Protein 7Y8U (pdb70)

Foldseek 3Di:
DFPDWDKFFQADADQKKKKKWKFWDLDFCLPDPCNLLLQLLQLLLQVQLCVVQCDPQWPDWDWGFDAFQRTTITMTMTIGGDPVPTPDHHDDLVVSLVSSVPRDLVSSVVCRVVSLVVLLVVLCVQCPDPWCVQVLVLLCQQQVHSCRHSCVSHDNVVSVPDDSVSSVCSVVSSCSNNPGDTWMWMDHDRIIIIRDADARDHYAGHGPQFEAEADDDDDDKKKKWKKAFPPDDLLCLPAVVQLVQCQAFNVPCHVLNVLCVVVPAWHWDQDSSHRMIMIMHGVVVVVSVVSVVVCLLPDDDDFVSLQVSLVVVLVVLVVLSVDVVSLVVQLVRHHDCSNRNVVVNVSSNPDGVVVVVSRSVRMDTGYMYID/DVVVVLVVQQVQWAKDDAAQAIETGGEDPPDPKKKKKKKWFAALFNDQALLVVLLQQQLLDDPRHGLQVVQVVVVKGWDWDGAQTIIMIMIMDHPVCVLVNVLVSLVSLLDQADDQVSSVVSLVVLQCVLVVVVVRVCRNSHHNVSSVVDGSVRSSVCSQATSANQRMYMYMYYHDDDDHCVSRVSSNSHHPHHHDDDDGRDDPQKDKAKQADDWQLLQVLLLVLVQVQLVVVCVVVVQPWDWDWDQFQPDSIIIIITGNVSLVVSLVSLVVCPVPVVNSQVSLVVVLVVVVVVCVVQSVDRVSVVVCCGRVVDNVDRSVVNSVSSVPDDVVSNVVSSVSRNVVSVD

Sequence (718 aa):
QDPMDIKINGIKKYTIHVLAKVSASGMEFTQEKDFEHQLLLTDMLETVIRKSVEVNPVLHFHLRKSIIMNHSYFILGLNYIPPAFATKNVKSIHEIYQAIQDVNDLQLLDEFEKSKEKLINKIQQYKHSDSHSGSIRLKDRLFADKKYGSDRLGNFEKMNKITDNIIYAAPDMVNKICEGDGLFYHINDGAIHISNIKDFNYYIPAVINEGVEDIRTDFSSILTCAYTFEHVTDLEREILIPMFDGYIGKYGHSVLFKTLRLVDHISSHYDQESNLLFITVLNQLSTILTKIQHTIESIEFDSVSFSLSKVMFENESRFRFEDINGLLSHVIKQHGEYKNPESFLKAIQNTDIADFYRLKANMRWVGTSIVLNKSFVKKLDESLNRKQVGSTNVTRYKIEDSYLVLAAVRVGIGGLTYHNGAAHFLEHLKFWRYGEENIYNLFFQRGAILNNAYTTLEFTDYVFLSKEESINENLNLLLTFLYHHQYDEKTISLERNIIINEINGIEKERHCILGSAESISRMGRKEFELISQKYYTPENTSIYVIGGNQDIDLFHIPTAVMTTQYGKPTHKVNVNKDMILLPVEHGDYLKNRMICHLIADMIKHLAQQLEYDVSVGLFISTNQHSCYLKVKKSDQKRFSSLIQQLSMDEHFIETYIKDYQWRFMNELVINFNQLHHNIYDYMTEYRLGEYTVAELFGSLDDSVDKLDILAVRNELINQLTV

Radius of gyration: 27.78 Å; Cα contacts (8 Å, |Δi|>4): 1216; chains: 2; bounding box: 69×68×64 Å

Nearest PDB structures (foldseek):
  7y8x-assembly1_F  TM=1.002E+00  e=9.451E-66  Bacillus thermotolerans
  7y8v-assembly1_F  TM=9.733E-01  e=3.217E-59  Bacillus thermotolerans
  3ami-assembly1_B  TM=7.801E-01  e=1.624E-15  Sphingomonas sp. A1
  9etz-assembly1_L  TM=7.459E-01  e=7.340E-13  Saccharomyces cerevisiae
  7rzh-assembly1_B  TM=6.610E-01  e=1.474E-10  Homo sapiens

Structure (mmCIF, N/CA/C/O backbone):
data_7Y8U
#
_entry.id   7Y8U
#
_cell.length_a   136.927
_cell.length_b   136.927
_cell.length_c   118.353
_cell.angle_alpha   90.000
_cell.angle_beta   90.000
_cell.angle_gamma   120.000
#
_symmetry.space_group_name_H-M   'P 31 2 1'
#
loop_
_entity.id
_entity.type
_entity.pdbx_description
1 polymer 'AlbE homolog'
2 polymer 'AlbF homolog'
3 non-polymer 'PHOSPHATE ION'
4 non-polymer 1,2-ETHANEDIOL
5 water water
#
loop_
_atom_site.group_PDB
_atom_site.id
_atom_site.type_symbol
_atom_site.label_atom_id
_atom_site.label_alt_id
_atom_site.label_comp_id
_atom_site.label_asym_id
_atom_site.label_entity_id
_atom_site.label_seq_id
_atom_site.pdbx_PDB_ins_code
_atom_site.Cartn_x
_atom_site.Cartn_y
_atom_site.Cartn_z
_atom_site.occupancy
_atom_site.B_iso_or_equiv
_atom_site.auth_seq_id
_atom_site.auth_comp_id
_atom_site.auth_asym_id
_atom_site.auth_atom_id
_atom_site.pdbx_PDB_model_num
ATOM 1 N N . GLN A 1 12 ? -19.18180 61.30348 16.16446 1.000 84.59607 -2 GLN E N 1
ATOM 2 C CA . GLN A 1 12 ? -20.37898 60.60212 16.61313 1.000 86.54676 -2 GLN E CA 1
ATOM 3 C C . GLN A 1 12 ? -21.60025 61.51497 16.53989 1.000 75.96523 -2 GLN E C 1
ATOM 4 O O . GLN A 1 12 ? -21.49994 62.71835 16.77900 1.000 73.98121 -2 GLN E O 1
ATOM 10 N N . ASP A 1 13 ? -22.74878 60.93796 16.19929 1.000 65.17827 -1 ASP E N 1
ATOM 11 C CA . ASP A 1 13 ? -23.97926 61.71212 16.15080 1.000 65.66405 -1 ASP E CA 1
ATOM 12 C C . ASP A 1 13 ? -24.36185 62.17623 17.55479 1.000 70.85784 -1 ASP E C 1
ATOM 13 O O . ASP A 1 13 ? -24.14713 61.44887 18.52997 1.000 62.11031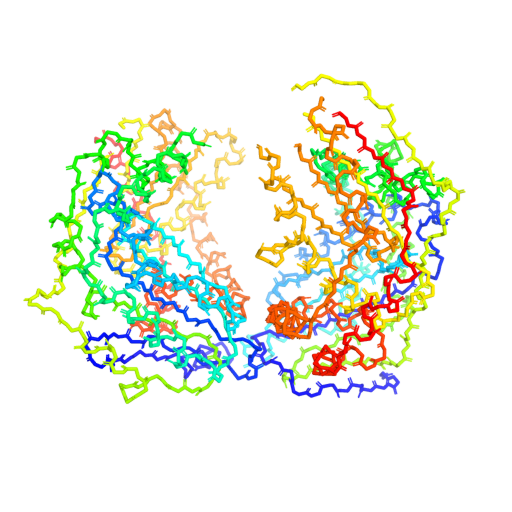 -1 ASP E O 1
ATOM 18 N N . PRO A 1 14 ? -24.92017 63.38139 17.69249 1.000 64.58703 0 PRO E N 1
ATOM 19 C CA . PRO A 1 14 ? -25.35599 63.83019 19.02439 1.000 61.66777 0 PRO E CA 1
ATOM 20 C C . PRO A 1 14 ? -26.47831 62.98511 19.59285 1.000 58.39303 0 PRO E C 1
ATOM 21 O O . PRO A 1 14 ? -26.54729 62.79511 20.81435 1.000 60.47347 0 PRO E O 1
ATOM 25 N N . MET A 1 15 ? -27.35997 62.46887 18.74037 1.000 55.22898 1 MET E N 1
ATOM 26 C CA . MET A 1 15 ? -28.46923 61.63624 19.17250 1.000 53.87216 1 MET E CA 1
ATOM 27 C C . MET A 1 15 ? -28.60144 60.44255 18.24027 1.000 53.10347 1 MET E C 1
ATOM 28 O O . MET A 1 15 ? -27.96404 60.36580 17.18676 1.000 51.65488 1 MET E O 1
ATOM 33 N N . ASP A 1 16 ? -29.44987 59.50183 18.65293 1.000 51.28729 2 ASP E N 1
ATOM 34 C CA . ASP A 1 16 ? -29.88754 58.37641 17.83013 1.000 49.42539 2 ASP E CA 1
ATOM 35 C C . ASP A 1 16 ? -31.38383 58.23622 18.11229 1.000 55.73551 2 ASP E C 1
ATOM 36 O O . ASP A 1 16 ? -31.80967 57.45738 18.96777 1.000 48.86530 2 ASP E O 1
ATOM 41 N N . ILE A 1 17 ? -32.18398 59.02386 17.39639 1.000 45.98330 3 ILE E N 1
ATOM 42 C CA . ILE A 1 17 ? -33.63652 59.00485 17.54996 1.000 45.15720 3 ILE E CA 1
ATOM 43 C C . ILE A 1 17 ? -34.15806 57.82578 16.73534 1.000 47.00587 3 ILE E C 1
ATOM 44 O O . ILE A 1 17 ? -34.31128 57.91618 15.51663 1.000 41.91109 3 ILE E O 1
ATOM 49 N N . LYS A 1 18 ? -34.42442 56.71292 17.40833 1.000 44.13273 4 LYS E N 1
ATOM 50 C CA . LYS A 1 18 ? -34.88459 55.49176 16.76372 1.000 44.08776 4 LYS E CA 1
ATOM 51 C C . LYS A 1 18 ? -36.40354 55.42547 16.85295 1.000 48.21291 4 LYS E C 1
ATOM 52 O O . LYS A 1 18 ? -36.96315 55.40812 17.95363 1.000 46.15639 4 LYS E O 1
ATOM 58 N N . ILE A 1 19 ? -37.06333 55.40053 15.70078 1.000 43.82415 5 ILE E N 1
ATOM 59 C CA . ILE A 1 19 ? -38.51138 55.25202 15.61936 1.000 49.05804 5 ILE E CA 1
ATOM 60 C C . ILE A 1 19 ? -38.79919 53.79421 15.28346 1.000 52.00507 5 ILE E C 1
ATOM 61 O O . ILE A 1 19 ? -38.43537 53.31324 14.20552 1.000 44.68973 5 ILE E O 1
ATOM 66 N N . ASN A 1 20 ? -39.44732 53.08367 16.20401 1.000 45.84176 6 ASN E N 1
ATOM 67 C CA . ASN A 1 20 ? -39.71729 51.66644 16.02503 1.000 63.46252 6 ASN E CA 1
ATOM 68 C C . ASN A 1 20 ? -41.04092 51.46142 15.28954 1.000 51.66735 6 ASN E C 1
ATOM 69 O O . ASN A 1 20 ? -41.75142 52.41082 14.95022 1.000 55.64380 6 ASN E O 1
ATOM 74 N N . GLY A 1 21 ? -41.37389 50.19677 15.03606 1.000 66.63768 7 GLY E N 1
ATOM 75 C CA . GLY A 1 21 ? -42.61749 49.86484 14.36881 1.000 59.43751 7 GLY E CA 1
ATOM 76 C C . GLY A 1 21 ? -42.65867 50.18179 12.89233 1.000 53.35471 7 GLY E C 1
ATOM 77 O O . GLY A 1 21 ? -43.74703 50.33286 12.33170 1.000 58.51316 7 GLY E O 1
ATOM 78 N N . ILE A 1 22 ? -41.50731 50.28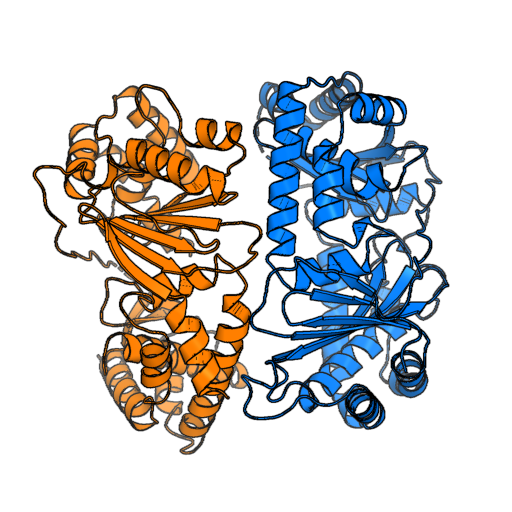204 12.24313 1.000 54.57741 8 ILE E N 1
ATOM 79 C CA . ILE A 1 22 ? -41.43055 50.64691 10.83379 1.000 46.54481 8 ILE E CA 1
ATOM 80 C C . ILE A 1 22 ? -41.47318 49.38341 9.98609 1.000 53.16500 8 ILE E C 1
ATOM 81 O O . ILE A 1 22 ? -40.95732 48.33209 10.38397 1.000 64.37275 8 ILE E O 1
ATOM 86 N N . LYS A 1 23 ? -42.11200 49.48180 8.82104 1.000 50.92769 9 LYS E N 1
ATOM 87 C CA . LYS A 1 23 ? -42.12756 48.37984 7.86759 1.000 59.13950 9 LYS E CA 1
ATOM 88 C C . LYS A 1 23 ? -40.70440 47.98570 7.49408 1.000 61.70299 9 LYS E C 1
ATOM 89 O O . LYS A 1 23 ? -39.86503 48.84381 7.20920 1.000 63.33673 9 LYS E O 1
ATOM 95 N N . LYS A 1 24 ? -40.42831 46.68365 7.51161 1.000 57.83068 10 LYS E N 1
ATOM 96 C CA . LYS A 1 24 ? -39.10260 46.17918 7.16706 1.000 72.53479 10 LYS E CA 1
ATOM 97 C C . LYS A 1 24 ? -38.97701 46.10855 5.65051 1.000 64.83641 10 LYS E C 1
ATOM 98 O O . LYS A 1 24 ? -39.66468 45.31680 4.99793 1.000 62.89337 10 LYS E O 1
ATOM 104 N N . TYR A 1 25 ? -38.10043 46.93392 5.09019 1.000 53.31718 11 TYR E N 1
ATOM 105 C CA . TYR A 1 25 ? -37.89228 46.97901 3.65235 1.000 54.14308 11 TYR E CA 1
ATOM 106 C C . TYR A 1 25 ? -36.74093 46.06484 3.24628 1.000 54.62590 11 TYR E C 1
ATOM 107 O O . TYR A 1 25 ? -35.93941 45.62517 4.07341 1.000 55.91289 11 TYR E O 1
ATOM 116 N N . THR A 1 26 ? -36.67129 45.77988 1.94572 1.000 44.63563 12 THR E N 1
ATOM 117 C CA . THR A 1 26 ? -35.59391 44.96838 1.39568 1.000 52.64186 12 THR E CA 1
ATOM 118 C C . THR A 1 26 ? -34.27751 45.72319 1.29185 1.000 48.86683 12 THR E C 1
ATOM 119 O O . THR A 1 26 ? -33.24132 45.09461 1.05358 1.000 53.02535 12 THR E O 1
ATOM 123 N N . ILE A 1 27 ? -34.29370 47.04687 1.44596 1.000 39.96978 13 ILE E N 1
ATOM 124 C CA . ILE A 1 27 ? -33.09646 47.86525 1.33536 1.000 47.72208 13 ILE E CA 1
ATOM 125 C C . ILE A 1 27 ? -32.98220 48.74452 2.57072 1.000 46.58089 13 ILE E C 1
ATOM 126 O O . ILE A 1 27 ? -33.94509 48.94989 3.31346 1.000 41.12758 13 ILE E O 1
ATOM 131 N N . HIS A 1 28 ? -31.77819 49.26290 2.78051 1.000 44.14417 14 HIS E N 1
ATOM 132 C CA . HIS A 1 28 ? -31.52023 50.29572 3.76851 1.000 41.72846 14 HIS E CA 1
ATOM 133 C C . HIS A 1 28 ? -31.29461 51.62265 3.05716 1.000 45.12055 14 HIS E C 1
ATOM 134 O O . HIS A 1 28 ? -30.92758 51.66583 1.87981 1.000 43.46580 14 HIS E O 1
ATOM 141 N N . VAL A 1 29 ? -31.52869 52.71233 3.78383 1.000 39.88767 15 VAL E N 1
ATOM 142 C CA . VAL A 1 29 ? -31.40321 54.05936 3.24104 1.000 46.01459 15 VAL E CA 1
ATOM 143 C C . VAL A 1 29 ? -30.59556 54.90747 4.21251 1.000 46.03862 15 VAL E C 1
ATOM 144 O O . VAL A 1 29 ? -30.82133 54.85575 5.42638 1.000 44.86054 15 VAL E O 1
ATOM 148 N N . LEU A 1 30 ? -29.64819 55.67468 3.67868 1.000 39.59291 16 LEU E N 1
ATOM 149 C CA . LEU A 1 30 ? -28.90507 56.67138 4.43865 1.000 41.71293 16 LEU E CA 1
ATOM 150 C C . LEU A 1 30 ? -29.04259 58.00465 3.72109 1.000 51.29340 16 LEU E C 1
ATOM 151 O O . LEU A 1 30 ? -28.63314 58.13211 2.56222 1.000 51.94400 16 LEU E O 1
ATOM 156 N N . ALA A 1 31 ? -29.62194 58.99011 4.40201 1.000 33.91184 17 ALA E N 1
ATOM 157 C CA . ALA A 1 31 ? -29.89335 60.28693 3.80234 1.000 36.89430 17 ALA E CA 1
ATOM 158 C C . ALA A 1 31 ? -29.34087 61.40163 4.67732 1.000 45.69134 17 ALA E C 1
ATOM 159 O O . ALA A 1 31 ? -29.28819 61.28384 5.90445 1.000 41.61753 17 ALA E O 1
ATOM 161 N N . LYS A 1 32 ? -28.92322 62.48731 4.02791 1.000 32.12788 18 LYS E N 1
ATOM 162 C CA . LYS A 1 32 ? -28.48362 63.69557 4.71239 1.000 31.95596 18 LYS E CA 1
ATOM 163 C C . LYS A 1 32 ? -29.25903 64.87825 4.15714 1.000 45.69753 18 LYS E C 1
ATOM 164 O O . LYS A 1 32 ? -29.39078 65.02068 2.93707 1.000 38.06374 18 LYS E O 1
ATOM 170 N N . VAL A 1 33 ? -29.76846 65.71896 5.05118 1.000 39.22497 19 VAL E N 1
ATOM 171 C CA . VAL A 1 33 ? -30.53757 66.90333 4.68915 1.000 46.23295 19 VAL E CA 1
ATOM 172 C C . VAL A 1 33 ? -29.79120 68.10958 5.23712 1.000 43.00385 19 VAL E C 1
ATOM 173 O O . VAL A 1 33 ? -29.68063 68.27599 6.45856 1.000 52.05476 19 VAL E O 1
ATOM 177 N N . SER A 1 34 ? -29.27844 68.94881 4.34156 1.000 41.94236 20 SER E N 1
ATOM 178 C CA . SER A 1 34 ? -28.49531 70.12332 4.70701 1.000 54.09766 20 SER E CA 1
ATOM 179 C C . SER A 1 34 ? -29.32404 71.36906 4.42772 1.000 69.52310 20 SER E C 1
ATOM 180 O O . SER A 1 34 ? -29.76766 71.58225 3.29401 1.000 56.45196 20 SER E O 1
ATOM 183 N N . ALA A 1 35 ? -29.51566 72.19271 5.45361 1.000 80.51109 21 ALA E N 1
ATOM 184 C CA . ALA A 1 35 ? -30.43843 73.31521 5.38132 1.000 83.03855 21 ALA E CA 1
ATOM 185 C C . ALA A 1 35 ? -29.75456 74.57242 4.86258 1.000 93.67193 21 ALA E C 1
ATOM 186 O O . ALA A 1 35 ? -28.60727 74.86448 5.21168 1.000 109.69468 21 ALA E O 1
ATOM 188 N N . SER A 1 36 ? -30.47273 75.31076 4.02142 1.000 123.68776 22 SER E N 1
ATOM 189 C CA . SER A 1 36 ? -30.10001 76.66215 3.61286 1.000 136.98084 22 SER E CA 1
ATOM 190 C C . SER A 1 36 ? -31.13506 77.59409 4.23450 1.000 142.26530 22 SER E C 1
ATOM 191 O O . SER A 1 36 ? -32.27371 77.67193 3.76366 1.000 133.85402 22 SER E O 1
ATOM 194 N N . GLY A 1 37 ? -30.73417 78.29108 5.30154 1.000 145.88051 23 GLY E N 1
ATOM 195 C CA . GLY A 1 37 ? -31.68602 79.06804 6.07942 1.000 152.15149 23 GLY E CA 1
ATOM 196 C C . GLY A 1 37 ? -32.40921 80.13282 5.27987 1.000 153.94081 23 GLY E C 1
ATOM 197 O O . GLY A 1 37 ? -33.57825 80.42555 5.54578 1.000 145.99950 23 GLY E O 1
ATOM 198 N N . MET A 1 38 ? -31.73626 80.72364 4.29717 1.000 155.27691 24 MET E N 1
ATOM 199 C CA . MET A 1 38 ? -32.36395 81.75346 3.48278 1.000 142.76375 24 MET E CA 1
ATOM 200 C C . MET A 1 38 ? -33.43944 81.14649 2.58989 1.000 140.35915 24 MET E C 1
ATOM 201 O O . MET A 1 38 ? -33.31306 80.01348 2.11634 1.000 134.03110 24 MET E O 1
ATOM 206 N N . GLU A 1 39 ? -34.50998 81.90695 2.37409 1.000 136.74010 25 GLU E N 1
ATOM 207 C CA . GLU A 1 39 ? -35.59847 81.44903 1.52319 1.000 127.09486 25 GLU E CA 1
ATOM 208 C C . GLU A 1 39 ? -35.11310 81.28344 0.08700 1.000 124.72548 25 GLU E C 1
ATOM 209 O O . GLU A 1 39 ? -34.18517 81.96278 -0.36059 1.000 132.55854 25 GLU E O 1
ATOM 215 N N . PHE A 1 40 ? -35.74901 80.35934 -0.63954 1.000 112.34732 26 PHE E N 1
ATOM 216 C CA . PHE A 1 40 ? -35.36232 80.11309 -2.02410 1.000 119.56947 26 PHE E CA 1
ATOM 217 C C . PHE A 1 40 ? -35.58429 81.33278 -2.90893 1.000 120.74339 26 PHE E C 1
ATOM 218 O O . PHE A 1 40 ? -34.95294 81.44063 -3.96559 1.000 115.65238 26 PHE E O 1
ATOM 226 N N . THR A 1 41 ? -36.46398 82.25259 -2.50565 1.000 118.97888 27 THR E N 1
ATOM 227 C CA . THR A 1 41 ? -36.62276 83.49182 -3.25777 1.000 124.92456 27 THR E CA 1
ATOM 228 C C . THR A 1 41 ? -35.45805 84.44180 -3.01359 1.000 122.64046 27 THR E C 1
ATOM 229 O O . THR A 1 41 ? -35.13806 85.26501 -3.87879 1.000 118.41968 27 THR E O 1
ATOM 233 N N . GLN A 1 42 ? -34.81456 84.34264 -1.84817 1.000 127.35668 28 GLN E N 1
ATOM 234 C CA . GLN A 1 42 ? -33.68009 85.19984 -1.53121 1.000 122.62958 28 GLN E CA 1
ATOM 235 C C . GLN A 1 42 ? -32.40338 84.76747 -2.23896 1.000 120.33287 28 GLN E C 1
ATOM 236 O O . GLN A 1 42 ? -31.49764 85.59044 -2.41119 1.000 126.81146 28 GLN E O 1
ATOM 242 N N . GLU A 1 43 ? -32.31026 83.50399 -2.64732 1.000 120.57845 29 GLU E N 1
ATOM 243 C CA . GLU A 1 43 ? -31.11409 83.00870 -3.31666 1.000 115.59695 29 GLU E CA 1
ATOM 244 C C . GLU A 1 43 ? -31.00710 83.61723 -4.70936 1.000 108.17335 29 GLU E C 1
ATOM 245 O O . GLU A 1 43 ? -31.86883 83.38826 -5.56474 1.000 110.10897 29 GLU E O 1
ATOM 251 N N . LYS A 1 44 ? -29.94595 84.39304 -4.93574 1.000 110.14746 30 LYS E N 1
ATOM 252 C CA . LYS A 1 44 ? -29.76272 85.05183 -6.22310 1.000 106.35465 30 LYS E CA 1
ATOM 253 C C . LYS A 1 44 ? -29.19401 84.10803 -7.27440 1.000 105.44053 30 LYS E C 1
ATOM 254 O O . LYS A 1 44 ? -29.48557 84.26716 -8.46496 1.000 116.22541 30 LYS E O 1
ATOM 260 N N . ASP A 1 45 ? -28.39006 83.13006 -6.86221 1.000 88.66736 31 ASP E N 1
ATOM 261 C CA . ASP A 1 45 ? -27.82562 82.12942 -7.76589 1.000 76.91186 31 ASP E CA 1
ATOM 262 C C . ASP A 1 45 ? -28.65932 80.85567 -7.78560 1.000 73.55248 31 ASP E C 1
ATOM 263 O O . ASP A 1 45 ? -28.11738 79.74838 -7.83721 1.000 71.71530 31 ASP E O 1
ATOM 268 N N . PHE A 1 46 ? -29.98734 80.99304 -7.74735 1.000 75.68293 32 PHE E N 1
ATOM 269 C CA . PHE A 1 46 ? -30.85668 79.82309 -7.66714 1.000 78.50993 32 PHE E CA 1
ATOM 270 C C . PHE A 1 46 ? -30.73604 78.95246 -8.91185 1.000 69.56902 32 PHE E C 1
ATOM 271 O O . PHE A 1 46 ? -30.65953 77.72219 -8.81185 1.000 67.28478 32 PHE E O 1
ATOM 279 N N . GLU A 1 47 ? -30.71127 79.57147 -10.09469 1.000 60.81813 33 GLU E N 1
ATOM 280 C CA . GLU A 1 47 ? -30.57511 78.79922 -11.32488 1.000 65.23334 33 GLU E CA 1
ATOM 281 C C . GLU A 1 47 ? -29.19837 78.15583 -11.43642 1.000 75.95745 33 GLU E C 1
ATOM 282 O O . GLU A 1 47 ? -29.07205 77.06195 -11.99931 1.000 65.91385 33 GLU E O 1
ATOM 288 N N . HIS A 1 48 ? -28.16075 78.81241 -10.91014 1.000 67.00623 34 HIS E N 1
ATOM 289 C CA . HIS A 1 48 ? -26.82444 78.22535 -10.93890 1.000 66.51212 34 HIS E CA 1
ATOM 290 C C . HIS A 1 48 ? -26.72953 77.01767 -10.01495 1.000 58.72992 34 HIS E C 1
ATOM 291 O O . HIS A 1 48 ? -26.14377 75.99244 -10.38302 1.000 53.92317 34 HIS E O 1
ATOM 298 N N . GLN A 1 49 ? -27.29317 77.12118 -8.80853 1.000 57.11322 35 GLN E N 1
ATOM 299 C CA . GLN A 1 49 ? -27.19004 76.02409 -7.85188 1.000 49.69815 35 GLN E CA 1
ATOM 300 C C . GLN A 1 49 ? -27.97296 74.80323 -8.31884 1.000 56.12259 35 GLN E C 1
ATOM 301 O O . GLN A 1 49 ? -27.55162 73.66439 -8.08403 1.000 50.85985 35 GLN E O 1
ATOM 307 N N . LEU A 1 50 ? -29.11362 75.01782 -8.97881 1.000 52.16103 36 LEU E N 1
ATOM 308 C CA . LEU A 1 50 ? -29.89053 73.89596 -9.49770 1.000 55.01900 36 LEU E CA 1
ATOM 309 C C . LEU A 1 50 ? -29.10682 73.13207 -10.55643 1.000 50.43765 36 LEU E C 1
ATOM 310 O O . LEU A 1 50 ? -29.05538 71.89645 -10.53871 1.000 50.64772 36 LEU E O 1
ATOM 315 N N . LEU A 1 51 ? -28.48512 73.85770 -11.48825 1.000 48.89638 37 LEU E N 1
ATOM 316 C CA . LEU A 1 51 ? -27.78230 73.21352 -12.59245 1.000 54.39672 37 LEU E CA 1
ATOM 317 C C . LEU A 1 51 ? -26.55601 72.45396 -12.10056 1.000 48.35832 37 LEU E C 1
ATOM 318 O O . LEU A 1 51 ? -26.31909 71.31067 -12.50781 1.000 53.54358 37 LEU E O 1
ATOM 323 N N . LEU A 1 52 ? -25.76192 73.07545 -11.22410 1.000 54.18489 38 LEU E N 1
ATOM 324 C CA . LEU A 1 52 ? -24.57345 72.40777 -10.70136 1.000 55.01589 38 LEU E CA 1
ATOM 325 C C . LEU A 1 52 ? -24.94112 71.16596 -9.89936 1.000 46.25153 38 LEU E C 1
ATOM 326 O O . LEU A 1 52 ? -24.23156 70.15460 -9.95053 1.000 48.52246 38 LEU E O 1
ATOM 331 N N . THR A 1 53 ? -26.04657 71.22269 -9.15159 1.000 41.50854 39 THR E N 1
ATOM 332 C CA . THR A 1 53 ? -26.46843 70.06386 -8.37057 1.000 47.87819 39 THR E CA 1
ATOM 333 C C . THR A 1 53 ? -26.82363 68.89086 -9.27526 1.000 48.11865 39 THR E C 1
ATOM 334 O O . THR A 1 53 ? -26.45470 67.74481 -8.99223 1.000 45.49319 39 THR E O 1
ATOM 338 N N . ASP A 1 54 ? -27.53747 69.15619 -10.37198 1.000 44.26230 40 ASP E N 1
ATOM 339 C CA . ASP A 1 54 ? -27.88160 68.08068 -11.29662 1.000 44.49679 40 ASP E CA 1
ATOM 340 C C . ASP A 1 54 ? -26.64126 67.54355 -11.99843 1.000 44.88828 40 ASP E C 1
ATOM 341 O O . ASP A 1 54 ? -26.51472 66.33039 -12.20305 1.000 48.21377 40 ASP E O 1
ATOM 346 N N . MET A 1 55 ? -25.71532 68.43096 -12.37274 1.000 44.09222 41 MET E N 1
ATOM 347 C CA . MET A 1 55 ? -24.44891 67.98207 -12.94140 1.000 41.57233 41 MET E CA 1
ATOM 348 C C . MET A 1 55 ? -23.68430 67.11164 -11.95237 1.000 48.96700 41 MET E C 1
ATOM 349 O O . MET A 1 55 ? -23.14945 66.05989 -12.32372 1.000 47.23734 41 MET E O 1
ATOM 354 N N . LEU A 1 56 ? -23.62803 67.53291 -10.68577 1.000 44.78959 42 LEU E N 1
ATOM 355 C CA . LEU A 1 56 ? -22.93691 66.75001 -9.66552 1.000 46.58978 42 LEU E CA 1
ATOM 356 C C . LEU A 1 56 ? -23.59411 65.38936 -9.47549 1.000 41.87796 42 LEU E C 1
ATOM 357 O O . LEU A 1 56 ? -22.91186 64.35960 -9.43243 1.000 39.22817 42 LEU E O 1
ATOM 362 N N . GLU A 1 57 ? -24.92395 65.36759 -9.35313 1.000 35.08202 43 GLU E N 1
ATOM 363 C CA . GLU A 1 57 ? -25.62388 64.10797 -9.12041 1.000 39.46380 43 GLU E CA 1
ATOM 364 C C . GLU A 1 57 ? -25.33540 63.09995 -10.22499 1.000 46.55148 43 GLU E C 1
ATOM 365 O O . GLU A 1 57 ? -25.05950 61.92799 -9.94693 1.000 43.38650 43 GLU E O 1
ATOM 371 N N . THR A 1 58 ? -25.38140 63.54122 -11.48392 1.000 41.77586 44 THR E N 1
ATOM 372 C CA . THR A 1 58 ? -25.14431 62.62913 -12.59916 1.000 46.63017 44 THR E CA 1
ATOM 373 C C . THR A 1 58 ? -23.73463 62.04981 -12.55474 1.000 48.11833 44 THR E C 1
ATOM 374 O O . THR A 1 58 ? -23.54540 60.84450 -12.75650 1.000 55.17600 44 THR E O 1
ATOM 378 N N . VAL A 1 59 ? -22.73332 62.88815 -12.27899 1.000 47.70051 45 VAL E N 1
ATOM 379 C CA . VAL A 1 59 ? -21.35301 62.41092 -12.25143 1.000 43.94690 45 VAL E CA 1
ATOM 380 C C . VAL A 1 59 ? -21.12456 61.49902 -11.05055 1.000 48.28374 45 VAL E C 1
ATOM 381 O O . VAL A 1 59 ? -20.53629 60.41861 -11.17578 1.000 53.56169 45 VAL E O 1
ATOM 385 N N . ILE A 1 60 ? -21.58414 61.91994 -9.86866 1.000 45.61604 46 ILE E N 1
ATOM 386 C CA . ILE A 1 60 ? -21.39476 61.11350 -8.66460 1.000 51.08469 46 ILE E CA 1
ATOM 387 C C . ILE A 1 60 ? -22.13079 59.78653 -8.78167 1.000 51.79604 46 ILE E C 1
ATOM 388 O O . ILE A 1 60 ? -21.65056 58.75385 -8.29667 1.000 51.34929 46 ILE E O 1
ATOM 393 N N . ARG A 1 61 ? -23.29418 59.78749 -9.43705 1.000 46.21994 47 ARG E N 1
ATOM 394 C CA . ARG A 1 61 ? -24.07335 58.56260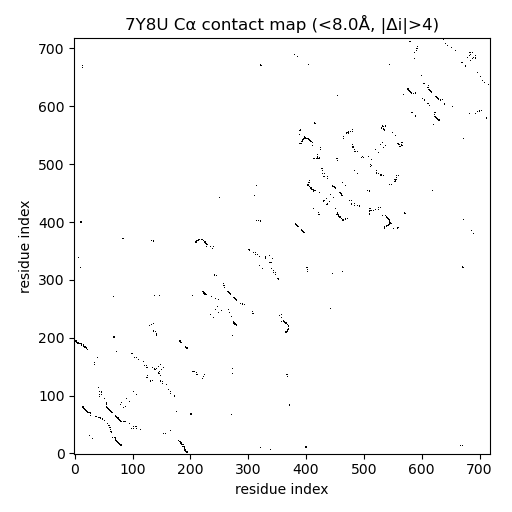 -9.59064 1.000 46.29670 47 ARG E CA 1
ATOM 395 C C . ARG A 1 61 ? -23.28663 57.48411 -10.32641 1.000 54.32903 47 ARG E C 1
ATOM 396 O O . ARG A 1 61 ? -23.37335 56.30024 -9.98153 1.000 59.35617 47 ARG E O 1
ATOM 404 N N . LYS A 1 62 ? -22.50707 57.87225 -11.33892 1.000 53.50371 48 LYS E N 1
ATOM 405 C CA . LYS A 1 62 ? -21.75960 56.88418 -12.11087 1.000 62.70798 48 LYS E CA 1
ATOM 406 C C . LYS A 1 62 ? -20.69775 56.19051 -11.26634 1.000 53.99430 48 LYS E C 1
ATOM 407 O O . LYS A 1 62 ? -20.38165 55.02046 -11.50931 1.000 68.51127 48 LYS E O 1
ATOM 413 N N . SER A 1 63 ? -20.14630 56.88438 -10.27273 1.000 58.53019 49 SER E N 1
ATOM 414 C CA . SER A 1 63 ? -19.11757 56.31075 -9.41513 1.000 69.07319 49 SER E CA 1
ATOM 415 C C . SER A 1 63 ? -19.68403 55.60335 -8.19177 1.000 64.91257 49 SER E C 1
ATOM 416 O O . SER A 1 63 ? -19.07340 54.64517 -7.70410 1.000 73.10583 49 SER E O 1
ATOM 419 N N . VAL A 1 64 ? -20.83246 56.04320 -7.68743 1.000 54.96505 50 VAL E N 1
ATOM 420 C CA . VAL A 1 64 ? -21.37184 55.53980 -6.43140 1.000 51.48880 50 VAL E CA 1
ATOM 421 C C . VAL A 1 64 ? -22.40977 54.44555 -6.65423 1.000 57.98392 50 VAL E C 1
ATOM 422 O O . VAL A 1 64 ? -22.46189 53.47810 -5.89419 1.000 62.17125 50 VAL E O 1
ATOM 426 N N . GLU A 1 65 ? -23.23568 54.56404 -7.69474 1.000 58.76202 51 GLU E N 1
ATOM 427 C CA . GLU A 1 65 ? -24.28183 53.57254 -7.92610 1.000 62.70664 51 GLU E CA 1
ATOM 428 C C . GLU A 1 65 ? -23.71529 52.25605 -8.44111 1.000 63.72648 51 GLU E C 1
ATOM 429 O O . GLU A 1 65 ? -24.04173 51.82045 -9.55020 1.000 65.33243 51 GLU E O 1
ATOM 435 N N . VAL A 1 66 ? -22.86635 51.61944 -7.63934 1.000 63.88457 52 VAL E N 1
ATOM 436 C CA . VAL A 1 66 ? -22.39551 50.26784 -7.89496 1.000 75.82866 52 VAL E CA 1
ATOM 437 C C . VAL A 1 66 ? -22.81138 49.40777 -6.71024 1.000 72.44059 52 VAL E C 1
ATOM 438 O O . VAL A 1 66 ? -23.19761 49.91405 -5.65457 1.000 70.83242 52 VAL E O 1
ATOM 442 N N . ASN A 1 67 ? -22.73889 48.09459 -6.90027 1.000 80.30199 53 ASN E N 1
ATOM 443 C CA . ASN A 1 67 ? -23.11493 47.16432 -5.84719 1.000 82.73590 53 ASN E CA 1
ATOM 444 C C . ASN A 1 67 ? -22.32807 47.47327 -4.57370 1.000 80.72442 53 ASN E C 1
ATOM 445 O O . ASN A 1 67 ? -21.11011 47.69182 -4.64276 1.000 80.46394 53 ASN E O 1
ATOM 450 N N . PRO A 1 68 ? -22.97769 47.50548 -3.40081 1.000 66.25285 54 PRO E N 1
ATOM 451 C CA . PRO A 1 68 ? -24.39069 47.20491 -3.13330 1.000 64.00147 54 PRO E CA 1
ATOM 452 C C . PRO A 1 68 ? -25.32828 48.40466 -3.25271 1.000 61.44125 54 PRO E C 1
ATOM 453 O O . PRO A 1 68 ? -26.49923 48.29826 -2.89850 1.000 51.30272 54 PRO E O 1
ATOM 457 N N . VAL A 1 69 ? -24.86150 49.55436 -3.72975 1.000 54.00748 55 VAL E N 1
ATOM 458 C CA . VAL A 1 69 ? -25.71024 50.73803 -3.83032 1.000 56.42309 55 VAL E CA 1
ATOM 459 C C . VAL A 1 69 ? -26.64508 50.57600 -5.02238 1.000 54.76988 55 VAL E C 1
ATOM 460 O O . VAL A 1 69 ? -26.19620 50.35709 -6.15211 1.000 59.33677 55 VAL E O 1
ATOM 464 N N . LEU A 1 70 ? -27.94916 50.68972 -4.77205 1.000 45.48242 56 LEU E N 1
ATOM 465 C CA . LEU A 1 70 ? -28.94647 50.54408 -5.82450 1.000 50.02425 56 LEU E CA 1
ATOM 466 C C . LEU A 1 70 ? -29.35139 51.87279 -6.44648 1.000 54.97040 56 LEU E C 1
ATOM 467 O O . LEU A 1 70 ? -29.68106 51.91432 -7.63729 1.000 48.69269 56 LEU E O 1
ATOM 472 N N . HIS A 1 71 ? -29.33768 52.95769 -5.67551 1.000 43.19911 57 HIS E N 1
ATOM 473 C CA . HIS A 1 71 ? -29.72764 54.26128 -6.19516 1.000 44.45515 57 HIS E CA 1
ATOM 474 C C . HIS A 1 71 ? -29.05213 55.35114 -5.37937 1.000 51.94989 57 HIS E C 1
ATOM 475 O O . HIS A 1 71 ? -29.05789 55.29921 -4.14565 1.000 42.46049 57 HIS E O 1
ATOM 482 N N . PHE A 1 72 ? -28.47373 56.32855 -6.07102 1.000 45.46241 58 PHE E N 1
ATOM 483 C CA . PHE A 1 72 ? -27.88481 57.50384 -5.44495 1.000 42.22307 58 PHE E CA 1
ATOM 484 C C . PHE A 1 72 ? -28.73325 58.72252 -5.77544 1.000 49.09599 58 PHE E C 1
ATOM 485 O O . PHE A 1 72 ? -29.11231 58.92625 -6.93384 1.000 45.81602 58 PHE E O 1
ATOM 493 N N . HIS A 1 73 ? -29.01171 59.53333 -4.75902 1.000 38.28999 59 HIS E N 1
ATOM 494 C CA . HIS A 1 73 ? -29.87697 60.69747 -4.87507 1.000 42.28565 59 HIS E CA 1
ATOM 495 C C . HIS A 1 73 ? -29.12378 61.92662 -4.38980 1.000 46.00274 59 HIS E C 1
ATOM 496 O O . HIS A 1 73 ? -28.47416 61.88431 -3.34036 1.000 38.22591 59 HIS E O 1
ATOM 503 N N . LEU A 1 74 ? -29.20145 63.01188 -5.15741 1.000 40.03162 60 LEU E N 1
ATOM 504 C CA . LEU A 1 74 ? -28.62145 64.29012 -4.74838 1.000 38.27439 60 LEU E CA 1
ATOM 505 C C . LEU A 1 74 ? -29.39976 65.39515 -5.44582 1.000 46.19819 60 LEU E C 1
ATOM 506 O O . LEU A 1 74 ? -29.30898 65.54036 -6.66892 1.000 43.73944 60 LEU E O 1
ATOM 511 N N . ARG A 1 75 ? -30.15934 66.17017 -4.67542 1.000 38.07767 61 ARG E N 1
ATOM 512 C CA . ARG A 1 75 ? -30.99259 67.22065 -5.23814 1.000 48.12805 61 ARG E CA 1
ATOM 513 C C . ARG A 1 75 ? -30.98898 68.43653 -4.32596 1.000 50.53215 61 ARG E C 1
ATOM 514 O O . ARG A 1 75 ? -30.77388 68.32980 -3.11583 1.000 47.01217 61 ARG E O 1
ATOM 522 N N . LYS A 1 76 ? -31.22620 69.59697 -4.92877 1.000 53.34355 62 LYS E N 1
ATOM 523 C CA . LYS A 1 76 ? -31.48465 70.83539 -4.20117 1.000 50.53650 62 LYS E CA 1
ATOM 524 C C . LYS A 1 76 ? -32.99598 71.03243 -4.20640 1.000 50.00958 62 LYS E C 1
ATOM 525 O O . LYS A 1 76 ? -33.56975 71.49212 -5.19708 1.000 54.80276 62 LYS E O 1
ATOM 531 N N . SER A 1 77 ? -33.64145 70.66905 -3.10314 1.000 49.23860 63 SER E N 1
ATOM 532 C CA . SER A 1 77 ? -35.09241 70.64219 -3.01784 1.000 51.52873 63 SER E CA 1
ATOM 533 C C . SER A 1 77 ? -35.60729 71.79474 -2.16616 1.000 54.75582 63 SER E C 1
ATOM 534 O O . SER A 1 77 ? -34.88496 72.36972 -1.34733 1.000 63.15786 63 SER E O 1
ATOM 537 N N . ILE A 1 78 ? -36.87987 72.12054 -2.37141 1.000 50.46489 64 ILE E N 1
ATOM 538 C CA . ILE A 1 78 ? -37.56494 73.17566 -1.63514 1.000 58.27979 64 ILE E CA 1
ATOM 539 C C . ILE A 1 78 ? -38.58246 72.51938 -0.71341 1.000 57.90306 64 ILE E C 1
ATOM 540 O O . ILE A 1 78 ? -39.49294 71.82185 -1.17796 1.000 57.66097 64 ILE E O 1
ATOM 545 N N . ILE A 1 79 ? -38.42520 72.73564 0.58942 1.000 48.99771 65 ILE E N 1
ATOM 546 C CA . ILE A 1 79 ? -39.35181 72.23392 1.59782 1.000 58.53162 65 ILE E CA 1
ATOM 547 C C . ILE A 1 79 ? -39.91006 73.44021 2.33743 1.000 61.39429 65 ILE E C 1
ATOM 548 O O . ILE A 1 79 ? -39.19862 74.07486 3.12777 1.000 53.55943 65 ILE E O 1
ATOM 553 N N . MET A 1 80 ? -41.17948 73.75584 2.08185 1.000 56.63980 66 MET E N 1
ATOM 554 C CA . MET A 1 80 ? -41.86007 74.89099 2.70332 1.000 62.30109 66 MET E CA 1
ATOM 555 C C . MET A 1 80 ? -41.08407 76.18740 2.47419 1.000 67.02522 66 MET E C 1
ATOM 556 O O . MET A 1 80 ? -40.74199 76.91679 3.40852 1.000 59.82140 66 MET E O 1
ATOM 561 N N . ASN A 1 81 ? -40.79599 76.45718 1.19866 1.000 65.03739 67 ASN E N 1
ATOM 562 C CA . ASN A 1 81 ? -40.15295 77.69896 0.76381 1.000 72.27226 67 ASN E CA 1
ATOM 563 C C . ASN A 1 81 ? -38.78402 77.88733 1.41490 1.000 79.01875 67 ASN E C 1
ATOM 564 O O . ASN A 1 81 ? -38.42696 78.98334 1.85078 1.000 84.84553 67 ASN E O 1
ATOM 569 N N . HIS A 1 82 ? -38.01214 76.80600 1.48208 1.000 72.08271 68 HIS E N 1
ATOM 570 C CA . HIS A 1 82 ? -36.62960 76.86290 1.93251 1.000 73.97805 68 HIS E CA 1
ATOM 571 C C . HIS A 1 82 ? -35.83780 75.81462 1.16818 1.000 69.30316 68 HIS E C 1
ATOM 572 O O . HIS A 1 82 ? -36.30681 74.68871 0.98452 1.000 57.00743 68 HIS E O 1
ATOM 579 N N . SER A 1 83 ? -34.64563 76.19345 0.71673 1.000 60.88824 69 SER E N 1
ATOM 580 C CA . SER A 1 83 ? -33.81723 75.29201 -0.06990 1.000 62.48623 69 SER E CA 1
ATOM 581 C C . SER A 1 83 ? -33.03506 74.35199 0.83660 1.000 58.18104 69 SER E C 1
ATOM 582 O O . SER A 1 83 ? -32.50990 74.75875 1.87658 1.000 57.99248 69 SER E O 1
ATOM 585 N N . TYR A 1 84 ? -32.96269 73.08633 0.43342 1.000 51.99486 70 TYR E N 1
ATOM 586 C CA . TYR A 1 84 ? -32.20402 72.07783 1.15609 1.000 50.54727 70 TYR E CA 1
ATOM 587 C C . TYR A 1 84 ? -31.42749 71.23240 0.16143 1.000 56.41558 70 TYR E C 1
ATOM 588 O O . TYR A 1 84 ? -31.92867 70.92257 -0.92240 1.000 46.12236 70 TYR E O 1
ATOM 597 N N . PHE A 1 85 ? -30.20190 70.87169 0.52816 1.000 40.11457 71 PHE E N 1
ATOM 598 C CA . PHE A 1 85 ? -29.46192 69.83925 -0.18319 1.000 43.78670 71 PHE E CA 1
ATOM 599 C C . PHE A 1 85 ? -29.80275 68.49704 0.44776 1.000 42.35427 71 PHE E C 1
ATOM 600 O O . PHE A 1 85 ? -29.64682 68.31891 1.65967 1.000 44.10594 71 PHE E O 1
ATOM 608 N N . ILE A 1 86 ? -30.28444 67.56432 -0.36495 1.000 39.54957 72 ILE E N 1
ATOM 609 C CA . ILE A 1 86 ? -30.71547 66.25639 0.10964 1.000 44.31890 72 ILE E CA 1
ATOM 610 C C . ILE A 1 86 ? -29.90899 65.20438 -0.63611 1.000 46.28683 72 ILE E C 1
ATOM 611 O O . ILE A 1 86 ? -30.02553 65.07207 -1.86109 1.000 36.43474 72 ILE E O 1
ATOM 616 N N . LEU A 1 87 ? -29.08878 64.46224 0.09779 1.000 37.57107 73 LEU E N 1
ATOM 617 C CA . LEU A 1 87 ? -28.31077 63.35895 -0.44419 1.000 37.32914 73 LEU E CA 1
ATOM 618 C C . LEU A 1 87 ? -28.92403 62.05509 0.04193 1.000 43.28780 73 LEU E C 1
ATOM 619 O O . LEU A 1 87 ? -29.21087 61.90874 1.23308 1.000 39.11140 73 LEU E O 1
ATOM 624 N N . GLY A 1 88 ? -29.12606 61.11853 -0.87362 1.000 40.84885 74 GLY E N 1
ATOM 625 C CA . GLY A 1 88 ? -29.75790 59.85835 -0.54168 1.000 39.47119 74 GLY E CA 1
ATOM 626 C C . GLY A 1 88 ? -28.99597 58.68405 -1.11644 1.000 46.49281 74 GLY E C 1
ATOM 627 O O . GLY A 1 88 ? -28.42255 58.75625 -2.20272 1.000 39.54381 74 GLY E O 1
ATOM 628 N N . LEU A 1 89 ? -29.00160 57.58793 -0.36203 1.000 39.12212 75 LEU E N 1
ATOM 629 C CA . LEU A 1 89 ? -28.30098 56.36790 -0.74274 1.000 40.99415 75 LEU E CA 1
ATOM 630 C C . LEU A 1 89 ? -29.18377 55.18033 -0.39406 1.000 51.29686 75 LEU E C 1
ATOM 631 O O . LEU A 1 89 ? -29.48949 54.95897 0.78273 1.000 40.51852 75 LEU E O 1
ATOM 636 N N . ASN A 1 90 ? -29.60004 54.43035 -1.41123 1.000 39.86050 76 ASN E N 1
ATOM 637 C CA . ASN A 1 90 ? -30.34152 53.18864 -1.23333 1.000 44.73526 76 ASN E CA 1
ATOM 638 C C . ASN A 1 90 ? -29.41732 52.02586 -1.56138 1.000 45.10948 76 ASN E C 1
ATOM 639 O O . ASN A 1 90 ? -28.77580 52.02164 -2.61663 1.000 44.75078 76 ASN E O 1
ATOM 644 N N . TYR A 1 91 ? -29.34658 51.04465 -0.66461 1.000 42.62645 77 TYR E N 1
ATOM 645 C CA . TYR A 1 91 ? -28.37384 49.97512 -0.82758 1.000 52.32084 77 TYR E CA 1
ATOM 646 C C . TYR A 1 91 ? -28.90613 48.68109 -0.23141 1.000 46.10879 77 TYR E C 1
ATOM 647 O O . TYR A 1 91 ? -29.77815 48.68136 0.64174 1.000 43.99712 77 TYR E O 1
ATOM 656 N N . ILE A 1 92 ? -28.36108 47.57578 -0.72374 1.000 44.56282 78 ILE E N 1
ATOM 657 C CA . ILE A 1 92 ? -28.68502 46.24904 -0.18768 1.000 45.72501 78 ILE E CA 1
ATOM 658 C C . ILE A 1 92 ? -28.07102 46.11200 1.19995 1.000 51.00885 78 ILE E C 1
ATOM 659 O O . ILE A 1 92 ? -26.91172 46.51848 1.40041 1.000 55.29207 78 ILE E O 1
ATOM 664 N N . PRO A 1 93 ? -28.79671 45.57784 2.18204 1.000 55.81743 79 PRO E N 1
ATOM 665 C CA . PRO A 1 93 ? -28.21397 45.41917 3.51064 1.000 56.36679 79 PRO E CA 1
ATOM 666 C C . PRO A 1 93 ? -26.99592 44.52176 3.45909 1.000 62.45958 79 PRO E C 1
ATOM 667 O O . PRO A 1 93 ? -26.92564 43.58385 2.64248 1.000 55.41057 79 PRO E O 1
ATOM 671 N N . PRO A 1 94 ? -26.00035 44.77543 4.31438 1.000 73.78569 80 PRO E N 1
ATOM 672 C CA . PRO A 1 94 ? -24.76259 43.97791 4.25740 1.000 75.73226 80 PRO E CA 1
ATOM 673 C C . PRO A 1 94 ? -24.97960 42.49359 4.48900 1.000 66.00487 80 PRO E C 1
ATOM 674 O O . PRO A 1 94 ? -24.20552 41.67778 3.97267 1.000 72.04211 80 PRO E O 1
ATOM 678 N N . ALA A 1 95 ? -26.00835 42.11449 5.25014 1.000 64.17609 81 ALA E N 1
ATOM 679 C CA . ALA A 1 95 ? -26.29246 40.70033 5.45956 1.000 64.78871 81 ALA E CA 1
ATOM 680 C C . ALA A 1 95 ? -26.79010 40.01774 4.19304 1.000 72.10519 81 ALA E C 1
ATOM 681 O O . ALA A 1 95 ? -26.66546 38.79435 4.07330 1.000 77.95240 81 ALA E O 1
ATOM 683 N N . PHE A 1 96 ? -27.34273 40.77718 3.24797 1.000 64.95997 82 PHE E N 1
ATOM 684 C CA . PHE A 1 96 ? -27.86901 40.23133 2.00433 1.000 71.92928 82 PHE E CA 1
ATOM 685 C C . PHE A 1 96 ? -27.07035 40.67427 0.78521 1.000 74.42266 82 PHE E C 1
ATOM 686 O O . PHE A 1 96 ? -27.49509 40.42050 -0.34686 1.000 86.40442 82 PHE E O 1
ATOM 694 N N . ALA A 1 97 ? -25.92744 41.32549 0.98484 1.000 69.78195 83 ALA E N 1
ATOM 695 C CA . ALA A 1 97 ? -25.12122 41.84811 -0.10669 1.000 68.22530 83 ALA E CA 1
ATOM 696 C C . ALA A 1 97 ? -23.75564 41.17599 -0.12535 1.000 80.42844 83 ALA E C 1
ATOM 697 O O . ALA A 1 97 ? -23.20717 40.81408 0.91999 1.000 84.49347 83 ALA E O 1
ATOM 699 N N . THR A 1 98 ? -23.21044 41.01452 -1.33162 1.000 84.11389 84 THR E N 1
ATOM 700 C CA . THR A 1 98 ? -21.87862 40.44900 -1.50206 1.000 91.88693 84 THR E CA 1
ATOM 701 C C . THR A 1 98 ? -20.77035 41.44667 -1.19512 1.000 82.83338 84 THR E C 1
ATOM 702 O O . THR A 1 98 ? -19.60997 41.04068 -1.07107 1.000 86.85389 84 THR E O 1
ATOM 706 N N . LYS A 1 99 ? -21.09770 42.73053 -1.07246 1.000 79.69724 85 LYS E N 1
ATOM 707 C CA . LYS A 1 99 ? -20.12672 43.77185 -0.77493 1.000 78.80142 85 LYS E CA 1
ATOM 708 C C . LYS A 1 99 ? -20.73899 44.73669 0.22795 1.000 84.56245 85 LYS E C 1
ATOM 709 O O . LYS A 1 99 ? -21.93692 45.02558 0.16662 1.000 84.94053 85 LYS E O 1
ATOM 715 N N . ASN A 1 100 ? -19.91987 45.22034 1.15677 1.000 77.98538 86 ASN E N 1
ATOM 716 C CA . ASN A 1 100 ? -20.39235 46.16799 2.15329 1.000 73.45909 86 ASN E CA 1
ATOM 717 C C . ASN A 1 100 ? -20.51451 47.56102 1.54617 1.000 67.55180 86 ASN E C 1
ATOM 718 O O . ASN A 1 100 ? -19.77908 47.92932 0.62576 1.000 69.32971 86 ASN E O 1
ATOM 723 N N . VAL A 1 101 ? -21.45863 48.33540 2.07065 1.000 69.55130 87 VAL E N 1
ATOM 724 C CA . VAL A 1 101 ? -21.71509 49.67713 1.56140 1.000 67.90984 87 VAL E CA 1
ATOM 725 C C . VAL A 1 101 ? -20.63690 50.62846 2.06509 1.000 73.71480 87 VAL E C 1
ATOM 726 O O . VAL A 1 101 ? -20.07844 50.45532 3.15485 1.000 71.43887 87 VAL E O 1
ATOM 730 N N . LYS A 1 102 ? -20.32552 51.63554 1.25324 1.000 69.05033 88 LYS E N 1
ATOM 731 C CA . LYS A 1 102 ? -19.36384 52.65096 1.65308 1.000 77.98100 88 LYS E CA 1
ATOM 732 C C . LYS A 1 102 ? -19.90876 53.47438 2.81474 1.000 62.99254 88 LYS E C 1
ATOM 733 O O . LYS A 1 102 ? -21.12087 53.63876 2.97629 1.000 71.71639 88 LYS E O 1
ATOM 739 N N . SER A 1 103 ? -18.99601 53.99327 3.63037 1.000 74.10330 89 SER E N 1
ATOM 740 C CA . SER A 1 103 ? -19.38291 54.84981 4.73794 1.000 64.58104 89 SER E CA 1
ATOM 741 C C . SER A 1 103 ? -19.69345 56.25752 4.23451 1.000 72.85340 89 SER E C 1
ATOM 742 O O . SER A 1 103 ? -19.45659 56.60023 3.07283 1.000 70.74203 89 SER E O 1
ATOM 745 N N . ILE A 1 104 ? -20.23238 57.08383 5.13436 1.000 64.04987 90 ILE E N 1
ATOM 746 C CA . ILE A 1 104 ? -20.54633 58.46184 4.77070 1.000 67.75086 90 ILE E CA 1
ATOM 747 C C . ILE A 1 104 ? -19.27332 59.23755 4.45354 1.000 68.09539 90 ILE E C 1
ATOM 748 O O . ILE A 1 104 ? -19.28698 60.15564 3.62342 1.000 64.83210 90 ILE E O 1
ATOM 753 N N . HIS A 1 105 ? -18.15494 58.88044 5.09040 1.000 61.82337 91 HIS E N 1
ATOM 754 C CA . HIS A 1 105 ? -16.88578 59.52648 4.77438 1.000 69.55375 91 HIS E CA 1
ATOM 755 C C . HIS A 1 105 ? -16.43362 59.18753 3.35931 1.000 59.85759 91 HIS E C 1
ATOM 756 O O . HIS A 1 105 ? -15.94718 60.06044 2.63107 1.000 63.18068 91 HIS E O 1
ATOM 763 N N . GLU A 1 106 ? -16.59221 57.92615 2.94993 1.000 60.60603 92 GLU E N 1
ATOM 764 C CA . GLU A 1 106 ? -16.19774 57.53258 1.60186 1.000 68.51023 92 GLU E CA 1
ATOM 765 C C . GLU A 1 106 ? -17.11991 58.13358 0.54924 1.000 61.87532 92 GLU E C 1
ATOM 766 O O . GLU A 1 106 ? -16.67730 58.41490 -0.57052 1.000 59.46553 92 GLU E O 1
ATOM 772 N N . ILE A 1 107 ? -18.39695 58.33505 0.88375 1.000 62.08086 93 ILE E N 1
ATOM 773 C CA . ILE A 1 107 ? -19.30698 59.00395 -0.04085 1.000 59.76563 93 ILE E CA 1
ATOM 774 C C . ILE A 1 107 ? -18.90270 60.46147 -0.22115 1.000 51.98563 93 ILE E C 1
ATOM 775 O O . ILE A 1 107 ? -18.88763 60.98073 -1.34408 1.000 50.96596 93 ILE E O 1
ATOM 780 N N . TYR A 1 108 ? -18.57772 61.14462 0.88032 1.000 44.72742 94 TYR E N 1
ATOM 781 C CA . TYR A 1 108 ? -18.04668 62.50175 0.79272 1.000 54.98644 94 TYR E CA 1
ATOM 782 C C . TYR A 1 108 ? -16.79921 62.54392 -0.07771 1.000 52.36697 94 TYR E C 1
ATOM 783 O O . TYR A 1 108 ? -16.64852 63.43044 -0.92632 1.000 50.99920 94 TYR E O 1
ATOM 792 N N . GLN A 1 109 ? -15.88389 61.59348 0.13207 1.000 51.38280 95 GLN E N 1
ATOM 793 C CA . GLN A 1 109 ? -14.63169 61.59356 -0.61562 1.000 55.19965 95 GLN E CA 1
ATOM 794 C C . GLN A 1 109 ? -14.88326 61.42004 -2.10773 1.000 50.06268 95 GLN E C 1
ATOM 795 O O . GLN A 1 109 ? -14.17132 61.99894 -2.93619 1.000 50.27733 95 GLN E O 1
ATOM 801 N N . ALA A 1 110 ? -15.89655 60.62871 -2.46918 1.000 48.18391 96 ALA E N 1
ATOM 802 C CA . ALA A 1 110 ? -16.25855 60.48709 -3.87531 1.000 60.49108 96 ALA E CA 1
ATOM 803 C C . ALA A 1 110 ? -16.78011 61.80096 -4.44425 1.000 49.28697 96 ALA E C 1
ATOM 804 O O . ALA A 1 110 ? -16.49143 62.14224 -5.59651 1.000 49.78429 96 ALA E O 1
ATOM 806 N N . ILE A 1 111 ? -17.54964 62.55011 -3.65113 1.000 48.54596 97 ILE E N 1
ATOM 807 C CA . ILE A 1 111 ? -18.04987 63.84502 -4.10262 1.000 46.34627 97 ILE E CA 1
ATOM 808 C C . ILE A 1 111 ? -16.89913 64.82173 -4.30397 1.000 48.78063 97 ILE E C 1
ATOM 809 O O . ILE A 1 111 ? -16.87661 65.58582 -5.27596 1.000 51.30446 97 ILE E O 1
ATOM 814 N N . GLN A 1 112 ? -15.92535 64.81305 -3.39440 1.000 47.68460 98 GLN E N 1
ATOM 815 C CA . GLN A 1 112 ? -14.78504 65.71224 -3.50826 1.000 50.38058 98 GLN E CA 1
ATOM 816 C C . GLN A 1 112 ? -13.78445 65.26296 -4.56361 1.000 48.97205 98 GLN E C 1
ATOM 817 O O . GLN A 1 112 ? -12.97405 66.07948 -5.01529 1.000 57.96646 98 GLN E O 1
ATOM 823 N N . ASP A 1 113 ? -13.82317 63.99554 -4.96917 1.000 55.62782 99 ASP E N 1
ATOM 824 C CA . ASP A 1 113 ? -12.96272 63.48848 -6.02882 1.000 55.43359 99 ASP E CA 1
ATOM 825 C C . ASP A 1 113 ? -13.58329 63.63457 -7.41217 1.000 59.49989 99 ASP E C 1
ATOM 826 O O . ASP A 1 113 ? -13.03588 63.10005 -8.38231 1.000 68.01226 99 ASP E O 1
ATOM 831 N N . VAL A 1 114 ? -14.71007 64.33779 -7.52453 1.000 52.23210 100 VAL E N 1
ATOM 832 C CA . VAL A 1 114 ? -15.34351 64.53719 -8.82181 1.000 49.25928 100 VAL E CA 1
ATOM 833 C C . VAL A 1 114 ? -14.44965 65.40869 -9.69258 1.000 49.51517 100 VAL E C 1
ATOM 834 O O . VAL A 1 114 ? -13.98005 66.47122 -9.26425 1.000 50.76002 100 VAL E O 1
ATOM 838 N N . ASN A 1 115 ? -14.20302 64.95576 -10.91845 1.000 50.51281 101 ASN E N 1
ATOM 839 C CA . ASN A 1 115 ? -13.34742 65.68250 -11.84360 1.000 61.45234 101 ASN E CA 1
ATOM 840 C C . ASN A 1 115 ? -14.15026 66.74899 -12.57777 1.000 46.58783 101 ASN E C 1
ATOM 841 O O . ASN A 1 115 ? -15.32092 66.54556 -12.91282 1.000 46.47128 101 ASN E O 1
ATOM 846 N N . ASP A 1 116 ? -13.51095 67.89598 -12.82436 1.000 50.18803 102 ASP E N 1
ATOM 847 C CA . ASP A 1 116 ? -14.21265 69.01375 -13.44904 1.000 58.39263 102 ASP E CA 1
ATOM 848 C C . ASP A 1 116 ? -14.55764 68.73024 -14.90670 1.000 49.10569 102 ASP E C 1
ATOM 849 O O . ASP A 1 116 ? -15.56743 69.23572 -15.40967 1.000 47.87451 102 ASP E O 1
ATOM 854 N N . LEU A 1 117 ? -13.74221 67.93395 -15.60178 1.000 46.47289 103 LEU E N 1
ATOM 855 C CA . LEU A 1 117 ? -14.07297 67.58320 -16.98000 1.000 50.24696 103 LEU E CA 1
ATOM 856 C C . LEU A 1 117 ? -15.31100 66.69739 -17.04598 1.000 57.98619 103 LEU E C 1
ATOM 857 O O . LEU A 1 117 ? -16.09082 66.79448 -18.00060 1.000 56.41654 103 LEU E O 1
ATOM 862 N N . GLN A 1 118 ? -15.51079 65.83715 -16.04403 1.000 48.20380 104 GLN E N 1
ATOM 863 C CA . GLN A 1 118 ? -16.73234 65.04027 -15.98432 1.000 54.69791 104 GLN E CA 1
ATOM 864 C C . GLN A 1 118 ? -17.96000 65.92945 -15.82945 1.000 48.04936 104 GLN E C 1
ATOM 865 O O . GLN A 1 118 ? -19.00715 65.66730 -16.43323 1.000 47.47323 104 GLN E O 1
ATOM 871 N N . LEU A 1 119 ? -17.84870 66.98933 -15.02422 1.000 46.43058 105 LEU E N 1
ATOM 872 C CA . LEU A 1 119 ? -18.96131 67.92007 -14.86332 1.000 49.95242 105 LEU E CA 1
ATOM 873 C C . LEU A 1 119 ? -19.22717 68.69207 -16.14947 1.000 51.73407 105 LEU E C 1
ATOM 874 O O . LEU A 1 119 ? -20.38660 68.89380 -16.52965 1.000 48.71626 105 LEU E O 1
ATOM 879 N N . LEU A 1 120 ? -18.16629 69.13602 -16.83007 1.000 52.63744 106 LEU E N 1
ATOM 880 C CA . LEU A 1 120 ? -18.34051 69.83311 -18.10006 1.000 57.31377 106 LEU E CA 1
ATOM 881 C C . LEU A 1 120 ? -18.97118 68.93099 -19.15159 1.000 53.73608 106 LEU E C 1
ATOM 882 O O . LEU A 1 120 ? -19.72521 69.40898 -20.00696 1.000 65.07187 106 LEU E O 1
ATOM 887 N N . ASP A 1 121 ? -18.67860 67.62834 -19.10516 1.000 57.01243 107 ASP E N 1
ATOM 888 C CA . ASP A 1 121 ? -19.28857 66.68955 -20.03993 1.000 60.47419 107 ASP E CA 1
ATOM 889 C C . ASP A 1 121 ? -20.78665 66.53115 -19.81055 1.000 64.61968 107 ASP E C 1
ATOM 890 O O . ASP A 1 121 ? -21.48773 66.04100 -20.70198 1.000 70.86040 107 ASP E O 1
ATOM 895 N N . GLU A 1 122 ? -21.29167 66.93137 -18.64410 1.000 55.88180 108 GLU E N 1
ATOM 896 C CA . GLU A 1 122 ? -22.71250 66.85012 -18.33695 1.000 60.86056 108 GLU E CA 1
ATOM 897 C C . GLU A 1 122 ? -23.40959 68.20175 -18.38677 1.000 54.85697 108 GLU E C 1
ATOM 898 O O . GLU A 1 122 ? -24.62797 68.26007 -18.18866 1.000 62.91643 108 GLU E O 1
ATOM 904 N N . PHE A 1 123 ? -22.67254 69.28405 -18.65012 1.000 56.51374 109 PHE E N 1
ATOM 905 C CA . PHE A 1 123 ? -23.24293 70.62577 -18.55900 1.000 61.53625 109 PHE E CA 1
ATOM 906 C C . PHE A 1 123 ? -24.43261 70.79504 -19.49614 1.000 72.59162 109 PHE E C 1
ATOM 907 O O . PHE A 1 123 ? -25.51182 71.22862 -19.07563 1.000 55.63725 109 PHE E O 1
ATOM 915 N N . GLU A 1 124 ? -24.25351 70.45933 -20.77504 1.000 67.97618 110 GLU E N 1
ATOM 916 C CA . GLU A 1 124 ? -25.30670 70.71322 -21.75248 1.000 79.77873 110 GLU E CA 1
ATOM 917 C C . GLU A 1 124 ? -26.50864 69.80400 -21.52566 1.000 72.07196 110 GLU E C 1
ATOM 918 O O . GLU A 1 124 ? -27.65735 70.24177 -21.65958 1.000 74.91053 110 GLU E O 1
ATOM 924 N N . LYS A 1 125 ? -26.26729 68.53727 -21.17959 1.000 75.61764 111 LYS E N 1
ATOM 925 C CA . LYS A 1 125 ? -27.37632 67.61672 -20.95144 1.000 82.28540 111 LYS E CA 1
ATOM 926 C C . LYS A 1 125 ? -28.17594 68.01059 -19.71570 1.000 65.50473 111 LYS E C 1
ATOM 927 O O . LYS A 1 125 ? -29.41144 67.96912 -19.73148 1.000 71.07577 111 LYS E O 1
ATOM 933 N N . SER A 1 126 ? -27.49150 68.39890 -18.63659 1.000 64.64014 112 SER E N 1
ATOM 934 C CA . SER A 1 126 ? -28.19830 68.83861 -17.43792 1.000 61.01191 112 SER E CA 1
ATOM 935 C C . SER A 1 126 ? -28.92860 70.15449 -17.67760 1.000 59.25180 112 SER E C 1
ATOM 936 O O . SER A 1 126 ? -30.03037 70.36211 -17.15601 1.000 65.43539 112 SER E O 1
ATOM 939 N N . LYS A 1 127 ? -28.33224 71.05541 -18.46186 1.000 65.30484 113 LYS E N 1
ATOM 940 C CA . LYS A 1 127 ? -28.98768 72.32506 -18.76067 1.000 64.92240 113 LYS E CA 1
ATOM 941 C C . LYS A 1 127 ? -30.27173 72.10283 -19.54994 1.000 70.63083 113 LYS E C 1
ATOM 942 O O . LYS A 1 127 ? -31.31493 72.68912 -19.23931 1.000 68.83630 113 LYS E O 1
ATOM 948 N N . GLU A 1 128 ? -30.21418 71.24938 -20.57541 1.000 71.74809 114 GLU E N 1
ATOM 949 C CA . GLU A 1 128 ? -31.41351 70.93871 -21.34695 1.000 76.97341 114 GLU E CA 1
ATOM 950 C C . GLU A 1 128 ? -32.44584 70.21437 -20.49163 1.000 75.74861 114 GLU E C 1
ATOM 951 O O . GLU A 1 128 ? -33.65304 70.43932 -20.63763 1.000 81.32210 114 GLU E O 1
ATOM 957 N N . LYS A 1 129 ? -31.98810 69.34272 -19.59069 1.000 77.27281 115 LYS E N 1
ATOM 958 C CA . LYS A 1 129 ? -32.90413 68.62938 -18.70551 1.000 73.38673 115 LYS E CA 1
ATOM 959 C C . LYS A 1 129 ? -33.69409 69.60019 -17.83444 1.000 69.05981 115 LYS E C 1
ATOM 960 O O . LYS A 1 129 ? -34.92381 69.51187 -17.74216 1.000 71.60667 115 LYS E O 1
ATOM 966 N N . LEU A 1 130 ? -33.00079 70.54791 -17.19875 1.000 65.23493 116 LEU E N 1
ATOM 967 C CA . LEU A 1 130 ? -33.67267 71.50085 -16.32085 1.000 68.73722 116 LEU E CA 1
ATOM 968 C C . LEU A 1 130 ? -34.50707 72.50341 -17.10706 1.000 73.40844 116 LEU E C 1
ATOM 969 O O . LEU A 1 130 ? -35.56770 72.92908 -16.63410 1.000 68.82771 116 LEU E O 1
ATOM 974 N N . ILE A 1 131 ? -34.04830 72.89243 -18.29964 1.000 74.73947 117 ILE E N 1
ATOM 975 C CA . ILE A 1 131 ? -34.83317 73.78976 -19.14442 1.000 75.62796 117 ILE E CA 1
ATOM 976 C C . ILE A 1 131 ? -36.16425 73.14513 -19.50786 1.000 79.91154 117 ILE E C 1
ATOM 977 O O . ILE A 1 131 ? -37.21609 73.79731 -19.48450 1.000 82.35362 117 ILE E O 1
ATOM 982 N N . ASN A 1 132 ? -36.14217 71.85036 -19.83414 1.000 81.18108 118 ASN E N 1
ATOM 983 C CA . ASN A 1 132 ? -37.37640 71.14773 -20.16608 1.000 85.68009 118 ASN E CA 1
ATOM 984 C C . ASN A 1 132 ? -38.31202 71.05104 -18.96883 1.000 83.78675 118 ASN E C 1
ATOM 985 O O . ASN A 1 132 ? -39.53555 71.10271 -19.13716 1.000 90.09746 118 ASN E O 1
ATOM 990 N N . LYS A 1 133 ? -37.76428 70.91341 -17.75936 1.000 81.40935 119 LYS E N 1
ATOM 991 C CA . LYS A 1 133 ? -38.61617 70.83902 -16.57701 1.000 76.75977 119 LYS E CA 1
ATOM 992 C C . LYS A 1 133 ? -39.30376 72.17072 -16.30762 1.000 83.10779 119 LYS E C 1
ATOM 993 O O . LYS A 1 133 ? -40.46504 72.20021 -15.88436 1.000 92.45693 119 LYS E O 1
ATOM 999 N N . ILE A 1 134 ? -38.60219 73.28200 -16.54182 1.000 81.49421 120 ILE E N 1
ATOM 1000 C CA . ILE A 1 134 ? -39.20179 74.59667 -16.33580 1.000 83.35928 120 ILE E CA 1
ATOM 1001 C C . ILE A 1 134 ? -40.35469 74.81665 -17.30716 1.000 90.83060 120 ILE E C 1
ATOM 1002 O O . ILE A 1 134 ? -41.40700 75.34967 -16.93400 1.000 91.97287 120 ILE E O 1
ATOM 1007 N N . GLN A 1 135 ? -40.18351 74.39902 -18.56266 1.000 93.63727 121 GLN E N 1
ATOM 1008 C CA . GLN A 1 135 ? -41.22294 74.61703 -19.56368 1.000 99.50751 121 GLN E CA 1
ATOM 1009 C C . GLN A 1 135 ? -42.44802 73.75278 -19.28882 1.000 104.54887 121 GLN E C 1
ATOM 1010 O O . GLN A 1 135 ? -43.57764 74.25438 -19.26163 1.000 104.35947 121 GLN E O 1
ATOM 1016 N N . GLN A 1 136 ? -42.24504 72.44848 -19.07893 1.000 101.98767 122 GLN E N 1
ATOM 1017 C CA . GLN A 1 136 ? -43.37785 71.55274 -18.86191 1.000 112.58352 122 GLN E CA 1
ATOM 1018 C C . GLN A 1 136 ? -44.12869 71.89089 -17.58081 1.000 108.37313 122 GLN E C 1
ATOM 1019 O O . GLN A 1 136 ? -45.34173 71.66728 -17.49471 1.000 120.57931 122 GLN E O 1
ATOM 1025 N N . TYR A 1 137 ? -43.43070 72.42741 -16.57908 1.000 99.06394 123 TYR E N 1
ATOM 1026 C CA . TYR A 1 137 ? -44.09951 72.84433 -15.35157 1.000 92.68201 123 TYR E CA 1
ATOM 1027 C C . TYR A 1 137 ? -44.95108 74.08699 -15.58204 1.000 104.22893 123 TYR E C 1
ATOM 1028 O O . TYR A 1 137 ? -46.02596 74.22932 -14.98704 1.000 102.10521 123 TYR E O 1
ATOM 1037 N N . LYS A 1 138 ? -44.49062 74.99577 -16.44442 1.000 111.45073 124 LYS E N 1
ATOM 1038 C CA . LYS A 1 138 ? -45.27901 76.17860 -16.76890 1.000 116.57597 124 LYS E CA 1
ATOM 1039 C C . LYS A 1 138 ? -46.29862 75.90240 -17.86579 1.000 122.79482 124 LYS E C 1
ATOM 1040 O O . LYS A 1 138 ? -47.38401 76.49392 -17.85873 1.000 131.02842 124 LYS E O 1
ATOM 1046 N N . HIS A 1 139 ? -45.97403 75.01656 -18.80955 1.000 128.31627 125 HIS E N 1
ATOM 1047 C CA . HIS A 1 139 ? -46.87091 74.70154 -19.92201 1.000 138.32838 125 HIS E CA 1
ATOM 1048 C C . HIS A 1 139 ? -47.76986 73.54005 -19.50903 1.000 138.51287 125 HIS E C 1
ATOM 1049 O O . HIS A 1 139 ? -47.56293 72.38128 -19.87582 1.000 140.93627 125 HIS E O 1
ATOM 1056 N N . SER A 1 140 ? -48.78983 73.86901 -18.72278 1.000 134.32333 126 SER E N 1
ATOM 1057 C CA . SER A 1 140 ? -49.79000 72.90892 -18.28672 1.000 139.70546 126 SER E CA 1
ATOM 1058 C C . SER A 1 140 ? -51.16746 73.36750 -18.74296 1.000 146.31519 126 SER E C 1
ATOM 1059 O O . SER A 1 140 ? -51.41983 74.56524 -18.90235 1.000 147.80997 126 SER E O 1
ATOM 1062 N N . ASP A 1 141 ? -52.05868 72.40052 -18.96197 1.000 160.38143 127 ASP E N 1
ATOM 1063 C CA . ASP A 1 141 ? -53.42139 72.73640 -19.35483 1.000 167.02459 127 ASP E CA 1
ATOM 1064 C C . ASP A 1 141 ? -54.27173 73.14299 -18.15949 1.000 159.34226 127 ASP E C 1
ATOM 1065 O O . ASP A 1 141 ? -55.14840 74.00371 -18.29253 1.000 154.36680 127 ASP E O 1
ATOM 1070 N N . SER A 1 142 ? -54.02501 72.54852 -16.99515 1.000 163.64154 128 SER E N 1
ATOM 1071 C CA . SER A 1 142 ? -54.77338 72.83675 -15.77770 1.000 164.56318 128 SER E CA 1
ATOM 1072 C C . SER A 1 142 ? -53.94028 73.50806 -14.69941 1.000 148.70467 128 SER E C 1
ATOM 1073 O O . SER A 1 142 ? -54.43114 74.41521 -14.02363 1.000 137.89940 128 SER E O 1
ATOM 1076 N N . HIS A 1 143 ? -52.68671 73.08646 -14.52136 1.000 138.83962 129 HIS E N 1
ATOM 1077 C CA . HIS A 1 143 ? -51.85994 73.63759 -13.45530 1.000 133.88152 129 HIS E CA 1
ATOM 1078 C C . HIS A 1 143 ? -51.38309 75.05148 -13.75832 1.000 121.02095 129 HIS E C 1
ATOM 1079 O O . HIS A 1 143 ? -51.00150 75.77173 -12.83018 1.000 110.83186 129 HIS E O 1
ATOM 1086 N N . SER A 1 144 ? -51.39901 75.46492 -15.02894 1.000 118.22911 130 SER E N 1
ATOM 1087 C CA . SER A 1 144 ? -50.93134 76.80290 -15.37793 1.000 114.19891 130 SER E CA 1
ATOM 1088 C C . SER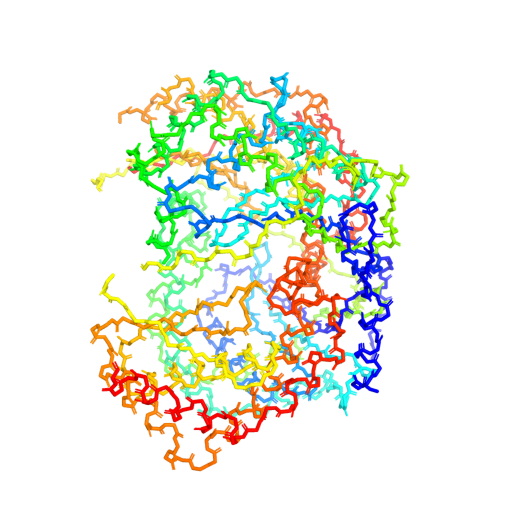 A 1 144 ? -51.80220 77.88542 -14.75546 1.000 114.94360 130 SER E C 1
ATOM 1089 O O . SER A 1 144 ? -51.30554 78.97193 -14.43600 1.000 108.84228 130 SER E O 1
ATOM 1092 N N . GLY A 1 145 ? -53.09753 77.61482 -14.58189 1.000 111.39316 131 GLY E N 1
ATOM 1093 C CA . GLY A 1 145 ? -53.95969 78.58248 -13.92403 1.000 109.90911 131 GLY E CA 1
ATOM 1094 C C . GLY A 1 145 ? -53.55300 78.83585 -12.48569 1.000 107.61115 131 GLY E C 1
ATOM 1095 O O . GLY A 1 145 ? -53.58096 79.97485 -12.01297 1.000 105.08813 131 GLY E O 1
ATOM 1096 N N . SER A 1 146 ? -53.16357 77.77722 -11.77115 1.000 101.64382 132 SER E N 1
ATOM 1097 C CA . SER A 1 146 ? -52.68310 77.94603 -10.40485 1.000 97.56519 132 SER E CA 1
ATOM 1098 C C . SER A 1 146 ? -51.32769 78.63927 -10.37036 1.000 95.39995 132 SER E C 1
ATOM 1099 O O . SER A 1 146 ? -50.99434 79.29570 -9.37727 1.000 97.14169 132 SER E O 1
ATOM 1102 N N . ILE A 1 147 ? -50.53678 78.50688 -11.43742 1.000 103.71425 133 ILE E N 1
ATOM 1103 C CA . ILE A 1 147 ? -49.24574 79.18477 -11.49168 1.000 95.17928 133 ILE E CA 1
ATOM 1104 C C . ILE A 1 147 ? -49.43935 80.68891 -11.63101 1.000 97.62664 133 ILE E C 1
ATOM 1105 O O . ILE A 1 147 ? -48.75153 81.48087 -10.97522 1.000 98.61993 133 ILE E O 1
ATOM 1110 N N . ARG A 1 148 ? -50.37800 81.10772 -12.48346 1.000 105.97310 134 ARG E N 1
ATOM 1111 C CA . ARG A 1 148 ? -50.63249 82.53374 -12.65847 1.000 104.84425 134 ARG E CA 1
ATOM 1112 C C . ARG A 1 148 ? -51.19927 83.15568 -11.38895 1.000 106.62014 134 ARG E C 1
ATOM 1113 O O . ARG A 1 148 ? -50.88602 84.30653 -11.06236 1.000 112.72182 134 ARG E O 1
ATOM 1121 N N . LEU A 1 149 ? -52.03723 82.41298 -10.66305 1.000 102.06302 135 LEU E N 1
ATOM 1122 C CA . LEU A 1 149 ? -52.60282 82.93355 -9.42292 1.000 101.31744 135 LEU E CA 1
ATOM 1123 C C . LEU A 1 149 ? -51.51765 83.15864 -8.37741 1.000 104.75938 135 LEU E C 1
ATOM 1124 O O . LEU A 1 149 ? -51.46403 84.21847 -7.74344 1.000 102.58411 135 LEU E O 1
ATOM 1129 N N . LYS A 1 150 ? -50.63351 82.17414 -8.19260 1.000 100.88350 136 LYS E N 1
ATOM 1130 C CA . LYS A 1 150 ? -49.57499 82.30913 -7.19683 1.000 100.49067 136 LYS E CA 1
ATOM 1131 C C . LYS A 1 150 ? -48.61180 83.43674 -7.54431 1.000 98.18502 136 LYS E C 1
ATOM 1132 O O . LYS A 1 150 ? -48.00313 84.02937 -6.64605 1.000 102.25248 136 LYS E O 1
ATOM 1138 N N . ASP A 1 151 ? -48.45972 83.74955 -8.83341 1.000 95.94222 137 ASP E N 1
ATOM 1139 C CA . ASP A 1 151 ? -47.60001 84.86298 -9.22224 1.000 100.10916 137 ASP E CA 1
ATOM 1140 C C . ASP A 1 151 ? -48.18728 86.19650 -8.77815 1.000 106.12225 137 ASP E C 1
ATOM 1141 O O . ASP A 1 151 ? -47.46691 87.05602 -8.25728 1.000 104.99941 137 ASP E O 1
ATOM 1146 N N . ARG A 1 152 ? -49.49387 86.38552 -8.97037 1.000 109.71037 138 ARG E N 1
ATOM 1147 C CA . ARG A 1 152 ? -50.11586 87.66227 -8.63891 1.000 117.86235 138 ARG E CA 1
ATOM 1148 C C . ARG A 1 152 ? -50.47542 87.75068 -7.16013 1.000 115.88517 138 ARG E C 1
ATOM 1149 O O . ARG A 1 152 ? -50.37784 88.82778 -6.56217 1.000 120.38880 138 ARG E O 1
ATOM 1157 N N . LEU A 1 153 ? -50.89109 86.63422 -6.55511 1.000 101.56195 139 LEU E N 1
ATOM 1158 C CA . LEU A 1 153 ? -51.26375 86.65297 -5.14308 1.000 100.83043 139 LEU E CA 1
ATOM 1159 C C . LEU A 1 153 ? -50.07563 87.01239 -4.25912 1.000 104.45726 139 LEU E C 1
ATOM 1160 O O . LEU A 1 153 ? -50.23121 87.71143 -3.25100 1.000 106.33718 139 LEU E O 1
ATOM 1165 N N . PHE A 1 154 ? -48.88145 86.55010 -4.62188 1.000 98.72527 140 PHE E N 1
ATOM 1166 C CA . PHE A 1 154 ? -47.68540 86.76000 -3.81873 1.000 101.37394 140 PHE E CA 1
ATOM 1167 C C . PHE A 1 154 ? -46.78073 87.85574 -4.36513 1.000 106.12029 140 PHE E C 1
ATOM 1168 O O . PHE A 1 154 ? -45.77794 88.18461 -3.72311 1.000 108.89674 140 PHE E O 1
ATOM 1176 N N . ALA A 1 155 ? -47.10706 88.42139 -5.52998 1.000 111.62112 141 ALA E N 1
ATOM 1177 C CA . ALA A 1 155 ? -46.32899 89.49982 -6.14443 1.000 123.56709 141 ALA E CA 1
ATOM 1178 C C . ALA A 1 155 ? -44.86456 89.11223 -6.33412 1.000 115.60632 141 ALA E C 1
ATOM 1179 O O . ALA A 1 155 ? -43.97344 89.96347 -6.28361 1.000 120.84996 141 ALA E O 1
ATOM 1181 N N . ASP A 1 156 ? -44.60635 87.82513 -6.55254 1.000 115.24515 142 ASP E N 1
ATOM 1182 C CA . ASP A 1 156 ? -43.24937 87.33114 -6.75954 1.000 110.91518 142 ASP E CA 1
ATOM 1183 C C . ASP A 1 156 ? -43.33658 86.05801 -7.58420 1.000 115.34749 142 ASP E C 1
ATOM 1184 O O . ASP A 1 156 ? -43.95486 85.08090 -7.15115 1.000 114.18126 142 ASP E O 1
ATOM 1189 N N . LYS A 1 157 ? -42.71973 86.07020 -8.76712 1.000 101.68604 143 LYS E N 1
ATOM 1190 C CA . LYS A 1 157 ? -42.82256 84.93839 -9.67935 1.000 103.58151 143 LYS E CA 1
ATOM 1191 C C . LYS A 1 157 ? -42.01406 83.73147 -9.22192 1.000 103.96560 143 LYS E C 1
ATOM 1192 O O . LYS A 1 157 ? -42.13297 82.66370 -9.83266 1.000 94.75055 143 LYS E O 1
ATOM 1198 N N . LYS A 1 158 ? -41.20311 83.86994 -8.16975 1.000 108.06568 144 LYS E N 1
ATOM 1199 C CA . LYS A 1 158 ? -40.46170 82.72447 -7.65364 1.000 112.87616 144 LYS E CA 1
ATOM 1200 C C . LYS A 1 158 ? -41.39235 81.66695 -7.07397 1.000 106.96623 144 LYS E C 1
ATOM 1201 O O . LYS A 1 158 ? -41.06064 80.47670 -7.09007 1.000 105.47248 144 LYS E O 1
ATOM 1207 N N . TYR A 1 159 ? -42.55334 82.07489 -6.56075 1.000 106.92530 145 TYR E N 1
ATOM 1208 C CA . TYR A 1 159 ? -43.51789 81.12852 -6.01640 1.000 99.99389 145 TYR E CA 1
ATOM 1209 C C . TYR A 1 159 ? -44.36295 80.45782 -7.08983 1.000 94.27588 145 TYR E C 1
ATOM 1210 O O . TYR A 1 159 ? -45.07120 79.49294 -6.78253 1.000 97.80238 145 TYR E O 1
ATOM 1219 N N . GLY A 1 160 ? -44.30921 80.93831 -8.32888 1.000 94.84203 146 GLY E N 1
ATOM 1220 C CA . GLY A 1 160 ? -45.11386 80.37011 -9.39072 1.000 91.42305 146 GLY E CA 1
ATOM 1221 C C . GLY A 1 160 ? -44.30648 79.89760 -10.58109 1.000 92.95162 146 GLY E C 1
ATOM 1222 O O . GLY A 1 160 ? -43.81305 78.76708 -10.59102 1.000 88.08924 146 GLY E O 1
ATOM 1223 N N . SER A 1 161 ? -44.15901 80.76070 -11.58981 1.000 97.24194 147 SER E N 1
ATOM 1224 C CA . SER A 1 161 ? -43.49836 80.35289 -12.82663 1.000 103.51520 147 SER E CA 1
ATOM 1225 C C . SER A 1 161 ? -42.02294 80.04475 -12.60168 1.000 90.33674 147 SER E C 1
ATOM 1226 O O . SER A 1 161 ? -41.48156 79.10879 -13.20166 1.000 106.37586 147 SER E O 1
ATOM 1229 N N . ASP A 1 162 ? -41.35517 80.81756 -11.74583 1.000 97.56069 148 ASP E N 1
ATOM 1230 C CA . ASP A 1 162 ? -39.93268 80.64594 -11.48740 1.000 91.97140 148 ASP E CA 1
ATOM 1231 C C . ASP A 1 162 ? -39.65113 79.69407 -10.32941 1.000 94.46257 148 ASP E C 1
ATOM 1232 O O . ASP A 1 162 ? -38.56412 79.75494 -9.74234 1.000 89.60986 148 ASP E O 1
ATOM 1237 N N . ARG A 1 163 ? -40.59923 78.81635 -9.98955 1.000 95.81242 149 ARG E N 1
ATOM 1238 C CA . ARG A 1 163 ? -40.38143 77.90224 -8.87242 1.000 89.57975 149 ARG E CA 1
ATOM 1239 C C . ARG A 1 163 ? -39.30854 76.87186 -9.20054 1.000 83.29050 149 ARG E C 1
ATOM 1240 O O . ARG A 1 163 ? -38.47927 76.53812 -8.34595 1.000 88.46229 149 ARG E O 1
ATOM 1248 N N . LEU A 1 164 ? -39.30812 76.35491 -10.42634 1.000 77.29485 150 LEU E N 1
ATOM 1249 C CA . LEU A 1 164 ? -38.24881 75.47233 -10.89241 1.000 80.82622 150 LEU E CA 1
ATOM 1250 C C . LEU A 1 164 ? -37.10304 76.23457 -11.54481 1.000 74.85597 150 LEU E C 1
ATOM 1251 O O . LEU A 1 164 ? -36.25945 75.61878 -12.20453 1.000 73.28987 150 LEU E O 1
ATOM 1256 N N . GLY A 1 165 ? -37.05580 77.54385 -11.37684 1.000 80.91960 151 GLY E N 1
ATOM 1257 C CA . GLY A 1 165 ? -36.02643 78.36950 -11.96882 1.000 77.21372 151 GLY E CA 1
ATOM 1258 C C . GLY A 1 165 ? -36.57599 79.22663 -13.09590 1.000 88.30815 151 GLY E C 1
ATOM 1259 O O . GLY A 1 165 ? -37.50194 78.83697 -13.82122 1.000 82.11090 151 GLY E O 1
ATOM 1260 N N . ASN A 1 166 ? -36.00704 80.42065 -13.23594 1.000 82.69820 152 ASN E N 1
ATOM 1261 C CA . ASN A 1 166 ? -36.40702 81.31411 -14.31231 1.000 85.88481 152 ASN E CA 1
ATOM 1262 C C . ASN A 1 166 ? -35.82492 80.82643 -15.63237 1.000 90.90331 152 ASN E C 1
ATOM 1263 O O . ASN A 1 166 ? -34.65174 80.45173 -15.70856 1.000 83.28500 152 ASN E O 1
ATOM 1268 N N . PHE A 1 167 ? -36.65922 80.82013 -16.67642 1.000 88.28966 153 PHE E N 1
ATOM 1269 C CA . PHE A 1 167 ? -36.21675 80.31222 -17.97243 1.000 101.54130 153 PHE E CA 1
ATOM 1270 C C . PHE A 1 167 ? -35.08827 81.15977 -18.54639 1.000 90.44423 153 PHE E C 1
ATOM 1271 O O . PHE A 1 167 ? -34.09804 80.62307 -19.05673 1.000 95.60036 153 PHE E O 1
ATOM 1279 N N . GLU A 1 168 ? -35.21886 82.48636 -18.47333 1.000 92.32363 154 GLU E N 1
ATOM 1280 C CA . GLU A 1 168 ? -34.20328 83.35928 -19.05379 1.000 95.88608 154 GLU E CA 1
ATOM 1281 C C . GLU A 1 168 ? -32.88173 83.25166 -18.30326 1.000 90.47143 154 GLU E C 1
ATOM 1282 O O . GLU A 1 168 ? -31.81030 83.25415 -18.92068 1.000 90.45197 154 GLU E O 1
ATOM 1288 N N . LYS A 1 169 ? -32.93493 83.15802 -16.97269 1.000 88.50886 155 LYS E N 1
ATOM 1289 C CA . LYS A 1 169 ? -31.70845 82.99548 -16.19925 1.000 85.82450 155 LYS E CA 1
ATOM 1290 C C . LYS A 1 169 ? -31.06663 81.63961 -16.46343 1.000 85.95441 155 LYS E C 1
ATOM 1291 O O . LYS A 1 169 ? -29.83936 81.53855 -16.57446 1.000 85.19801 155 LYS E O 1
ATOM 1297 N N . MET A 1 170 ? -31.88055 80.58694 -16.57162 1.000 80.73203 156 MET E N 1
ATOM 1298 C CA . MET A 1 170 ? -31.33580 79.24855 -16.77313 1.000 77.41012 156 MET E CA 1
ATOM 1299 C C . MET A 1 170 ? -30.78086 79.08155 -18.18359 1.000 87.79592 156 MET E C 1
ATOM 1300 O O . MET A 1 170 ? -29.77594 78.38927 -18.38496 1.000 78.96885 156 MET E O 1
ATOM 1305 N N . ASN A 1 171 ? -31.41717 79.71015 -19.17254 1.000 81.56661 157 ASN E N 1
ATOM 1306 C CA . ASN A 1 171 ? -31.00931 79.52805 -20.55887 1.000 89.62112 157 ASN E CA 1
ATOM 1307 C C . ASN A 1 171 ? -29.72884 80.27772 -20.90628 1.000 82.80352 157 ASN E C 1
ATOM 1308 O O . ASN A 1 171 ? -29.06275 79.91618 -21.88198 1.000 82.48158 157 ASN E O 1
ATOM 1313 N N . LYS A 1 172 ? -29.36720 81.30223 -20.13797 1.000 85.92559 158 LYS E N 1
ATOM 1314 C CA . LYS A 1 172 ? -28.16153 82.07749 -20.39763 1.000 86.47973 158 LYS E CA 1
ATOM 1315 C C . LYS A 1 172 ? -26.93504 81.53692 -19.67289 1.000 84.42894 158 LYS E C 1
ATOM 1316 O O . LYS A 1 172 ? -25.86619 82.15053 -19.75815 1.000 82.19945 158 LYS E O 1
ATOM 1322 N N . ILE A 1 173 ? -27.05729 80.41010 -18.97027 1.000 76.78714 159 ILE E N 1
ATOM 1323 C CA . ILE A 1 173 ? -25.93111 79.86576 -18.22058 1.000 76.90207 159 ILE E CA 1
ATOM 1324 C C . ILE A 1 173 ? -24.89622 79.30494 -19.18546 1.000 71.75391 159 ILE E C 1
ATOM 1325 O O . ILE A 1 173 ? -25.22548 78.53502 -20.09748 1.000 71.54607 159 ILE E O 1
ATOM 1330 N N . THR A 1 174 ? -23.63889 79.68668 -18.98733 1.000 70.85888 160 THR E N 1
ATOM 1331 C CA . THR A 1 174 ? -22.51684 79.13144 -19.72852 1.000 69.01939 160 THR E CA 1
ATOM 1332 C C . THR A 1 174 ? -21.73605 78.17635 -18.83432 1.000 65.01761 160 THR E C 1
ATOM 1333 O O . THR A 1 174 ? -21.99806 78.05321 -17.63405 1.000 64.24061 160 THR E O 1
ATOM 1337 N N . ASP A 1 175 ? -20.76547 77.48941 -19.43475 1.000 66.14158 161 ASP E N 1
ATOM 1338 C CA . ASP A 1 175 ? -20.01294 76.47171 -18.71215 1.000 61.17093 161 ASP E CA 1
ATOM 1339 C C . ASP A 1 175 ? -18.96387 77.05134 -17.77127 1.000 64.16743 161 ASP E C 1
ATOM 1340 O O . ASP A 1 175 ? -18.21805 76.28118 -17.15517 1.000 57.17028 161 ASP E O 1
ATOM 1345 N N . ASN A 1 176 ? -18.88418 78.37637 -17.63642 1.000 56.41697 162 ASN E N 1
ATOM 1346 C CA . ASN A 1 176 ? -18.05976 78.94914 -16.57808 1.000 60.22507 162 ASN E CA 1
ATOM 1347 C C . ASN A 1 176 ? -18.65145 78.72582 -15.19144 1.000 60.16113 162 ASN E C 1
ATOM 1348 O O . ASN A 1 176 ? -18.01627 79.09412 -14.19715 1.000 52.35077 162 ASN E O 1
ATOM 1353 N N . ILE A 1 177 ? -19.84579 78.13611 -15.10366 1.000 54.76294 163 ILE E N 1
ATOM 1354 C CA . ILE A 1 177 ? -20.42311 77.73624 -13.82898 1.000 56.52752 163 ILE E CA 1
ATOM 1355 C C . ILE A 1 177 ? -19.58303 76.67570 -13.12884 1.000 49.98141 163 ILE E C 1
ATOM 1356 O O . ILE A 1 177 ? -19.78468 76.41513 -11.93826 1.000 55.34347 163 ILE E O 1
ATOM 1361 N N . ILE A 1 178 ? -18.62281 76.07506 -13.83835 1.000 45.49059 164 ILE E N 1
ATOM 1362 C CA . ILE A 1 178 ? -17.77671 75.03837 -13.25444 1.000 47.77125 164 ILE E CA 1
ATOM 1363 C C . ILE A 1 178 ? -16.96710 75.58555 -12.08463 1.000 47.67072 164 ILE E C 1
ATOM 1364 O O . ILE A 1 178 ? -16.59107 74.83654 -11.17507 1.000 45.29724 164 ILE E O 1
ATOM 1369 N N . TYR A 1 179 ? -16.69977 76.89182 -12.07193 1.000 41.99874 165 TYR E N 1
ATOM 1370 C CA . TYR A 1 179 ? -15.88091 77.47952 -11.02009 1.000 44.80985 165 TYR E CA 1
ATOM 1371 C C . TYR A 1 179 ? -16.62708 77.64102 -9.70167 1.000 39.41601 165 TYR E C 1
ATOM 1372 O O . TYR A 1 179 ? -15.98591 77.88217 -8.67340 1.000 46.08554 165 TYR E O 1
ATOM 1381 N N . ALA A 1 180 ? -17.95036 77.50937 -9.70367 1.000 39.58399 166 ALA E N 1
ATOM 1382 C CA . ALA A 1 180 ? -18.73614 77.47474 -8.47967 1.000 47.82622 166 ALA E CA 1
ATOM 1383 C C . ALA A 1 180 ? -18.93197 76.05972 -7.95292 1.000 45.63362 166 ALA E C 1
ATOM 1384 O O . ALA A 1 180 ? -19.60931 75.88066 -6.93609 1.000 42.46815 166 ALA E O 1
ATOM 1386 N N . ALA A 1 181 ? -18.35952 75.05742 -8.62053 1.000 43.51994 167 ALA E N 1
ATOM 1387 C CA . ALA A 1 181 ? -18.46709 73.68510 -8.13248 1.000 42.82603 167 ALA E CA 1
ATOM 1388 C C . ALA A 1 181 ? -17.80330 73.46541 -6.77618 1.000 37.40563 167 ALA E C 1
ATOM 1389 O O . ALA A 1 181 ? -18.38703 72.73865 -5.95352 1.000 38.01924 167 ALA E O 1
ATOM 1391 N N . PRO A 1 182 ? -16.61649 74.01603 -6.47702 1.000 38.62575 168 PRO E N 1
ATOM 1392 C CA . PRO A 1 182 ? -16.06744 73.82610 -5.12283 1.000 34.57019 168 PRO E CA 1
ATOM 1393 C C . PRO A 1 182 ? -16.97381 74.35893 -4.02920 1.000 36.10289 168 PRO E C 1
ATOM 1394 O O . PRO A 1 182 ? -17.05612 73.75735 -2.95101 1.000 38.56536 168 PRO E O 1
ATOM 1398 N N . ASP A 1 183 ? -17.65822 75.47824 -4.27679 1.000 37.28390 169 ASP E N 1
ATOM 1399 C CA . ASP A 1 183 ? -18.58529 76.00845 -3.28248 1.000 39.46137 169 ASP E CA 1
ATOM 1400 C C . ASP A 1 183 ? -19.73653 75.04274 -3.04026 1.000 45.24590 169 ASP E C 1
ATOM 1401 O O . ASP A 1 183 ? -20.15864 74.84057 -1.89493 1.000 39.78279 169 ASP E O 1
ATOM 1406 N N . MET A 1 184 ? -20.25250 74.43099 -4.10938 1.000 38.40641 170 MET E N 1
ATOM 1407 C CA . MET A 1 184 ? -21.34632 73.47673 -3.96360 1.000 45.87451 170 MET E CA 1
ATOM 1408 C C . MET A 1 184 ? -20.88215 72.20192 -3.27130 1.000 38.47312 170 MET E C 1
ATOM 1409 O O . MET A 1 184 ? -21.58821 71.66822 -2.40810 1.000 39.65738 170 MET E O 1
ATOM 1414 N N . VAL A 1 185 ? -19.70135 71.69701 -3.64019 1.000 40.54133 171 VAL E N 1
ATOM 1415 C CA . VAL A 1 185 ? -19.16975 70.49594 -3.00027 1.000 40.53663 171 VAL E CA 1
ATOM 1416 C C . VAL A 1 185 ? -18.97806 70.72762 -1.50673 1.000 43.67552 171 VAL E C 1
ATOM 1417 O O . VAL A 1 185 ? -19.30894 69.86618 -0.68178 1.000 38.55860 171 VAL E O 1
ATOM 1421 N N . ASN A 1 186 ? -18.45158 71.89784 -1.13472 1.000 38.63178 172 ASN E N 1
ATOM 1422 C CA . ASN A 1 186 ? -18.24466 72.20091 0.27840 1.000 47.43095 172 ASN E CA 1
ATOM 1423 C C . ASN A 1 186 ? -19.56413 72.23104 1.03827 1.000 40.83273 172 ASN E C 1
ATOM 1424 O O . ASN A 1 186 ? -19.66345 71.69138 2.14667 1.000 43.68802 172 ASN E O 1
ATOM 1429 N N . LYS A 1 187 ? -20.58964 72.85918 0.45734 1.000 41.22190 173 LYS E N 1
ATOM 1430 C CA . LYS A 1 187 ? -21.87848 72.95592 1.13455 1.000 43.65015 173 LYS E CA 1
ATOM 1431 C C . LYS A 1 187 ? -22.50325 71.58026 1.33372 1.000 44.01424 173 LYS E C 1
ATOM 1432 O O . LYS A 1 187 ? -23.10220 71.30656 2.38090 1.000 47.12054 173 LYS E O 1
ATOM 1438 N N . ILE A 1 188 ? -22.36001 70.69644 0.34435 1.000 42.51624 174 ILE E N 1
ATOM 1439 C CA . ILE A 1 188 ? -22.96218 69.36933 0.42945 1.000 43.54374 174 ILE E CA 1
ATOM 1440 C C . ILE A 1 188 ? -22.23930 68.51206 1.46233 1.000 43.90203 174 ILE E C 1
ATOM 1441 O O . ILE A 1 188 ? -22.86885 67.75412 2.20964 1.000 45.90115 174 ILE E O 1
ATOM 1446 N N . CYS A 1 189 ? -20.91221 68.62179 1.52981 1.000 42.61512 175 CYS E N 1
ATOM 1447 C CA . CYS A 1 189 ? -20.11678 67.74798 2.38476 1.000 48.60269 175 CYS E CA 1
ATOM 1448 C C . CYS A 1 189 ? -19.95656 68.28230 3.80375 1.000 45.75753 175 CYS E C 1
ATOM 1449 O O . CYS A 1 189 ? -20.03462 67.50925 4.76393 1.000 48.08293 175 CYS E O 1
ATOM 1452 N N . GLU A 1 190 ? -19.72958 69.58643 3.96199 1.000 48.47166 176 GLU E N 1
ATOM 1453 C CA . GLU A 1 190 ? -19.39638 70.15359 5.26006 1.000 59.30007 176 GLU E CA 1
ATOM 1454 C C . GLU A 1 190 ? -20.52546 70.95101 5.89451 1.000 60.27448 176 GLU E C 1
ATOM 1455 O O . GLU A 1 190 ? -20.44590 71.25048 7.09038 1.000 61.30666 176 GLU E O 1
ATOM 1461 N N . GLY A 1 191 ? -21.56026 71.30839 5.13909 1.000 51.30468 177 GLY E N 1
ATOM 1462 C CA . GLY A 1 191 ? -22.67835 72.01806 5.73596 1.000 54.58772 177 GLY E CA 1
ATOM 1463 C C . GLY A 1 191 ? -23.37689 71.16256 6.77821 1.000 62.78088 177 GLY E C 1
ATOM 1464 O O . GLY A 1 191 ? -23.54520 69.95304 6.60684 1.000 60.14664 177 GLY E O 1
ATOM 1465 N N . ASP A 1 192 ? -23.77141 71.80072 7.87912 1.000 59.02532 178 ASP E N 1
ATOM 1466 C CA . ASP A 1 192 ? -24.45506 71.08731 8.94875 1.000 68.75234 178 ASP E CA 1
ATOM 1467 C C . ASP A 1 192 ? -25.78648 70.53767 8.45523 1.000 75.25954 178 ASP E C 1
ATOM 1468 O O . ASP A 1 192 ? -26.47238 71.16017 7.63995 1.000 70.11369 178 ASP E O 1
ATOM 1473 N N . GLY A 1 193 ? -26.14990 69.36206 8.95261 1.000 45.73502 179 GLY E N 1
ATOM 1474 C CA . GLY A 1 193 ? -27.39218 68.74885 8.52548 1.000 43.84015 179 GLY E CA 1
ATOM 1475 C C . GLY A 1 193 ? -27.76999 67.59561 9.42624 1.000 43.66383 179 GLY E C 1
ATOM 1476 O O . GLY A 1 193 ? -27.05326 67.24621 10.36838 1.000 47.60266 179 GLY E O 1
ATOM 1477 N N . LEU A 1 194 ? -28.92405 67.01256 9.12114 1.000 40.80802 180 LEU E N 1
ATOM 1478 C CA . LEU A 1 194 ? -29.44364 65.85824 9.83599 1.000 44.51741 180 LEU E CA 1
ATOM 1479 C C . LEU A 1 194 ? -29.27416 64.61047 8.98311 1.000 46.20166 180 LEU E C 1
ATOM 1480 O O . LEU A 1 194 ? -29.45835 64.64922 7.76265 1.000 40.10521 180 LEU E O 1
ATOM 1485 N N . PHE A 1 195 ? -28.91935 63.50697 9.63035 1.000 37.75127 181 PHE E N 1
ATOM 1486 C CA . PHE A 1 195 ? -28.78804 62.22057 8.96454 1.000 37.06465 181 PHE E CA 1
ATOM 1487 C C . PHE A 1 195 ? -29.99639 61.35300 9.28531 1.000 42.87488 181 PHE E C 1
ATOM 1488 O O . PHE A 1 195 ? -30.43597 61.28907 10.43894 1.000 41.30845 181 PHE E O 1
ATOM 1496 N N . TYR A 1 196 ? -30.53397 60.70039 8.26033 1.000 34.93653 182 TYR E N 1
ATOM 1497 C CA . TYR A 1 196 ? -31.63923 59.76590 8.40208 1.000 36.43153 182 TYR E CA 1
ATOM 1498 C C . TYR A 1 196 ? -31.17482 58.38918 7.95348 1.000 45.11352 182 TYR E C 1
ATOM 1499 O O . TYR A 1 196 ? -30.50299 58.25689 6.92586 1.000 40.45969 182 TYR E O 1
ATOM 1508 N N . HIS A 1 197 ? -31.52480 57.36689 8.73067 1.000 37.60873 183 HIS E N 1
ATOM 1509 C CA . HIS A 1 197 ? -31.09670 56.00146 8.44849 1.000 37.74871 183 HIS E CA 1
ATOM 1510 C C . HIS A 1 197 ? -32.27366 55.06490 8.66302 1.000 41.77677 183 HIS E C 1
ATOM 1511 O O . HIS A 1 197 ? -32.78424 54.95475 9.78129 1.000 46.15555 183 HIS E O 1
ATOM 1518 N N . ILE A 1 198 ? -32.70256 54.39616 7.59681 1.000 45.23466 184 ILE E N 1
ATOM 1519 C CA . ILE A 1 198 ? -33.79477 53.43141 7.64961 1.000 46.62730 184 ILE E CA 1
ATOM 1520 C C . ILE A 1 198 ? -33.19013 52.04020 7.53602 1.000 49.50377 184 ILE E C 1
ATOM 1521 O O . ILE A 1 198 ? -32.53149 51.72367 6.53791 1.000 43.53027 184 ILE E O 1
ATOM 1526 N N . ASN A 1 199 ? -33.41001 51.21073 8.55473 1.000 38.08938 185 ASN E N 1
ATOM 1527 C CA . ASN A 1 199 ? -32.84626 49.86831 8.56231 1.000 40.99939 185 ASN E CA 1
ATOM 1528 C C . ASN A 1 199 ? -33.50248 49.04827 9.66174 1.000 56.24746 185 ASN E C 1
ATOM 1529 O O . ASN A 1 199 ? -33.76813 49.56413 10.75172 1.000 58.34459 185 ASN E O 1
ATOM 1534 N N . ASP A 1 200 ? -33.76012 47.77365 9.35978 1.000 46.30112 186 ASP E N 1
ATOM 1535 C CA . ASP A 1 200 ? -34.19174 46.78816 10.35332 1.000 67.60139 186 ASP E CA 1
ATOM 1536 C C . ASP A 1 200 ? -35.49457 47.20196 11.03423 1.000 53.71886 186 ASP E C 1
ATOM 1537 O O . ASP A 1 200 ? -35.64046 47.09548 12.25349 1.000 63.43395 186 ASP E O 1
ATOM 1542 N N . GLY A 1 201 ? -36.45025 47.67399 10.24046 1.000 53.53720 187 GLY E N 1
ATOM 1543 C CA . GLY A 1 201 ? -37.73880 48.07128 10.78763 1.000 47.03054 187 GLY E CA 1
ATOM 1544 C C . GLY A 1 201 ? -37.67154 49.24738 11.73644 1.000 51.67238 187 GLY E C 1
ATOM 1545 O O . GLY A 1 201 ? -38.41275 49.28685 12.72618 1.000 51.41801 187 GLY E O 1
ATOM 1546 N N . ALA A 1 202 ? -36.79812 50.21191 11.45743 1.000 43.71824 188 ALA E N 1
ATOM 1547 C CA . ALA A 1 202 ? -36.66540 51.38533 12.30606 1.000 40.81794 188 ALA E CA 1
ATOM 1548 C C . ALA A 1 202 ? -36.16358 52.55817 11.47819 1.000 38.54454 188 ALA E C 1
ATOM 1549 O O . ALA A 1 202 ? -35.51159 52.37768 10.44654 1.000 44.10424 188 ALA E O 1
ATOM 1551 N N . ILE A 1 203 ? -36.48234 53.76245 11.94460 1.000 53.61098 189 ILE E N 1
ATOM 1552 C CA . ILE A 1 203 ? -35.99524 55.00827 11.36578 1.000 51.22939 189 ILE E CA 1
ATOM 1553 C C . ILE A 1 203 ? -35.12181 55.69479 12.40533 1.000 44.05983 189 ILE E C 1
ATOM 1554 O O . ILE A 1 203 ? -35.53597 55.85570 13.55880 1.000 48.00062 189 ILE E O 1
ATOM 1559 N N . HIS A 1 204 ? -33.91824 56.09332 12.00185 1.000 36.16997 190 HIS E N 1
ATOM 1560 C CA . HIS A 1 204 ? -32.97405 56.76143 12.88716 1.000 37.98071 190 HIS E CA 1
ATOM 1561 C C . HIS A 1 204 ? -32.73733 58.18120 12.39496 1.000 46.36286 190 HIS E C 1
ATOM 1562 O O . HIS A 1 204 ? -32.48375 58.39557 11.20491 1.000 44.74952 190 HIS E O 1
ATOM 1569 N N . ILE A 1 205 ? -32.83161 59.14486 13.30796 1.000 41.66786 191 ILE E N 1
ATOM 1570 C CA . ILE A 1 205 ? -32.55062 60.54587 13.02189 1.000 41.26665 191 ILE E CA 1
ATOM 1571 C C . ILE A 1 205 ? -31.43943 61.00456 13.95462 1.000 46.12445 191 ILE E C 1
ATOM 1572 O O . ILE A 1 205 ? -31.43990 60.67422 15.14590 1.000 46.58734 191 ILE E O 1
ATOM 1577 N N . SER A 1 206 ? -30.49650 61.77484 13.41237 1.000 43.97264 192 SER E N 1
ATOM 1578 C CA . SER A 1 206 ? -29.28860 62.12192 14.15221 1.000 49.10474 192 SER E CA 1
ATOM 1579 C C . SER A 1 206 ? -29.50867 63.18741 15.21966 1.000 55.77391 192 SER E C 1
ATOM 1580 O O . SER A 1 206 ? -28.70878 63.26745 16.15981 1.000 62.17561 192 SER E O 1
ATOM 1583 N N . ASN A 1 207 ? -30.55318 64.00651 15.10612 1.000 55.33548 193 ASN E N 1
ATOM 1584 C CA . ASN A 1 207 ? -30.73483 65.09973 16.05324 1.000 57.01797 193 ASN E CA 1
ATOM 1585 C C . ASN A 1 207 ? -32.16170 65.62284 15.96779 1.000 62.15177 193 ASN E C 1
ATOM 1586 O O . ASN A 1 207 ? -32.85663 65.42967 14.96667 1.000 57.60561 193 ASN E O 1
ATOM 1591 N N . ILE A 1 208 ? -32.58617 66.28834 17.03959 1.000 77.91157 194 ILE E N 1
ATOM 1592 C CA . ILE A 1 208 ? -33.89065 66.94052 17.09833 1.000 86.28818 194 ILE E CA 1
ATOM 1593 C C . ILE A 1 208 ? -33.71500 68.37710 16.62086 1.000 91.20552 194 ILE E C 1
ATOM 1594 O O . ILE A 1 208 ? -33.09776 69.19647 17.30649 1.000 105.70694 194 ILE E O 1
ATOM 1599 N N . LYS A 1 209 ? -34.25949 68.68532 15.44502 1.000 89.92303 195 LYS E N 1
ATOM 1600 C CA . LYS A 1 209 ? -34.22835 70.05320 14.93175 1.000 92.87823 195 LYS E CA 1
ATOM 1601 C C . LYS A 1 209 ? -35.26325 70.16751 13.82176 1.000 107.27172 195 LYS E C 1
ATOM 1602 O O . LYS A 1 209 ? -35.06954 69.61235 12.73586 1.000 114.13597 195 LYS E O 1
ATOM 1608 N N . ASP A 1 210 ? -36.35125 70.88030 14.09641 1.000 121.87328 196 ASP E N 1
ATOM 1609 C CA . ASP A 1 210 ? -37.40109 71.12685 13.11762 1.000 128.22538 196 ASP E CA 1
ATOM 1610 C C . ASP A 1 210 ? -37.15517 72.47899 12.46119 1.000 133.60792 196 ASP E C 1
ATOM 1611 O O . ASP A 1 210 ? -37.11363 73.50759 13.14523 1.000 128.97958 196 ASP E O 1
ATOM 1616 N N . PHE A 1 211 ? -36.98752 72.47354 11.14194 1.000 140.13212 197 PHE E N 1
ATOM 1617 C CA . PHE A 1 211 ? -36.77515 73.71181 10.40480 1.000 138.24091 197 PHE E CA 1
ATOM 1618 C C . PHE A 1 211 ? -38.08555 74.48393 10.31844 1.000 133.18942 197 PHE E C 1
ATOM 1619 O O . PHE A 1 211 ? -39.09225 73.95540 9.83537 1.000 130.03360 197 PHE E O 1
ATOM 1627 N N . ASN A 1 212 ? -38.07210 75.73140 10.78412 1.000 119.42686 198 ASN E N 1
ATOM 1628 C CA . ASN A 1 212 ? -39.28638 76.53725 10.82487 1.000 120.08972 198 ASN E CA 1
ATOM 1629 C C . ASN A 1 212 ? -39.84633 76.73553 9.42211 1.000 117.84925 198 ASN E C 1
ATOM 1630 O O . ASN A 1 212 ? -39.14367 77.20788 8.52281 1.000 110.28777 198 ASN E O 1
ATOM 1635 N N . TYR A 1 213 ? -41.11254 76.36879 9.24028 1.000 117.89467 199 TYR E N 1
ATOM 1636 C CA . TYR A 1 213 ? -41.76170 76.50774 7.94560 1.000 107.51112 199 TYR E CA 1
ATOM 1637 C C . TYR A 1 213 ? -41.92085 77.97747 7.57338 1.000 104.38433 199 TYR E C 1
ATOM 1638 O O . TYR A 1 213 ? -41.97514 78.86007 8.43400 1.000 114.86848 199 TYR E O 1
ATOM 1647 N N . TYR A 1 214 ? -41.99753 78.23355 6.26969 1.000 83.71471 200 TYR E N 1
ATOM 1648 C CA . TYR A 1 214 ? -42.28030 79.56195 5.74497 1.000 84.03553 200 TYR E CA 1
ATOM 1649 C C . TYR A 1 214 ? -43.41339 79.45957 4.73740 1.000 80.49417 200 TYR E C 1
ATOM 1650 O O . TYR A 1 214 ? -43.38600 78.59807 3.85252 1.000 77.83855 200 TYR E O 1
ATOM 1659 N N . ILE A 1 215 ? -44.40199 80.33693 4.87307 1.000 82.70174 201 ILE E N 1
ATOM 1660 C CA . ILE A 1 215 ? -45.51410 80.40847 3.92979 1.000 80.79560 201 ILE E CA 1
ATOM 1661 C C . ILE A 1 215 ? -45.61149 81.84096 3.41949 1.000 89.65636 201 ILE E C 1
ATOM 1662 O O . ILE A 1 215 ? -45.67456 82.78035 4.22608 1.000 91.66503 201 ILE E O 1
ATOM 1667 N N . PRO A 1 216 ? -45.61953 82.05995 2.10571 1.000 85.96858 202 PRO E N 1
ATOM 1668 C CA . PRO A 1 216 ? -45.71182 83.43147 1.59354 1.000 86.32778 202 PRO E CA 1
ATOM 1669 C C . PRO A 1 216 ? -47.07514 84.04032 1.87965 1.000 99.96872 202 PRO E C 1
ATOM 1670 O O . PRO A 1 216 ? -48.10866 83.37401 1.78429 1.000 96.30854 202 PRO E O 1
ATOM 1674 N N . ALA A 1 217 ? -47.06609 85.32032 2.23869 1.000 98.32370 203 ALA E N 1
ATOM 1675 C CA . ALA A 1 217 ? -48.29169 86.05216 2.51753 1.000 106.24874 203 ALA E CA 1
ATOM 1676 C C . ALA A 1 217 ? -48.87831 86.60195 1.22513 1.000 102.35265 203 ALA E C 1
ATOM 1677 O O . ALA A 1 217 ? -48.14617 87.02876 0.32765 1.000 105.30612 203 ALA E O 1
ATOM 1679 N N . VAL A 1 218 ? -50.20647 86.58405 1.13537 1.000 99.89004 204 VAL E N 1
ATOM 1680 C CA . VAL A 1 218 ? -50.88838 87.09937 -0.04627 1.000 104.67787 204 VAL E CA 1
ATOM 1681 C C . VAL A 1 218 ? -50.81348 88.62044 -0.03518 1.000 105.26193 204 VAL E C 1
ATOM 1682 O O . VAL A 1 218 ? -51.27301 89.27311 0.90925 1.000 111.15308 204 VAL E O 1
ATOM 1686 N N . ILE A 1 219 ? -50.23001 89.19043 -1.08477 1.000 112.50874 205 ILE E N 1
ATOM 1687 C CA . ILE A 1 219 ? -50.09419 90.63455 -1.21145 1.000 108.47089 205 ILE E CA 1
ATOM 1688 C C . ILE A 1 219 ? -51.23302 91.23536 -2.02564 1.000 115.90267 205 ILE E C 1
ATOM 1689 O O . ILE A 1 219 ? -51.75931 92.29189 -1.67480 1.000 119.20062 205 ILE E O 1
ATOM 1694 N N . ASN A 1 220 ? -51.62366 90.57587 -3.11348 1.000 119.67064 206 ASN E N 1
ATOM 1695 C CA . ASN A 1 220 ? -52.76621 90.99078 -3.92416 1.000 124.47334 206 ASN E CA 1
ATOM 1696 C C . ASN A 1 220 ? -53.93158 90.07193 -3.57724 1.000 112.77366 206 ASN E C 1
ATOM 1697 O O . ASN A 1 220 ? -53.96684 88.91233 -3.99406 1.000 117.97207 206 ASN E O 1
ATOM 1702 N N . GLU A 1 221 ? -54.88219 90.58856 -2.80671 1.000 101.13910 207 GLU E N 1
ATOM 1703 C CA . GLU A 1 221 ? -56.05477 89.82856 -2.39872 1.000 97.64537 207 GLU E CA 1
ATOM 1704 C C . GLU A 1 221 ? -57.21711 90.16650 -3.32232 1.000 87.33254 207 GLU E C 1
ATOM 1705 O O . GLU A 1 221 ? -57.47886 91.34303 -3.59368 1.000 101.04593 207 GLU E O 1
ATOM 1711 N N . GLY A 1 222 ? -57.90393 89.13543 -3.80765 1.000 81.91926 208 GLY E N 1
ATOM 1712 C CA . GLY A 1 222 ? -58.96847 89.32840 -4.77243 1.000 92.22269 208 GLY E CA 1
ATOM 1713 C C . GLY A 1 222 ? -58.43621 89.51912 -6.17754 1.000 87.69103 208 GLY E C 1
ATOM 1714 O O . GLY A 1 222 ? -58.61506 90.58177 -6.77958 1.000 90.59469 208 GLY E O 1
ATOM 1715 N N . VAL A 1 223 ? -57.77903 88.49254 -6.71031 1.000 90.33661 209 VAL E N 1
ATOM 1716 C CA . VAL A 1 223 ? -57.13029 88.55304 -8.01586 1.000 98.61127 209 VAL E CA 1
ATOM 1717 C C . VAL A 1 223 ? -58.06450 87.97332 -9.06726 1.000 106.50906 209 VAL E C 1
ATOM 1718 O O . VAL A 1 223 ? -58.72063 86.94864 -8.83867 1.000 98.36991 209 VAL E O 1
ATOM 1722 N N . GLU A 1 224 ? -58.12984 88.63212 -10.22333 1.000 102.07396 210 GLU E N 1
ATOM 1723 C CA . GLU A 1 224 ? -58.93268 88.17313 -11.35251 1.000 101.93029 210 GLU E CA 1
ATOM 1724 C C . GLU A 1 224 ? -58.02911 88.11412 -12.57668 1.000 114.50854 210 GLU E C 1
ATOM 1725 O O . GLU A 1 224 ? -57.54263 89.15031 -13.04147 1.000 117.77007 210 GLU E O 1
ATOM 1731 N N . ASP A 1 225 ? -57.80578 86.90702 -13.10038 1.000 124.70589 211 ASP E N 1
ATOM 1732 C CA . ASP A 1 225 ? -56.94887 86.71609 -14.27188 1.000 123.35104 211 ASP E CA 1
ATOM 1733 C C . ASP A 1 225 ? -57.82079 86.69802 -15.52343 1.000 127.35542 211 ASP E C 1
ATOM 1734 O O . ASP A 1 225 ? -58.13636 85.65083 -16.09243 1.000 128.50638 211 ASP E O 1
ATOM 1739 N N . ILE A 1 226 ? -58.21519 87.89323 -15.95537 1.000 115.53093 212 ILE E N 1
ATOM 1740 C CA . ILE A 1 226 ? -58.97997 88.04247 -17.18969 1.000 121.64465 212 ILE E CA 1
ATOM 1741 C C . ILE A 1 226 ? -58.03507 87.78143 -18.35911 1.000 126.44169 212 ILE E C 1
ATOM 1742 O O . ILE A 1 226 ? -57.17391 88.60869 -18.67022 1.000 127.55039 212 ILE E O 1
ATOM 1747 N N . ARG A 1 227 ? -58.19110 86.62889 -19.00634 1.000 126.51123 213 ARG E N 1
ATOM 1748 C CA . ARG A 1 227 ? -57.29173 86.19187 -20.06372 1.000 134.72403 213 ARG E CA 1
ATOM 1749 C C . ARG A 1 227 ? -58.09525 85.84016 -21.30668 1.000 142.70142 213 ARG E C 1
ATOM 1750 O O . ARG A 1 227 ? -59.14673 85.19925 -21.21632 1.000 136.61802 213 ARG E O 1
ATOM 1758 N N . THR A 1 228 ? -57.59428 86.26185 -22.46510 1.000 152.18342 214 THR E N 1
ATOM 1759 C CA . THR A 1 228 ? -58.26218 86.05455 -23.74447 1.000 139.41578 214 THR E CA 1
ATOM 1760 C C . THR A 1 228 ? -57.47274 85.04158 -24.56328 1.000 145.08614 214 THR E C 1
ATOM 1761 O O . THR A 1 228 ? -56.29530 85.26534 -24.86570 1.000 141.75442 214 THR E O 1
ATOM 1765 N N . ASP A 1 229 ? -58.12348 83.93711 -24.92288 1.000 136.29606 215 ASP E N 1
ATOM 1766 C CA . ASP A 1 229 ? -57.49274 82.89204 -25.71710 1.000 134.58131 215 ASP E CA 1
ATOM 1767 C C . ASP A 1 229 ? -58.58143 82.00171 -26.29775 1.000 137.58454 215 ASP E C 1
ATOM 1768 O O . ASP A 1 229 ? -59.68644 81.90848 -25.75700 1.000 142.60985 215 ASP E O 1
ATOM 1773 N N . PHE A 1 230 ? -58.25360 81.34951 -27.40883 1.000 138.73380 216 PHE E N 1
ATOM 1774 C CA . PHE A 1 230 ? -59.17335 80.45245 -28.09114 1.000 141.45362 216 PHE E CA 1
ATOM 1775 C C . PHE A 1 230 ? -58.80485 78.99983 -27.81380 1.000 145.98108 216 PHE E C 1
ATOM 1776 O O . PHE A 1 230 ? -57.63499 78.66203 -27.61516 1.000 147.01347 216 PHE E O 1
ATOM 1784 N N . SER A 1 231 ? -59.82134 78.14269 -27.80193 1.000 143.77860 217 SER E N 1
ATOM 1785 C CA . SER A 1 231 ? -59.62476 76.71451 -27.58231 1.000 144.78595 217 SER E CA 1
ATOM 1786 C C . SER A 1 231 ? -58.85875 76.08046 -28.73891 1.000 142.72778 217 SER E C 1
ATOM 1787 O O . SER A 1 231 ? -58.42392 74.93215 -28.65242 1.000 143.70435 217 SER E O 1
ATOM 1790 N N . SER A 1 235 ? -62.73167 75.86703 -22.61825 1.000 122.99333 221 SER E N 1
ATOM 1791 C CA . SER A 1 235 ? -62.28610 76.84986 -21.63747 1.000 120.03806 221 SER E CA 1
ATOM 1792 C C . SER A 1 235 ? -62.01842 76.18661 -20.28898 1.000 130.69882 221 SER E C 1
ATOM 1793 O O . SER A 1 235 ? -62.32530 75.00980 -20.09651 1.000 129.12171 221 SER E O 1
ATOM 1796 N N . ILE A 1 236 ? -61.44700 76.94622 -19.35456 1.000 137.61542 222 ILE E N 1
ATOM 1797 C CA . ILE A 1 236 ? -61.04949 76.40680 -18.06017 1.000 134.29222 222 ILE E CA 1
ATOM 1798 C C . ILE A 1 236 ? -61.07537 77.53075 -17.03302 1.000 132.51510 222 ILE E C 1
ATOM 1799 O O . ILE A 1 236 ? -60.84217 78.69867 -17.35646 1.000 129.62721 222 ILE E O 1
ATOM 1804 N N . LEU A 1 237 ? -61.37959 77.17084 -15.78696 1.000 126.55159 223 LEU E N 1
ATOM 1805 C CA . LEU A 1 237 ? -61.40457 78.11302 -14.67881 1.000 118.04298 223 LEU E CA 1
ATOM 1806 C C . LEU A 1 237 ? -60.63224 77.53073 -13.50316 1.000 113.10875 223 LEU E C 1
ATOM 1807 O O . LEU A 1 237 ? -60.46835 76.31419 -13.38147 1.000 111.41196 223 LEU E O 1
ATOM 1812 N N . THR A 1 238 ? -60.15909 78.41885 -12.63147 1.000 111.99415 224 THR E N 1
ATOM 1813 C CA . THR A 1 238 ? -59.41283 78.00879 -11.44586 1.000 108.01252 224 THR E CA 1
ATOM 1814 C C . THR A 1 238 ? -59.62474 79.04541 -10.35506 1.000 107.35693 224 THR E C 1
ATOM 1815 O O . THR A 1 238 ? -59.36273 80.23197 -10.57064 1.000 108.05714 224 THR E O 1
ATOM 1819 N N . CYS A 1 239 ? -60.09454 78.59954 -9.19355 1.000 99.35891 225 CYS E N 1
ATOM 1820 C CA . CYS A 1 239 ? -60.30953 79.46277 -8.04164 1.000 91.72238 225 CYS E CA 1
ATOM 1821 C C . CYS A 1 239 ? -59.35817 79.06766 -6.92105 1.000 90.17509 225 CYS E C 1
ATOM 1822 O O . CYS A 1 239 ? -59.11242 77.87922 -6.69356 1.000 80.14228 225 CYS E O 1
ATOM 1825 N N . ALA A 1 240 ? -58.82593 80.06735 -6.22333 1.000 89.63956 226 ALA E N 1
ATOM 1826 C CA . ALA A 1 240 ? -57.85878 79.85525 -5.15712 1.000 78.96103 226 ALA E CA 1
ATOM 1827 C C . ALA A 1 240 ? -58.44419 80.29727 -3.82372 1.000 81.74612 226 ALA E C 1
ATOM 1828 O O . ALA A 1 240 ? -59.14190 81.31344 -3.74553 1.000 87.65900 226 ALA E O 1
ATOM 1830 N N . TYR A 1 241 ? -58.15500 79.52580 -2.77845 1.000 78.82330 227 TYR E N 1
ATOM 1831 C CA . TYR A 1 241 ? -58.59392 79.82615 -1.42491 1.000 75.22469 227 TYR E CA 1
ATOM 1832 C C . TYR A 1 241 ? -57.41763 79.67104 -0.47161 1.000 80.54634 227 TYR E C 1
ATOM 1833 O O . TYR A 1 241 ? -56.45144 78.96177 -0.75896 1.000 78.29545 227 TYR E O 1
ATOM 1842 N N . THR A 1 242 ? -57.50782 80.34260 0.67487 1.000 78.42396 228 THR E N 1
ATOM 1843 C CA . THR A 1 242 ? -56.47584 80.25738 1.69804 1.000 74.98524 228 THR E CA 1
ATOM 1844 C C . THR A 1 242 ? -57.13382 80.09061 3.06018 1.000 78.38226 228 THR E C 1
ATOM 1845 O O . THR A 1 242 ? -58.35905 80.14430 3.19634 1.000 82.92346 228 THR E O 1
ATOM 1849 N N . PHE A 1 243 ? -56.29931 79.88617 4.07726 1.000 74.42632 229 PHE E N 1
ATOM 1850 C CA . PHE A 1 243 ? -56.76549 79.69343 5.44142 1.000 73.04834 229 PHE E CA 1
ATOM 1851 C C . PHE A 1 243 ? -55.90214 80.51251 6.38807 1.000 79.98537 229 PHE E C 1
ATOM 1852 O O . PHE A 1 243 ? -54.69084 80.63504 6.18628 1.000 87.43521 229 PHE E O 1
ATOM 1860 N N . GLU A 1 244 ? -56.53114 81.07189 7.41642 1.000 73.43484 230 GLU E N 1
ATOM 1861 C CA . GLU A 1 244 ? -55.84079 81.86291 8.42284 1.000 75.28565 230 GLU E CA 1
ATOM 1862 C C . GLU A 1 244 ? -55.61045 81.02517 9.67498 1.000 84.84714 230 GLU E C 1
ATOM 1863 O O . GLU A 1 244 ? -56.37077 80.09951 9.97084 1.000 81.60365 230 GLU E O 1
ATOM 1869 N N . HIS A 1 245 ? -54.54284 81.35860 10.40498 1.000 75.23049 231 HIS E N 1
ATOM 1870 C CA . HIS A 1 245 ? -54.17718 80.66003 11.63928 1.000 80.50824 231 HIS E CA 1
ATOM 1871 C C . HIS A 1 245 ? -53.96135 79.16970 11.38637 1.000 75.03384 231 HIS E C 1
ATOM 1872 O O . HIS A 1 245 ? -54.42282 78.31771 12.14855 1.000 81.26887 231 HIS E O 1
ATOM 1879 N N . VAL A 1 246 ? -53.25349 78.85291 10.30386 1.000 77.25762 232 VAL E N 1
ATOM 1880 C CA . VAL A 1 246 ? -53.03372 77.46180 9.92349 1.000 68.81473 232 VAL E CA 1
ATOM 1881 C C . VAL A 1 246 ? -52.06864 76.81718 10.90937 1.000 75.90431 232 VAL E C 1
ATOM 1882 O O . VAL A 1 246 ? -50.94693 77.29761 11.10955 1.000 76.83050 232 VAL E O 1
ATOM 1886 N N . THR A 1 247 ? -52.50415 75.72680 11.53050 1.000 76.03900 233 THR E N 1
ATOM 1887 C CA . THR A 1 247 ? -51.65515 74.93858 12.40714 1.000 67.74364 233 THR E CA 1
ATOM 1888 C C . THR A 1 247 ? -50.97860 73.82100 11.61631 1.000 79.13800 233 THR E C 1
ATOM 1889 O O . THR A 1 247 ? -51.29150 73.57059 10.45013 1.000 68.45443 233 THR E O 1
ATOM 1893 N N . ASP A 1 248 ? -50.02876 73.14528 12.26794 1.000 74.73946 234 ASP E N 1
ATOM 1894 C CA . ASP A 1 248 ? -49.39504 71.98963 11.64090 1.000 76.50884 234 ASP E CA 1
ATOM 1895 C C . ASP A 1 248 ? -50.40717 70.87917 11.39448 1.000 66.42397 234 ASP E C 1
ATOM 1896 O O . ASP A 1 248 ? -50.34902 70.19105 10.36859 1.000 62.08856 234 ASP E O 1
ATOM 1901 N N . LEU A 1 249 ? -51.34583 70.69360 12.32589 1.000 58.47994 235 LEU E N 1
ATOM 1902 C CA . LEU A 1 249 ? -52.38040 69.68032 12.14950 1.000 60.01893 235 LEU E CA 1
ATOM 1903 C C . LEU A 1 249 ? -53.24729 69.98164 10.93378 1.000 61.04448 235 LEU E C 1
ATOM 1904 O O . LEU A 1 249 ? -53.63441 69.06823 10.19538 1.000 56.77612 235 LEU E O 1
ATOM 1909 N N . GLU A 1 250 ? -53.55801 71.25854 10.70548 1.000 56.64508 236 GLU E N 1
ATOM 1910 C CA . GLU A 1 250 ? -54.39311 71.62232 9.56583 1.000 58.95463 236 GLU E CA 1
ATOM 1911 C C . GLU A 1 250 ? -53.63513 71.46180 8.25337 1.000 52.21308 236 GLU E C 1
ATOM 1912 O O . GLU A 1 250 ? -54.14866 70.86856 7.29822 1.000 58.74566 236 GLU E O 1
ATOM 1918 N N . ARG A 1 251 ? -52.40175 71.96968 8.19451 1.000 53.85541 237 ARG E N 1
ATOM 1919 C CA . ARG A 1 251 ? -51.64841 71.95489 6.94351 1.000 59.86014 237 ARG E CA 1
ATOM 1920 C C . ARG A 1 251 ? -51.32640 70.53425 6.49352 1.000 59.10234 237 ARG E C 1
ATOM 1921 O O . ARG A 1 251 ? -51.30075 70.25042 5.28998 1.000 50.86805 237 ARG E O 1
ATOM 1929 N N . GLU A 1 252 ? -51.08045 69.62759 7.43921 1.000 55.61609 238 GLU E N 1
ATOM 1930 C CA . GLU A 1 252 ? -50.61863 68.28796 7.10202 1.000 56.40911 238 GLU E CA 1
ATOM 1931 C C . GLU A 1 252 ? -51.72159 67.23802 7.09115 1.000 54.97541 238 GLU E C 1
ATOM 1932 O O . GLU A 1 252 ? -51.53447 66.17952 6.48106 1.000 47.32639 238 GLU E O 1
ATOM 1938 N N . ILE A 1 253 ? -52.85737 67.49218 7.73999 1.000 46.88710 239 ILE E N 1
ATOM 1939 C CA . ILE A 1 253 ? -53.89177 66.47085 7.86866 1.000 46.12629 239 ILE E CA 1
ATOM 1940 C C . ILE A 1 253 ? -55.26247 67.02794 7.50736 1.000 51.41592 239 ILE E C 1
ATOM 1941 O O . ILE A 1 253 ? -55.92778 66.52147 6.59709 1.000 51.83443 239 ILE E O 1
ATOM 1946 N N . LEU A 1 254 ? -55.69214 68.07440 8.21594 1.000 54.89139 240 LEU E N 1
ATOM 1947 C CA . LEU A 1 254 ? -57.07905 68.52259 8.11659 1.000 55.95501 240 LEU E CA 1
ATOM 1948 C C . LEU A 1 254 ? -57.39628 69.08234 6.73457 1.000 47.87057 240 LEU E C 1
ATOM 1949 O O . LEU A 1 254 ? -58.39026 68.69082 6.11202 1.000 47.14830 240 LEU E O 1
ATOM 1954 N N . ILE A 1 255 ? -56.57481 70.00347 6.24086 1.000 47.26954 241 ILE E N 1
ATOM 1955 C CA . ILE A 1 255 ? -56.83278 70.62699 4.94361 1.000 55.72054 241 ILE E CA 1
ATOM 1956 C C . ILE A 1 255 ? -56.67511 69.60540 3.81850 1.000 55.37519 241 ILE E C 1
ATOM 1957 O O . ILE A 1 255 ? -57.50002 69.60086 2.89254 1.000 54.69446 241 ILE E O 1
ATOM 1962 N N . PRO A 1 256 ? -55.65371 68.73335 3.82751 1.000 54.26829 242 PRO E N 1
ATOM 1963 C CA . PRO A 1 256 ? -55.64631 67.64844 2.82896 1.000 53.32271 242 PRO E CA 1
ATOM 1964 C C . PRO A 1 256 ? -56.88255 66.76816 2.89398 1.000 51.65278 242 PRO E C 1
ATOM 1965 O O . PRO A 1 256 ? -57.38830 66.34150 1.84805 1.000 54.47989 242 PRO E O 1
ATOM 1969 N N . MET A 1 257 ? -57.38466 66.48186 4.09859 1.000 49.87039 243 MET E N 1
ATOM 1970 C CA . MET A 1 257 ? -58.65841 65.77919 4.21925 1.000 51.35910 243 MET E CA 1
ATOM 1971 C C . MET A 1 257 ? -59.79577 66.60473 3.63491 1.000 45.80528 243 MET E C 1
ATOM 1972 O O . MET A 1 257 ? -60.68025 66.06810 2.95729 1.000 49.87185 243 MET E O 1
ATOM 1977 N N . PHE A 1 258 ? -59.79224 67.91403 3.89725 1.000 56.83022 244 PHE E N 1
ATOM 1978 C CA . PHE A 1 258 ? -60.84809 68.78207 3.38692 1.000 58.22879 244 PHE E CA 1
ATOM 1979 C C . PHE A 1 258 ? -60.83439 68.83073 1.86439 1.000 54.76967 244 PHE E C 1
ATOM 1980 O O . PHE A 1 258 ? -61.89239 68.90846 1.22874 1.000 60.51308 244 PHE E O 1
ATOM 1988 N N . ASP A 1 259 ? -59.64420 68.78121 1.26142 1.000 59.29320 245 ASP E N 1
ATOM 1989 C CA . ASP A 1 259 ? -59.55344 68.78265 -0.19495 1.000 61.06025 245 ASP E CA 1
ATOM 1990 C C . ASP A 1 259 ? -60.14180 67.50812 -0.78618 1.000 57.52862 245 ASP E C 1
ATOM 1991 O O . ASP A 1 259 ? -60.87497 67.55982 -1.78068 1.000 65.23626 245 ASP E O 1
ATOM 1996 N N . GLY A 1 260 ? -59.82957 66.35407 -0.19256 1.000 61.09068 246 GLY E N 1
ATOM 1997 C CA . GLY A 1 260 ? -60.44352 65.11700 -0.63993 1.000 71.61550 246 GLY E CA 1
ATOM 1998 C C . GLY A 1 260 ? -61.93788 65.08248 -0.39839 1.000 71.89721 246 GLY E C 1
ATOM 1999 O O . GLY A 1 260 ? -62.68487 64.50051 -1.19010 1.000 76.35789 246 GLY E O 1
ATOM 2000 N N . TYR A 1 261 ? -62.39411 65.71064 0.68737 1.000 67.98757 247 TYR E N 1
ATOM 2001 C CA . TYR A 1 261 ? -63.82125 65.74918 0.98851 1.000 70.56001 247 TYR E CA 1
ATOM 2002 C C . TYR A 1 261 ? -64.59561 66.48965 -0.09529 1.000 74.38082 247 TYR E C 1
ATOM 2003 O O . TYR A 1 261 ? -65.70254 66.08201 -0.46645 1.000 82.85203 247 TYR E O 1
ATOM 2012 N N . ILE A 1 262 ? -64.02668 67.57314 -0.62338 1.000 72.33534 248 ILE E N 1
ATOM 2013 C CA . ILE A 1 262 ? -64.77051 68.46360 -1.50650 1.000 76.95091 248 ILE E CA 1
ATOM 2014 C C . ILE A 1 262 ? -64.53302 68.20136 -2.99171 1.000 86.03065 248 ILE E C 1
ATOM 2015 O O . ILE A 1 262 ? -65.37732 68.58880 -3.81358 1.000 94.31846 248 ILE E O 1
ATOM 2020 N N . GLY A 1 263 ? -63.42649 67.56077 -3.36382 1.000 85.13830 249 GLY E N 1
ATOM 2021 C CA . GLY A 1 263 ? -63.11643 67.44054 -4.77627 1.000 99.61193 249 GLY E CA 1
ATOM 2022 C C . GLY A 1 263 ? -62.43379 66.16359 -5.22433 1.000 97.44122 249 GLY E C 1
ATOM 2023 O O . GLY A 1 263 ? -61.96076 66.08840 -6.36238 1.000 106.15104 249 GLY E O 1
ATOM 2024 N N . LYS A 1 264 ? -62.38481 65.14628 -4.36526 1.000 81.71949 250 LYS E N 1
ATOM 2025 C CA . LYS A 1 264 ? -61.63103 63.94245 -4.69880 1.000 94.22907 250 LYS E CA 1
ATOM 2026 C C . LYS A 1 264 ? -62.34977 62.66433 -4.28069 1.000 102.18397 250 LYS E C 1
ATOM 2027 O O . LYS A 1 264 ? -62.52734 61.75484 -5.09777 1.000 96.03251 250 LYS E O 1
ATOM 2033 N N . TYR A 1 265 ? -62.76596 62.58193 -3.01970 1.000 109.03408 251 TYR E N 1
ATOM 2034 C CA . TYR A 1 265 ? -63.29169 61.33597 -2.46159 1.000 112.02146 251 TYR E CA 1
ATOM 2035 C C . TYR A 1 265 ? -64.67069 61.04988 -3.04232 1.000 114.38435 251 TYR E C 1
ATOM 2036 O O . TYR A 1 265 ? -65.68431 61.54241 -2.54202 1.000 117.14659 251 TYR E O 1
ATOM 2045 N N . GLY A 1 266 ? -64.70759 60.24115 -4.10158 1.000 124.85208 252 GLY E N 1
ATOM 2046 C CA . GLY A 1 266 ? -65.94808 59.76570 -4.68639 1.000 124.22026 252 GLY E CA 1
ATOM 2047 C C . GLY A 1 266 ? -66.93564 60.85159 -5.05714 1.000 128.54061 252 GLY E C 1
ATOM 2048 O O . GLY A 1 266 ? -66.64091 61.71463 -5.88951 1.000 126.03522 252 GLY E O 1
ATOM 2049 N N . HIS A 1 267 ? -68.11874 60.81603 -4.44108 1.000 150.45421 253 HIS E N 1
ATOM 2050 C CA . HIS A 1 267 ? -69.15145 61.82464 -4.67764 1.000 156.35835 253 HIS E CA 1
ATOM 2051 C C . HIS A 1 267 ? -68.77028 63.10726 -3.93407 1.000 146.33986 253 HIS E C 1
ATOM 2052 O O . HIS A 1 267 ? -69.34891 63.48919 -2.91461 1.000 147.50061 253 HIS E O 1
ATOM 2059 N N . SER A 1 268 ? -67.75811 63.78058 -4.47288 1.000 129.81302 254 SER E N 1
ATOM 2060 C CA . SER A 1 268 ? -67.26255 64.99675 -3.85128 1.000 119.61808 254 SER E CA 1
ATOM 2061 C C . SER A 1 268 ? -68.32841 66.08827 -3.88823 1.000 115.93537 254 SER E C 1
ATOM 2062 O O . SER A 1 268 ? -69.28852 66.03450 -4.66217 1.000 120.24648 254 SER E O 1
ATOM 2065 N N . VAL A 1 269 ? -68.14998 67.08931 -3.02328 1.000 104.61904 255 VAL E N 1
ATOM 2066 C CA . VAL A 1 269 ? -69.11353 68.18374 -2.94496 1.000 106.75945 255 VAL E CA 1
ATOM 2067 C C . VAL A 1 269 ? -69.19177 68.92011 -4.27593 1.000 102.75803 255 VAL E C 1
ATOM 2068 O O . VAL A 1 269 ? -70.27385 69.32669 -4.71407 1.000 103.71634 255 VAL E O 1
ATOM 2072 N N . LEU A 1 270 ? -68.05076 69.08603 -4.94825 1.000 101.84063 256 LEU E N 1
ATOM 2073 C CA . LEU A 1 270 ? -68.02666 69.78932 -6.22629 1.000 108.11420 256 LEU E CA 1
ATOM 2074 C C . LEU A 1 270 ? -68.59584 68.93578 -7.35444 1.000 107.46001 256 LEU E C 1
ATOM 2075 O O . LEU A 1 270 ? -69.28615 69.45623 -8.23745 1.000 109.82598 256 LEU E O 1
ATOM 2080 N N . PHE A 1 271 ? -68.31454 67.62977 -7.34777 1.000 106.33534 257 PHE E N 1
ATOM 2081 C CA . PHE A 1 271 ? -68.85600 66.74940 -8.38030 1.000 109.51909 257 PHE E CA 1
ATOM 2082 C C . PHE A 1 271 ? -70.37807 66.75437 -8.36029 1.000 114.19735 257 PHE E C 1
ATOM 2083 O O . PHE A 1 271 ? -71.02267 66.99552 -9.38684 1.000 116.08572 257 PHE E O 1
ATOM 2091 N N . LYS A 1 272 ? -70.96944 66.48688 -7.19362 1.000 110.65921 258 LYS E N 1
ATOM 2092 C CA . LYS A 1 272 ? -72.42297 66.51877 -7.07102 1.000 112.22329 258 LYS E CA 1
ATOM 2093 C C . LYS A 1 272 ? -72.97510 67.89646 -7.41400 1.000 110.68574 258 LYS E C 1
ATOM 2094 O O . LYS A 1 272 ? -73.99515 68.01275 -8.10347 1.000 112.22989 258 LYS E O 1
ATOM 2100 N N . THR A 1 273 ? -72.30496 68.95287 -6.95177 1.000 107.98205 259 THR E N 1
ATOM 2101 C CA . THR A 1 273 ? -72.77767 70.30879 -7.21117 1.000 110.22831 259 THR E CA 1
ATOM 2102 C C . THR A 1 273 ? -72.73736 70.63260 -8.70030 1.000 116.06892 259 THR E C 1
ATOM 2103 O O . THR A 1 273 ? -73.70623 71.15951 -9.26060 1.000 123.23347 259 THR E O 1
ATOM 2107 N N . LEU A 1 274 ? -71.62340 70.31614 -9.36112 1.000 108.67453 260 LEU E N 1
ATOM 2108 C CA . LEU A 1 274 ? -71.47343 70.61155 -10.77992 1.000 108.56892 260 LEU E CA 1
ATOM 2109 C C . LEU A 1 274 ? -72.14951 69.58714 -11.68218 1.000 112.50196 260 LEU E C 1
ATOM 2110 O O . LEU A 1 274 ? -72.33392 69.86657 -12.87174 1.000 111.78697 260 LEU E O 1
ATOM 2115 N N . ARG A 1 275 ? -72.52081 68.41670 -11.15671 1.000 112.18220 261 ARG E N 1
ATOM 2116 C CA . ARG A 1 275 ? -73.27809 67.45818 -11.95370 1.000 115.61705 261 ARG E CA 1
ATOM 2117 C C . ARG A 1 275 ? -74.65390 67.99548 -12.32388 1.000 125.61074 261 ARG E C 1
ATOM 2118 O O . ARG A 1 275 ? -75.22434 67.56962 -13.33477 1.000 123.15213 261 ARG E O 1
ATOM 2126 N N . LEU A 1 276 ? -75.19110 68.92984 -11.53413 1.000 129.28774 262 LEU E N 1
ATOM 2127 C CA . LEU A 1 276 ? -76.46274 69.55660 -11.87994 1.000 125.19555 262 LEU E CA 1
ATOM 2128 C C . LEU A 1 276 ? -76.37737 70.26541 -13.22591 1.000 133.94208 262 LEU E C 1
ATOM 2129 O O . LEU A 1 276 ? -77.31635 70.20760 -14.02880 1.000 137.30891 262 LEU E O 1
ATOM 2134 N N . VAL A 1 277 ? -75.25727 70.93866 -13.49064 1.000 131.72723 263 VAL E N 1
ATOM 2135 C CA . VAL A 1 277 ? -75.06637 71.59375 -14.78170 1.000 131.50143 263 VAL E CA 1
ATOM 2136 C C . VAL A 1 277 ? -74.79588 70.55534 -15.86405 1.000 136.57827 263 VAL E C 1
ATOM 2137 O O . VAL A 1 277 ? -75.54281 70.44496 -16.84355 1.000 133.30163 263 VAL E O 1
ATOM 2141 N N . ASP A 1 278 ? -73.72387 69.78235 -15.69729 1.000 133.45330 264 ASP E N 1
ATOM 2142 C CA . ASP A 1 278 ? -73.36042 68.70230 -16.61466 1.000 131.48227 264 ASP E CA 1
ATOM 2143 C C . ASP A 1 278 ? -73.21961 69.19887 -18.05256 1.000 132.48123 264 ASP E C 1
ATOM 2144 O O . ASP A 1 278 ? -72.39383 68.69799 -18.81610 1.000 123.39597 264 ASP E O 1
ATOM 2149 N N . HIS A 1 283 ? -64.60684 66.23397 -14.97452 1.000 121.32059 269 HIS E N 1
ATOM 2150 C CA . HIS A 1 283 ? -63.55884 67.16032 -15.38640 1.000 127.19330 269 HIS E CA 1
ATOM 2151 C C . HIS A 1 283 ? -63.30748 68.21211 -14.31137 1.000 123.67702 269 HIS E C 1
ATOM 2152 O O . HIS A 1 283 ? -62.98116 69.36007 -14.61396 1.000 127.21577 269 HIS E O 1
ATOM 2159 N N . ILE A 1 284 ? -63.46285 67.80830 -13.05344 1.000 124.61063 270 ILE E N 1
ATOM 2160 C CA . ILE A 1 284 ? -63.24980 68.67719 -11.90283 1.000 123.74495 270 ILE E CA 1
ATOM 2161 C C . ILE A 1 284 ? -62.01026 68.19783 -11.16267 1.000 115.32413 270 ILE E C 1
ATOM 2162 O O . ILE A 1 284 ? -61.77262 66.98965 -11.04775 1.000 121.11910 270 ILE E O 1
ATOM 2167 N N . SER A 1 285 ? -61.21963 69.14441 -10.66218 1.000 109.36037 271 SER E N 1
ATOM 2168 C CA . SER A 1 285 ? -60.00476 68.80981 -9.93580 1.000 102.42453 271 SER E CA 1
ATOM 2169 C C . SER A 1 285 ? -59.76057 69.85202 -8.85560 1.000 95.01148 271 SER E C 1
ATOM 2170 O O . SER A 1 285 ? -60.11387 71.02426 -9.00996 1.000 103.35262 271 SER E O 1
ATOM 2173 N N . SER A 1 286 ? -59.15228 69.40878 -7.75807 1.000 95.05065 272 SER E N 1
ATOM 2174 C CA . SER A 1 286 ? -58.79825 70.29690 -6.66283 1.000 90.68201 272 SER E CA 1
ATOM 2175 C C . SER A 1 286 ? -57.51551 69.79443 -6.01929 1.000 86.10410 272 SER E C 1
ATOM 2176 O O . SER A 1 286 ? -57.21503 68.59786 -6.05207 1.000 88.98620 272 SER E O 1
ATOM 2179 N N . HIS A 1 287 ? -56.76293 70.72254 -5.43286 1.000 79.69968 273 HIS E N 1
ATOM 2180 C CA . HIS A 1 287 ? -55.48605 70.39221 -4.81832 1.000 81.02913 273 HIS E CA 1
ATOM 2181 C C . HIS A 1 287 ? -55.10668 71.49099 -3.83808 1.000 79.55732 273 HIS E C 1
ATOM 2182 O O . HIS A 1 287 ? -55.21906 72.67769 -4.15545 1.000 80.93394 273 HIS E O 1
ATOM 2189 N N . TYR A 1 288 ? -54.66042 71.08697 -2.65146 1.000 69.27883 274 TYR E N 1
ATOM 2190 C CA . TYR A 1 288 ? -54.17184 72.01480 -1.64077 1.000 66.30706 274 TYR E CA 1
ATOM 2191 C C . TYR A 1 288 ? -52.65396 72.09297 -1.73135 1.000 72.68556 274 TYR E C 1
ATOM 2192 O O . TYR A 1 288 ? -51.96650 71.07304 -1.61041 1.000 69.81953 274 TYR E O 1
ATOM 2201 N N . ASP A 1 289 ? -52.13855 73.30024 -1.94315 1.000 67.99273 275 ASP E N 1
ATOM 2202 C CA . ASP A 1 289 ? -50.70285 73.53187 -2.04819 1.000 67.84721 275 ASP E CA 1
ATOM 2203 C C . ASP A 1 289 ? -50.17861 73.92372 -0.67072 1.000 72.21826 275 ASP E C 1
ATOM 2204 O O . ASP A 1 289 ? -50.40748 75.04554 -0.20704 1.000 67.60940 275 ASP E O 1
ATOM 2209 N N . GLN A 1 290 ? -49.47955 72.99401 -0.01422 1.000 63.72033 276 GLN E N 1
ATOM 2210 C CA . GLN A 1 290 ? -48.95595 73.26225 1.32138 1.000 63.54974 276 GLN E CA 1
ATOM 2211 C C . GLN A 1 290 ? -47.85439 74.31290 1.29704 1.000 72.98529 276 GLN E C 1
ATOM 2212 O O . GLN A 1 290 ? -47.66095 75.02795 2.28696 1.000 74.95796 276 GLN E O 1
ATOM 2218 N N . GLU A 1 291 ? -47.12640 74.41959 0.18337 1.000 68.33969 277 GLU E N 1
ATOM 2219 C CA . GLU A 1 291 ? -46.05253 75.40255 0.08648 1.000 66.76838 277 GLU E CA 1
ATOM 2220 C C . GLU A 1 291 ? -46.59538 76.82473 0.13927 1.000 72.59144 277 GLU E C 1
ATOM 2221 O O . GLU A 1 291 ? -45.97189 77.71239 0.73294 1.000 82.46976 277 GLU E O 1
ATOM 2227 N N . SER A 1 292 ? -47.75547 77.05921 -0.46989 1.000 75.43800 278 SER E N 1
ATOM 2228 C CA . SER A 1 292 ? -48.33665 78.38986 -0.55429 1.000 78.13747 278 SER E CA 1
ATOM 2229 C C . SER A 1 292 ? -49.59835 78.54986 0.28151 1.000 70.17203 278 SER E C 1
ATOM 2230 O O . SER A 1 292 ? -50.16371 79.64825 0.31093 1.000 76.21960 278 SER E O 1
ATOM 2233 N N . ASN A 1 293 ? -50.04885 77.49263 0.96240 1.000 72.62881 279 ASN E N 1
ATOM 2234 C CA . ASN A 1 293 ? -51.28153 77.52052 1.75336 1.000 69.69494 279 ASN E CA 1
ATOM 2235 C C . ASN A 1 293 ? -52.46393 77.96834 0.89404 1.000 75.30871 279 ASN E C 1
ATOM 2236 O O . ASN A 1 293 ? -53.26851 78.81626 1.28580 1.000 75.66356 279 ASN E O 1
ATOM 2241 N N . LEU A 1 294 ? -52.55884 77.39012 -0.30035 1.000 70.58274 280 LEU E N 1
ATOM 2242 C CA . LEU A 1 294 ? -53.59285 77.74963 -1.25962 1.000 71.24499 280 LEU E CA 1
ATOM 2243 C C . LEU A 1 294 ? -54.32573 76.49853 -1.71492 1.000 66.20274 280 LEU E C 1
ATOM 2244 O O . LEU A 1 294 ? -53.69533 75.51799 -2.12230 1.000 72.99519 280 LEU E O 1
ATOM 2249 N N . LEU A 1 295 ? -55.65340 76.53829 -1.64573 1.000 66.92094 281 LEU E N 1
ATOM 2250 C CA . LEU A 1 295 ? -56.50535 75.45303 -2.11685 1.000 63.90148 281 LEU E CA 1
ATOM 2251 C C . LEU A 1 295 ? -57.09526 75.86321 -3.46145 1.000 66.44417 281 LEU E C 1
ATOM 2252 O O . LEU A 1 295 ? -57.87534 76.81812 -3.53975 1.000 74.07823 281 LEU E O 1
ATOM 2257 N N . PHE A 1 296 ? -56.72002 75.14562 -4.51482 1.000 72.31024 282 PHE E N 1
ATOM 2258 C CA . PHE A 1 296 ? -57.16122 75.45057 -5.86652 1.000 73.54745 282 PHE E CA 1
ATOM 2259 C C . PHE A 1 296 ? -58.28990 74.51694 -6.28543 1.000 77.24510 282 PHE E C 1
ATOM 2260 O O . PHE A 1 296 ? -58.35194 73.35875 -5.86651 1.000 81.33740 282 PHE E O 1
ATOM 2268 N N . ILE A 1 297 ? -59.18744 75.03905 -7.11812 1.000 83.49066 283 ILE E N 1
ATOM 2269 C CA . ILE A 1 297 ? -60.30752 74.28238 -7.66916 1.000 85.77412 283 ILE E CA 1
ATOM 2270 C C . ILE A 1 297 ? -60.36134 74.58154 -9.16073 1.000 93.49102 283 ILE E C 1
ATOM 2271 O O . ILE A 1 297 ? -60.68424 75.70721 -9.55978 1.000 98.34057 283 ILE E O 1
ATOM 2276 N N . THR A 1 298 ? -60.05101 73.58291 -9.98236 1.000 97.07756 284 THR E N 1
ATOM 2277 C CA . THR A 1 298 ? -59.96749 73.74461 -11.42777 1.000 99.22431 284 THR E CA 1
ATOM 2278 C C . THR A 1 298 ? -61.09298 72.97131 -12.10160 1.000 106.91365 284 THR E C 1
ATOM 2279 O O . THR A 1 298 ? -61.32450 71.79977 -11.78403 1.000 110.22913 284 THR E O 1
ATOM 2283 N N . VAL A 1 299 ? -61.78672 73.62881 -13.02986 1.000 117.77768 285 VAL E N 1
ATOM 2284 C CA . VAL A 1 299 ? -62.90075 73.03889 -13.76322 1.000 113.59311 285 VAL E CA 1
ATOM 2285 C C . VAL A 1 299 ? -62.73223 73.36659 -15.23991 1.000 123.17667 285 VAL E C 1
ATOM 2286 O O . VAL A 1 299 ? -62.43468 74.51251 -15.59518 1.000 128.50437 285 VAL E O 1
ATOM 2290 N N . LEU A 1 300 ? -62.91924 72.36510 -16.09473 1.000 131.75386 286 LEU E N 1
ATOM 2291 C CA . LEU A 1 300 ? -62.83419 72.56396 -17.53725 1.000 130.52090 286 LEU E CA 1
ATOM 2292 C C . LEU A 1 300 ? -64.08383 73.25917 -18.06898 1.000 132.27587 286 LEU E C 1
ATOM 2293 O O . LEU A 1 300 ? -65.18226 72.70474 -18.02355 1.000 134.15064 286 LEU E O 1
ATOM 2298 N N . ASN A 1 304 ? -68.69390 80.48726 -21.53045 1.000 125.15148 290 ASN E N 1
ATOM 2299 C CA . ASN A 1 304 ? -70.13230 80.63601 -21.34134 1.000 138.22925 290 ASN E CA 1
ATOM 2300 C C . ASN A 1 304 ? -70.61298 79.87778 -20.11111 1.000 144.24046 290 ASN E C 1
ATOM 2301 O O . ASN A 1 304 ? -71.05277 80.47975 -19.13133 1.000 152.06457 290 ASN E O 1
ATOM 2306 N N . GLN A 1 305 ? -70.52689 78.54695 -20.17153 1.000 148.66738 291 GLN E N 1
ATOM 2307 C CA . GLN A 1 305 ? -70.99260 77.71821 -19.06689 1.000 145.23824 291 GLN E CA 1
ATOM 2308 C C . GLN A 1 305 ? -70.14119 77.89122 -17.81642 1.000 133.92043 291 GLN E C 1
ATOM 2309 O O . GLN A 1 305 ? -70.60967 77.58203 -16.71590 1.000 137.76921 291 GLN E O 1
ATOM 2315 N N . LEU A 1 306 ? -68.90847 78.38438 -17.95750 1.000 134.54819 292 LEU E N 1
ATOM 2316 C CA . LEU A 1 306 ? -68.05687 78.60198 -16.79485 1.000 144.30287 292 LEU E CA 1
ATOM 2317 C C . LEU A 1 306 ? -68.53798 79.76053 -15.93151 1.000 138.14745 292 LEU E C 1
ATOM 2318 O O . LEU A 1 306 ? -68.20103 79.81117 -14.74353 1.000 134.09253 292 LEU E O 1
ATOM 2323 N N . SER A 1 307 ? -69.31036 80.69099 -16.49873 1.000 118.84321 293 SER E N 1
ATOM 2324 C CA . SER A 1 307 ? -69.83155 81.79996 -15.70586 1.000 117.80565 293 SER E CA 1
ATOM 2325 C C . SER A 1 307 ? -70.81370 81.30818 -14.65019 1.000 130.28691 293 SER E C 1
ATOM 2326 O O . SER A 1 307 ? -70.79790 81.78455 -13.50898 1.000 125.92206 293 SER E O 1
ATOM 2329 N N . THR A 1 308 ? -71.67759 80.35654 -15.01190 1.000 135.98949 294 THR E N 1
ATOM 2330 C CA . THR A 1 308 ? -72.57930 79.77033 -14.02705 1.000 129.01332 294 THR E CA 1
ATOM 2331 C C . THR A 1 308 ? -71.82742 78.88439 -13.04330 1.000 130.27779 294 THR E C 1
ATOM 2332 O O . THR A 1 308 ? -72.20130 78.81006 -11.86769 1.000 121.95598 294 THR E O 1
ATOM 2336 N N . ILE A 1 309 ? -70.76927 78.21171 -13.50284 1.000 122.14628 295 ILE E N 1
ATOM 2337 C CA . ILE A 1 309 ? -69.97823 77.36361 -12.61768 1.000 113.20216 295 ILE E CA 1
ATOM 2338 C C . ILE A 1 309 ? -69.24956 78.20130 -11.57411 1.000 110.85480 295 ILE E C 1
ATOM 2339 O O . ILE A 1 309 ? -69.07314 77.76352 -10.43012 1.000 108.71081 295 ILE E O 1
ATOM 2344 N N . LEU A 1 310 ? -68.82769 79.41479 -11.93737 1.000 118.71420 296 LEU E N 1
ATOM 2345 C CA . LEU A 1 310 ? -68.12508 80.27776 -10.99247 1.000 115.28052 296 LEU E CA 1
ATOM 2346 C C . LEU A 1 310 ? -68.99984 80.59416 -9.78488 1.000 108.97296 296 LEU E C 1
ATOM 2347 O O . LEU A 1 310 ? -68.61402 80.34340 -8.63786 1.000 112.85646 296 LEU E O 1
ATOM 2352 N N . THR A 1 311 ? -70.19225 81.14468 -10.02714 1.000 113.72353 297 THR E N 1
ATOM 2353 C CA . THR A 1 311 ? -71.10282 81.44074 -8.92591 1.000 114.41728 297 THR E CA 1
ATOM 2354 C C . THR A 1 311 ? -71.56807 80.16951 -8.22800 1.000 115.80692 297 THR E C 1
ATOM 2355 O O . THR A 1 311 ? -71.83587 80.18612 -7.02127 1.000 107.71885 297 THR E O 1
ATOM 2359 N N . LYS A 1 312 ? -71.66440 79.06061 -8.96486 1.000 121.08682 298 LYS E N 1
ATOM 2360 C CA . LYS A 1 312 ? -72.09243 77.80305 -8.36093 1.000 115.18360 298 LYS E CA 1
ATOM 2361 C C . LYS A 1 312 ? -71.01986 77.24150 -7.43500 1.000 118.73872 298 LYS E C 1
ATOM 2362 O O . LYS A 1 312 ? -71.33430 76.69998 -6.36865 1.000 113.50851 298 LYS E O 1
ATOM 2368 N N . ILE A 1 313 ? -69.74808 77.36393 -7.82213 1.000 108.07046 299 ILE E N 1
ATOM 2369 C CA . ILE A 1 313 ? -68.66426 76.88741 -6.96829 1.000 92.45323 299 ILE E CA 1
ATOM 2370 C C . ILE A 1 313 ? -68.52097 77.77485 -5.73873 1.000 98.27446 299 ILE E C 1
ATOM 2371 O O . ILE A 1 313 ? -68.37290 77.28002 -4.61457 1.000 99.09122 299 ILE E O 1
ATOM 2376 N N . GLN A 1 314 ? -68.56527 79.09615 -5.92929 1.000 105.73662 300 GLN E N 1
ATOM 2377 C CA . GLN A 1 314 ? -68.38629 80.01730 -4.81057 1.000 112.53066 300 GLN E CA 1
ATOM 2378 C C . GLN A 1 314 ? -69.46299 79.81479 -3.75164 1.000 104.41426 300 GLN E C 1
ATOM 2379 O O . GLN A 1 314 ? -69.15805 79.64597 -2.56582 1.000 105.09979 300 GLN E O 1
ATOM 2385 N N . HIS A 1 315 ? -70.73335 79.81781 -4.16527 1.000 111.37283 301 HIS E N 1
ATOM 2386 C CA . HIS A 1 315 ? -71.82354 79.65953 -3.20745 1.000 110.86588 301 HIS E CA 1
ATOM 2387 C C . HIS A 1 315 ? -71.76963 78.30545 -2.51175 1.000 101.96226 301 HIS E C 1
ATOM 2388 O O . HIS A 1 315 ? -72.16657 78.19036 -1.34639 1.000 104.25005 301 HIS E O 1
ATOM 2395 N N . THR A 1 316 ? -71.28124 77.27354 -3.20325 1.000 96.72688 302 THR E N 1
ATOM 2396 C CA . THR A 1 316 ? -71.16700 75.95700 -2.58403 1.000 91.96786 302 THR E CA 1
ATOM 2397 C C . THR A 1 316 ? -70.08197 75.94260 -1.51441 1.000 92.79056 302 THR E C 1
ATOM 2398 O O . THR A 1 316 ? -70.26766 75.35775 -0.44070 1.000 87.75501 302 THR E O 1
ATOM 2402 N N . ILE A 1 317 ? -68.94221 76.58057 -1.78917 1.000 88.65249 303 ILE E N 1
ATOM 2403 C CA . ILE A 1 317 ? -67.88634 76.67205 -0.78702 1.000 85.17988 303 ILE E CA 1
ATOM 2404 C C . ILE A 1 317 ? -68.32165 77.56086 0.37155 1.000 90.81576 303 ILE E C 1
ATOM 2405 O O . ILE A 1 317 ? -67.96877 77.30284 1.52920 1.000 88.94551 303 ILE E O 1
ATOM 2410 N N . GLU A 1 318 ? -69.10102 78.60790 0.08945 1.000 104.31243 304 GLU E N 1
ATOM 2411 C CA . GLU A 1 318 ? -69.55762 79.50085 1.15037 1.000 112.65911 304 GLU E CA 1
ATOM 2412 C C . GLU A 1 318 ? -70.53802 78.80078 2.08401 1.000 108.03575 304 GLU E C 1
ATOM 2413 O O . GLU A 1 318 ? -70.50906 79.02032 3.30067 1.000 99.06672 304 GLU E O 1
ATOM 2419 N N . SER A 1 319 ? -71.41058 77.95641 1.53763 1.000 106.20452 305 SER E N 1
ATOM 2420 C CA . SER A 1 319 ? -72.39892 77.21989 2.32375 1.000 108.43907 305 SER E CA 1
ATOM 2421 C C . SER A 1 319 ? -71.99415 75.76578 2.52502 1.000 104.28517 305 SER E C 1
ATOM 2422 O O . SER A 1 319 ? -72.83639 74.86473 2.47582 1.000 99.94289 305 SER E O 1
ATOM 2425 N N . ILE A 1 320 ? -70.70594 75.50922 2.75671 1.000 99.99505 306 ILE E N 1
ATOM 2426 C CA . ILE A 1 320 ? -70.23562 74.14089 2.92571 1.000 98.48859 306 ILE E CA 1
ATOM 2427 C C . ILE A 1 320 ? -70.64556 73.62257 4.29846 1.000 90.43289 306 ILE E C 1
ATOM 2428 O O . ILE A 1 320 ? -70.63549 74.35916 5.29507 1.000 80.77085 306 ILE E O 1
ATOM 2433 N N . GLU A 1 321 ? -71.03408 72.35011 4.35116 1.000 95.36933 307 GLU E N 1
ATOM 2434 C CA . GLU A 1 321 ? -71.41817 71.70014 5.59479 1.000 87.12123 307 GLU E CA 1
ATOM 2435 C C . GLU A 1 321 ? -70.77498 70.32212 5.64976 1.000 78.86043 307 GLU E C 1
ATOM 2436 O O . GLU A 1 321 ? -70.34984 69.77131 4.63104 1.000 78.24355 307 GLU E O 1
ATOM 2442 N N . PHE A 1 322 ? -70.70560 69.76863 6.85780 1.000 67.89212 308 PHE E N 1
ATOM 2443 C CA . PHE A 1 322 ? -70.08355 68.47428 7.09073 1.000 64.63443 308 PHE E CA 1
ATOM 2444 C C . PHE A 1 322 ? -70.98105 67.63343 7.98779 1.000 61.97855 308 PHE E C 1
ATOM 2445 O O . PHE A 1 322 ? -71.93788 68.12821 8.58903 1.000 65.71097 308 PHE E O 1
ATOM 2453 N N . ASP A 1 323 ? -70.66569 66.34207 8.06680 1.000 50.55844 309 ASP E N 1
ATOM 2454 C CA . ASP A 1 323 ? -71.35057 65.44523 8.98594 1.000 50.40071 309 ASP E CA 1
ATOM 2455 C C . ASP A 1 323 ? -70.38106 64.35413 9.41655 1.000 38.75030 309 ASP E C 1
ATOM 2456 O O . ASP A 1 323 ? -69.42083 64.03615 8.71098 1.000 41.97118 309 ASP E O 1
ATOM 2461 N N . SER A 1 324 ? -70.65139 63.77664 10.59092 1.000 38.90441 310 SER E N 1
ATOM 2462 C CA . SER A 1 324 ? -69.67880 62.88989 11.22384 1.000 44.16373 310 SER E CA 1
ATOM 2463 C C . SER A 1 324 ? -69.50986 61.57844 10.46373 1.000 46.30796 310 SER E C 1
ATOM 2464 O O . SER A 1 324 ? -68.41416 61.00561 10.46555 1.000 42.19197 310 SER E O 1
ATOM 2467 N N . VAL A 1 325 ? -70.56480 61.08889 9.80918 1.000 39.47747 311 VAL E N 1
ATOM 2468 C CA . VAL A 1 325 ? -70.45004 59.84669 9.04746 1.000 45.22308 311 VAL E CA 1
ATOM 2469 C C . VAL A 1 325 ? -69.50806 60.03029 7.86279 1.000 48.43234 311 VAL E C 1
ATOM 2470 O O . VAL A 1 325 ? -68.56055 59.25715 7.67724 1.000 46.55303 311 VAL E O 1
ATOM 2474 N N . SER A 1 326 ? -69.75200 61.05532 7.04220 1.000 44.49580 312 SER E N 1
ATOM 2475 C CA . SER A 1 326 ? -68.87401 61.30083 5.90224 1.000 46.88102 312 SER E CA 1
ATOM 2476 C C . SER A 1 326 ? -67.48845 61.74664 6.35047 1.000 48.16111 312 SER E C 1
ATOM 2477 O O . SER A 1 326 ? -66.49645 61.46276 5.66823 1.000 39.72115 312 SER E O 1
ATOM 2480 N N . PHE A 1 327 ? -67.40049 62.43915 7.48912 1.000 43.55072 313 PHE E N 1
ATOM 2481 C CA . PHE A 1 327 ? -66.09906 62.81475 8.03267 1.000 45.51930 313 PHE E CA 1
ATOM 2482 C C . PHE A 1 327 ? -65.28690 61.58222 8.40860 1.000 44.64152 313 PHE E C 1
ATOM 2483 O O . PHE A 1 327 ? -64.08983 61.50213 8.10788 1.000 43.87557 313 PHE E O 1
ATOM 2491 N N . SER A 1 328 ? -65.92557 60.60638 9.06130 1.000 36.92969 314 SER E N 1
ATOM 2492 C CA . SER A 1 328 ? -65.22977 59.37821 9.43247 1.000 48.23383 314 SER E CA 1
ATOM 2493 C C . SER A 1 328 ? -64.72424 58.62252 8.20961 1.000 39.59821 314 SER E C 1
ATOM 2494 O O . SER A 1 328 ? -63.66975 57.98046 8.27157 1.000 42.72921 314 SER E O 1
ATOM 2497 N N . LEU A 1 329 ? -65.45291 58.68310 7.09247 1.000 41.74621 315 LEU E N 1
ATOM 2498 C CA . LEU A 1 329 ? -64.97256 58.03027 5.87912 1.000 42.53056 315 LEU E CA 1
ATOM 2499 C C . LEU A 1 329 ? -63.76894 58.76519 5.30154 1.000 45.59141 315 LEU E C 1
ATOM 2500 O O . LEU A 1 329 ? -62.82653 58.13259 4.81093 1.000 47.38244 315 LEU E O 1
ATOM 2505 N N . SER A 1 330 ? -63.77732 60.10086 5.35812 1.000 43.99425 316 SER E N 1
ATOM 2506 C CA . SER A 1 330 ? -62.62911 60.86724 4.88341 1.000 48.38903 316 SER E CA 1
ATOM 2507 C C . SER A 1 330 ? -61.39053 60.60318 5.72805 1.000 45.58216 316 SER E C 1
ATOM 2508 O O . SER A 1 330 ? -60.27001 60.63199 5.20629 1.000 43.97613 316 SER E O 1
ATOM 2511 N N . LYS A 1 331 ? -61.56889 60.35439 7.02800 1.000 41.32870 317 LYS E N 1
ATOM 2512 C CA . LYS A 1 331 ? -60.44032 59.97263 7.87064 1.000 41.33868 317 LYS E CA 1
ATOM 2513 C C . LYS A 1 331 ? -59.86883 58.62742 7.44272 1.000 39.34493 317 LYS E C 1
ATOM 2514 O O . LYS A 1 331 ? -58.64617 58.46312 7.35836 1.000 39.79334 317 LYS E O 1
ATOM 2520 N N . VAL A 1 332 ? -60.74157 57.65326 7.17486 1.000 35.68063 318 VAL E N 1
ATOM 2521 C CA . VAL A 1 332 ? -60.29107 56.33269 6.74105 1.000 37.17961 318 VAL E CA 1
ATOM 2522 C C . VAL A 1 332 ? -59.57001 56.43091 5.40291 1.000 35.12306 318 VAL E C 1
ATOM 2523 O O . VAL A 1 332 ? -58.48614 55.86429 5.21828 1.000 38.90511 318 VAL E O 1
ATOM 2527 N N . MET A 1 333 ? -60.16370 57.15602 4.45016 1.000 42.94532 319 MET E N 1
ATOM 2528 C CA . MET A 1 333 ? -59.55978 57.29262 3.12772 1.000 43.63796 319 MET E CA 1
ATOM 2529 C C . MET A 1 333 ? -58.20086 57.97554 3.20389 1.000 44.21610 319 MET E C 1
ATOM 2530 O O . MET A 1 333 ? -57.24389 57.54378 2.55025 1.000 42.31158 319 MET E O 1
ATOM 2535 N N . PHE A 1 334 ? -58.09537 59.04558 3.99627 1.000 41.03582 320 PHE E N 1
ATOM 2536 C CA . PHE A 1 334 ? -56.82767 59.76083 4.09480 1.000 46.70254 320 PHE E CA 1
ATOM 2537 C C . PHE A 1 334 ? -55.78163 58.95119 4.85079 1.000 43.09917 320 PHE E C 1
ATOM 2538 O O . PHE A 1 334 ? -54.58643 59.05893 4.55473 1.000 36.27202 320 PHE E O 1
ATOM 2546 N N . GLU A 1 335 ? -56.20404 58.14088 5.82449 1.000 37.44566 321 GLU E N 1
ATOM 2547 C CA . GLU A 1 335 ? -55.26329 57.24400 6.48744 1.000 39.54666 321 GLU E CA 1
ATOM 2548 C C . GLU A 1 335 ? -54.69908 56.22101 5.50920 1.000 33.56672 321 GLU E C 1
ATOM 2549 O O . GLU A 1 335 ? -53.49018 55.95987 5.50025 1.000 38.20376 321 GLU E O 1
ATOM 2555 N N . ASN A 1 336 ? -55.55947 55.63477 4.67124 1.000 36.34881 322 ASN E N 1
ATOM 2556 C CA . ASN A 1 336 ? -55.09231 54.64041 3.71053 1.000 41.13214 322 ASN E CA 1
ATOM 2557 C C . ASN A 1 336 ? -54.22037 55.26441 2.62787 1.000 38.86098 322 ASN E C 1
ATOM 2558 O O . ASN A 1 336 ? -53.29767 54.61107 2.12760 1.000 36.49898 322 ASN E O 1
ATOM 2563 N N . GLU A 1 337 ? -54.48762 56.51847 2.25590 1.000 37.12617 323 GLU E N 1
ATOM 2564 C CA . GLU A 1 337 ? -53.59655 57.21133 1.33021 1.000 44.35657 323 GLU E CA 1
ATOM 2565 C C . GLU A 1 337 ? -52.24184 57.48076 1.97266 1.000 41.64371 323 GLU E C 1
ATOM 2566 O O . GLU A 1 337 ? -51.20372 57.39504 1.30640 1.000 41.34839 323 GLU E O 1
ATOM 2572 N N . SER A 1 338 ? -52.23126 57.80879 3.26669 1.000 40.67133 324 SER E N 1
ATOM 2573 C CA . SER A 1 338 ? -50.96491 57.96647 3.97288 1.000 38.59767 324 SER E CA 1
ATOM 2574 C C . SER A 1 338 ? -50.25181 56.62844 4.11777 1.000 33.53368 324 SER E C 1
ATOM 2575 O O . SER A 1 338 ? -49.03163 56.54677 3.93597 1.000 37.13199 324 SER E O 1
ATOM 2578 N N . ARG A 1 339 ? -50.99970 55.57001 4.44628 1.000 32.73296 325 ARG E N 1
ATOM 2579 C CA . ARG A 1 339 ? -50.41269 54.23581 4.54294 1.000 42.38761 325 ARG E CA 1
ATOM 2580 C C . ARG A 1 339 ? -49.79866 53.80243 3.21859 1.000 40.45952 325 ARG E C 1
ATOM 2581 O O . ARG A 1 339 ? -48.74683 53.15115 3.19639 1.000 42.18803 325 ARG E O 1
ATOM 2589 N N . PHE A 1 340 ? -50.44387 54.14863 2.10225 1.000 40.50950 326 PHE E N 1
ATOM 2590 C CA . PHE A 1 340 ? -49.89299 53.79843 0.79769 1.000 41.14039 326 PHE E CA 1
ATOM 2591 C C . PHE A 1 340 ? -48.58033 54.52719 0.54280 1.000 37.12282 326 PHE E C 1
ATOM 2592 O O . PHE A 1 340 ? -47.65170 53.95902 -0.04378 1.000 42.65262 326 PHE E O 1
ATOM 2600 N N . ARG A 1 341 ? -48.48267 55.78543 0.97846 1.000 49.18629 327 ARG E N 1
ATOM 2601 C CA . ARG A 1 341 ? -47.22049 56.50681 0.85443 1.000 48.32452 327 ARG E CA 1
ATOM 2602 C C . ARG A 1 341 ? -46.13987 55.87534 1.72249 1.000 47.67970 327 ARG E C 1
ATOM 2603 O O . ARG A 1 341 ? -44.98293 55.76453 1.29987 1.000 47.06456 327 ARG E O 1
ATOM 2611 N N . PHE A 1 342 ? -46.50108 55.44205 2.93383 1.000 43.38032 328 PHE E N 1
ATOM 2612 C CA . PHE A 1 342 ? -45.53407 54.80677 3.82229 1.000 45.59292 328 PHE E CA 1
ATOM 2613 C C . PHE A 1 342 ? -45.07793 53.44971 3.30230 1.000 38.59146 328 PHE E C 1
ATOM 2614 O O . PHE A 1 342 ? -44.00424 52.97927 3.69466 1.000 43.72070 328 PHE E O 1
ATOM 2622 N N . GLU A 1 343 ? -45.87174 52.81188 2.43750 1.000 40.85078 329 GLU E N 1
ATOM 2623 C CA . GLU A 1 343 ? -45.45692 51.55082 1.83086 1.000 40.78355 329 GLU E CA 1
ATOM 2624 C C . GLU A 1 343 ? -44.17928 51.72244 1.02126 1.000 48.99916 329 GLU E C 1
ATOM 2625 O O . GLU A 1 343 ? -43.31933 50.83407 1.00598 1.000 58.44414 329 GLU E O 1
ATOM 2631 N N . ASP A 1 344 ? -44.04156 52.85480 0.33841 1.000 55.98403 330 ASP E N 1
ATOM 2632 C CA . ASP A 1 344 ? -42.83364 53.15286 -0.41568 1.000 48.98911 330 ASP E CA 1
ATOM 2633 C C . ASP A 1 344 ? -41.77166 53.71095 0.52363 1.000 46.49448 330 ASP E C 1
ATOM 2634 O O . ASP A 1 344 ? -42.04028 54.63605 1.29555 1.000 51.36600 330 ASP E O 1
ATOM 2639 N N . ILE A 1 345 ? -40.56397 53.14421 0.45878 1.000 43.76732 331 ILE E N 1
ATOM 2640 C CA . ILE A 1 345 ? -39.49440 53.58617 1.34800 1.000 48.54279 331 ILE E CA 1
ATOM 2641 C C . ILE A 1 345 ? -39.11932 55.03350 1.06014 1.000 43.97151 331 ILE E C 1
ATOM 2642 O O . ILE A 1 345 ? -38.70436 55.76760 1.96540 1.000 42.47958 331 ILE E O 1
ATOM 2647 N N . ASN A 1 346 ? -39.27845 55.47566 -0.19018 1.000 45.79496 332 ASN E N 1
ATOM 2648 C CA . ASN A 1 346 ? -39.02555 56.87440 -0.51856 1.000 46.57192 332 ASN E CA 1
ATOM 2649 C C . ASN A 1 346 ? -40.14344 57.77027 -0.00218 1.000 38.21396 332 ASN E C 1
ATOM 2650 O O . ASN A 1 346 ? -39.88723 58.88960 0.45714 1.000 41.63142 332 ASN E O 1
ATOM 2655 N N . GLY A 1 347 ? -41.39027 57.29998 -0.07609 1.000 39.41146 333 GLY E N 1
ATOM 2656 C CA . GLY A 1 347 ? -42.48352 58.05104 0.51773 1.000 49.12908 333 GLY E CA 1
ATOM 2657 C C . GLY A 1 347 ? -42.35691 58.15094 2.02516 1.000 43.60521 333 GLY E C 1
ATOM 2658 O O . GLY A 1 347 ? -42.68885 59.17886 2.62072 1.000 43.03775 333 GLY E O 1
ATOM 2659 N N . LEU A 1 348 ? -41.86791 57.08465 2.66135 1.000 41.63251 334 LEU E N 1
ATOM 2660 C CA . LEU A 1 348 ? -41.62309 57.12198 4.09906 1.000 41.55335 334 LEU E CA 1
ATOM 2661 C C . LEU A 1 348 ? -40.51141 58.10573 4.43994 1.000 42.54996 334 LEU E C 1
ATOM 2662 O O . LEU A 1 348 ? -40.64152 58.90674 5.37341 1.000 39.89406 334 LEU E O 1
ATOM 2667 N N . LEU A 1 349 ? -39.40406 58.05398 3.69326 1.000 38.88327 335 LEU E N 1
ATOM 2668 C CA . LEU A 1 349 ? -38.27987 58.94335 3.96785 1.000 43.07507 335 LEU E CA 1
ATOM 2669 C C . LEU A 1 349 ? -38.67688 60.40465 3.80551 1.000 41.23098 335 LEU E C 1
ATOM 2670 O O . LEU A 1 349 ? -38.33327 61.24580 4.64454 1.000 41.07272 335 LEU E O 1
ATOM 2675 N N . SER A 1 350 ? -39.40008 60.72510 2.72991 1.000 37.79704 336 SER E N 1
ATOM 2676 C CA . SER A 1 350 ? -39.83739 62.10025 2.51149 1.000 49.04689 336 SER E CA 1
ATOM 2677 C C . SER A 1 350 ? -40.74179 62.57961 3.64049 1.000 51.35947 336 SER E C 1
ATOM 2678 O O . SER A 1 350 ? -40.67646 63.74609 4.04554 1.000 52.93899 336 SER E O 1
ATOM 2681 N N . HIS A 1 351 ? -41.59030 61.69119 4.16336 1.000 45.82527 337 HIS E N 1
ATOM 2682 C CA . HIS A 1 351 ? -42.47168 62.06006 5.26713 1.000 44.68956 337 HIS E CA 1
ATOM 2683 C C . HIS A 1 351 ? -41.67227 62.40019 6.51949 1.000 50.74306 337 HIS E C 1
ATOM 2684 O O . HIS A 1 351 ? -41.90939 63.42912 7.16250 1.000 47.55031 337 HIS E O 1
ATOM 2691 N N . VAL A 1 352 ? -40.71549 61.54208 6.88010 1.000 41.34631 338 VAL E N 1
ATOM 2692 C CA . VAL A 1 352 ? -39.93740 61.75550 8.09673 1.000 46.04939 338 VAL E CA 1
ATOM 2693 C C . VAL A 1 352 ? -39.07299 63.00460 7.98081 1.000 50.60243 338 VAL E C 1
ATOM 2694 O O . VAL A 1 352 ? -38.83533 63.69959 8.97730 1.000 51.46654 338 VAL E O 1
ATOM 2698 N N . ILE A 1 353 ? -38.60275 63.32128 6.77424 1.000 47.76600 339 ILE E N 1
ATOM 2699 C CA . ILE A 1 353 ? -37.79620 64.52211 6.57977 1.000 45.16204 339 ILE E CA 1
ATOM 2700 C C . ILE A 1 353 ? -38.64476 65.77455 6.77146 1.000 50.16472 339 ILE E C 1
ATOM 2701 O O . ILE A 1 353 ? -38.24168 66.71886 7.46071 1.000 53.64194 339 ILE E O 1
ATOM 2706 N N . LYS A 1 354 ? -39.84110 65.79413 6.17957 1.000 53.91741 340 LYS E N 1
ATOM 2707 C CA . LYS A 1 354 ? -40.61826 67.02695 6.10460 1.000 58.59610 340 LYS E CA 1
ATOM 2708 C C . LYS A 1 354 ? -41.43243 67.29785 7.36482 1.000 59.18722 340 LYS E C 1
ATOM 2709 O O . LYS A 1 354 ? -41.60453 68.46233 7.74103 1.000 66.60584 340 LYS E O 1
ATOM 2715 N N . GLN A 1 355 ? -41.94360 66.26064 8.02181 1.000 55.81787 341 GLN E N 1
ATOM 2716 C CA . GLN A 1 355 ? -42.84762 66.47270 9.14254 1.000 62.83100 341 GLN E CA 1
ATOM 2717 C C . GLN A 1 355 ? -42.10077 67.01584 10.35854 1.000 69.63414 341 GLN E C 1
ATOM 2718 O O . GLN A 1 355 ? -40.87544 66.92273 10.46761 1.000 61.60889 341 GLN E O 1
ATOM 2724 N N . HIS A 1 356 ? -42.86748 67.59037 11.28190 1.000 63.83006 342 HIS E N 1
ATOM 2725 C CA . HIS A 1 356 ? -42.33657 68.22381 12.47962 1.000 73.56002 342 HIS E CA 1
ATOM 2726 C C . HIS A 1 356 ? -42.72205 67.43140 13.72029 1.000 69.23654 342 HIS E C 1
ATOM 2727 O O . HIS A 1 356 ? -43.85286 66.94718 13.83394 1.000 77.19313 342 HIS E O 1
ATOM 2734 N N . GLY A 1 357 ? -41.77621 67.31354 14.64834 1.000 71.06604 343 GLY E N 1
ATOM 2735 C CA . GLY A 1 357 ? -42.07508 66.71872 15.94085 1.000 84.28150 343 GLY E CA 1
ATOM 2736 C C . GLY A 1 357 ? -42.51509 65.27541 15.81337 1.000 74.19633 343 GLY E C 1
ATOM 2737 O O . GLY A 1 357 ? -41.89967 64.46942 15.10591 1.000 70.04216 343 GLY E O 1
ATOM 2738 N N . GLU A 1 358 ? -43.60531 64.94057 16.50531 1.000 67.67398 344 GLU E N 1
ATOM 2739 C CA . GLU A 1 358 ? -44.09513 63.56953 16.52039 1.000 70.90233 344 GLU E CA 1
ATOM 2740 C C . GLU A 1 358 ? -44.72061 63.14605 15.19743 1.000 62.78884 344 GLU E C 1
ATOM 2741 O O . GLU A 1 358 ? -44.90358 61.94390 14.98232 1.000 71.17587 344 GLU E O 1
ATOM 2747 N N . TYR A 1 359 ? -45.03938 64.08824 14.30461 1.000 62.46912 345 TYR E N 1
ATOM 2748 C CA . TYR A 1 359 ? -45.57750 63.71307 13.00061 1.000 60.77674 345 TYR E CA 1
ATOM 2749 C C . TYR A 1 359 ? -44.56177 62.96281 12.15130 1.000 57.30414 345 TYR E C 1
ATOM 2750 O O . TYR A 1 359 ? -44.95594 62.28784 11.19428 1.000 55.56626 345 TYR E O 1
ATOM 2759 N N . LYS A 1 360 ? -43.26794 63.07870 12.46745 1.000 57.33293 346 LYS E N 1
ATOM 2760 C CA . LYS A 1 360 ? -42.26387 62.27528 11.77739 1.000 54.81438 346 LYS E CA 1
ATOM 2761 C C . LYS A 1 360 ? -42.54583 60.78925 11.94759 1.000 53.48032 346 LYS E C 1
ATOM 2762 O O . LYS A 1 360 ? -42.33113 59.99711 11.02280 1.000 51.40080 346 LYS E O 1
ATOM 2768 N N . ASN A 1 361 ? -43.02157 60.39525 13.12007 1.000 47.98700 347 ASN E N 1
ATOM 2769 C CA . ASN A 1 361 ? -43.41296 59.01266 13.35187 1.000 48.31791 347 ASN E CA 1
ATOM 2770 C C . ASN A 1 361 ? -44.67215 58.71111 12.55129 1.000 41.71127 347 ASN E C 1
ATOM 2771 O O . ASN A 1 361 ? -45.70131 59.36642 12.76478 1.000 40.54737 347 ASN E O 1
ATOM 2776 N N . PRO A 1 362 ? -44.63980 57.75238 11.62192 1.000 40.84319 348 PRO E N 1
ATOM 2777 C CA . PRO A 1 362 ? -45.85957 57.44151 10.85726 1.000 37.29148 348 PRO E CA 1
ATOM 2778 C C . PRO A 1 362 ? -47.01576 56.99683 11.73372 1.000 34.70554 348 PRO E C 1
ATOM 2779 O O . PRO A 1 362 ? -48.16525 57.36780 11.46770 1.000 35.47324 348 PRO E O 1
ATOM 2783 N N . GLU A 1 363 ? -46.74092 56.21419 12.78123 1.000 41.40937 349 GLU E N 1
ATOM 2784 C CA . GLU A 1 363 ? -47.80628 55.78340 13.68161 1.000 47.58985 349 GLU E CA 1
ATOM 2785 C C . GLU A 1 363 ? -48.45097 56.97284 14.38086 1.000 40.96520 349 GLU E C 1
ATOM 2786 O O . GLU A 1 363 ? -49.67933 57.03634 14.51074 1.000 46.24611 349 GLU E O 1
ATOM 2792 N N . SER A 1 364 ? -47.63786 57.92705 14.83833 1.000 40.46197 350 SER E N 1
ATOM 2793 C CA . SER A 1 364 ? -48.18793 59.12960 15.45306 1.000 42.62018 350 SER E CA 1
ATOM 2794 C C . SER A 1 364 ? -48.95641 59.96239 14.43636 1.000 42.19759 350 SER E C 1
ATOM 2795 O O . SER A 1 364 ? -49.99088 60.55466 14.76454 1.000 41.55405 350 SER E O 1
ATOM 2798 N N . PHE A 1 365 ? -48.46423 60.02111 13.19681 1.000 39.50010 351 PHE E N 1
ATOM 2799 C CA . PHE A 1 365 ? -49.18759 60.73039 12.14696 1.000 41.04456 351 PHE E CA 1
ATOM 2800 C C . PHE A 1 365 ? -50.52267 60.05988 11.85265 1.000 39.49109 351 PHE E C 1
ATOM 2801 O O . PHE A 1 365 ? -51.54232 60.73750 11.67884 1.000 37.79973 351 PHE E O 1
ATOM 2809 N N . LEU A 1 366 ? -50.53568 58.72635 11.78869 1.000 32.24773 352 LEU E N 1
ATOM 2810 C CA . LEU A 1 366 ? -51.78849 58.01175 11.56845 1.000 37.03831 352 LEU E CA 1
ATOM 2811 C C . LEU A 1 366 ? -52.72414 58.16553 12.75946 1.000 40.88616 352 LEU E C 1
ATOM 2812 O O . LEU A 1 366 ? -53.93854 58.32169 12.58544 1.000 40.77612 352 LEU E O 1
ATOM 2817 N N . LYS A 1 367 ? -52.17626 58.12571 13.97694 1.000 39.22342 353 LYS E N 1
ATOM 2818 C CA . LYS A 1 367 ? -52.99445 58.34060 15.16538 1.000 43.79711 353 LYS E CA 1
ATOM 2819 C C . LYS A 1 367 ? -53.60073 59.73815 15.16690 1.000 45.71433 353 LYS E C 1
ATOM 2820 O O . LYS A 1 367 ? -54.74938 59.92537 15.58563 1.000 42.42404 353 LYS E O 1
ATOM 2826 N N . ALA A 1 368 ? -52.84687 60.73101 14.68768 1.000 43.97734 354 ALA E N 1
ATOM 2827 C CA . ALA A 1 368 ? -53.36406 62.09435 14.63348 1.000 44.11608 354 ALA E CA 1
ATOM 2828 C C . ALA A 1 368 ? -54.51687 62.21139 13.64386 1.000 44.83984 354 ALA E C 1
ATOM 2829 O O . ALA A 1 368 ? -55.45723 62.98120 13.87036 1.000 42.73176 354 ALA E O 1
ATOM 2831 N N . ILE A 1 369 ? -54.46077 61.46231 12.53896 1.000 37.13520 355 ILE E N 1
ATOM 2832 C CA . ILE A 1 369 ? -55.58392 61.43012 11.60332 1.000 38.85429 355 ILE E CA 1
ATOM 2833 C C . ILE A 1 369 ? -56.81658 60.85059 12.28338 1.000 39.90463 355 ILE E C 1
ATOM 2834 O O . ILE A 1 369 ? -57.92605 61.38764 12.17110 1.000 39.50576 355 ILE E O 1
ATOM 2839 N N . GLN A 1 370 ? -56.63559 59.73908 13.00031 1.000 37.09608 356 GLN E N 1
ATOM 2840 C CA . GLN A 1 370 ? -57.75015 59.05770 13.64608 1.000 50.09345 356 GLN E CA 1
ATOM 2841 C C . GLN A 1 370 ? -58.37773 59.88633 14.75799 1.000 43.86461 356 GLN E C 1
ATOM 2842 O O . GLN A 1 370 ? -59.55455 59.68137 15.07561 1.000 44.23522 356 GLN E O 1
ATOM 2848 N N . ASN A 1 371 ? -57.63014 60.81472 15.35072 1.000 42.35022 357 ASN E N 1
ATOM 2849 C CA . ASN A 1 371 ? -58.12645 61.61185 16.46441 1.000 47.46004 357 ASN E CA 1
ATOM 2850 C C . ASN A 1 371 ? -58.75742 62.92789 16.02956 1.000 48.88046 357 ASN E C 1
ATOM 2851 O O . ASN A 1 371 ? -59.18712 63.70181 16.89021 1.000 52.04814 357 ASN E O 1
ATOM 2856 N N . THR A 1 372 ? -58.82146 63.20589 14.73015 1.000 48.12514 358 THR E N 1
ATOM 2857 C CA . THR A 1 372 ? -59.48755 64.41488 14.27001 1.000 47.48961 358 THR E CA 1
ATOM 2858 C C . THR A 1 372 ? -60.99268 64.30417 14.48403 1.000 45.60450 358 THR E C 1
ATOM 2859 O O . THR A 1 372 ? -61.56386 63.21077 14.49703 1.000 51.69570 358 THR E O 1
ATOM 2863 N N . ASP A 1 373 ? -61.63392 65.45510 14.66050 1.000 49.19985 359 ASP E N 1
ATOM 2864 C CA . ASP A 1 373 ? -63.07039 65.52939 14.87411 1.000 55.87246 359 ASP E CA 1
ATOM 2865 C C . ASP A 1 373 ? -63.66349 66.56645 13.93087 1.000 53.63520 359 ASP E C 1
ATOM 2866 O O . ASP A 1 373 ? -62.95086 67.37680 13.33322 1.000 58.55442 359 ASP E O 1
ATOM 2871 N N . ILE A 1 374 ? -64.99190 66.53460 13.80150 1.000 51.24237 360 ILE E N 1
ATOM 2872 C CA . ILE A 1 374 ? -65.66172 67.40615 12.84521 1.000 54.12505 360 ILE E CA 1
ATOM 2873 C C . ILE A 1 374 ? -65.57461 68.87112 13.25471 1.000 62.22901 360 ILE E C 1
ATOM 2874 O O . ILE A 1 374 ? -65.72449 69.75666 12.40496 1.000 58.79987 360 ILE E O 1
ATOM 2879 N N . ALA A 1 375 ? -65.32670 69.15660 14.53654 1.000 57.85719 361 ALA E N 1
ATOM 2880 C CA . ALA A 1 375 ? -65.15694 70.54333 14.95655 1.000 65.16531 361 ALA E CA 1
ATOM 2881 C C . ALA A 1 375 ? -63.93182 71.17171 14.30602 1.000 63.73515 361 ALA E C 1
ATOM 2882 O O . ALA A 1 375 ? -63.86686 72.39723 14.15665 1.000 75.84094 361 ALA E O 1
ATOM 2884 N N . ASP A 1 376 ? -62.95283 70.35089 13.91611 1.000 65.92336 362 ASP E N 1
ATOM 2885 C CA . ASP A 1 376 ? -61.77580 70.86858 13.22772 1.000 65.74104 362 ASP E CA 1
ATOM 2886 C C . ASP A 1 376 ? -62.13744 71.43114 11.85799 1.000 64.06019 362 ASP E C 1
ATOM 2887 O O . ASP A 1 376 ? -61.54382 72.41920 11.41107 1.000 61.40240 362 ASP E O 1
ATOM 2892 N N . PHE A 1 377 ? -63.10334 70.81256 11.17285 1.000 55.73295 363 PHE E N 1
ATOM 2893 C CA . PHE A 1 377 ? -63.50536 71.30792 9.86052 1.000 65.70154 363 PHE E CA 1
ATOM 2894 C C . PHE A 1 377 ? -64.25536 72.62914 9.95989 1.000 62.66690 363 PHE E C 1
ATOM 2895 O O . PHE A 1 377 ? -64.12616 73.47815 9.07130 1.000 66.16596 363 PHE E O 1
ATOM 2903 N N . TYR A 1 378 ? -65.04125 72.82474 11.02175 1.000 67.74936 364 TYR E N 1
ATOM 2904 C CA . TYR A 1 378 ? -65.75911 74.08633 11.16814 1.000 67.82676 364 TYR E CA 1
ATOM 2905 C C . TYR A 1 378 ? -64.82757 75.21983 11.57641 1.000 64.29785 364 TYR E C 1
ATOM 2906 O O . TYR A 1 378 ? -65.07545 76.37831 11.22308 1.000 76.83874 364 TYR E O 1
ATOM 2915 N N . ARG A 1 379 ? -63.75817 74.91432 12.31478 1.000 63.62389 365 ARG E N 1
ATOM 2916 C CA . ARG A 1 379 ? -62.72517 75.91799 12.54717 1.000 67.97402 365 ARG E CA 1
ATOM 2917 C C . ARG A 1 379 ? -62.02975 76.28626 11.24382 1.000 72.56784 365 ARG E C 1
ATOM 2918 O O . ARG A 1 379 ? -61.68148 77.45202 11.02296 1.000 74.83336 365 ARG E O 1
ATOM 2926 N N . LEU A 1 380 ? -61.82895 75.30186 10.36554 1.000 67.01492 366 LEU E N 1
ATOM 2927 C CA . LEU A 1 380 ? -61.19242 75.56445 9.08036 1.000 65.94193 366 LEU E CA 1
ATOM 2928 C C . LEU A 1 380 ? -62.12117 76.34030 8.15454 1.000 66.63588 366 LEU E C 1
ATOM 2929 O O . LEU A 1 380 ? -61.66968 77.20465 7.39402 1.000 73.20781 366 LEU E O 1
ATOM 2934 N N . LYS A 1 381 ? -63.42214 76.04163 8.20415 1.000 64.17887 367 LYS E N 1
ATOM 2935 C CA . LYS A 1 381 ? -64.38691 76.76284 7.37957 1.000 74.65872 367 LYS E CA 1
ATOM 2936 C C . LYS A 1 381 ? -64.43758 78.23947 7.75175 1.000 75.98118 367 LYS E C 1
ATOM 2937 O O . LYS A 1 381 ? -64.54357 79.10581 6.87540 1.000 88.96155 367 LYS E O 1
ATOM 2943 N N . ALA A 1 382 ? -64.35699 78.54650 9.04877 1.000 78.87285 368 ALA E N 1
ATOM 2944 C CA . ALA A 1 382 ? -64.40857 79.93782 9.48418 1.000 81.78796 368 ALA E CA 1
ATOM 2945 C C . ALA A 1 382 ? -63.16161 80.70829 9.06935 1.000 87.63680 368 ALA E C 1
ATOM 2946 O O . ALA A 1 382 ? -63.23333 81.92117 8.83977 1.000 82.69003 368 ALA E O 1
ATOM 2948 N N . ASN A 1 383 ? -62.01971 80.03180 8.96804 1.000 80.08742 369 ASN E N 1
ATOM 2949 C CA . ASN A 1 383 ? -60.76817 80.66623 8.57723 1.000 81.22773 369 ASN E CA 1
ATOM 2950 C C . ASN A 1 383 ? -60.52673 80.63100 7.07369 1.000 84.64175 369 ASN E C 1
ATOM 2951 O O . ASN A 1 383 ? -59.47746 81.09789 6.61895 1.000 79.27578 369 ASN E O 1
ATOM 2956 N N . MET A 1 384 ? -61.46571 80.09913 6.29688 1.000 77.13028 370 MET E N 1
ATOM 2957 C CA . MET A 1 384 ? -61.30646 79.97645 4.85508 1.000 80.33233 370 MET E CA 1
ATOM 2958 C C . MET A 1 384 ? -61.83607 81.22089 4.15326 1.000 90.80885 370 MET E C 1
ATOM 2959 O O . MET A 1 384 ? -62.82200 81.82245 4.58897 1.000 93.93625 370 MET E O 1
ATOM 2964 N N . ARG A 1 385 ? -61.17244 81.60434 3.06342 1.000 88.43025 371 ARG E N 1
ATOM 2965 C CA . ARG A 1 385 ? -61.60247 82.74752 2.27160 1.000 89.82328 371 ARG E CA 1
ATOM 2966 C C . ARG A 1 385 ? -61.11687 82.57872 0.83938 1.000 85.12319 371 ARG E C 1
ATOM 2967 O O . ARG A 1 385 ? -60.20023 81.80235 0.55951 1.000 87.91483 371 ARG E O 1
ATOM 2975 N N . TRP A 1 386 ? -61.74600 83.32385 -0.06611 1.000 80.48394 372 TRP E N 1
ATOM 2976 C CA . TRP A 1 386 ? -61.36635 83.33610 -1.47227 1.000 92.28992 372 TRP E CA 1
ATOM 2977 C C . TRP A 1 386 ? -60.35206 84.44409 -1.72562 1.000 96.64861 372 TRP E C 1
ATOM 2978 O O . TRP A 1 386 ? -60.45429 85.53530 -1.15775 1.000 102.00382 372 TRP E O 1
ATOM 2989 N N . VAL A 1 387 ? -59.36978 84.15999 -2.58233 1.000 99.66626 373 VAL E N 1
ATOM 2990 C CA . VAL A 1 387 ? -58.26607 85.09206 -2.79303 1.000 94.22041 373 VAL E CA 1
ATOM 2991 C C . VAL A 1 387 ? -58.06699 85.40941 -4.27050 1.000 95.84286 373 VAL E C 1
ATOM 2992 O O . VAL A 1 387 ? -57.56189 86.48342 -4.61492 1.000 101.59297 373 VAL E O 1
ATOM 2996 N N . GLY A 1 388 ? -58.44586 84.49243 -5.15406 1.000 91.65598 374 GLY E N 1
ATOM 2997 C CA . GLY A 1 388 ? -58.19782 84.70688 -6.56694 1.000 94.96021 374 GLY E CA 1
ATOM 2998 C C . GLY A 1 388 ? -58.96456 83.73781 -7.43537 1.000 94.64292 374 GLY E C 1
ATOM 2999 O O . GLY A 1 388 ? -59.46168 82.70729 -6.96847 1.000 91.85142 374 GLY E O 1
ATOM 3000 N N . THR A 1 389 ? -59.04798 84.08814 -8.71840 1.000 98.05768 375 THR E N 1
ATOM 3001 C CA . THR A 1 389 ? -59.72311 83.27165 -9.71889 1.000 98.82390 375 THR E CA 1
ATOM 3002 C C . THR A 1 389 ? -59.07771 83.52717 -11.07267 1.000 102.69689 375 THR E C 1
ATOM 3003 O O . THR A 1 389 ? -58.88498 84.68367 -11.45886 1.000 106.95331 375 THR E O 1
ATOM 3007 N N . SER A 1 390 ? -58.74214 82.45182 -11.78299 1.000 113.07393 376 SER E N 1
ATOM 3008 C CA . SER A 1 390 ? -58.12399 82.53114 -13.10021 1.000 115.94872 376 SER E CA 1
ATOM 3009 C C . SER A 1 390 ? -58.96634 81.75314 -14.10030 1.000 120.09720 376 SER E C 1
ATOM 3010 O O . SER A 1 390 ? -59.28986 80.58364 -13.86775 1.000 116.59298 376 SER E O 1
ATOM 3013 N N . ILE A 1 391 ? -59.31658 82.40171 -15.20957 1.000 130.52183 377 ILE E N 1
ATOM 3014 C CA . ILE A 1 391 ? -60.14921 81.80668 -16.24762 1.000 127.68588 377 ILE E CA 1
ATOM 3015 C C . ILE A 1 391 ? -59.47347 82.01095 -17.59607 1.000 129.97145 377 ILE E C 1
ATOM 3016 O O . ILE A 1 391 ? -58.97789 83.10345 -17.89415 1.000 131.65903 377 ILE E O 1
ATOM 3021 N N . VAL A 1 392 ? -59.45202 80.95808 -18.40815 1.000 131.24291 378 VAL E N 1
ATOM 3022 C CA . VAL A 1 392 ? -58.89962 81.03605 -19.75498 1.000 135.81150 378 VAL E CA 1
ATOM 3023 C C . VAL A 1 392 ? -59.96551 80.66327 -20.77866 1.000 133.40107 378 VAL E C 1
ATOM 3024 O O . VAL A 1 392 ? -60.42455 79.52168 -20.82284 1.000 131.80609 378 VAL E O 1
ATOM 3028 N N . LEU B 2 2 ? -25.16665 35.60783 2.13682 1.000 126.66938 2 LEU F N 1
ATOM 3029 C CA . LEU B 2 2 ? -25.27150 36.92474 1.51958 1.000 117.79191 2 LEU F CA 1
ATOM 3030 C C . LEU B 2 2 ? -26.40994 36.95718 0.50438 1.000 109.40686 2 LEU F C 1
ATOM 3031 O O . LEU B 2 2 ? -27.57498 37.10255 0.87484 1.000 124.22732 2 LEU F O 1
ATOM 3036 N N . ASN B 2 3 ? -26.06709 36.82256 -0.78003 1.000 106.01252 3 ASN F N 1
ATOM 3037 C CA . ASN B 2 3 ? -27.09520 36.78866 -1.81578 1.000 103.46412 3 ASN F CA 1
ATOM 3038 C C . ASN B 2 3 ? -27.98478 35.56034 -1.68346 1.000 98.33967 3 ASN F C 1
ATOM 3039 O O . ASN B 2 3 ? -29.17664 35.61988 -2.00731 1.000 97.64002 3 ASN F O 1
ATOM 3044 N N . LYS B 2 4 ? -27.42870 34.44170 -1.21328 1.000 94.80500 4 LYS F N 1
ATOM 3045 C CA . LYS B 2 4 ? -28.23435 33.23958 -1.02825 1.000 92.91344 4 LYS F CA 1
ATOM 3046 C C . LYS B 2 4 ? -29.23486 33.41666 0.10659 1.000 88.62620 4 LYS F C 1
ATOM 3047 O O . LYS B 2 4 ? -30.35834 32.90433 0.03747 1.000 84.99273 4 LYS F O 1
ATOM 3053 N N . SER B 2 5 ? -28.84605 34.14076 1.15893 1.000 84.78689 5 SER F N 1
ATOM 3054 C CA . SER B 2 5 ? -29.75676 34.36815 2.27520 1.000 83.36103 5 SER F CA 1
ATOM 3055 C C . SER B 2 5 ? -30.89203 35.30839 1.89307 1.000 68.57211 5 SER F C 1
ATOM 3056 O O . SER B 2 5 ? -31.98941 35.20952 2.45323 1.000 84.81069 5 SER F O 1
ATOM 3059 N N . PHE B 2 6 ? -30.65296 36.22158 0.94828 1.000 68.33967 6 PHE F N 1
ATOM 3060 C CA . PHE B 2 6 ? -31.71306 37.12647 0.51482 1.000 66.77344 6 PHE F CA 1
ATOM 3061 C C . PHE B 2 6 ? -32.78016 36.38429 -0.27889 1.000 59.56115 6 PHE F C 1
ATOM 3062 O O . PHE B 2 6 ? -33.97943 36.60229 -0.07200 1.000 62.01727 6 PHE F O 1
ATOM 3070 N N . VAL B 2 7 ? -32.36307 35.50822 -1.19516 1.000 64.59622 7 VAL F N 1
ATOM 3071 C CA . VAL B 2 7 ? -33.32320 34.71843 -1.96087 1.000 68.48971 7 VAL F CA 1
ATOM 3072 C C . VAL B 2 7 ? -34.10454 33.79155 -1.03869 1.000 61.44880 7 VAL F C 1
ATOM 3073 O O . VAL B 2 7 ? -35.32623 33.64310 -1.17183 1.000 53.86783 7 VAL F O 1
ATOM 3077 N N . LYS B 2 8 ? -33.41484 33.15682 -0.08661 1.000 58.94474 8 LYS F N 1
ATOM 3078 C CA . LYS B 2 8 ? -34.10703 32.35081 0.91332 1.000 61.74936 8 LYS F CA 1
ATOM 3079 C C . LYS B 2 8 ? -35.04519 33.20149 1.75974 1.000 59.61031 8 LYS F C 1
ATOM 3080 O O . LYS B 2 8 ? -36.11512 32.73090 2.16293 1.000 61.99417 8 LYS F O 1
ATOM 3086 N N . LYS B 2 9 ? -34.66898 34.45542 2.02779 1.000 62.38385 9 LYS F N 1
ATOM 3087 C CA . LYS B 2 9 ? -35.53712 35.34600 2.79244 1.000 66.89759 9 LYS F CA 1
ATOM 3088 C C . LYS B 2 9 ? -36.85258 35.60013 2.06513 1.000 57.04752 9 LYS F C 1
ATOM 3089 O O . LYS B 2 9 ? -37.92361 35.58671 2.68200 1.000 61.37435 9 LYS F O 1
ATOM 3095 N N . LEU B 2 10 ? -36.79635 35.83217 0.75257 1.000 58.91341 10 LEU F N 1
ATOM 3096 C CA . LEU B 2 10 ? -38.02325 36.10529 0.01147 1.000 53.28126 10 LEU F CA 1
ATOM 3097 C C . LEU B 2 10 ? -38.87254 34.84909 -0.13547 1.000 49.90832 10 LEU F C 1
ATOM 3098 O O . LEU B 2 10 ? -40.10591 34.91740 -0.07900 1.000 53.54857 10 LEU F O 1
ATOM 3103 N N . ASP B 2 11 ? -38.23162 33.69236 -0.31977 1.000 50.52626 11 ASP F N 1
ATOM 3104 C CA . ASP B 2 11 ? -38.98130 32.46512 -0.56557 1.000 55.43866 11 ASP F CA 1
ATOM 3105 C C . ASP B 2 11 ? -39.69743 31.96950 0.68513 1.000 60.61451 11 ASP F C 1
ATOM 3106 O O . ASP B 2 11 ? -40.75375 31.33557 0.57728 1.000 51.12754 11 ASP F O 1
ATOM 3111 N N . GLU B 2 12 ? -39.15314 32.24272 1.87433 1.000 54.68114 12 GLU F N 1
ATOM 3112 C CA . GLU B 2 12 ? -39.83641 31.82101 3.09211 1.000 57.04900 12 GLU F CA 1
ATOM 3113 C C . GLU B 2 12 ? -41.11802 32.60994 3.33155 1.000 56.39564 12 GLU F C 1
ATOM 3114 O O . GLU B 2 12 ? -41.98458 32.14760 4.08105 1.000 65.16612 12 GLU F O 1
ATOM 3120 N N . SER B 2 13 ? -41.26281 33.77876 2.70668 1.000 54.43796 13 SER F N 1
ATOM 3121 C CA . SER B 2 13 ? -42.48894 34.55959 2.79094 1.000 58.39041 13 SER F CA 1
ATOM 3122 C C . SER B 2 13 ? -43.41263 34.34766 1.59886 1.000 50.98384 13 SER F C 1
ATOM 3123 O O . SER B 2 13 ? -44.54655 34.83770 1.61992 1.000 53.30576 13 SER F O 1
ATOM 3126 N N . LEU B 2 14 ? -42.96270 33.62838 0.57531 1.000 50.36101 14 LEU F N 1
ATOM 3127 C CA . LEU B 2 14 ? -43.72652 33.39843 -0.64409 1.000 47.86133 14 LEU F CA 1
ATOM 3128 C C . LEU B 2 14 ? -44.24070 31.96540 -0.65115 1.000 55.82308 14 LEU F C 1
ATOM 3129 O O . LEU B 2 14 ? -43.45526 31.02092 -0.52205 1.000 48.09749 14 LEU F O 1
ATOM 3134 N N . ASN B 2 15 ? -45.55247 31.80626 -0.81231 1.000 45.41682 15 ASN F N 1
ATOM 3135 C CA . ASN B 2 15 ? -46.16115 30.48499 -0.86276 1.000 50.06760 15 ASN F CA 1
ATOM 3136 C C . ASN B 2 15 ? -47.40029 30.53926 -1.74169 1.000 42.50040 15 ASN F C 1
ATOM 3137 O O . ASN B 2 15 ? -47.96382 31.60806 -1.99211 1.000 46.85552 15 ASN F O 1
ATOM 3142 N N . ARG B 2 16 ? -47.82503 29.36405 -2.19963 1.000 39.83196 16 ARG F N 1
ATOM 3143 C CA . ARG B 2 16 ? -49.03754 29.23685 -2.99738 1.000 46.37881 16 ARG F CA 1
ATOM 3144 C C . ARG B 2 16 ? -49.72118 27.93026 -2.62684 1.000 44.99133 16 ARG F C 1
ATOM 3145 O O . ARG B 2 16 ? -49.06645 26.88656 -2.55726 1.000 49.04217 16 ARG F O 1
ATOM 3153 N N . LYS B 2 17 ? -51.02915 27.98825 -2.38792 1.000 40.06921 17 LYS F N 1
ATOM 3154 C CA . LYS B 2 17 ? -51.76937 26.80025 -1.99107 1.000 61.12266 17 LYS F CA 1
ATOM 3155 C C . LYS B 2 17 ? -53.18470 26.87683 -2.54269 1.000 47.35927 17 LYS F C 1
ATOM 3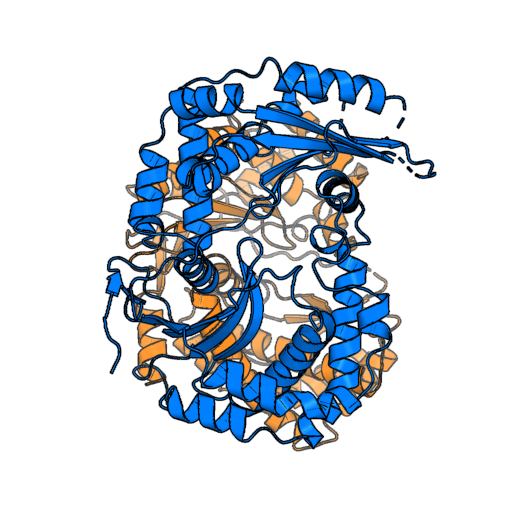156 O O . LYS B 2 17 ? -53.70387 27.95680 -2.83747 1.000 39.02580 17 LYS F O 1
ATOM 3162 N N . GLN B 2 18 ? -53.80514 25.70804 -2.67500 1.000 40.70444 18 GLN F N 1
ATOM 3163 C CA . GLN B 2 18 ? -55.19434 25.62948 -3.10021 1.000 40.52332 18 GLN F CA 1
ATOM 3164 C C . GLN B 2 18 ? -56.11320 25.96467 -1.93287 1.000 45.67902 18 GLN F C 1
ATOM 3165 O O . GLN B 2 18 ? -55.92143 25.47146 -0.81704 1.000 42.03620 18 GLN F O 1
ATOM 3171 N N . VAL B 2 19 ? -57.10292 26.81488 -2.18966 1.000 39.85317 19 VAL F N 1
ATOM 3172 C CA . VAL B 2 19 ? -58.11906 27.17896 -1.20843 1.000 37.56565 19 VAL F CA 1
ATOM 3173 C C . VAL B 2 19 ? -59.46866 26.91853 -1.86028 1.000 40.46275 19 VAL F C 1
ATOM 3174 O O . VAL B 2 19 ? -59.84872 27.61918 -2.80551 1.000 37.75317 19 VAL F O 1
ATOM 3178 N N . GLY B 2 20 ? -60.18770 25.91948 -1.36657 1.000 35.37151 20 GLY F N 1
ATOM 3179 C CA . GLY B 2 20 ? -61.42065 25.52405 -2.02548 1.000 42.23890 20 GLY F CA 1
ATOM 3180 C C . GLY B 2 20 ? -61.10987 25.00691 -3.41608 1.000 37.05346 20 GLY F C 1
ATOM 3181 O O . GLY B 2 20 ? -60.30157 24.08801 -3.59476 1.000 45.50066 20 GLY F O 1
ATOM 3182 N N . SER B 2 21 ? -61.73759 25.60581 -4.42679 1.000 36.11026 21 SER F N 1
ATOM 3183 C CA . SER B 2 21 ? -61.49089 25.23933 -5.81489 1.000 38.73315 21 SER F CA 1
ATOM 3184 C C . SER B 2 21 ? -60.65875 26.27829 -6.55699 1.000 39.25591 21 SER F C 1
ATOM 3185 O O . SER B 2 21 ? -60.56585 26.21749 -7.78716 1.000 42.14903 21 SER F O 1
ATOM 3188 N N . THR B 2 22 ? -60.05800 27.22860 -5.84858 1.000 37.42334 22 THR F N 1
ATOM 3189 C CA . THR B 2 22 ? -59.16111 28.21120 -6.44532 1.000 36.95098 22 THR F CA 1
ATOM 3190 C C . THR B 2 22 ? -57.76911 28.06027 -5.83398 1.000 43.07533 22 THR F C 1
ATOM 3191 O O . THR B 2 22 ? -57.50470 27.14446 -5.05130 1.000 37.77953 22 THR F O 1
ATOM 3195 N N . ASN B 2 23 ? -56.86715 28.96299 -6.21233 1.000 42.85689 23 ASN F N 1
ATOM 3196 C CA . ASN B 2 23 ? -55.50341 28.96480 -5.70261 1.000 36.79154 23 ASN F CA 1
ATOM 3197 C C . ASN B 2 23 ? -55.13082 30.36789 -5.25420 1.000 41.59541 23 ASN F C 1
ATOM 3198 O O . ASN B 2 23 ? -55.44744 31.34945 -5.93274 1.000 37.96106 23 ASN F O 1
ATOM 3203 N N . VAL B 2 24 ? -54.45286 30.45626 -4.11216 1.000 34.80044 24 VAL F N 1
ATOM 3204 C CA . VAL B 2 24 ? -54.07674 31.73016 -3.51041 1.000 36.86422 24 VAL F CA 1
ATOM 3205 C C . VAL B 2 24 ? -52.55911 31.79419 -3.41756 1.000 45.22379 24 VAL F C 1
ATOM 3206 O O . VAL B 2 24 ? -51.93544 30.95591 -2.75360 1.000 37.61241 24 VAL F O 1
ATOM 3210 N N . THR B 2 25 ? -51.96941 32.78945 -4.07546 1.000 35.67997 25 THR F N 1
ATOM 3211 C CA . THR B 2 25 ? -50.54470 33.07121 -3.95236 1.000 36.47393 25 THR F CA 1
ATOM 3212 C C . THR B 2 25 ? -50.34736 34.10317 -2.84888 1.000 39.26414 25 THR F C 1
ATOM 3213 O O . THR B 2 25 ? -50.94000 35.18741 -2.89185 1.000 37.73841 25 THR F O 1
ATOM 3217 N N . ARG B 2 26 ? -49.51915 33.76648 -1.86435 1.000 38.47875 26 ARG F N 1
ATOM 3218 C CA . ARG B 2 26 ? -49.34979 34.57502 -0.66633 1.000 40.78059 26 ARG F CA 1
ATOM 3219 C C . ARG B 2 26 ? -47.90384 35.03180 -0.55233 1.000 44.02978 26 ARG F C 1
ATOM 3220 O O . ARG B 2 26 ? -46.98438 34.20828 -0.59221 1.000 46.56954 26 ARG F O 1
ATOM 3228 N N . TYR B 2 27 ? -47.70543 36.34090 -0.41336 1.000 39.09286 27 TYR F N 1
ATOM 3229 C CA . TYR B 2 27 ? -46.41091 36.90367 -0.04222 1.000 47.84736 27 TYR F CA 1
ATOM 3230 C C . TYR B 2 27 ? -46.61517 37.76762 1.19503 1.000 39.46721 27 TYR F C 1
ATOM 3231 O O . TYR B 2 27 ? -47.19123 38.85765 1.11037 1.000 39.77707 27 TYR F O 1
ATOM 3240 N N . LYS B 2 28 ? -46.14473 37.28085 2.33851 1.000 44.48622 28 LYS F N 1
ATOM 3241 C CA . LYS B 2 28 ? -46.32003 37.99018 3.59745 1.000 42.43153 28 LYS F CA 1
ATOM 3242 C C . LYS B 2 28 ? -45.23648 39.04493 3.77899 1.000 57.71891 28 LYS F C 1
ATOM 3243 O O . LYS B 2 28 ? -44.06556 38.81516 3.46371 1.000 53.01594 28 LYS F O 1
ATOM 3249 N N . ILE B 2 29 ? -45.63569 40.20829 4.28918 1.000 54.10367 29 ILE F N 1
ATOM 3250 C CA . ILE B 2 29 ? -44.71550 41.29963 4.59014 1.000 54.54123 29 ILE F CA 1
ATOM 3251 C C . ILE B 2 29 ? -44.98105 41.75797 6.01468 1.000 65.82103 29 ILE F C 1
ATOM 3252 O O . ILE B 2 29 ? -46.10867 42.14670 6.34549 1.000 45.49443 29 ILE F O 1
ATOM 3257 N N . GLU B 2 30 ? -43.94740 41.71939 6.85017 1.000 73.65234 30 GLU F N 1
ATOM 3258 C CA . GLU B 2 30 ? -44.08102 42.11229 8.24344 1.000 68.78111 30 GLU F CA 1
ATOM 3259 C C . GLU B 2 30 ? -44.15909 43.62757 8.36418 1.000 61.08895 30 GLU F C 1
ATOM 3260 O O . GLU B 2 30 ? -43.39928 44.35901 7.72104 1.000 57.34360 30 GLU F O 1
ATOM 3266 N N . ASP B 2 31 ? -45.09704 44.09130 9.18781 1.000 57.28443 31 ASP F N 1
ATOM 3267 C CA . ASP B 2 31 ? -45.31520 45.50951 9.46243 1.000 67.06397 31 ASP F CA 1
ATOM 3268 C C . ASP B 2 31 ? -45.65602 46.30909 8.21171 1.000 50.44553 31 ASP F C 1
ATOM 3269 O O . ASP B 2 31 ? -45.44471 47.52539 8.17871 1.000 55.86391 31 ASP F O 1
ATOM 3274 N N . SER B 2 32 ? -46.18387 45.66278 7.17395 1.000 56.20625 32 SER F N 1
ATOM 3275 C CA . SER B 2 32 ? -46.68295 46.41663 6.03484 1.000 51.73174 32 SER F CA 1
ATOM 3276 C C . SER B 2 32 ? -47.88075 47.25742 6.46275 1.000 59.60380 32 SER F C 1
ATOM 3277 O O . SER B 2 32 ? -48.62678 46.89743 7.37806 1.000 57.46934 32 SER F O 1
ATOM 3280 N N . TYR B 2 33 ? -48.04236 48.40894 5.80964 1.000 42.05705 33 TYR F N 1
ATOM 3281 C CA . TYR B 2 33 ? -49.10884 49.32573 6.19462 1.000 47.61274 33 TYR F CA 1
ATOM 3282 C C . TYR B 2 33 ? -50.43712 48.95480 5.55001 1.000 50.85360 33 TYR F C 1
ATOM 3283 O O . TYR B 2 33 ? -51.49514 49.17189 6.15103 1.000 44.20693 33 TYR F O 1
ATOM 3292 N N . LEU B 2 34 ? -50.40462 48.39390 4.34547 1.000 46.33960 34 LEU F N 1
ATOM 3293 C CA . LEU B 2 34 ? -51.59736 47.91667 3.66573 1.000 41.39251 34 LEU F CA 1
ATOM 3294 C C . LEU B 2 34 ? -51.35566 46.50010 3.16667 1.000 50.15953 34 LEU F C 1
ATOM 3295 O O . LEU B 2 34 ? -50.23086 45.99240 3.18062 1.000 50.12429 34 LEU F O 1
ATOM 3300 N N . VAL B 2 35 ? -52.43566 45.85736 2.73182 1.000 36.85290 35 VAL F N 1
ATOM 3301 C CA . VAL B 2 35 ? -52.37634 44.54374 2.10627 1.000 30.55964 35 VAL F CA 1
ATOM 3302 C C . VAL B 2 35 ? -53.07779 44.63662 0.76042 1.000 39.61338 35 VAL F C 1
ATOM 3303 O O . VAL B 2 35 ? -54.19603 45.15631 0.67353 1.000 35.49651 35 VAL F O 1
ATOM 3307 N N . LEU B 2 36 ? -52.41878 44.14731 -0.28424 1.000 39.58056 36 LEU F N 1
ATOM 3308 C CA . LEU B 2 36 ? -52.97913 44.12374 -1.62781 1.000 32.00987 36 LEU F CA 1
ATOM 3309 C C . LEU B 2 36 ? -53.62048 42.76695 -1.88070 1.000 35.66596 36 LEU F C 1
ATOM 3310 O O . LEU B 2 36 ? -52.98103 41.72727 -1.69112 1.000 36.71124 36 LEU F O 1
ATOM 3315 N N . ALA B 2 37 ? -54.87879 42.78146 -2.30887 1.000 33.19331 37 ALA F N 1
ATOM 3316 C CA . ALA B 2 37 ? -55.57895 41.58234 -2.74400 1.000 34.38037 37 ALA F CA 1
ATOM 3317 C C . ALA B 2 37 ? -55.95729 41.74695 -4.20838 1.000 36.18218 37 ALA F C 1
ATOM 3318 O O . ALA B 2 37 ? -56.47635 42.79600 -4.60388 1.000 34.05134 37 ALA F O 1
ATOM 3320 N N . ALA B 2 38 ? -55.68442 40.72075 -5.01115 1.000 33.28605 38 ALA F N 1
ATOM 3321 C CA . ALA B 2 38 ? -55.97662 40.74530 -6.43820 1.000 28.38944 38 ALA F CA 1
ATOM 3322 C C . ALA B 2 38 ? -56.66527 39.45018 -6.83379 1.000 29.73709 38 ALA F C 1
ATOM 3323 O O . ALA B 2 38 ? -56.18016 38.36055 -6.51112 1.000 32.65113 38 ALA F O 1
ATOM 3325 N N . VAL B 2 39 ? -57.79181 39.57016 -7.52854 1.000 31.37310 39 VAL F N 1
ATOM 3326 C CA . VAL B 2 39 ? -58.51903 38.42588 -8.06356 1.000 26.42721 39 VAL F CA 1
ATOM 3327 C C . VAL B 2 39 ? -58.44357 38.50600 -9.58152 1.000 30.93678 39 VAL F C 1
ATOM 3328 O O . VAL B 2 39 ? -58.94744 39.45988 -10.18677 1.000 28.98206 39 VAL F O 1
ATOM 3332 N N . ARG B 2 40 ? -57.81146 37.50922 -10.19475 1.000 33.55270 40 ARG F N 1
ATOM 3333 C CA . ARG B 2 40 ? -57.53481 37.50368 -11.62613 1.000 28.96128 40 ARG F CA 1
ATOM 3334 C C . ARG B 2 40 ? -58.29163 36.34735 -12.26080 1.000 34.33596 40 ARG F C 1
ATOM 3335 O O . ARG B 2 40 ? -58.07753 35.18612 -11.89501 1.000 33.86137 40 ARG F O 1
ATOM 3343 N N . VAL B 2 41 ? -59.17662 36.66425 -13.20199 1.000 30.45691 41 VAL F N 1
ATOM 3344 C CA . VAL B 2 41 ? -60.01838 35.67759 -13.86702 1.000 32.07870 41 VAL F CA 1
ATOM 3345 C C . VAL B 2 41 ? -59.48965 35.46848 -15.27883 1.000 45.19939 41 VAL F C 1
ATOM 3346 O O . VAL B 2 41 ? -59.20387 36.43800 -15.99307 1.000 37.19188 41 VAL F O 1
ATOM 3350 N N . GLY B 2 42 ? -59.36287 34.20579 -15.67965 1.000 35.52199 42 GLY F N 1
ATOM 3351 C CA . GLY B 2 42 ? -58.81468 33.87122 -16.97992 1.000 36.23747 42 GLY F CA 1
ATOM 3352 C C . GLY B 2 42 ? -59.73527 34.16493 -18.14677 1.000 41.42320 42 GLY F C 1
ATOM 3353 O O . GLY B 2 42 ? -60.29378 33.24379 -18.75002 1.000 39.75803 42 GLY F O 1
ATOM 3354 N N . ILE B 2 43 ? -59.90075 35.44699 -18.47197 1.000 49.51158 43 ILE F N 1
ATOM 3355 C CA . ILE B 2 43 ? -60.66459 35.87411 -19.64062 1.000 39.39706 43 ILE F CA 1
ATOM 3356 C C . ILE B 2 43 ? -60.33105 37.33162 -19.93315 1.000 46.59516 43 ILE F C 1
ATOM 3357 O O . ILE B 2 43 ? -60.39494 38.18835 -19.04394 1.000 43.56231 43 ILE F O 1
ATOM 3362 N N . GLY B 2 44 ? -59.96085 37.62012 -21.17699 1.000 41.08599 44 GLY F N 1
ATOM 3363 C CA . GLY B 2 44 ? -59.56612 38.96153 -21.55518 1.000 45.34893 44 GLY F CA 1
ATOM 3364 C C . GLY B 2 44 ? -60.02596 39.34287 -22.94801 1.000 51.17563 44 GLY F C 1
ATOM 3365 O O . GLY B 2 44 ? -60.92931 38.71310 -23.50352 1.000 55.92642 44 GLY F O 1
ATOM 3366 N N . GLY B 2 45 ? -59.39844 40.36932 -23.52793 1.000 44.05523 45 GLY F N 1
ATOM 3367 C CA . GLY B 2 45 ? -59.82916 40.86320 -24.82440 1.000 50.56461 45 GLY F CA 1
ATOM 3368 C C . GLY B 2 45 ? -59.62682 39.86625 -25.94474 1.000 56.61976 45 GLY F C 1
ATOM 3369 O O . GLY B 2 45 ? -60.31142 39.93157 -26.96931 1.000 60.92850 45 GLY F O 1
ATOM 3370 N N . LEU B 2 46 ? -58.68990 38.93508 -25.77222 1.000 61.63076 46 LEU F N 1
ATOM 3371 C CA . LEU B 2 46 ? -58.40974 37.94652 -26.80276 1.000 73.57395 46 LEU F CA 1
ATOM 3372 C C . LEU B 2 46 ? -59.32218 36.73081 -26.72611 1.000 70.52245 46 LEU F C 1
ATOM 3373 O O . LEU B 2 46 ? -59.47013 36.02267 -27.73008 1.000 54.67260 46 LEU F O 1
ATOM 3378 N N . THR B 2 47 ? -59.93405 36.47592 -25.56548 1.000 76.85797 47 THR F N 1
ATOM 3379 C CA . THR B 2 47 ? -60.83876 35.33744 -25.43562 1.000 76.71938 47 THR F CA 1
ATOM 3380 C C . THR B 2 47 ? -62.03777 35.48466 -26.36271 1.000 76.46136 47 THR F C 1
ATOM 3381 O O . THR B 2 47 ? -62.49014 34.50578 -26.96877 1.000 82.22403 47 THR F O 1
ATOM 3385 N N . TYR B 2 48 ? -62.56346 36.70223 -26.48269 1.000 73.06644 48 TYR F N 1
ATOM 3386 C CA . TYR B 2 48 ? -63.61531 37.02638 -27.43533 1.000 78.12021 48 TYR F CA 1
ATOM 3387 C C . TYR B 2 48 ? -63.31546 38.39311 -28.03222 1.000 83.17333 48 TYR F C 1
ATOM 3388 O O . TYR B 2 48 ? -63.15614 39.37243 -27.29770 1.000 84.85518 48 TYR F O 1
ATOM 3397 N N . HIS B 2 49 ? -63.23999 38.45578 -29.36398 1.000 88.88956 49 HIS F N 1
ATOM 3398 C CA . HIS B 2 49 ? -62.83127 39.65971 -30.08003 1.000 96.12634 49 HIS F CA 1
ATOM 3399 C C . HIS B 2 49 ? -63.96700 40.65746 -30.27289 1.000 78.81510 49 HIS F C 1
ATOM 3400 O O . HIS B 2 49 ? -63.92606 41.45762 -31.21665 1.000 83.26778 49 HIS F O 1
ATOM 3407 N N . ASN B 2 50 ? -64.97313 40.64922 -29.40057 1.000 69.72876 50 ASN F N 1
ATOM 3408 C CA . ASN B 2 50 ? -66.09239 41.57714 -29.50549 1.000 81.49463 50 ASN F CA 1
ATOM 3409 C C . ASN B 2 50 ? -66.21235 42.49248 -28.29338 1.000 62.00968 50 ASN F C 1
ATOM 3410 O O . ASN B 2 50 ? -67.20440 43.22100 -28.17973 1.000 64.64427 50 ASN F O 1
ATOM 3415 N N . GLY B 2 51 ? -65.22934 42.48597 -27.39365 1.000 61.51272 51 GLY F N 1
ATOM 3416 C CA . GLY B 2 51 ? -65.32825 43.25064 -26.16542 1.000 57.84273 51 GLY F CA 1
ATOM 3417 C C . GLY B 2 51 ? -66.10555 42.57185 -25.06129 1.000 54.74167 51 GLY F C 1
ATOM 3418 O O . GLY B 2 51 ? -66.54548 43.24476 -24.12321 1.000 51.69166 51 GLY F O 1
ATOM 3419 N N . ALA B 2 52 ? -66.27172 41.24852 -25.13348 1.000 41.15962 52 ALA F N 1
ATOM 3420 C CA . ALA B 2 52 ? -67.14279 40.54964 -24.19278 1.000 42.42324 52 ALA F CA 1
ATOM 3421 C C . ALA B 2 52 ? -66.55350 40.52171 -22.78852 1.000 39.79098 52 ALA F C 1
ATOM 3422 O O . ALA B 2 52 ? -67.28078 40.69660 -21.80415 1.000 38.58724 52 ALA F O 1
ATOM 3424 N N . ALA B 2 53 ? -65.24296 40.29041 -22.67243 1.000 34.93322 53 ALA F N 1
ATOM 3425 C CA . ALA B 2 53 ? -64.62257 40.20997 -21.35360 1.000 41.00632 53 ALA F CA 1
ATOM 3426 C C . ALA B 2 53 ? -64.68960 41.54616 -20.62534 1.000 38.16219 53 ALA F C 1
ATOM 3427 O O . ALA B 2 53 ? -64.95369 41.58903 -19.41720 1.000 37.13807 53 ALA F O 1
ATOM 3429 N N . HIS B 2 54 ? -64.44573 42.64621 -21.34063 1.000 33.43771 54 HIS F N 1
ATOM 3430 C CA . HIS B 2 54 ? -64.54719 43.96533 -20.72600 1.000 35.03018 54 HIS F CA 1
ATOM 3431 C C . HIS B 2 54 ? -65.98836 44.29054 -20.35752 1.000 37.57289 54 HIS F C 1
ATOM 3432 O O . HIS B 2 54 ? -66.24358 44.92738 -19.32883 1.000 37.06211 54 HIS F O 1
ATOM 3439 N N . PHE B 2 55 ? -66.94203 43.86781 -21.18965 1.000 28.76982 55 PHE F N 1
ATOM 3440 C CA . PHE B 2 55 ? -68.35239 44.03843 -20.85529 1.000 31.21165 55 PHE F CA 1
ATOM 3441 C C . PHE B 2 55 ? -68.69397 43.29962 -19.56583 1.000 36.23333 55 PHE F C 1
ATOM 3442 O O . PHE B 2 55 ? -69.33648 43.85666 -18.66770 1.000 35.53168 55 PHE F O 1
ATOM 3450 N N . LEU B 2 56 ? -68.26632 42.03820 -19.45698 1.000 35.77467 56 LEU F N 1
ATOM 3451 C CA . LEU B 2 56 ? -68.50596 41.27684 -18.23399 1.000 37.31352 56 LEU F CA 1
ATOM 3452 C C . LEU B 2 56 ? -67.87103 41.95441 -17.02592 1.000 33.25987 56 LEU F C 1
ATOM 3453 O O . LEU B 2 56 ? -68.43557 41.93069 -15.92549 1.000 32.26374 56 LEU F O 1
ATOM 3458 N N . GLU B 2 57 ? -66.69792 42.56773 -17.21338 1.000 35.22839 57 GLU F N 1
ATOM 3459 C CA . GLU B 2 57 ? -66.04804 43.28456 -16.11928 1.000 36.57826 57 GLU F CA 1
ATOM 3460 C C . GLU B 2 57 ? -66.96108 44.36093 -15.54376 1.000 38.62532 57 GLU F C 1
ATOM 3461 O O . GLU B 2 57 ? -67.02650 44.54201 -14.32201 1.000 33.19956 57 GLU F O 1
ATOM 3467 N N . HIS B 2 58 ? -67.68243 45.07922 -16.40850 1.000 29.29057 58 HIS F N 1
ATOM 3468 C CA . HIS B 2 58 ? -68.60609 46.10294 -15.92898 1.000 34.00884 58 HIS F CA 1
ATOM 3469 C C . HIS B 2 58 ? -69.81733 45.48296 -15.24145 1.000 39.11919 58 HIS F C 1
ATOM 3470 O O . HIS B 2 58 ? -70.30374 46.01300 -14.23503 1.000 34.13147 58 HIS F O 1
ATOM 3477 N N . LEU B 2 59 ? -70.31524 44.35854 -15.76524 1.000 30.48805 59 LEU F N 1
ATOM 3478 C CA . LEU B 2 59 ? -71.47022 43.70294 -15.15682 1.000 37.32492 59 LEU F CA 1
ATOM 3479 C C . LEU B 2 59 ? -71.13983 43.12364 -13.78739 1.000 30.78019 59 LEU F C 1
ATOM 3480 O O . LEU B 2 59 ? -72.00964 43.07854 -12.91036 1.000 30.79090 59 LEU F O 1
ATOM 3485 N N . LYS B 2 60 ? -69.89762 42.67894 -13.58485 1.000 25.69044 60 LYS F N 1
ATOM 3486 C CA . LYS B 2 60 ? -69.50413 42.02819 -12.34178 1.000 34.97753 60 LYS F CA 1
ATOM 3487 C C . LYS B 2 60 ? -69.57078 42.95478 -11.13606 1.000 34.02348 60 LYS F C 1
ATOM 3488 O O . LYS B 2 60 ? -69.52318 42.46830 -10.00214 1.000 33.23262 60 LYS F O 1
ATOM 3494 N N . PHE B 2 61 ? -69.68207 44.26479 -11.34606 1.000 30.47532 61 PHE F N 1
ATOM 3495 C CA . PHE B 2 61 ? -69.86181 45.19587 -10.24234 1.000 35.48666 61 PHE F CA 1
ATOM 3496 C C . PHE B 2 61 ? -71.27977 45.19528 -9.68781 1.000 38.93759 61 PHE F C 1
ATOM 3497 O O . PHE B 2 61 ? -71.52348 45.85477 -8.67318 1.000 31.54191 61 PHE F O 1
ATOM 3505 N N . TRP B 2 62 ? -72.20967 44.47054 -10.30901 1.000 29.91002 62 TRP F N 1
ATOM 3506 C CA . TRP B 2 62 ? -73.61795 44.51278 -9.93892 1.000 32.50340 62 TRP F CA 1
ATOM 3507 C C . TRP B 2 62 ? -74.08778 43.16333 -9.41044 1.000 39.02546 62 TRP F C 1
ATOM 3508 O O . TRP B 2 62 ? -73.73051 42.11251 -9.95284 1.000 36.88523 62 TRP F O 1
ATOM 3519 N N . ARG B 2 63 ? -74.90531 43.20563 -8.35625 1.000 37.36075 63 ARG F N 1
ATOM 3520 C CA . ARG B 2 63 ? -75.52108 42.00151 -7.79811 1.000 40.11584 63 ARG F CA 1
ATOM 3521 C C . ARG B 2 63 ? -76.74602 42.43038 -7.00117 1.000 36.85477 63 ARG F C 1
ATOM 3522 O O . ARG B 2 63 ? -76.60623 43.10613 -5.97691 1.000 38.37144 63 ARG F O 1
ATOM 3530 N N . TYR B 2 64 ? -77.93388 42.04172 -7.47241 1.000 38.88132 64 TYR F N 1
ATOM 3531 C CA . TYR B 2 64 ? -79.19705 42.33861 -6.79093 1.000 42.21731 64 TYR F CA 1
ATOM 3532 C C . TYR B 2 64 ? -79.37563 43.83921 -6.56398 1.000 46.21996 64 TYR F C 1
ATOM 3533 O O . TYR B 2 64 ? -79.85998 44.27470 -5.51720 1.000 45.18646 64 TYR F O 1
ATOM 3542 N N . GLY B 2 65 ? -78.98482 44.63903 -7.55662 1.000 45.11801 65 GLY F N 1
ATOM 3543 C CA . GLY B 2 65 ? -79.07622 46.08004 -7.46067 1.000 49.74280 65 GLY F CA 1
ATOM 3544 C C . GLY B 2 65 ? -77.96566 46.74804 -6.68080 1.000 44.85813 65 GLY F C 1
ATOM 3545 O O . GLY B 2 65 ? -77.89807 47.98433 -6.66912 1.000 44.91110 65 GLY F O 1
ATOM 3546 N N . GLU B 2 66 ? -77.09903 45.98070 -6.02514 1.000 46.95860 66 GLU F N 1
ATOM 3547 C CA A GLU B 2 66 ? -75.98220 46.53417 -5.27386 0.500 45.92937 66 GLU F CA 1
ATOM 3548 C CA B GLU B 2 66 ? -75.98220 46.53417 -5.27386 0.500 45.92940 66 GLU F CA 1
ATOM 3549 C C . GLU B 2 66 ? -74.76480 46.67849 -6.17683 1.000 39.90019 66 GLU F C 1
ATOM 3550 O O . GLU B 2 66 ? -74.52470 45.84423 -7.05419 1.000 36.76061 66 GLU F O 1
ATOM 3561 N N . ASN B 2 67 ? -73.99569 47.74050 -5.95402 1.000 35.67666 67 ASN F N 1
ATOM 3562 C CA . ASN B 2 67 ? -72.76540 47.99037 -6.69510 1.000 33.69048 67 ASN F CA 1
ATOM 3563 C C . ASN B 2 67 ? -71.58715 47.81085 -5.74814 1.000 35.63499 67 ASN F C 1
ATOM 3564 O O . ASN B 2 67 ? -71.50083 48.49533 -4.72309 1.000 36.20162 67 ASN F O 1
ATOM 3569 N N . ILE B 2 68 ? -70.67529 46.90030 -6.09667 1.000 33.64936 68 ILE F N 1
ATOM 3570 C CA . ILE B 2 68 ? -69.60423 46.55417 -5.17110 1.000 33.79103 68 ILE F CA 1
ATOM 3571 C C . ILE B 2 68 ? -68.57230 47.66851 -5.04198 1.000 36.00669 68 ILE F C 1
ATOM 3572 O O . ILE B 2 68 ? -67.89177 47.75740 -4.01247 1.000 36.51329 68 ILE F O 1
ATOM 3577 N N . TYR B 2 69 ? -68.43415 48.53437 -6.04901 1.000 33.73023 69 TYR F N 1
ATOM 3578 C CA . TYR B 2 69 ? -67.55033 49.68333 -5.88358 1.000 36.71032 69 TYR F CA 1
ATOM 3579 C C . TYR B 2 69 ? -68.07175 50.61319 -4.79660 1.000 33.11519 69 TYR F C 1
ATOM 3580 O O . TYR B 2 69 ? -67.29056 51.16693 -4.01562 1.000 35.93300 69 TYR F O 1
ATOM 3589 N N . ASN B 2 70 ? -69.39217 50.80197 -4.73702 1.000 33.43044 70 ASN F N 1
ATOM 3590 C CA . ASN B 2 70 ? -69.97418 51.64165 -3.69635 1.000 33.83068 70 ASN F CA 1
ATOM 3591 C C . ASN B 2 70 ? -69.86123 50.98167 -2.32974 1.000 39.28062 70 ASN F C 1
ATOM 3592 O O . ASN B 2 70 ? -69.62080 51.66076 -1.32479 1.000 36.79443 70 ASN F O 1
ATOM 3597 N N . LEU B 2 71 ? -70.03995 49.66022 -2.27186 1.000 34.63894 71 LEU F N 1
ATOM 3598 C CA . LEU B 2 71 ? -69.89932 48.94643 -1.00662 1.000 41.21025 71 LEU F CA 1
ATOM 3599 C C . LEU B 2 71 ? -68.46606 49.02036 -0.49305 1.000 37.18488 71 LEU F C 1
ATOM 3600 O O . LEU B 2 71 ? -68.23509 49.26858 0.69552 1.000 37.12329 71 LEU F O 1
ATOM 3605 N N . PHE B 2 72 ? -67.48802 48.80137 -1.37701 1.000 32.92128 72 PHE F N 1
ATOM 3606 C CA . PHE B 2 72 ? -66.08851 48.92475 -0.97822 1.000 33.59187 72 PHE F CA 1
ATOM 3607 C C . PHE B 2 72 ? -65.76099 50.35118 -0.55510 1.000 37.75642 72 PHE F C 1
ATOM 3608 O O . PHE B 2 72 ? -65.07853 50.56472 0.45354 1.000 38.78981 72 PHE F O 1
ATOM 3616 N N . PHE B 2 73 ? -66.24875 51.34086 -1.31141 1.000 34.90151 73 PHE F N 1
ATOM 3617 C CA . PHE B 2 73 ? -65.97669 52.73777 -0.98454 1.000 39.74079 73 PHE F CA 1
ATOM 3618 C C . PHE B 2 73 ? -66.47952 53.08998 0.41074 1.000 43.95804 73 PHE F C 1
ATOM 3619 O O . PHE B 2 73 ? -65.77451 53.74762 1.18452 1.000 43.96332 73 PHE F O 1
ATOM 3627 N N . GLN B 2 74 ? -67.69636 52.65859 0.75252 1.000 48.10346 74 GLN F N 1
ATOM 3628 C CA . GLN B 2 74 ? -68.22492 52.91128 2.08826 1.000 45.34259 74 GLN F CA 1
ATOM 3629 C C . GLN B 2 74 ? -67.40938 52.21328 3.16821 1.000 42.68777 74 GLN F C 1
ATOM 3630 O O . GLN B 2 74 ? -67.41527 52.65983 4.31963 1.000 44.01166 74 GLN F O 1
ATOM 3636 N N . ARG B 2 75 ? -66.71155 51.13354 2.82397 1.000 48.32687 75 ARG F N 1
ATOM 3637 C CA . ARG B 2 75 ? -65.81797 50.44219 3.74164 1.000 49.96831 75 ARG F CA 1
ATOM 3638 C C . ARG B 2 75 ? -64.40870 51.02038 3.73510 1.000 47.20760 75 ARG F C 1
ATOM 3639 O O . ARG B 2 75 ? -63.50993 50.43657 4.34850 1.000 48.65364 75 ARG F O 1
ATOM 3647 N N . GLY B 2 76 ? -64.19371 52.14203 3.05192 1.000 43.63858 76 GLY F N 1
ATOM 3648 C CA . GLY B 2 76 ? -62.87801 52.74567 3.00395 1.000 41.09934 76 GLY F CA 1
ATOM 3649 C C . GLY B 2 76 ? -61.89485 52.06430 2.08334 1.000 49.29497 76 GLY F C 1
ATOM 3650 O O . GLY B 2 76 ? -60.68390 52.22253 2.26491 1.000 52.51052 76 GLY F O 1
ATOM 3651 N N . ALA B 2 77 ? -62.37362 51.30943 1.09762 1.000 42.69067 77 ALA F N 1
ATOM 3652 C CA . ALA B 2 77 ? -61.51687 50.60283 0.15738 1.000 40.43035 77 ALA F CA 1
ATOM 3653 C C . ALA B 2 77 ? -61.86581 51.01389 -1.26567 1.000 38.71944 77 ALA F C 1
ATOM 3654 O O . ALA B 2 77 ? -63.03762 51.22908 -1.59086 1.000 37.92504 77 ALA F O 1
ATOM 3656 N N . ILE B 2 78 ? -60.84547 51.12243 -2.11000 1.000 39.25041 78 ILE F N 1
ATOM 3657 C CA . ILE B 2 78 ? -61.00936 51.50086 -3.50924 1.000 37.33931 78 ILE F CA 1
ATOM 3658 C C . ILE B 2 78 ? -60.81537 50.24836 -4.35033 1.000 39.51068 78 ILE F C 1
ATOM 3659 O O . ILE B 2 78 ? -59.70971 49.69694 -4.41378 1.000 36.66297 78 ILE F O 1
ATOM 3664 N N . LEU B 2 79 ? -61.88411 49.79542 -4.99800 1.000 33.51052 79 LEU F N 1
ATOM 3665 C CA . LEU B 2 79 ? -61.81216 48.64438 -5.88482 1.000 34.27871 79 LEU F CA 1
ATOM 3666 C C . LEU B 2 79 ? -61.50917 49.10863 -7.30290 1.000 37.87145 79 LEU F C 1
ATOM 3667 O O . LEU B 2 79 ? -62.19548 49.98530 -7.83590 1.000 43.04681 79 LEU F O 1
ATOM 3672 N N . ASN B 2 80 ? -60.47692 48.52674 -7.90508 1.000 37.05917 80 ASN F N 1
ATOM 3673 C CA A ASN B 2 80 ? -60.09390 48.82115 -9.27789 0.600 42.10966 80 ASN F CA 1
ATOM 3674 C CA B ASN B 2 80 ? -60.10148 48.82157 -9.27918 0.400 42.20511 80 ASN F CA 1
ATOM 3675 C C . ASN B 2 80 ? -60.15596 47.54594 -10.10581 1.000 36.68650 80 ASN F C 1
ATOM 3676 O O . ASN B 2 80 ? -59.69689 46.48675 -9.66608 1.000 36.32288 80 ASN F O 1
ATOM 3685 N N . ALA B 2 81 ? -60.72603 47.65320 -11.30182 1.000 35.54482 81 ALA F N 1
ATOM 3686 C CA . ALA B 2 81 ? -60.87040 46.52524 -12.20646 1.000 33.55731 81 ALA F CA 1
ATOM 3687 C C . ALA B 2 81 ? -60.39040 46.92234 -13.59222 1.000 35.91875 81 ALA F C 1
ATOM 3688 O O . ALA B 2 81 ? -60.58539 48.06200 -14.02441 1.000 36.76733 81 ALA F O 1
ATOM 3690 N N . TYR B 2 82 ? -59.76095 45.97881 -14.28532 1.000 34.20908 82 TYR F N 1
ATOM 3691 C CA . TYR B 2 82 ? -59.31619 46.22996 -15.64677 1.000 37.26020 82 TYR F CA 1
ATOM 3692 C C . TYR B 2 82 ? -59.21076 44.90658 -16.38612 1.000 37.98393 82 TYR F C 1
ATOM 3693 O O . TYR B 2 82 ? -58.95064 43.85971 -15.78687 1.000 34.65511 82 TYR F O 1
ATOM 3702 N N . THR B 2 83 ? -59.42882 44.97122 -17.69356 1.000 37.23317 83 THR F N 1
ATOM 3703 C CA . THR B 2 83 ? -59.36353 43.81439 -18.57241 1.000 38.58982 83 THR F CA 1
ATOM 3704 C C . THR B 2 83 ? -58.14399 43.94578 -19.47096 1.000 39.34845 83 THR F C 1
ATOM 3705 O O . THR B 2 83 ? -57.94316 44.98904 -20.10092 1.000 44.01977 83 THR F O 1
ATOM 3709 N N . THR B 2 84 ? -57.32680 42.89753 -19.51688 1.000 37.68996 84 THR F N 1
ATOM 3710 C CA . THR B 2 84 ? -56.18786 42.85291 -20.41240 1.000 42.84485 84 THR F CA 1
ATOM 3711 C C . THR B 2 84 ? -56.49163 41.88048 -21.55192 1.000 45.56279 84 THR F C 1
ATOM 3712 O O . THR B 2 84 ? -57.65838 41.54632 -21.80702 1.000 42.17623 84 THR F O 1
ATOM 3716 N N . LEU B 2 85 ? -55.44138 41.41959 -22.23046 1.000 47.02870 85 LEU F N 1
ATOM 3717 C CA . LEU B 2 85 ? -55.63643 40.57652 -23.40366 1.000 47.80681 85 LEU F CA 1
ATOM 3718 C C . LEU B 2 85 ? -56.17285 39.20193 -23.02198 1.000 42.80767 85 LEU F C 1
ATOM 3719 O O . LEU B 2 85 ? -56.99589 38.63056 -23.74543 1.000 45.68605 85 LEU F O 1
ATOM 3724 N N . GLU B 2 86 ? -55.73416 38.65702 -21.88597 1.000 39.62585 86 GLU F N 1
ATOM 3725 C CA . GLU B 2 86 ? -56.12471 37.30964 -21.50054 1.000 40.59954 86 GLU F CA 1
ATOM 3726 C C . GLU B 2 86 ? -56.68332 37.19723 -20.08890 1.000 37.84543 86 GLU F C 1
ATOM 3727 O O . GLU B 2 86 ? -57.08041 36.09692 -19.69024 1.000 35.96602 86 GLU F O 1
ATOM 3733 N N . PHE B 2 87 ? -56.73947 38.28691 -19.32711 1.000 31.72904 87 PHE F N 1
ATOM 3734 C CA . PHE B 2 87 ? -57.22366 38.22745 -17.95667 1.000 32.04120 87 PHE F CA 1
ATOM 3735 C C . PHE B 2 87 ? -58.05568 39.46200 -17.64338 1.000 32.82915 87 PHE F C 1
ATOM 3736 O O . PHE B 2 87 ? -57.95342 40.49635 -18.30754 1.000 34.91879 87 PHE F O 1
ATOM 3744 N N . THR B 2 88 ? -58.89867 39.32634 -16.62199 1.000 37.55840 88 THR F N 1
ATOM 3745 C CA . THR B 2 88 ? -59.61244 40.44031 -16.01042 1.000 36.68147 88 THR F CA 1
ATOM 3746 C C . THR B 2 88 ? -59.23264 40.47334 -14.53716 1.000 35.84559 88 THR F C 1
ATOM 3747 O O . THR B 2 88 ? -59.38309 39.46769 -13.83498 1.000 33.15043 88 THR F O 1
ATOM 3751 N N . ASP B 2 89 ? -58.73490 41.61663 -14.07407 1.000 30.30058 89 ASP F N 1
ATOM 3752 C CA . ASP B 2 89 ? -58.22440 41.75634 -12.71732 1.000 32.16083 89 ASP F CA 1
ATOM 3753 C C . ASP B 2 89 ? -59.15680 42.61636 -11.87709 1.000 35.47462 89 ASP F C 1
ATOM 3754 O O . ASP B 2 89 ? -59.71835 43.60080 -12.36499 1.000 33.81443 89 ASP F O 1
ATOM 3759 N N . TYR B 2 90 ? -59.30721 42.23981 -10.60859 1.000 30.53970 90 TYR F N 1
ATOM 3760 C CA . TYR B 2 90 ? -60.01695 43.03680 -9.61213 1.000 30.91344 90 TYR F CA 1
ATOM 3761 C C . TYR B 2 90 ? -59.07766 43.19595 -8.42368 1.000 31.17648 90 TYR F C 1
ATOM 3762 O O . TYR B 2 90 ? -58.77105 42.21574 -7.73674 1.000 32.03877 90 TYR F O 1
ATOM 3771 N N . VAL B 2 91 ? -58.60815 44.42110 -8.18996 1.000 35.14083 91 VAL F N 1
ATOM 3772 C CA . VAL B 2 91 ? -57.53222 44.68662 -7.24088 1.000 29.75030 91 VAL F CA 1
ATOM 3773 C C . VAL B 2 91 ? -57.97661 45.76512 -6.26218 1.000 27.16256 91 VAL F C 1
ATOM 3774 O O . VAL B 2 91 ? -58.61883 46.74532 -6.65498 1.000 32.34319 91 VAL F O 1
ATOM 3778 N N . PHE B 2 92 ? -57.62080 45.59289 -4.98897 1.000 30.88393 92 PHE F N 1
ATOM 3779 C CA . PHE B 2 92 ? -57.90236 46.60565 -3.98112 1.000 34.36102 92 PHE F CA 1
ATOM 3780 C C . PHE B 2 92 ? -56.85778 46.53374 -2.87668 1.000 38.53349 92 PHE F C 1
ATOM 3781 O O . PHE B 2 92 ? -56.23788 45.49275 -2.64273 1.000 33.29580 92 PHE F O 1
ATOM 3789 N N . LEU B 2 93 ? -56.67527 47.66347 -2.19920 1.000 38.31790 93 LEU F N 1
ATOM 3790 C CA . LEU B 2 93 ? -55.83388 47.76998 -1.01798 1.000 39.37531 93 LEU F CA 1
ATOM 3791 C C . LEU B 2 93 ? -56.70368 48.00046 0.20920 1.000 36.40303 93 LEU F C 1
ATOM 3792 O O . LEU B 2 93 ? -57.73134 48.67903 0.13628 1.000 40.33601 93 LEU F O 1
ATOM 3797 N N . SER B 2 94 ? -56.28171 47.43756 1.33914 1.000 36.56721 94 SER F N 1
ATOM 3798 C CA . SER B 2 94 ? -56.94045 47.69749 2.61458 1.000 43.42712 94 SER F CA 1
ATOM 3799 C C . SER B 2 94 ? -56.03953 47.19533 3.73355 1.000 41.75769 94 SER F C 1
ATOM 3800 O O . SER B 2 94 ? -55.05902 46.48351 3.49966 1.000 36.41825 94 SER F O 1
ATOM 3803 N N . LYS B 2 95 ? -56.38077 47.58891 4.95625 1.000 41.35964 95 LYS F N 1
ATOM 3804 C CA . LYS B 2 95 ? -55.72096 47.03912 6.12883 1.000 38.79401 95 LYS F CA 1
ATOM 3805 C C . LYS B 2 95 ? -56.06659 45.56008 6.26502 1.000 39.93777 95 LYS F C 1
ATOM 3806 O O . LYS B 2 95 ? -57.14109 45.11291 5.85508 1.000 33.80596 95 LYS F O 1
ATOM 3812 N N . GLU B 2 96 ? -55.13372 44.79389 6.83895 1.000 34.56612 96 GLU F N 1
ATOM 3813 C CA . GLU B 2 96 ? -55.26484 43.33850 6.82477 1.000 42.63049 96 GLU F CA 1
ATOM 3814 C C . GLU B 2 96 ? -56.53133 42.87019 7.53039 1.000 48.28634 96 GLU F C 1
ATOM 3815 O O . GLU B 2 96 ? -57.12446 41.86135 7.12963 1.000 39.21120 96 GLU F O 1
ATOM 3821 N N . GLU B 2 97 ? -56.97075 43.59564 8.56279 1.000 33.38241 97 GLU F N 1
ATOM 3822 C CA . GLU B 2 97 ? -58.14389 43.17954 9.32575 1.000 37.77735 97 GLU F CA 1
ATOM 3823 C C . GLU B 2 97 ? -59.38648 43.06591 8.44994 1.000 30.90909 97 GLU F C 1
ATOM 3824 O O . GLU B 2 97 ? -60.28017 42.26470 8.74621 1.000 42.06097 97 GLU F O 1
ATOM 3830 N N . SER B 2 98 ? -59.45981 43.83974 7.36781 1.000 39.00979 98 SER F N 1
ATOM 3831 C CA . SER B 2 98 ? -60.61932 43.84663 6.48608 1.000 43.84027 98 SER F CA 1
ATOM 3832 C C . SER B 2 98 ? -60.43781 42.98419 5.24353 1.000 37.74716 98 SER F C 1
ATOM 3833 O O . SER B 2 98 ? -61.35111 42.92235 4.41578 1.000 32.47429 98 SER F O 1
ATOM 3836 N N . ILE B 2 99 ? -59.29366 42.31136 5.09830 1.000 36.06788 99 ILE F N 1
ATOM 3837 C CA . ILE B 2 99 ? -58.99763 41.58754 3.86240 1.000 36.85391 99 ILE F CA 1
ATOM 3838 C C . ILE B 2 99 ? -59.98406 40.44276 3.65456 1.000 38.10892 99 ILE F C 1
ATOM 3839 O O . ILE B 2 99 ? -60.53074 40.26573 2.56018 1.000 33.61928 99 ILE F O 1
ATOM 3844 N N . ASN B 2 100 ? -60.22401 39.64693 4.70122 1.000 33.58069 100 ASN F N 1
ATOM 3845 C CA . ASN B 2 100 ? -61.06126 38.45783 4.55442 1.000 35.96306 100 ASN F CA 1
ATOM 3846 C C . ASN B 2 100 ? -62.48289 38.82274 4.14290 1.000 44.50355 100 ASN F C 1
ATOM 3847 O O . ASN B 2 100 ? -63.05755 38.20323 3.24038 1.000 32.56000 100 ASN F O 1
ATOM 3852 N N . GLU B 2 101 ? -63.07086 39.82788 4.79519 1.000 33.49598 101 GLU F N 1
ATOM 3853 C CA . GLU B 2 101 ? -64.44509 40.20078 4.46971 1.000 34.81449 101 GLU F CA 1
ATOM 3854 C C . GLU B 2 101 ? -64.53307 40.88297 3.11008 1.000 34.37677 101 GLU F C 1
ATOM 3855 O O . GLU B 2 101 ? -65.49098 40.65842 2.35993 1.000 31.41937 101 GLU F O 1
ATOM 3861 N N . ASN B 2 102 ? -63.54969 41.72099 2.77281 1.000 32.25639 102 ASN F N 1
ATOM 3862 C CA . ASN B 2 102 ? -63.56004 42.36405 1.46238 1.000 33.64828 102 ASN F CA 1
ATOM 3863 C C . ASN B 2 102 ? -63.37733 41.34330 0.34799 1.000 32.03134 102 ASN F C 1
ATOM 3864 O O . ASN B 2 102 ? -64.03165 41.43249 -0.69738 1.000 35.06484 102 ASN F O 1
ATOM 3869 N N . LEU B 2 103 ? -62.49078 40.36755 0.55282 1.000 33.44660 103 LEU F N 1
ATOM 3870 C CA . LEU B 2 103 ? -62.24423 39.36236 -0.47450 1.000 30.96826 103 LEU F CA 1
ATOM 3871 C C . LEU B 2 103 ? -63.47002 38.48276 -0.69013 1.000 29.67060 103 LEU F C 1
ATOM 3872 O O . LEU B 2 103 ? -63.85013 38.20126 -1.83249 1.000 32.92945 103 LEU F O 1
ATOM 3877 N N . ASN B 2 104 ? -64.09932 38.03180 0.39830 1.000 31.24357 104 ASN F N 1
ATOM 3878 C CA . ASN B 2 104 ? -65.28755 37.19753 0.26112 1.000 35.06711 104 ASN F CA 1
ATOM 3879 C C . ASN B 2 104 ? -66.44670 37.97033 -0.35360 1.000 33.91023 104 ASN F C 1
ATOM 3880 O O . ASN B 2 104 ? -67.24633 37.39509 -1.10033 1.000 33.81100 104 ASN F O 1
ATOM 3885 N N . LEU B 2 105 ? -66.55608 39.26581 -0.05370 1.000 29.53719 105 LEU F N 1
ATOM 3886 C CA . LEU B 2 105 ? -67.58448 40.08243 -0.68757 1.000 31.99145 105 LEU F CA 1
ATOM 3887 C C . LEU B 2 105 ? -67.31940 40.23368 -2.18089 1.000 31.71798 105 LEU F C 1
ATOM 3888 O O . LEU B 2 105 ? -68.25381 40.19145 -2.98944 1.000 32.61914 105 LEU F O 1
ATOM 3893 N N . LEU B 2 106 ? -66.05084 40.40336 -2.56413 1.000 29.25236 106 LEU F N 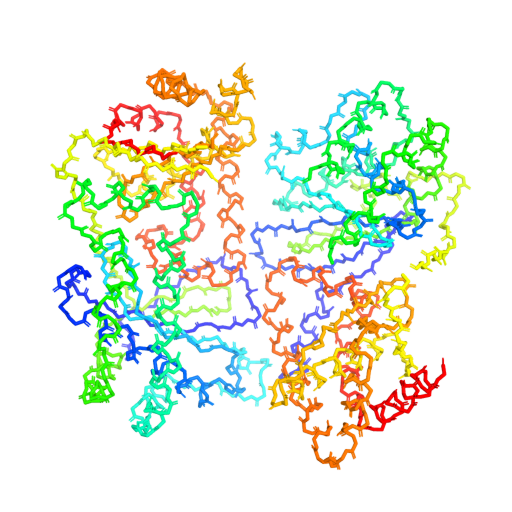1
ATOM 3894 C CA . LEU B 2 106 ? -65.70599 40.50611 -3.97898 1.000 28.46765 106 LEU F CA 1
ATOM 3895 C C . LEU B 2 106 ? -66.03366 39.21590 -4.71887 1.000 32.16518 106 LEU F C 1
ATOM 3896 O O . LEU B 2 106 ? -66.63808 39.24095 -5.79716 1.000 35.30959 106 LEU F O 1
ATOM 3901 N N . LEU B 2 107 ? -65.64307 38.07275 -4.15082 1.000 29.34544 107 LEU F N 1
ATOM 3902 C CA . LEU B 2 107 ? -65.93364 36.79640 -4.79543 1.000 31.43254 107 LEU F CA 1
ATOM 3903 C C . LEU B 2 107 ? -67.43060 36.52307 -4.85244 1.000 31.96004 107 LEU F C 1
ATOM 3904 O O . LEU B 2 107 ? -67.89782 35.83259 -5.76614 1.000 31.98960 107 LEU F O 1
ATOM 3909 N N . THR B 2 108 ? -68.19333 37.05534 -3.89432 1.000 27.33834 108 THR F N 1
ATOM 3910 C CA . THR B 2 108 ? -69.64743 36.94731 -3.95471 1.000 26.53879 108 THR F CA 1
ATOM 3911 C C . THR B 2 108 ? -70.19046 37.59937 -5.22112 1.000 29.37608 108 THR F C 1
ATOM 3912 O O . THR B 2 108 ? -71.09126 37.05769 -5.87388 1.000 32.40468 108 THR F O 1
ATOM 3916 N N . PHE B 2 109 ? -69.64390 38.76028 -5.59168 1.000 26.08202 109 PHE F N 1
ATOM 3917 C CA . PHE B 2 109 ? -70.07296 39.42379 -6.81841 1.000 30.55384 109 PHE F CA 1
ATOM 3918 C C . PHE B 2 109 ? -69.53513 38.71110 -8.05402 1.000 26.63889 109 PHE F C 1
ATOM 3919 O O . PHE B 2 109 ? -70.24566 38.57419 -9.05710 1.000 31.62983 109 PHE F O 1
ATOM 3927 N N . LEU B 2 110 ? -68.28283 38.25013 -8.00369 1.000 26.69128 110 LEU F N 1
ATOM 3928 C CA . LEU B 2 110 ? -67.66992 37.65656 -9.18928 1.000 31.27206 110 LEU F CA 1
ATOM 3929 C C . LEU B 2 110 ? -68.29277 36.31379 -9.54405 1.000 31.02405 110 LEU F C 1
ATOM 3930 O O . LEU B 2 110 ? -68.35470 35.95396 -10.72645 1.000 31.31440 110 LEU F O 1
ATOM 3935 N N . TYR B 2 111 ? -68.75747 35.56137 -8.54866 1.000 25.26103 111 TYR F N 1
ATOM 3936 C CA . TYR B 2 111 ? -69.37404 34.26350 -8.78116 1.000 28.86024 111 TYR F CA 1
ATOM 3937 C C . TYR B 2 111 ? -70.89550 34.34004 -8.77199 1.000 27.45728 111 TYR F C 1
ATOM 3938 O O . TYR B 2 111 ? -71.56616 33.31206 -8.63195 1.000 33.57962 111 TYR F O 1
ATOM 3947 N N . HIS B 2 112 ? -71.44515 35.54279 -8.90418 1.000 29.49289 112 HIS F N 1
ATOM 3948 C CA . HIS B 2 112 ? -72.84651 35.74138 -9.23908 1.000 34.05147 112 HIS F CA 1
ATOM 3949 C C . HIS B 2 112 ? -72.98579 35.70320 -10.75749 1.000 29.82765 112 HIS F C 1
ATOM 3950 O O . HIS B 2 112 ? -72.17000 36.28605 -11.47762 1.000 30.49343 112 HIS F O 1
ATOM 3957 N N . HIS B 2 113 ? -74.01192 35.00042 -11.24566 1.000 34.61400 113 HIS F N 1
ATOM 3958 C CA . HIS B 2 113 ? -74.12331 34.70219 -12.67154 1.000 39.19499 113 HIS F CA 1
ATOM 3959 C C . HIS B 2 113 ? -75.43884 35.17631 -13.28449 1.000 42.16610 113 HIS F C 1
ATOM 3960 O O . HIS B 2 113 ? -75.84704 34.65778 -14.32795 1.000 41.29450 113 HIS F O 1
ATOM 3967 N N . GLN B 2 114 ? -76.10729 36.15374 -12.67762 1.000 42.20119 114 GLN F N 1
ATOM 3968 C CA . GLN B 2 114 ? -77.39579 36.63106 -13.16545 1.000 43.53629 114 GLN F CA 1
ATOM 3969 C C . GLN B 2 114 ? -77.33711 38.13695 -13.36960 1.000 44.47397 114 GLN F C 1
ATOM 3970 O O . GLN B 2 114 ? -76.89172 38.87028 -12.48153 1.000 43.64592 114 GLN F O 1
ATOM 3976 N N . TYR B 2 115 ? -77.78645 38.59362 -14.53765 1.000 38.05272 115 TYR F N 1
ATOM 3977 C CA . TYR B 2 115 ? -77.77631 40.01249 -14.87838 1.000 39.24600 115 TYR F CA 1
ATOM 3978 C C . TYR B 2 115 ? -79.04464 40.33655 -15.64783 1.000 46.22500 115 TYR F C 1
ATOM 3979 O O . TYR B 2 115 ? -79.28318 39.76868 -16.71725 1.000 42.25342 115 TYR F O 1
ATOM 3988 N N . ASP B 2 116 ? -79.85886 41.23566 -15.09987 1.000 38.75877 116 ASP F N 1
ATOM 3989 C CA . ASP B 2 116 ? -81.10972 41.58662 -15.74802 1.000 48.16204 116 ASP F CA 1
ATOM 3990 C C . ASP B 2 116 ? -80.84448 42.45196 -16.97912 1.000 39.89282 116 ASP F C 1
ATOM 3991 O O . ASP B 2 116 ? -79.72825 42.92194 -17.22135 1.000 39.21880 116 ASP F O 1
ATOM 3996 N N . GLU B 2 117 ? -81.90309 42.66429 -17.76081 1.000 45.82748 117 GLU F N 1
ATOM 3997 C CA . GLU B 2 117 ? -81.75273 43.34154 -19.04416 1.000 46.12660 117 GLU F CA 1
ATOM 3998 C C . GLU B 2 117 ? -81.38177 44.80915 -18.86662 1.000 46.96897 117 GLU F C 1
ATOM 3999 O O . GLU B 2 117 ? -80.57766 45.34652 -19.63733 1.000 46.92309 117 GLU F O 1
ATOM 4005 N N . LYS B 2 118 ? -81.95076 45.47312 -17.85711 1.000 51.99618 118 LYS F N 1
ATOM 4006 C CA . LYS B 2 118 ? -81.67935 46.89507 -17.66442 1.000 49.68849 118 LYS F CA 1
ATOM 4007 C C . LYS B 2 118 ? -80.21900 47.14090 -17.30544 1.000 45.38991 118 LYS F C 1
ATOM 4008 O O . LYS B 2 118 ? -79.61797 48.11742 -17.76876 1.000 48.23406 118 LYS F O 1
ATOM 4014 N N . THR B 2 119 ? -79.62977 46.26648 -16.48621 1.000 42.30209 119 THR F N 1
ATOM 4015 C CA . THR B 2 119 ? -78.21726 46.41034 -16.14843 1.000 39.37230 119 THR F CA 1
ATOM 4016 C C . THR B 2 119 ? -77.33480 46.21590 -17.37608 1.000 43.35579 119 THR F C 1
ATOM 4017 O O . THR B 2 119 ? -76.33016 46.91732 -17.54443 1.000 41.54604 119 THR F O 1
ATOM 4021 N N . ILE B 2 120 ? -77.69782 45.27132 -18.24523 1.000 45.76714 120 ILE F N 1
ATOM 4022 C CA . ILE B 2 120 ? -76.90908 45.00945 -19.44753 1.000 45.27615 120 ILE F CA 1
ATOM 4023 C C . ILE B 2 120 ? -76.95929 46.20535 -20.38987 1.000 39.06731 120 ILE F C 1
ATOM 4024 O O . ILE B 2 120 ? -75.92903 46.66070 -20.90228 1.000 42.31648 120 ILE F O 1
ATOM 4029 N N . SER B 2 121 ? -78.16204 46.72889 -20.63669 1.000 42.02403 121 SER F N 1
ATOM 4030 C CA . SER B 2 121 ? -78.29999 47.86262 -21.54449 1.000 52.15195 121 SER F CA 1
ATOM 4031 C C . SER B 2 121 ? -77.67828 49.12396 -20.96218 1.000 48.19632 121 SER F C 1
ATOM 4032 O O . SER B 2 121 ? -77.11258 49.93506 -21.70500 1.000 53.64929 121 SER F O 1
ATOM 4035 N N . LEU B 2 122 ? -77.76974 49.30393 -19.64293 1.000 45.14754 122 LEU F N 1
ATOM 4036 C CA . LEU B 2 122 ? -77.13730 50.45500 -19.00948 1.000 51.33475 122 LEU F CA 1
ATOM 4037 C C . LEU B 2 122 ? -75.62370 50.39815 -19.15417 1.000 48.88176 122 LEU F C 1
ATOM 4038 O O . LEU B 2 122 ? -74.98560 51.40554 -19.47954 1.000 45.66760 122 LEU F O 1
ATOM 4043 N N . GLU B 2 123 ? -75.02775 49.22909 -18.91102 1.000 41.40503 123 GLU F N 1
ATOM 4044 C CA . GLU B 2 123 ? -73.57939 49.11991 -19.03222 1.000 40.55074 123 GLU F CA 1
ATOM 4045 C C . GLU B 2 123 ? -73.12868 49.21292 -20.48285 1.000 42.70173 123 GLU F C 1
ATOM 4046 O O . GLU B 2 123 ? -72.04347 49.73743 -20.75563 1.000 40.41176 123 GLU F O 1
ATOM 4052 N N . ARG B 2 124 ? -73.93895 48.72031 -21.42430 1.000 43.52716 124 ARG F N 1
ATOM 4053 C CA . ARG B 2 124 ? -73.58636 48.86992 -22.83230 1.000 42.88031 124 ARG F CA 1
ATOM 4054 C C . ARG B 2 124 ? -73.52194 50.33979 -23.22516 1.000 47.59223 124 ARG F C 1
ATOM 4055 O O . ARG B 2 124 ? -72.63106 50.74915 -23.97834 1.000 51.07741 124 ARG F O 1
ATOM 4063 N N . ASN B 2 125 ? -74.45211 51.15299 -22.71749 1.000 44.52152 125 ASN F N 1
ATOM 4064 C CA . ASN B 2 125 ? -74.41455 52.58138 -23.01626 1.000 51.46929 125 ASN F CA 1
ATOM 4065 C C . ASN B 2 125 ? -73.17404 53.23257 -22.41967 1.000 50.27551 125 ASN F C 1
ATOM 4066 O O . ASN B 2 125 ? -72.57512 54.12382 -23.03231 1.000 48.51268 125 ASN F O 1
ATOM 4071 N N . ILE B 2 126 ? -72.77358 52.79899 -21.22279 1.000 47.31425 126 ILE F N 1
ATOM 4072 C CA . ILE B 2 126 ? -71.55636 53.32209 -20.61008 1.000 49.75989 126 ILE F CA 1
ATOM 4073 C C . ILE B 2 126 ? -70.33936 52.95100 -21.44681 1.000 46.10202 126 ILE F C 1
ATOM 4074 O O . ILE B 2 126 ? -69.46374 53.78637 -21.70411 1.000 49.08631 126 ILE F O 1
ATOM 4079 N N . ILE B 2 127 ? -70.27575 51.69812 -21.90101 1.000 42.95630 127 ILE F N 1
ATOM 4080 C CA . ILE B 2 127 ? -69.11300 51.23283 -22.64976 1.000 47.30291 127 ILE F CA 1
ATOM 4081 C C . ILE B 2 127 ? -69.06395 51.87892 -24.02995 1.000 51.08828 127 ILE F C 1
ATOM 4082 O O . ILE B 2 127 ? -67.98196 52.18586 -24.54521 1.000 52.49915 127 ILE F O 1
ATOM 4087 N N . ILE B 2 128 ? -70.22707 52.10624 -24.64740 1.000 48.54306 128 ILE F N 1
ATOM 4088 C CA . ILE B 2 128 ? -70.25809 52.80585 -25.93072 1.000 54.67314 128 ILE F CA 1
ATOM 4089 C C . ILE B 2 128 ? -69.68306 54.20917 -25.78337 1.000 52.12972 128 ILE F C 1
ATOM 4090 O O . ILE B 2 128 ? -68.95671 54.69555 -26.65982 1.000 53.69261 128 ILE F O 1
ATOM 4095 N N . ASN B 2 129 ? -69.98584 54.87748 -24.66776 1.000 56.53448 129 ASN F N 1
ATOM 4096 C CA . ASN B 2 129 ? -69.38920 56.18426 -24.41095 1.000 59.86560 129 ASN F CA 1
ATOM 4097 C C . ASN B 2 129 ? -67.87979 56.07260 -24.23510 1.000 54.10496 129 ASN F C 1
ATOM 4098 O O . ASN B 2 129 ? -67.13025 56.95532 -24.66866 1.000 53.89911 129 ASN F O 1
ATOM 4103 N N . GLU B 2 130 ? -67.41478 54.99250 -23.60081 1.000 49.95137 130 GLU F N 1
ATOM 4104 C CA . GLU B 2 130 ? -65.97739 54.76212 -23.49139 1.000 57.57613 130 GLU F CA 1
ATOM 4105 C C . GLU B 2 130 ? -65.34694 54.55564 -24.86216 1.000 51.21305 130 GLU F C 1
ATOM 4106 O O . GLU B 2 130 ? -64.25320 55.06485 -25.13400 1.000 57.71517 130 GLU F O 1
ATOM 4112 N N . ILE B 2 131 ? -66.01982 53.80431 -25.73663 1.000 57.40884 131 ILE F N 1
ATOM 4113 C CA . ILE B 2 131 ? -65.49289 53.56834 -27.07707 1.000 61.85710 131 ILE F CA 1
ATOM 4114 C C . ILE B 2 131 ? -65.44711 54.86821 -27.86993 1.000 59.36768 131 ILE F C 1
ATOM 4115 O O . ILE B 2 131 ? -64.45307 55.16591 -28.54322 1.000 66.21785 131 ILE F O 1
ATOM 4120 N N . ASN B 2 132 ? -66.51495 55.66677 -27.79821 1.000 65.60749 132 ASN F N 1
ATOM 4121 C CA . ASN B 2 132 ? -66.54445 56.93956 -28.50884 1.000 70.42956 132 ASN F CA 1
ATOM 4122 C C . ASN B 2 132 ? -65.66551 57.99426 -27.84992 1.000 74.14390 132 ASN F C 1
ATOM 4123 O O . ASN B 2 132 ? -65.34725 59.00298 -28.48798 1.000 73.55263 132 ASN F O 1
ATOM 4128 N N . GLY B 2 133 ? -65.27028 57.78937 -26.59784 1.000 72.13904 133 GLY F N 1
ATOM 4129 C CA . GLY B 2 133 ? -64.43794 58.74878 -25.89626 1.000 78.94924 133 GLY F CA 1
ATOM 4130 C C . GLY B 2 133 ? -62.95854 58.58220 -26.18170 1.000 87.94218 133 GLY F C 1
ATOM 4131 O O . GLY B 2 133 ? -62.12439 59.28503 -25.61118 1.000 108.49206 133 GLY F O 1
ATOM 4132 N N . ILE B 2 145 ? -51.09093 50.64248 -27.76019 1.000 142.96143 145 ILE F N 1
ATOM 4133 C CA . ILE B 2 145 ? -51.96548 50.89292 -26.62192 1.000 141.93062 145 ILE F CA 1
ATOM 4134 C C . ILE B 2 145 ? -53.38546 51.19110 -27.08960 1.000 138.06305 145 ILE F C 1
ATOM 4135 O O . ILE B 2 145 ? -54.34257 50.58274 -26.60939 1.000 132.59941 145 ILE F O 1
ATOM 4140 N N . GLU B 2 146 ? -53.51209 52.13292 -28.02908 1.000 147.45924 146 GLU F N 1
ATOM 4141 C CA . GLU B 2 146 ? -54.83063 52.53052 -28.51639 1.000 143.39358 146 GLU F CA 1
ATOM 4142 C C . GLU B 2 146 ? -55.57731 51.34896 -29.12267 1.000 138.90514 146 GLU F C 1
ATOM 4143 O O . GLU B 2 146 ? -56.74042 51.09700 -28.78649 1.000 134.78447 146 GLU F O 1
ATOM 4149 N N . LYS B 2 147 ? -54.92448 50.61617 -30.02868 1.000 145.44528 147 LYS F N 1
ATOM 4150 C CA . LYS B 2 147 ? -55.55785 49.44422 -30.62468 1.000 141.81469 147 LYS F CA 1
ATOM 4151 C C . LYS B 2 147 ? -55.89097 48.40249 -29.56587 1.000 134.54636 147 LYS F C 1
ATOM 4152 O O . LYS B 2 147 ? -56.97876 47.81495 -29.58322 1.000 129.13886 147 LYS F O 1
ATOM 4158 N N . GLU B 2 148 ? -54.96528 48.16263 -28.63362 1.000 130.26626 148 GLU F N 1
ATOM 4159 C CA . GLU B 2 148 ? -55.22715 47.21628 -27.55454 1.000 123.90727 148 GLU F CA 1
ATOM 4160 C C . GLU B 2 148 ? -56.40984 47.66498 -26.70629 1.000 108.05287 148 GLU F C 1
ATOM 4161 O O . GLU B 2 148 ? -57.24135 46.84356 -26.30349 1.000 98.55911 148 GLU F O 1
ATOM 4167 N N . ARG B 2 149 ? -56.50298 48.96723 -26.42842 1.000 114.85632 149 ARG F N 1
ATOM 4168 C CA . ARG B 2 149 ? -57.66302 49.49641 -25.71841 1.000 105.26781 149 ARG F CA 1
ATOM 4169 C C . ARG B 2 149 ? -58.94169 49.25960 -26.51293 1.000 94.42494 149 ARG F C 1
ATOM 4170 O O . ARG B 2 149 ? -59.92765 48.73451 -25.98388 1.000 82.86007 149 ARG F O 1
ATOM 4178 N N . HIS B 2 150 ? -58.93732 49.62835 -27.79673 1.000 99.15165 150 HIS F N 1
ATOM 4179 C CA . HIS B 2 150 ? -60.12441 49.43669 -28.62372 1.000 94.13603 150 HIS F CA 1
ATOM 4180 C C . HIS B 2 150 ? -60.39774 47.96263 -28.89499 1.000 73.22402 150 HIS F C 1
ATOM 4181 O O . HIS B 2 150 ? -61.55071 47.58386 -29.13052 1.000 66.36067 150 HIS F O 1
ATOM 4188 N N . CYS B 2 151 ? -59.36326 47.11878 -28.87332 1.000 72.59822 151 CYS F N 1
ATOM 4189 C CA . CYS B 2 151 ? -59.59546 45.68320 -28.99779 1.000 76.41346 151 CYS F CA 1
ATOM 4190 C C . CYS B 2 151 ? -60.26243 45.12709 -27.74602 1.000 65.69649 151 CYS F C 1
ATOM 4191 O O . CYS B 2 151 ? -61.13430 44.25498 -27.83519 1.000 67.51544 151 CYS F O 1
ATOM 4194 N N . ILE B 2 152 ? -59.86818 45.62308 -26.57118 1.000 63.12449 152 ILE F N 1
ATOM 4195 C CA . ILE B 2 152 ? -60.48113 45.16915 -25.32657 1.000 58.10954 152 ILE F CA 1
ATOM 4196 C C . ILE B 2 152 ? -61.89000 45.73280 -25.18774 1.000 54.05862 152 ILE F C 1
ATOM 4197 O O . ILE B 2 152 ? -62.82729 45.01396 -24.82048 1.000 54.70111 152 ILE F O 1
ATOM 4202 N N . LEU B 2 153 ? -62.06565 47.02344 -25.48523 1.000 56.85568 153 LEU F N 1
ATOM 4203 C CA . LEU B 2 153 ? -63.39287 47.62576 -25.41126 1.000 54.16661 153 LEU F CA 1
ATOM 4204 C C . LEU B 2 153 ? -64.33385 47.05092 -26.45984 1.000 51.26382 153 LEU F C 1
ATOM 4205 O O . LEU B 2 153 ? -65.55276 47.03193 -26.25231 1.000 48.66500 153 LEU F O 1
ATOM 4210 N N . GLY B 2 154 ? -63.79500 46.57945 -27.58070 1.000 51.25006 154 GLY F N 1
ATOM 4211 C CA . GLY B 2 154 ? -64.62903 46.17145 -28.68698 1.000 56.51506 154 GLY F CA 1
ATOM 4212 C C . GLY B 2 154 ? -65.20581 47.38356 -29.40251 1.000 58.63380 154 GLY F C 1
ATOM 4213 O O . GLY B 2 154 ? -64.83801 48.53233 -29.15640 1.000 55.05635 154 GLY F O 1
ATOM 4214 N N . SER B 2 155 ? -66.13097 47.10115 -30.31127 1.000 50.61109 155 SER F N 1
ATOM 4215 C CA . SER B 2 155 ? -66.84861 48.13856 -31.03267 1.000 62.00084 155 SER F CA 1
ATOM 4216 C C . SER B 2 155 ? -68.28078 48.22400 -30.52368 1.000 53.31607 155 SER F C 1
ATOM 4217 O O . SER B 2 155 ? -68.79370 47.29997 -29.88607 1.000 50.63145 155 SER F O 1
ATOM 4220 N N . ALA B 2 156 ? -68.92318 49.35927 -30.81032 1.000 54.19553 156 ALA F N 1
ATOM 4221 C CA . ALA B 2 156 ? -70.32473 49.52151 -30.44174 1.000 54.57334 156 ALA F CA 1
ATOM 4222 C C . ALA B 2 156 ? -71.20300 48.48584 -31.12744 1.000 60.70288 156 ALA F C 1
ATOM 4223 O O . ALA B 2 156 ? -72.22771 48.07522 -30.57185 1.000 53.02770 156 ALA F O 1
ATOM 4225 N N . GLU B 2 157 ? -70.82044 48.04994 -32.32946 1.000 54.21969 157 GLU F N 1
ATOM 4226 C CA . GLU B 2 157 ? -71.60430 47.03673 -33.02584 1.000 54.03457 157 GLU F CA 1
ATOM 4227 C C . GLU B 2 157 ? -71.39063 45.65882 -32.41148 1.000 51.34955 157 GLU F C 1
ATOM 4228 O O . GLU B 2 157 ? -72.34550 44.88950 -32.25230 1.000 50.78821 157 GLU F O 1
ATOM 4234 N N . SER B 2 158 ? -70.14525 45.33459 -32.05334 1.000 50.11262 158 SER F N 1
ATOM 4235 C CA . SER B 2 158 ? -69.83786 44.00400 -31.53766 1.000 48.32409 158 SER F CA 1
ATOM 4236 C C . SER B 2 158 ? -70.53346 43.74951 -30.20466 1.000 48.15629 158 SER F C 1
ATOM 4237 O O . SER B 2 158 ? -71.14013 42.69097 -30.00425 1.000 50.21149 158 SER F O 1
ATOM 4240 N N . ILE B 2 159 ? -70.46170 44.71014 -29.27874 1.000 47.15496 159 ILE F N 1
ATOM 4241 C CA . ILE B 2 159 ? -71.10201 44.52200 -27.98038 1.000 51.45836 159 ILE F CA 1
ATOM 4242 C C . ILE B 2 159 ? -72.61747 44.61351 -28.08014 1.000 46.68895 159 ILE F C 1
ATOM 4243 O O . ILE B 2 159 ? -73.32114 44.21815 -27.14315 1.000 45.99125 159 ILE F O 1
ATOM 4248 N N . SER B 2 160 ? -73.14349 45.12805 -29.19255 1.000 48.17605 160 SER F N 1
ATOM 4249 C CA . SER B 2 160 ? -74.58261 45.14686 -29.41223 1.000 49.11816 160 SER F CA 1
ATOM 4250 C C . SER B 2 160 ? -75.11810 43.81276 -29.91339 1.000 48.56961 160 SER F C 1
ATOM 4251 O O . SER B 2 160 ? -76.33914 43.64590 -29.99566 1.000 49.37756 160 SER F O 1
ATOM 4254 N N . ARG B 2 161 ? -74.24353 42.86762 -30.25278 1.000 49.03799 161 ARG F N 1
ATOM 4255 C CA . ARG B 2 161 ? -74.65327 41.55321 -30.72579 1.000 54.79756 161 ARG F CA 1
ATOM 4256 C C . ARG B 2 161 ? -74.65240 40.50771 -29.61890 1.000 46.02098 161 ARG F C 1
ATOM 4257 O O . ARG B 2 161 ? -74.80818 39.31675 -29.90594 1.000 47.72026 161 ARG F O 1
ATOM 4265 N N . MET B 2 162 ? -74.47977 40.92216 -28.36640 1.000 44.98668 162 MET F N 1
ATOM 4266 C CA . MET B 2 162 ? -74.45233 40.01360 -27.22936 1.000 51.09608 162 MET F CA 1
ATOM 4267 C C . MET B 2 162 ? -75.52653 40.40398 -26.22675 1.000 49.63202 162 MET F C 1
ATOM 4268 O O . MET B 2 162 ? -75.70338 41.58732 -25.92195 1.000 44.22879 162 MET F O 1
ATOM 4273 N N . GLY B 2 163 ? -76.23097 39.40095 -25.70829 1.000 50.00891 163 GLY F N 1
ATOM 4274 C CA . GLY B 2 163 ? -77.31641 39.63999 -24.78049 1.000 46.92562 163 GLY F CA 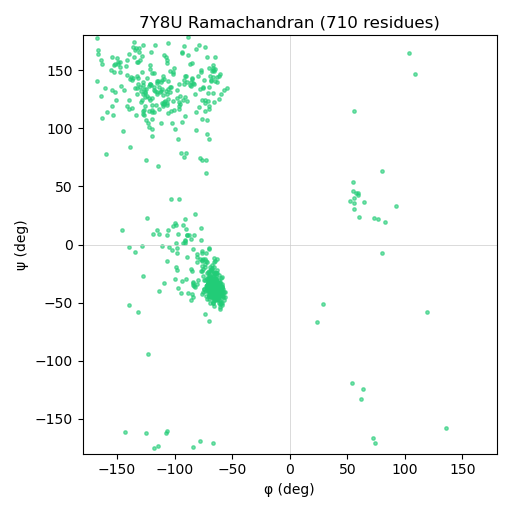1
ATOM 4275 C C . GLY B 2 163 ? -77.17339 38.89687 -23.46793 1.000 43.68945 163 GLY F C 1
ATOM 4276 O O . GLY B 2 163 ? -76.08413 38.42880 -23.12460 1.000 43.10213 163 GLY F O 1
ATOM 4277 N N . ARG B 2 164 ? -78.28271 38.77034 -22.73553 1.000 43.43801 164 ARG F N 1
ATOM 4278 C CA . ARG B 2 164 ? -78.23512 38.18610 -21.39850 1.000 43.52526 164 ARG F CA 1
ATOM 4279 C C . ARG B 2 164 ? -77.76574 36.73752 -21.43114 1.000 43.76305 164 ARG F C 1
ATOM 4280 O O . ARG B 2 164 ? -76.98039 36.31493 -20.57459 1.000 44.26306 164 ARG F O 1
ATOM 4288 N N . LYS B 2 165 ? -78.23871 35.95898 -22.40785 1.000 42.60069 165 LYS F N 1
ATOM 4289 C CA . LYS B 2 165 ? -77.87693 34.54581 -22.45939 1.000 45.85944 165 LYS F CA 1
ATOM 4290 C C . LYS B 2 165 ? -76.38402 34.36326 -22.70351 1.000 41.67149 165 LYS F C 1
ATOM 4291 O O . LYS B 2 165 ? -75.76713 33.44318 -22.15443 1.000 50.91913 165 LYS F O 1
ATOM 4297 N N . GLU B 2 166 ? -75.78302 35.23119 -23.52003 1.000 50.26953 166 GLU F N 1
ATOM 4298 C CA . GLU B 2 166 ? -74.34286 35.15095 -23.74378 1.000 44.53712 166 GLU F CA 1
ATOM 4299 C C . GLU B 2 166 ? -73.57013 35.49113 -22.47477 1.000 42.83490 166 GLU F C 1
ATOM 4300 O O . GLU B 2 166 ? -72.68309 34.73890 -22.05669 1.000 36.61234 166 GLU F O 1
ATOM 4306 N N . PHE B 2 167 ? -73.89958 36.62107 -21.84389 1.000 36.51889 167 PHE F N 1
ATOM 4307 C CA . PHE B 2 167 ? -73.13624 37.07498 -20.68510 1.000 35.52545 167 PHE F CA 1
ATOM 4308 C C . PHE B 2 167 ? -73.26033 36.10435 -19.51737 1.000 40.69023 167 PHE F C 1
ATOM 4309 O O . PHE B 2 167 ? -72.28053 35.84875 -18.80791 1.000 35.22168 167 PHE F O 1
ATOM 4317 N N . GLU B 2 168 ? -74.45520 35.54897 -19.30241 1.000 36.38847 168 GLU F N 1
ATOM 4318 C CA . GLU B 2 168 ? -74.63104 34.60797 -18.20117 1.000 42.35189 168 GLU F CA 1
ATOM 4319 C C . GLU B 2 168 ? -73.95418 33.27400 -18.48840 1.000 47.93496 168 GLU F C 1
ATOM 4320 O O . GLU B 2 168 ? -73.42618 32.64071 -17.56745 1.000 36.61988 168 GLU F O 1
ATOM 4326 N N . LEU B 2 169 ? -73.94987 32.83181 -19.74932 1.000 35.83738 169 LEU F N 1
ATOM 4327 C CA . LEU B 2 169 ? -73.24244 31.59932 -20.08264 1.000 37.65957 169 LEU F CA 1
ATOM 4328 C C . LEU B 2 169 ? -71.73378 31.78507 -19.96785 1.000 38.19536 169 LEU F C 1
ATOM 4329 O O . LEU B 2 169 ? -71.03125 30.90416 -19.45748 1.000 42.28183 169 LEU F O 1
ATOM 4334 N N . ILE B 2 170 ? -71.21910 32.92681 -20.43220 1.000 37.16140 170 ILE F N 1
ATOM 4335 C CA . ILE B 2 170 ? -69.79137 33.20948 -20.30170 1.000 40.18283 170 ILE F CA 1
ATOM 4336 C C . ILE B 2 170 ? -69.40218 33.32268 -18.83235 1.000 38.51488 170 ILE F C 1
ATOM 4337 O O . ILE B 2 170 ? -68.32153 32.87922 -18.42325 1.000 36.37531 170 ILE F O 1
ATOM 4342 N N . SER B 2 171 ? -70.27770 33.91112 -18.01410 1.000 36.35635 171 SER F N 1
ATOM 4343 C CA . SER B 2 171 ? -69.98788 34.02899 -16.58862 1.000 32.28022 171 SER F CA 1
ATOM 4344 C C . SER B 2 171 ? -69.85441 32.65779 -15.93847 1.000 36.37158 171 SER F C 1
ATOM 4345 O O . SER B 2 171 ? -68.91843 32.41757 -15.16721 1.000 36.00097 171 SER F O 1
ATOM 4348 N N . GLN B 2 172 ? -70.77321 31.73895 -16.24956 1.000 33.51589 172 GLN F N 1
ATOM 4349 C CA . GLN B 2 172 ? -70.71690 30.41001 -15.65029 1.000 40.25129 172 GLN F CA 1
ATOM 4350 C C . GLN B 2 172 ? -69.51857 29.61254 -16.14657 1.000 44.76591 172 GLN F C 1
ATOM 4351 O O . GLN B 2 172 ? -69.00727 28.75284 -15.42086 1.000 40.55382 172 GLN F O 1
ATOM 4357 N N . LYS B 2 173 ? -69.05785 29.87571 -17.37038 1.000 38.71275 173 LYS F N 1
ATOM 4358 C CA . LYS B 2 173 ? -67.94573 29.10629 -17.91657 1.000 37.59938 173 LYS F CA 1
ATOM 4359 C C . LYS B 2 173 ? -66.59924 29.63499 -17.43721 1.000 32.36782 173 LYS F C 1
ATOM 4360 O O . LYS B 2 173 ? -65.67550 28.85081 -17.19396 1.000 38.94885 173 LYS F O 1
ATOM 4366 N N . TYR B 2 174 ? -66.46898 30.95297 -17.28841 1.000 29.85972 174 TYR F N 1
ATOM 4367 C CA . TYR B 2 174 ? -65.17902 31.57869 -17.02735 1.000 33.50478 174 TYR F CA 1
ATOM 4368 C C . TYR B 2 174 ? -65.01695 32.12647 -15.61854 1.000 35.22816 174 TYR F C 1
ATOM 4369 O O . TYR B 2 174 ? -63.89978 32.11756 -15.09893 1.000 36.30214 174 TYR F O 1
ATOM 4378 N N . TYR B 2 175 ? -66.08735 32.61371 -14.98989 1.000 30.20267 175 TYR F N 1
ATOM 4379 C CA . TYR B 2 175 ? -65.98874 33.19123 -13.64731 1.000 31.80685 175 TYR F CA 1
ATOM 4380 C C . TYR B 2 175 ? -66.26132 32.09760 -12.62027 1.000 29.68181 175 TYR F C 1
ATOM 4381 O O . TYR B 2 175 ? -67.32585 32.01510 -12.00484 1.000 32.53241 175 TYR F O 1
ATOM 4390 N N . THR B 2 176 ? -65.26595 31.24135 -12.44368 1.000 33.20721 176 THR F N 1
ATOM 4391 C CA . THR B 2 176 ? -65.30435 30.10647 -11.53769 1.000 32.52496 176 THR F CA 1
ATOM 4392 C C . THR B 2 176 ? -64.05832 30.12700 -10.66983 1.000 35.77724 176 THR F C 1
ATOM 4393 O O . THR B 2 176 ? -63.05340 30.75090 -11.02850 1.000 30.76255 176 THR F O 1
ATOM 4397 N N . PRO B 2 177 ? -64.08842 29.45434 -9.51618 1.000 33.25954 177 PRO F N 1
ATOM 4398 C CA . PRO B 2 177 ? -62.85132 29.33513 -8.72619 1.000 34.95036 177 PRO F CA 1
ATOM 4399 C C . PRO B 2 177 ? -61.71914 28.66632 -9.48746 1.000 31.40944 177 PRO F C 1
ATOM 4400 O O . PRO B 2 177 ? -60.56139 29.08279 -9.35674 1.000 30.50993 177 PRO F O 1
ATOM 4404 N N . GLU B 2 178 ? -62.02315 27.64488 -10.29423 1.000 30.84040 178 GLU F N 1
ATOM 4405 C CA . GLU B 2 178 ? -60.97303 26.93271 -11.01762 1.000 37.44330 178 GLU F CA 1
ATOM 4406 C C . GLU B 2 178 ? -60.29587 27.81670 -12.05721 1.000 33.73943 178 GLU F C 1
ATOM 4407 O O . GLU B 2 178 ? -59.13390 27.57953 -12.40613 1.000 36.56461 178 GLU F O 1
ATOM 4413 N N . ASN B 2 179 ? -61.00089 28.82293 -12.57225 1.000 33.19637 179 ASN F N 1
ATOM 4414 C CA . ASN B 2 179 ? -60.44532 29.75259 -13.54638 1.000 37.43644 179 ASN F CA 1
ATOM 4415 C C . ASN B 2 179 ? -60.00080 31.05886 -12.89886 1.000 36.09495 179 ASN F C 1
ATOM 4416 O O . ASN B 2 179 ? -59.82475 32.06638 -13.59310 1.000 36.53778 179 ASN F O 1
ATOM 4421 N N . THR B 2 180 ? -59.81203 31.05696 -11.58306 1.000 33.70902 180 THR F N 1
ATOM 4422 C CA . THR B 2 180 ? -59.46907 32.24688 -10.82133 1.000 31.04546 180 THR F CA 1
ATOM 4423 C C . THR B 2 180 ? -58.13530 32.03911 -10.11817 1.000 34.88090 180 THR F C 1
ATOM 4424 O O . THR B 2 180 ? -57.87384 30.96382 -9.57077 1.000 33.82674 180 THR F O 1
ATOM 4428 N N . SER B 2 181 ? -57.29054 33.06617 -10.14501 1.000 34.99151 181 SER F N 1
ATOM 4429 C CA . SER B 2 181 ? -56.07677 33.11351 -9.34232 1.000 34.11719 181 SER F CA 1
ATOM 4430 C C . SER B 2 181 ? -56.18095 34.28324 -8.37657 1.000 34.07057 181 SER F C 1
ATOM 4431 O O . SER B 2 181 ? -56.53505 35.39600 -8.77953 1.000 31.79673 181 SER F O 1
ATOM 4434 N N . ILE B 2 182 ? -55.88001 34.03209 -7.10649 1.000 29.91612 182 ILE F N 1
ATOM 4435 C CA . ILE B 2 182 ? -55.94926 35.05072 -6.06768 1.000 29.16204 182 ILE F CA 1
ATOM 4436 C C . ILE B 2 182 ? -54.54066 35.33401 -5.56742 1.000 32.04106 182 ILE F C 1
ATOM 4437 O O . ILE B 2 182 ? -53.74822 34.41045 -5.34752 1.000 33.36705 182 ILE F O 1
ATOM 4442 N N . TYR B 2 183 ? -54.22786 36.61785 -5.40741 1.000 31.65332 183 TYR F N 1
ATOM 4443 C CA . TYR B 2 183 ? -52.91987 37.07076 -4.95328 1.000 29.28379 183 TYR F CA 1
ATOM 4444 C C . TYR B 2 183 ? -53.13012 38.01619 -3.78077 1.000 32.96520 183 TYR F C 1
ATOM 4445 O O . TYR B 2 183 ? -53.85471 39.00859 -3.90517 1.000 30.65118 183 TYR F O 1
ATOM 4454 N N . VAL B 2 184 ? -52.50641 37.71017 -2.64681 1.000 32.09525 184 VAL F N 1
ATOM 4455 C CA . VAL B 2 184 ? -52.62179 38.52161 -1.43774 1.000 31.79956 184 VAL F CA 1
ATOM 4456 C C . VAL B 2 184 ? -51.20980 38.85168 -0.97496 1.000 36.50784 184 VAL F C 1
ATOM 4457 O O . VAL B 2 184 ? -50.44470 37.95079 -0.60855 1.000 32.31087 184 VAL F O 1
ATOM 4461 N N . ILE B 2 185 ? -50.86333 40.13686 -0.99359 1.000 33.28107 185 ILE F N 1
ATOM 4462 C CA . ILE B 2 185 ? -49.50130 40.60309 -0.76668 1.000 34.21293 185 ILE F CA 1
ATOM 4463 C C . ILE B 2 185 ? -49.51014 41.56912 0.40860 1.000 35.85550 185 ILE F C 1
ATOM 4464 O O . ILE B 2 185 ? -50.25940 42.55337 0.40557 1.000 36.16089 185 ILE F O 1
ATOM 4469 N N . GLY B 2 186 ? -48.67453 41.29351 1.40088 1.000 37.73352 186 GLY F N 1
ATOM 4470 C CA . GLY B 2 186 ? -48.62192 42.09275 2.60481 1.000 41.71973 186 GLY F CA 1
ATOM 4471 C C . GLY B 2 186 ? -49.30836 41.40531 3.77365 1.000 43.70511 186 GLY F C 1
ATOM 4472 O O . GLY B 2 186 ? -50.06900 40.44572 3.61767 1.000 39.53961 186 GLY F O 1
ATOM 4473 N N . GLY B 2 187 ? -49.03232 41.91461 4.96972 1.000 45.84485 187 GLY F N 1
ATOM 4474 C CA . GLY B 2 187 ? -49.59379 41.32527 6.16352 1.000 44.58689 187 GLY F CA 1
ATOM 4475 C C . GLY B 2 187 ? -48.94411 39.99103 6.50027 1.000 58.71931 187 GLY F C 1
ATOM 4476 O O . GLY B 2 187 ? -47.90158 39.60849 5.96687 1.000 47.12703 187 GLY F O 1
ATOM 4477 N N . ASN B 2 188 ? -49.59948 39.27251 7.41284 1.000 48.69520 188 ASN F N 1
ATOM 4478 C CA . ASN B 2 188 ? -49.08145 37.99578 7.88109 1.000 51.55490 188 ASN F CA 1
ATOM 4479 C C . ASN B 2 188 ? -50.15172 36.93112 8.06923 1.000 50.83491 188 ASN F C 1
ATOM 4480 O O . ASN B 2 188 ? -49.80947 35.80258 8.43446 1.000 53.32594 188 ASN F O 1
ATOM 4485 N N . GLN B 2 189 ? -51.42266 37.24353 7.83720 1.000 47.89193 189 GLN F N 1
ATOM 4486 C CA . GLN B 2 189 ? -52.50100 36.28206 8.01302 1.000 53.90260 189 GLN F CA 1
ATOM 4487 C C . GLN B 2 189 ? -52.67971 35.44467 6.75382 1.000 54.22235 189 GLN F C 1
ATOM 4488 O O . GLN B 2 189 ? -52.59109 35.95516 5.63399 1.000 47.74863 189 GLN F O 1
ATOM 4494 N N . ASP B 2 190 ? -52.93233 34.15402 6.94719 1.000 44.98342 190 ASP F N 1
ATOM 4495 C CA . ASP B 2 190 ? -53.13538 33.24407 5.83361 1.000 46.72176 190 ASP F CA 1
ATOM 4496 C C . ASP B 2 190 ? -54.58685 33.27756 5.36548 1.000 51.14652 190 ASP F C 1
ATOM 4497 O O . ASP B 2 190 ? -55.50402 33.63435 6.10828 1.000 44.07122 190 ASP F O 1
ATOM 4502 N N . ILE B 2 191 ? -54.78228 32.89370 4.10956 1.000 41.94245 191 ILE F N 1
ATOM 4503 C CA . ILE B 2 191 ? -56.09613 32.85562 3.48052 1.000 39.37834 191 ILE F CA 1
ATOM 4504 C C . ILE B 2 191 ? -56.56159 31.40548 3.46728 1.000 43.60151 191 ILE F C 1
ATOM 4505 O O . ILE B 2 191 ? -55.86492 30.53015 2.94077 1.000 52.99508 191 ILE F O 1
ATOM 4510 N N . ASP B 2 192 ? -57.72855 31.13808 4.05346 1.000 36.84481 192 ASP F N 1
ATOM 4511 C CA . ASP B 2 192 ? -58.24195 29.77648 4.13389 1.000 40.71158 192 ASP F CA 1
ATOM 4512 C C . ASP B 2 192 ? -59.70846 29.73661 3.72187 1.000 40.54311 192 ASP F C 1
ATOM 4513 O O . ASP B 2 192 ? -60.37350 30.76694 3.58203 1.000 34.63459 192 ASP F O 1
ATOM 4518 N N . LEU B 2 193 ? -60.20841 28.51248 3.53309 1.000 35.32184 193 LEU F N 1
ATOM 4519 C CA . LEU B 2 193 ? -61.56962 28.32591 3.04068 1.000 38.15968 193 LEU F CA 1
ATOM 4520 C C . LEU B 2 193 ? -62.61207 28.71066 4.08323 1.000 38.81204 193 LEU F C 1
ATOM 4521 O O . LEU B 2 193 ? -63.70713 29.15797 3.72167 1.000 36.91106 193 LEU F O 1
ATOM 4526 N N . PHE B 2 194 ? -62.29706 28.54499 5.37212 1.000 37.02966 194 PHE F N 1
ATOM 4527 C CA . PHE B 2 194 ? -63.25366 28.89721 6.41884 1.000 38.19249 194 PHE F CA 1
ATOM 4528 C C . PHE B 2 194 ? -63.65836 30.36217 6.32700 1.000 36.69211 194 PHE F C 1
ATOM 4529 O O . PHE B 2 194 ? -64.83655 30.70036 6.49402 1.000 40.69997 194 PHE F O 1
ATOM 4537 N N . HIS B 2 195 ? -62.69628 31.24565 6.06217 1.000 35.92126 195 HIS F N 1
ATOM 4538 C CA . HIS B 2 195 ? -62.97313 32.67355 5.98527 1.000 36.97700 195 HIS F CA 1
ATOM 4539 C C . HIS B 2 195 ? -63.47078 33.11217 4.61626 1.000 36.29682 195 HIS F C 1
ATOM 4540 O O . HIS B 2 195 ? -64.12489 34.15538 4.51414 1.000 36.30324 195 HIS F O 1
ATOM 4547 N N . ILE B 2 196 ? -63.18267 32.35093 3.56708 1.000 35.84807 196 ILE F N 1
ATOM 4548 C CA . ILE B 2 196 ? -63.65031 32.69714 2.22741 1.000 37.03017 196 ILE F CA 1
ATOM 4549 C C . ILE B 2 196 ? -64.41904 31.50287 1.67114 1.000 35.24672 196 ILE F C 1
ATOM 4550 O O . ILE B 2 196 ? -63.91569 30.79206 0.78741 1.000 34.94865 196 ILE F O 1
ATOM 4555 N N . PRO B 2 197 ? -65.63285 31.23428 2.16493 1.000 34.86540 197 PRO F N 1
ATOM 4556 C CA . PRO B 2 197 ? -66.40163 30.09073 1.64909 1.000 33.38515 197 PRO F CA 1
ATOM 4557 C C . PRO B 2 197 ? -66.82124 30.24358 0.19749 1.000 34.36852 197 PRO F C 1
ATOM 4558 O O . PRO B 2 197 ? -67.21775 29.24748 -0.41815 1.000 34.82149 197 PRO F O 1
ATOM 4562 N N . THR B 2 198 ? -66.74385 31.44895 -0.36794 1.000 36.37211 198 THR F N 1
ATOM 4563 C CA . THR B 2 198 ? -67.03897 31.64906 -1.78095 1.000 35.96715 198 THR F CA 1
ATOM 4564 C C . THR B 2 198 ? -66.03802 30.95809 -2.69754 1.000 38.91881 198 THR F C 1
ATOM 4565 O O . THR B 2 198 ? -66.29425 30.86361 -3.90216 1.000 35.53112 198 THR F O 1
ATOM 4569 N N . ALA B 2 199 ? -64.91535 30.47187 -2.16403 1.000 32.94566 199 ALA F N 1
ATOM 4570 C CA . ALA B 2 199 ? -63.91676 29.78734 -2.97635 1.000 37.23771 199 ALA F CA 1
ATOM 4571 C C . ALA B 2 199 ? -64.37663 28.41827 -3.46422 1.000 35.31333 199 ALA F C 1
ATOM 4572 O O . ALA B 2 199 ? -63.62935 27.76640 -4.20129 1.000 38.52256 199 ALA F O 1
ATOM 4574 N N . VAL B 2 200 ? -65.56712 27.96042 -3.07553 1.000 36.89252 200 VAL F N 1
ATOM 4575 C CA . VAL B 2 200 ? -66.13835 26.72487 -3.59202 1.000 37.33599 200 VAL F CA 1
ATOM 4576 C C . VAL B 2 200 ? -67.41374 26.97478 -4.38830 1.000 51.93971 200 VAL F C 1
ATOM 4577 O O . VAL B 2 200 ? -68.14319 26.03118 -4.69293 1.000 58.28320 200 VAL F O 1
ATOM 4581 N N . MET B 2 201 ? -67.70111 28.23246 -4.73089 1.000 63.51910 201 MET F N 1
ATOM 4582 C CA . MET B 2 201 ? -68.88483 28.57526 -5.52069 1.000 63.18658 201 MET F CA 1
ATOM 4583 C C . MET B 2 201 ? -68.62451 28.23980 -6.99013 1.000 63.57568 201 MET F C 1
ATOM 4584 O O . MET B 2 201 ? -68.40266 29.10545 -7.83938 1.000 63.11694 201 MET F O 1
ATOM 4589 N N . THR B 2 202 ? -68.66474 26.94423 -7.28120 1.000 64.77114 202 THR F N 1
ATOM 4590 C CA . THR B 2 202 ? -68.37259 26.44232 -8.61326 1.000 69.94132 202 THR F CA 1
ATOM 4591 C C . THR B 2 202 ? -69.65269 26.29134 -9.43212 1.000 69.53487 202 THR F C 1
ATOM 4592 O O . THR B 2 202 ? -70.76947 26.31990 -8.91010 1.000 66.48660 202 THR F O 1
ATOM 4596 N N . THR B 2 203 ? -69.47307 26.13373 -10.74010 1.000 67.38399 203 THR F N 1
ATOM 4597 C CA . THR B 2 203 ? -70.54917 25.83548 -11.66928 1.000 68.85114 203 THR F CA 1
ATOM 4598 C C . THR B 2 203 ? -70.32064 24.44699 -12.26309 1.000 71.11255 203 THR F C 1
ATOM 4599 O O . THR B 2 203 ? -69.41520 23.71214 -11.85104 1.000 71.52576 203 THR F O 1
ATOM 4603 N N . GLN B 2 204 ? -71.14691 24.08381 -13.24369 1.000 73.03666 204 GLN F N 1
ATOM 4604 C CA . GLN B 2 204 ? -70.98173 22.80402 -13.91920 1.000 75.76874 204 GLN F CA 1
ATOM 4605 C C . GLN B 2 204 ? -69.82275 22.80344 -14.90660 1.000 76.35310 204 GLN F C 1
ATOM 4606 O O . GLN B 2 204 ? -69.48621 21.74074 -15.43980 1.000 83.40545 204 GLN F O 1
ATOM 4612 N N . TYR B 2 205 ? -69.20744 23.95517 -15.15809 1.000 74.41341 205 TYR F N 1
ATOM 4613 C CA . TYR B 2 205 ? -68.12546 24.07686 -16.12498 1.000 74.91936 205 TYR F CA 1
ATOM 4614 C C . TYR B 2 205 ? -66.79215 24.18217 -15.39747 1.000 80.79336 205 TYR F C 1
ATOM 4615 O O . TYR B 2 205 ? -66.64792 24.98288 -14.46746 1.000 77.83735 205 TYR F O 1
ATOM 4624 N N . GLY B 2 206 ? -65.82421 23.37566 -15.82218 1.000 77.44246 206 GLY F N 1
ATOM 4625 C CA . GLY B 2 206 ? -64.47896 23.45728 -15.29914 1.000 86.77234 206 GLY F CA 1
ATOM 4626 C C . GLY B 2 206 ? -63.71172 24.61427 -15.91078 1.000 87.46643 206 GLY F C 1
ATOM 4627 O O . GLY B 2 206 ? -64.26145 25.48459 -16.58807 1.000 78.93767 206 GLY F O 1
ATOM 4628 N N . LYS B 2 207 ? -62.40945 24.61509 -15.66092 1.000 89.15955 207 LYS F N 1
ATOM 4629 C CA . LYS B 2 207 ? -61.54676 25.65752 -16.20646 1.000 77.44984 207 LYS F CA 1
ATOM 4630 C C . LYS B 2 207 ? -61.50753 25.54804 -17.72491 1.000 85.50965 207 LYS F C 1
ATOM 4631 O O . LYS B 2 207 ? -61.14785 24.48603 -18.25073 1.000 79.47301 207 LYS F O 1
ATOM 4637 N N . PRO B 2 208 ? -61.87103 26.59505 -18.46173 1.000 83.30993 208 PRO F N 1
ATOM 4638 C CA . PRO B 2 208 ? -61.87841 26.49761 -19.92457 1.000 74.57139 208 PRO F CA 1
ATOM 4639 C C . PRO B 2 208 ? -60.47266 26.35554 -20.48288 1.000 79.13750 208 PRO F C 1
ATOM 4640 O O . PRO B 2 208 ? -59.49631 26.85149 -19.91461 1.000 75.58956 208 PRO F O 1
ATOM 4644 N N . THR B 2 209 ? -60.38100 25.66143 -21.61356 1.000 97.05063 209 THR F N 1
ATOM 4645 C CA . THR B 2 209 ? -59.10231 25.50628 -22.29047 1.000 114.67536 209 THR F CA 1
ATOM 4646 C C . THR B 2 209 ? -58.63867 26.84550 -22.84922 1.000 114.56645 209 THR F C 1
ATOM 4647 O O . THR B 2 209 ? -59.44092 27.64442 -23.34069 1.000 111.22907 209 THR F O 1
ATOM 4651 N N . HIS B 2 210 ? -57.33197 27.08980 -22.76670 1.000 110.61223 210 HIS F N 1
ATOM 4652 C CA . HIS B 2 210 ? -56.76907 28.37048 -23.17521 1.000 100.58140 210 HIS F CA 1
ATOM 4653 C C . HIS B 2 210 ? -56.82049 28.54327 -24.68795 1.000 104.46914 210 HIS F C 1
ATOM 4654 O O . HIS B 2 210 ? -55.89013 28.14844 -25.39818 1.000 104.44890 210 HIS F O 1
ATOM 4661 N N . LYS B 2 211 ? -57.90562 29.12849 -25.18594 1.000 103.85812 211 LYS F N 1
ATOM 4662 C CA . LYS B 2 211 ? -58.05115 29.45327 -26.59800 1.000 104.16692 211 LYS F CA 1
ATOM 4663 C C . LYS B 2 211 ? -57.69543 30.91822 -26.80797 1.000 97.83838 211 LYS F C 1
ATOM 4664 O O . LYS B 2 211 ? -58.24678 31.79822 -26.13857 1.000 104.98637 211 LYS F O 1
ATOM 4670 N N . VAL B 2 212 ? -56.77467 31.17516 -27.73142 1.000 108.90649 212 VAL F N 1
ATOM 4671 C CA . VAL B 2 212 ? -56.22739 32.50806 -27.95217 1.000 105.87055 212 VAL F CA 1
ATOM 4672 C C . VAL B 2 212 ? -56.57449 32.92974 -29.37178 1.000 103.88209 212 VAL F C 1
ATOM 4673 O O . VAL B 2 212 ? -56.08516 32.33630 -30.34161 1.000 101.60444 212 VAL F O 1
ATOM 4677 N N . ASN B 2 213 ? -57.41299 33.95424 -29.49779 1.000 94.50763 213 ASN F N 1
ATOM 4678 C CA . ASN B 2 213 ? -57.75007 34.53765 -30.79438 1.000 108.19016 213 ASN F CA 1
ATOM 4679 C C . ASN B 2 213 ? -56.85991 35.76109 -30.98874 1.000 99.74078 213 ASN F C 1
ATOM 4680 O O . ASN B 2 213 ? -57.20290 36.87406 -30.58991 1.000 101.31562 213 ASN F O 1
ATOM 4685 N N . VAL B 2 214 ? -55.69969 35.54648 -31.59992 1.000 111.19814 214 VAL F N 1
ATOM 4686 C CA . VAL B 2 214 ? -54.76626 36.61982 -31.92002 1.000 108.86754 214 VAL F CA 1
ATOM 4687 C C . VAL B 2 214 ? -55.00898 37.04086 -33.36210 1.000 119.95456 214 VAL F C 1
ATOM 4688 O O . VAL B 2 214 ? -54.81684 36.24644 -34.29077 1.000 109.75512 214 VAL F O 1
ATOM 4692 N N . ASN B 2 215 ? -55.43665 38.28495 -33.55017 1.000 129.11101 215 ASN F N 1
ATOM 4693 C CA . ASN B 2 215 ? -55.69377 38.81606 -34.88364 1.000 119.16162 215 ASN F CA 1
ATOM 4694 C C . ASN B 2 215 ? -54.61628 39.81423 -35.29447 1.000 115.62455 215 ASN F C 1
ATOM 4695 O O . ASN B 2 215 ? -54.81899 41.02625 -35.22296 1.000 122.57768 215 ASN F O 1
ATOM 4700 N N . LYS B 2 221 ? -53.22909 44.20076 -38.98722 1.000 104.31293 221 LYS F N 1
ATOM 4701 C CA . LYS B 2 221 ? -52.62224 43.67082 -40.20249 1.000 117.52846 221 LYS F CA 1
ATOM 4702 C C . LYS B 2 221 ? -51.37601 44.46527 -40.57847 1.000 124.16266 221 LYS F C 1
ATOM 4703 O O . LYS B 2 221 ? -50.65155 44.10075 -41.50472 1.000 120.57755 221 LYS F O 1
ATOM 4709 N N . ASP B 2 222 ? -51.13337 45.55738 -39.85316 1.000 111.08100 222 ASP F N 1
ATOM 4710 C CA . ASP B 2 222 ? -50.00081 46.43661 -40.10802 1.000 88.27059 222 ASP F CA 1
ATOM 4711 C C . ASP B 2 222 ? -48.84907 46.20562 -39.13535 1.000 85.93032 222 ASP F C 1
ATOM 4712 O O . ASP B 2 222 ? -47.96190 47.05800 -39.02081 1.000 82.68350 222 ASP F O 1
ATOM 4717 N N . MET B 2 223 ? -48.84753 45.07686 -38.42993 1.000 90.64256 223 MET F N 1
ATOM 4718 C CA . MET B 2 223 ? -47.75211 44.71822 -37.54218 1.000 80.17888 223 MET F CA 1
ATOM 4719 C C . MET B 2 223 ? -47.46927 43.23020 -37.67334 1.000 63.16759 223 MET F C 1
ATOM 4720 O O . MET B 2 223 ? -48.28167 42.46444 -38.19814 1.000 76.61461 223 MET F O 1
ATOM 4725 N N . ILE B 2 224 ? -46.29901 42.82871 -37.18714 1.000 62.90467 224 ILE F N 1
ATOM 4726 C CA . ILE B 2 224 ? -45.90056 41.42889 -37.16960 1.000 63.92621 224 ILE F CA 1
ATOM 4727 C C . ILE B 2 224 ? -45.62738 41.02026 -35.73013 1.000 66.66333 224 ILE F C 1
ATOM 4728 O O . ILE B 2 224 ? -45.30102 41.85081 -34.87550 1.000 55.13623 224 ILE F O 1
ATOM 4733 N N . LEU B 2 225 ? -45.77135 39.72523 -35.46537 1.000 59.24162 225 LEU F N 1
ATOM 4734 C CA . LEU B 2 225 ? -45.55870 39.15598 -34.14113 1.000 53.01597 225 LEU F CA 1
ATOM 4735 C C . LEU B 2 225 ? -44.43843 38.13202 -34.24003 1.000 51.02770 225 LEU F C 1
ATOM 4736 O O . LEU B 2 225 ? -44.58395 37.11422 -34.92525 1.000 60.99445 225 LEU F O 1
ATOM 4741 N N . LEU B 2 226 ? -43.32415 38.40282 -33.56320 1.000 46.02427 226 LEU F N 1
ATOM 4742 C CA . LEU B 2 226 ? -42.13952 37.56134 -33.65768 1.000 44.17821 226 LEU F CA 1
ATOM 4743 C C . LEU B 2 226 ? -41.97518 36.75175 -32.38189 1.000 49.35074 226 LEU F C 1
ATOM 4744 O O . LEU B 2 226 ? -41.85942 37.33622 -31.29437 1.000 48.04816 226 LEU F O 1
ATOM 4749 N N . PRO B 2 227 ? -41.95069 35.42525 -32.46325 1.000 48.77951 227 PRO F N 1
ATOM 4750 C CA . PRO B 2 227 ? -41.91615 34.60730 -31.24955 1.000 44.30347 227 PRO F CA 1
ATOM 4751 C C . PRO B 2 227 ? -40.52973 34.51837 -30.63421 1.000 52.43371 227 PRO F C 1
ATOM 4752 O O . PRO B 2 227 ? -39.50778 34.49535 -31.32415 1.000 42.64241 227 PRO F O 1
ATOM 4756 N N . VAL B 2 228 ? -40.51740 34.46943 -29.30544 1.000 39.36494 228 VAL F N 1
ATOM 4757 C CA . VAL B 2 228 ? -39.32073 34.20694 -28.51427 1.000 41.75787 228 VAL F CA 1
ATOM 4758 C C . VAL B 2 228 ? -39.61107 32.93605 -27.72591 1.000 45.29705 228 VAL F C 1
ATOM 4759 O O . VAL B 2 228 ? -40.29993 32.97248 -26.69842 1.000 42.31377 228 VAL F O 1
ATOM 4763 N N . GLU B 2 229 ? -39.10333 31.80440 -28.21142 1.000 38.38404 229 GLU F N 1
ATOM 4764 C CA . GLU B 2 229 ? -39.38462 30.49559 -27.62024 1.000 43.59867 229 GLU F CA 1
ATOM 4765 C C . GLU B 2 229 ? -38.12220 29.64773 -27.74287 1.000 53.12610 229 GLU F C 1
ATOM 4766 O O . GLU B 2 229 ? -37.86324 29.05692 -28.79553 1.000 55.36090 229 GLU F O 1
ATOM 4772 N N . HIS B 2 230 ? -37.33954 29.59703 -26.66596 1.000 45.21625 230 HIS F N 1
ATOM 4773 C CA . HIS B 2 230 ? -36.11587 28.80537 -26.63573 1.000 50.03110 230 HIS F CA 1
ATOM 4774 C C . HIS B 2 230 ? -35.70961 28.52818 -25.19483 1.000 68.44502 230 HIS F C 1
ATOM 4775 O O . HIS B 2 230 ? -34.79655 29.16860 -24.66324 1.000 65.16352 230 HIS F O 1
ATOM 4782 N N . GLY B 2 231 ? -36.38185 27.58238 -24.55928 1.000 67.03471 231 GLY F N 1
ATOM 4783 C CA . GLY B 2 231 ? -36.16488 27.27446 -23.16678 1.000 68.86180 231 GLY F CA 1
ATOM 4784 C C . GLY B 2 231 ? -37.49028 27.10512 -22.46136 1.000 64.53067 231 GLY F C 1
ATOM 4785 O O . GLY B 2 231 ? -38.51513 26.84242 -23.08825 1.000 52.91832 231 GLY F O 1
ATOM 4786 N N . ASP B 2 232 ? -37.46569 27.26854 -21.14388 1.000 55.02382 232 ASP F N 1
ATOM 4787 C CA . ASP B 2 232 ? -38.65589 27.05605 -20.33420 1.000 59.08075 232 ASP F CA 1
ATOM 4788 C C . ASP B 2 232 ? -39.51084 28.32294 -20.32398 1.000 49.63128 232 ASP F C 1
ATOM 4789 O O . ASP B 2 232 ? -39.23547 29.30123 -21.02509 1.000 46.55723 232 ASP F O 1
ATOM 4794 N N . TYR B 2 233 ? -40.57286 28.30275 -19.51599 1.000 53.41971 233 TYR F N 1
ATOM 4795 C CA . TYR B 2 233 ? -41.46798 29.45039 -19.40752 1.000 42.43652 233 TYR F CA 1
ATOM 4796 C C . TYR B 2 233 ? -40.71584 30.69365 -18.94614 1.000 40.42080 233 TYR F C 1
ATOM 4797 O O . TYR B 2 233 ? -40.82486 31.76330 -19.55681 1.000 35.30097 233 TYR F O 1
ATOM 4806 N N . LEU B 2 234 ? -39.95224 30.57017 -17.85812 1.000 36.41461 234 LEU F N 1
ATOM 4807 C CA . LEU B 2 234 ? -39.22266 31.71511 -17.32319 1.000 43.81948 234 LEU F CA 1
ATOM 4808 C C . LEU B 2 234 ? -38.12160 32.16476 -18.27294 1.000 46.51095 234 LEU F C 1
ATOM 4809 O O . LEU B 2 234 ? -37.88715 33.36839 -18.43469 1.000 45.52985 234 LEU F O 1
ATOM 4814 N N . LYS B 2 235 ? -37.43356 31.20936 -18.90300 1.000 40.88683 235 LYS F N 1
ATOM 4815 C CA . LYS B 2 235 ? -36.33475 31.54366 -19.80329 1.000 47.55710 235 LYS F CA 1
ATOM 4816 C C . LYS B 2 235 ? -36.80647 32.43076 -20.94892 1.000 45.26498 235 LYS F C 1
ATOM 4817 O O . LYS B 2 235 ? -36.07853 33.32773 -21.38962 1.000 45.45388 235 LYS F O 1
ATOM 4823 N N . ASN B 2 236 ? -38.02804 32.20226 -21.43815 1.000 44.53800 236 ASN F N 1
ATOM 4824 C CA . ASN B 2 236 ? -38.52772 32.98250 -22.56513 1.000 42.54700 236 ASN F CA 1
ATOM 4825 C C . ASN B 2 236 ? -38.75199 34.44238 -22.19192 1.000 40.53292 236 ASN F C 1
ATOM 4826 O O . ASN B 2 236 ? -38.55371 35.32733 -23.03117 1.000 37.28340 236 ASN F O 1
ATOM 4831 N N . ARG B 2 237 ? -39.16548 34.71552 -20.95095 1.000 36.61135 237 ARG F N 1
ATOM 4832 C CA . ARG B 2 237 ? -39.27399 36.10018 -20.49873 1.000 40.63352 237 ARG F CA 1
ATOM 4833 C C . ARG B 2 237 ? -37.90660 36.76775 -20.44554 1.000 40.00112 237 ARG F C 1
ATOM 4834 O O . ARG B 2 237 ? -37.74848 37.90973 -20.89399 1.000 41.28422 237 ARG F O 1
ATOM 4842 N N . MET B 2 238 ? -36.91057 36.06925 -19.89441 1.000 39.24698 238 MET F N 1
ATOM 4843 C CA . MET B 2 238 ? -35.56135 36.61897 -19.80565 1.000 43.08150 238 MET F CA 1
ATOM 4844 C C . MET B 2 238 ? -35.02925 36.99707 -21.18242 1.000 43.96078 238 MET F C 1
ATOM 4845 O O . MET B 2 238 ? -34.50022 38.09727 -21.37716 1.000 45.04080 238 MET F O 1
ATOM 4850 N N . ILE B 2 239 ? -35.16757 36.09226 -22.15309 1.000 40.91902 239 ILE F N 1
ATOM 4851 C CA . ILE B 2 239 ? -34.62147 36.32996 -23.48600 1.000 45.31217 239 ILE F CA 1
ATOM 4852 C C . ILE B 2 239 ? -35.40165 37.42478 -24.20279 1.000 42.41226 239 ILE F C 1
ATOM 4853 O O . ILE B 2 239 ? -34.82176 38.25301 -24.91597 1.000 44.38901 239 ILE F O 1
ATOM 4858 N N . CYS B 2 240 ? -36.72485 37.44938 -24.02705 1.000 41.35863 240 CYS F N 1
ATOM 4859 C CA . CYS B 2 240 ? -37.54303 38.45050 -24.70385 1.000 36.69281 240 CYS F CA 1
ATOM 4860 C C . CYS B 2 240 ? -37.18928 39.85661 -24.23472 1.000 42.63960 240 CYS F C 1
ATOM 4861 O O . CYS B 2 240 ? -37.00998 40.76968 -25.04976 1.000 37.81232 240 CYS F O 1
ATOM 4864 N N . HIS B 2 241 ? -37.08599 40.04942 -22.91686 1.000 38.94730 241 HIS F N 1
ATOM 4865 C CA . HIS B 2 241 ? -36.66635 41.34356 -22.38858 1.000 43.98890 241 HIS F CA 1
ATOM 4866 C C . HIS B 2 241 ? -35.24746 41.68310 -22.82444 1.000 41.87730 241 HIS F C 1
ATOM 4867 O O . HIS B 2 241 ? -34.94961 42.83821 -23.15106 1.000 44.04913 241 HIS F O 1
ATOM 4874 N N . LEU B 2 242 ? -34.35667 40.68878 -22.82949 1.000 40.68349 242 LEU F N 1
ATOM 4875 C CA . LEU B 2 242 ? -32.96087 40.93516 -23.18079 1.000 47.45454 242 LEU F CA 1
ATOM 4876 C C . LEU B 2 242 ? -32.82728 41.41028 -24.62208 1.000 43.39196 242 LEU F C 1
ATOM 4877 O O . LEU B 2 242 ? -32.13143 42.39305 -24.90292 1.000 47.73895 242 LEU F O 1
ATOM 4882 N N . ILE B 2 243 ? -33.48898 40.72122 -25.55277 1.000 47.66901 243 ILE F N 1
ATOM 4883 C CA . ILE B 2 243 ? -33.36431 41.07719 -26.96250 1.000 48.61672 243 ILE F CA 1
ATOM 4884 C C . ILE B 2 243 ? -34.06018 42.40244 -27.24577 1.000 50.89045 243 ILE F C 1
ATOM 4885 O O . ILE B 2 243 ? -33.56100 43.22678 -28.02214 1.000 47.20025 243 ILE F O 1
ATOM 4890 N N . ALA B 2 244 ? -35.21444 42.63613 -26.61627 1.000 49.78485 244 ALA F N 1
ATOM 4891 C CA . ALA B 2 244 ? -35.90824 43.90618 -26.80278 1.000 48.15629 244 ALA F CA 1
ATOM 4892 C C . ALA B 2 244 ? -35.06403 45.07194 -26.30385 1.000 48.93961 244 ALA F C 1
ATOM 4893 O O . ALA B 2 244 ? -35.02159 46.13353 -26.93701 1.000 50.90224 244 ALA F O 1
ATOM 4895 N N . ASP B 2 245 ? -34.37878 44.89041 -25.17236 1.000 50.32031 245 ASP F N 1
ATOM 4896 C CA . ASP B 2 245 ? -33.52502 45.95079 -24.64689 1.000 50.70899 245 ASP F CA 1
ATOM 4897 C C . ASP B 2 245 ? -32.28470 46.14457 -25.51302 1.000 55.14571 245 ASP F C 1
ATOM 4898 O O . ASP B 2 245 ? -31.81033 47.27389 -25.68081 1.000 57.71923 245 ASP F O 1
ATOM 4903 N N . MET B 2 246 ? -31.74424 45.05614 -26.06953 1.000 56.52445 246 MET F N 1
ATOM 4904 C CA . MET B 2 246 ? -30.59329 45.17406 -26.96098 1.000 54.30949 246 MET F CA 1
ATOM 4905 C C . MET B 2 246 ? -30.95190 45.93435 -28.23139 1.000 62.66609 246 MET F C 1
ATOM 4906 O O . MET B 2 246 ? -30.19285 46.80352 -28.67724 1.000 56.66810 246 MET F O 1
ATOM 4911 N N . ILE B 2 247 ? -32.10295 45.61769 -28.82879 1.000 49.16834 247 ILE F N 1
ATOM 4912 C CA . ILE B 2 247 ? -32.50173 46.26771 -30.07361 1.000 55.42423 247 ILE F CA 1
ATOM 4913 C C . ILE B 2 247 ? -32.77364 47.74864 -29.84182 1.000 60.59243 247 ILE F C 1
ATOM 4914 O O . ILE B 2 247 ? -32.41886 48.59660 -30.67030 1.000 61.65519 247 ILE F O 1
ATOM 4919 N N . LYS B 2 248 ? -33.39791 48.08438 -28.71096 1.000 51.09924 248 LYS F N 1
ATOM 4920 C CA . LYS B 2 248 ? -33.65639 49.48492 -28.39237 1.000 58.70310 248 LYS F CA 1
ATOM 4921 C C . LYS B 2 248 ? -32.35601 50.25847 -28.21012 1.000 72.59849 248 LYS F C 1
ATOM 4922 O O . LYS B 2 248 ? -32.23766 51.40419 -28.66111 1.000 66.24908 248 LYS F O 1
ATOM 4928 N N . HIS B 2 249 ? -31.36641 49.64545 -27.55500 1.000 64.11316 249 HIS F N 1
ATOM 4929 C CA . HIS B 2 249 ? -30.07836 50.30636 -27.36987 1.000 68.66954 249 HIS F CA 1
ATOM 4930 C C . HIS B 2 249 ? -29.38351 50.54459 -28.70498 1.000 65.20176 249 HIS F C 1
ATOM 4931 O O . HIS B 2 249 ? -28.83677 51.62770 -28.94469 1.000 68.33783 249 HIS F O 1
ATOM 4938 N N . LEU B 2 250 ? -29.39337 49.54307 -29.58800 1.000 59.31331 250 LEU F N 1
ATOM 4939 C CA . LEU B 2 250 ? -28.79269 49.71672 -30.90587 1.000 65.45046 250 LEU F CA 1
ATOM 4940 C C . LEU B 2 250 ? -29.56852 50.71999 -31.74941 1.000 67.23432 250 LEU F C 1
ATOM 4941 O O . LEU B 2 250 ? -28.97337 51.42988 -32.56815 1.000 74.68047 250 LEU F O 1
ATOM 4946 N N . ALA B 2 251 ? -30.88800 50.79639 -31.56510 1.000 60.70756 251 ALA F N 1
ATOM 4947 C CA . ALA B 2 251 ? -31.70227 51.75058 -32.30675 1.000 75.90730 251 ALA F CA 1
ATOM 4948 C C . ALA B 2 251 ? -31.52863 53.18159 -31.81781 1.000 89.80058 251 ALA F C 1
ATOM 4949 O O . ALA B 2 251 ? -31.97891 54.10732 -32.50051 1.000 101.89529 251 ALA F O 1
ATOM 4951 N N . GLN B 2 252 ? -30.90064 53.38606 -30.66040 1.000 88.25137 252 GLN F N 1
ATOM 4952 C CA . GLN B 2 252 ? -30.63071 54.72898 -30.16165 1.000 92.01431 252 GLN F CA 1
ATOM 4953 C C . GLN B 2 252 ? -29.33259 55.29120 -30.73111 1.000 88.76576 252 GLN F C 1
ATOM 4954 O O . GLN B 2 252 ? -29.30233 56.43196 -31.20419 1.000 104.95948 252 GLN F O 1
ATOM 4960 N N . GLN B 2 253 ? -28.25436 54.50251 -30.68690 1.000 83.18843 253 GLN F N 1
ATOM 4961 C CA . GLN B 2 253 ? -26.98842 54.94023 -31.26592 1.000 103.74863 253 GLN F CA 1
ATOM 4962 C C . GLN B 2 253 ? -27.12319 55.21132 -32.75619 1.000 82.52341 253 GLN F C 1
ATOM 4963 O O . GLN B 2 253 ? -26.47966 56.12398 -33.28548 1.000 91.95381 253 GLN F O 1
ATOM 4969 N N . LEU B 2 254 ? -27.94947 54.43104 -33.44342 1.000 87.93083 254 LEU F N 1
ATOM 4970 C CA . LEU B 2 254 ? -28.14317 54.54835 -34.87873 1.000 90.57027 254 LEU F CA 1
ATOM 4971 C C . LEU B 2 254 ? -29.38115 55.36162 -35.22331 1.000 106.06237 254 LEU F C 1
ATOM 4972 O O . LEU B 2 254 ? -29.64544 55.60094 -36.40420 1.000 103.69937 254 LEU F O 1
ATOM 4977 N N . GLU B 2 255 ? -30.14053 55.78567 -34.21471 1.000 122.81210 255 GLU F N 1
ATOM 4978 C CA . GLU B 2 255 ? -31.31882 56.63171 -34.39470 1.000 116.65059 255 GLU F CA 1
ATOM 4979 C C . GLU B 2 255 ? -32.33591 56.00851 -35.35018 1.000 114.30666 255 GLU F C 1
ATOM 4980 O O . GLU B 2 255 ? -33.00244 56.70658 -36.11937 1.000 125.11909 255 GLU F O 1
ATOM 4986 N N . TYR B 2 256 ? -32.45480 54.68317 -35.30371 1.000 111.86439 256 TYR F N 1
ATOM 4987 C CA . TYR B 2 256 ? -33.63550 54.03573 -35.85428 1.000 120.92340 256 TYR F CA 1
ATOM 4988 C C . TYR B 2 256 ? -34.86493 54.50897 -35.10607 1.000 134.15689 256 TYR F C 1
ATOM 4989 O O . TYR B 2 256 ? -34.82539 54.71989 -33.89200 1.000 144.56235 256 TYR F O 1
ATOM 4998 N N . ASP B 2 257 ? -35.97033 54.64071 -35.82317 1.000 123.30076 257 ASP F N 1
ATOM 4999 C CA . ASP B 2 257 ? -37.24266 54.96819 -35.20732 1.000 122.90548 257 ASP F CA 1
ATOM 5000 C C . ASP B 2 257 ? -38.18562 53.78139 -35.37423 1.000 117.98011 257 ASP F C 1
ATOM 5001 O O . ASP B 2 257 ? -39.17230 53.82265 -36.10777 1.000 115.27671 257 ASP F O 1
ATOM 5006 N N . VAL B 2 258 ? -37.84418 52.69481 -34.68866 1.000 115.88136 258 VAL F N 1
ATOM 5007 C CA . VAL B 2 258 ? -38.65875 51.48639 -34.64404 1.000 109.10404 258 VAL F CA 1
ATOM 5008 C C . VAL B 2 258 ? -39.19368 51.33060 -33.22416 1.000 99.34471 258 VAL F C 1
ATOM 5009 O O . VAL B 2 258 ? -38.44177 51.46217 -32.25014 1.000 94.52579 258 VAL F O 1
ATOM 5013 N N . SER B 2 259 ? -40.49780 51.09837 -33.10075 1.000 93.59283 259 SER F N 1
ATOM 5014 C CA . SER B 2 259 ? -41.08687 50.78158 -31.80856 1.000 93.49828 259 SER F CA 1
ATOM 5015 C C . SER B 2 259 ? -41.09524 49.27161 -31.63959 1.000 86.72075 259 SER F C 1
ATOM 5016 O O . SER B 2 259 ? -41.37238 48.53134 -32.58795 1.000 86.25268 259 SER F O 1
ATOM 5019 N N . VAL B 2 260 ? -40.76066 48.81705 -30.43830 1.000 83.74832 260 VAL F N 1
ATOM 5020 C CA . VAL B 2 260 ? -40.67441 47.39255 -30.13840 1.000 79.92469 260 VAL F CA 1
ATOM 5021 C C . VAL B 2 260 ? -41.62556 47.12148 -28.98141 1.000 77.46668 260 VAL F C 1
ATOM 5022 O O . VAL B 2 260 ? -41.31359 47.41580 -27.82117 1.000 76.90826 260 VAL F O 1
ATOM 5026 N N . GLY B 2 261 ? -42.80040 46.57846 -29.29724 1.000 62.72284 261 GLY F N 1
ATOM 5027 C CA . GLY B 2 261 ? -43.73922 46.18048 -28.27661 1.000 55.24616 261 GLY F CA 1
ATOM 5028 C C . GLY B 2 261 ? -43.51140 44.75596 -27.81212 1.000 61.64570 261 GLY F C 1
ATOM 5029 O O . GLY B 2 261 ? -42.83090 43.96549 -28.46404 1.000 46.30993 261 GLY F O 1
ATOM 5030 N N . LEU B 2 262 ? -44.09108 44.43635 -26.66042 1.000 50.95858 262 LEU F N 1
ATOM 5031 C CA . LEU B 2 262 ? -43.96972 43.11845 -26.05838 1.000 47.63987 262 LEU F CA 1
ATOM 5032 C C . LEU B 2 262 ? -45.34922 42.50365 -25.88210 1.000 54.09937 262 LEU F C 1
ATOM 5033 O O . LEU B 2 262 ? -46.29825 43.18692 -25.48452 1.000 49.24754 262 LEU F O 1
ATOM 5038 N N . PHE B 2 263 ? -45.45621 41.21360 -26.18484 1.000 47.43913 263 PHE F N 1
ATOM 5039 C CA . PHE B 2 263 ? -46.63693 40.41890 -25.85878 1.000 42.46254 263 PHE F CA 1
ATOM 5040 C C . PHE B 2 263 ? -46.16401 39.30154 -24.93432 1.000 40.44339 263 PHE F C 1
ATOM 5041 O O . PHE B 2 263 ? -45.70555 38.25051 -25.38795 1.000 38.75868 263 PHE F O 1
ATOM 5049 N N . ILE B 2 264 ? -46.26348 39.54513 -23.63155 1.000 39.11754 264 ILE F N 1
ATOM 5050 C CA . ILE B 2 264 ? -45.86620 38.59076 -22.60327 1.000 34.71849 264 ILE F CA 1
ATOM 5051 C C . ILE B 2 264 ? -47.08756 38.34997 -21.72833 1.000 36.02387 264 ILE F C 1
ATOM 5052 O O . ILE B 2 264 ? -47.45829 39.20716 -20.91608 1.000 40.74837 264 ILE F O 1
ATOM 5057 N N . SER B 2 265 ? -47.72079 37.19409 -21.89904 1.000 35.57027 265 SER F N 1
ATOM 5058 C CA . SER B 2 265 ? -48.95253 36.86173 -21.20167 1.000 42.71718 265 SER F CA 1
ATOM 5059 C C . SER B 2 265 ? -48.75114 35.61162 -20.35547 1.000 39.32681 265 SER F C 1
ATOM 5060 O O . SER B 2 265 ? -47.98875 34.70967 -20.72076 1.000 37.69499 265 SER F O 1
ATOM 5063 N N . THR B 2 266 ? -49.45531 35.56710 -19.21982 1.000 34.39138 266 THR F N 1
ATOM 5064 C CA . THR B 2 266 ? -49.26244 34.48278 -18.26000 1.000 36.90563 266 THR F CA 1
ATOM 5065 C C . THR B 2 266 ? -49.62556 33.12757 -18.85820 1.000 34.63668 266 THR F C 1
ATOM 5066 O O . THR B 2 266 ? -48.99456 32.11271 -18.54027 1.000 35.53959 266 THR F O 1
ATOM 5070 N N . ASN B 2 267 ? -50.63795 33.08629 -19.71973 1.000 37.51170 267 ASN F N 1
ATOM 5071 C CA . ASN B 2 267 ? -51.10251 31.83280 -20.30041 1.000 51.58234 267 ASN F CA 1
ATOM 5072 C C . ASN B 2 267 ? -50.32903 31.42338 -21.54814 1.000 39.90870 267 ASN F C 1
ATOM 5073 O O . ASN B 2 267 ? -50.68557 30.42126 -22.17593 1.000 42.30805 267 ASN F O 1
ATOM 5078 N N . GLN B 2 268 ? -49.28566 32.15925 -21.91864 1.000 38.96711 268 GLN F N 1
ATOM 5079 C CA . GLN B 2 268 ? -48.49659 31.87235 -23.11133 1.000 38.66096 268 GLN F CA 1
ATOM 5080 C C . GLN B 2 268 ? -47.12746 31.35779 -22.69126 1.000 42.47887 268 GLN F C 1
ATOM 5081 O O . GLN B 2 268 ? -46.40381 32.03876 -21.95665 1.000 36.59426 268 GLN F O 1
ATOM 5087 N N . HIS B 2 269 ? -46.77603 30.15763 -23.15692 1.000 35.20982 269 HIS F N 1
ATOM 5088 C CA . HIS B 2 269 ? -45.43617 29.63916 -22.90548 1.000 41.10775 269 HIS F CA 1
ATOM 5089 C C . HIS B 2 269 ? -44.38814 30.47096 -23.63156 1.000 44.79175 269 HIS F C 1
ATOM 5090 O O . HIS B 2 269 ? -43.30726 30.73464 -23.09015 1.000 35.97058 269 HIS F O 1
ATOM 5097 N N . SER B 2 270 ? -44.69222 30.89618 -24.85166 1.000 35.13963 270 SER F N 1
ATOM 5098 C CA . SER B 2 270 ? -43.79384 31.73491 -25.62549 1.000 34.47733 270 SER F CA 1
ATOM 5099 C C . SER B 2 270 ? -44.02028 33.20631 -25.29689 1.000 35.58966 270 SER F C 1
ATOM 5100 O O . SER B 2 270 ? -45.09227 33.61345 -24.84213 1.000 35.46668 270 SER F O 1
ATOM 5103 N N . CYS B 2 271 ? -42.98310 34.00170 -25.52585 1.000 34.83226 271 CYS F N 1
ATOM 5104 C CA . CYS B 2 271 ? -43.07479 35.45203 -25.51135 1.000 35.19848 271 CYS F CA 1
ATOM 5105 C C . CYS B 2 271 ? -42.94228 35.97057 -26.93647 1.000 41.50127 271 CYS F C 1
ATOM 5106 O O . CYS B 2 271 ? -42.49799 35.25458 -27.83698 1.000 41.33871 271 CYS F O 1
ATOM 5109 N N . TYR B 2 272 ? -43.34409 37.22356 -27.14269 1.000 39.19328 272 TYR F N 1
ATOM 5110 C CA . TYR B 2 272 ? -43.43452 37.76576 -28.49080 1.000 39.82724 272 TYR F CA 1
ATOM 5111 C C . TYR B 2 272 ? -42.98255 39.21754 -28.51882 1.000 47.86607 272 TYR F C 1
ATOM 5112 O O . TYR B 2 272 ? -43.19170 39.97336 -27.56660 1.000 39.50701 272 TYR F O 1
ATOM 5121 N N . LEU B 2 273 ? -42.36145 39.59469 -29.63213 1.000 39.49529 273 LEU F N 1
ATOM 5122 C CA . LEU B 2 273 ? -41.97576 40.97107 -29.90087 1.000 39.99928 273 LEU F CA 1
ATOM 5123 C C . LEU B 2 273 ? -42.94197 41.57717 -30.90929 1.000 47.24185 273 LEU F C 1
ATOM 5124 O O . LEU B 2 273 ? -43.29246 40.94087 -31.90774 1.000 50.23519 273 LEU F O 1
ATOM 5129 N N . LYS B 2 274 ? -43.37743 42.80395 -30.63990 1.000 48.21665 274 LYS F N 1
ATOM 5130 C CA . LYS B 2 274 ? -44.28467 43.53062 -31.51939 1.000 57.43285 274 LYS F CA 1
ATOM 5131 C C . LYS B 2 274 ? -43.51682 44.66654 -32.17998 1.000 47.86042 274 LYS F C 1
ATOM 5132 O O . LYS B 2 274 ? -42.97330 45.53541 -31.48991 1.000 61.84260 274 LYS F O 1
ATOM 5138 N N . VAL B 2 275 ? -43.47117 44.65689 -33.50903 1.000 65.61774 275 VAL F N 1
ATOM 5139 C CA . VAL B 2 275 ? -42.78583 45.68874 -34.27835 1.000 67.90604 275 VAL F CA 1
ATOM 5140 C C . VAL B 2 275 ? -43.65032 46.05724 -35.47526 1.000 67.75712 275 VAL F C 1
ATOM 5141 O O . VAL B 2 275 ? -44.32412 45.20006 -36.05713 1.000 68.24438 275 VAL F O 1
ATOM 5145 N N . LYS B 2 276 ? -43.63366 47.33846 -35.83661 1.000 74.62858 276 LYS F N 1
ATOM 5146 C CA . LYS B 2 276 ? -44.44094 47.81138 -36.95228 1.000 76.60454 276 LYS F CA 1
ATOM 5147 C C . LYS B 2 276 ? -43.96603 47.19062 -38.25946 1.000 76.74961 276 LYS F C 1
ATOM 5148 O O . LYS B 2 276 ? -42.76418 47.03898 -38.49576 1.000 65.15779 276 LYS F O 1
ATOM 5154 N N . LYS B 2 277 ? -44.92567 46.83079 -39.11500 1.000 78.60161 277 LYS F N 1
ATOM 5155 C CA . LYS B 2 277 ? -44.58802 46.25225 -40.40968 1.000 80.99612 277 LYS F CA 1
ATOM 5156 C C . LYS B 2 277 ? -43.82362 47.23130 -41.29025 1.000 83.33725 277 LYS F C 1
ATOM 5157 O O . LYS B 2 277 ? -43.08758 46.79937 -42.18426 1.000 77.12982 277 LYS F O 1
ATOM 5163 N N . SER B 2 278 ? -43.97655 48.53761 -41.05463 1.000 89.40171 278 SER F N 1
ATOM 5164 C CA . SER B 2 278 ? -43.17706 49.51952 -41.77903 1.000 96.84362 278 SER F CA 1
ATOM 5165 C C . SER B 2 278 ? -41.73720 49.53995 -41.28539 1.000 95.47691 278 SER F C 1
ATOM 5166 O O . SER B 2 278 ? -40.81875 49.82449 -42.06233 1.000 86.78942 278 SER F O 1
ATOM 5169 N N . ASP B 2 279 ? -41.52347 49.24287 -40.00483 1.000 80.14517 279 ASP F N 1
ATOM 5170 C CA . ASP B 2 279 ? -40.20992 49.29624 -39.38223 1.000 77.50371 279 ASP F CA 1
ATOM 5171 C C . ASP B 2 279 ? -39.48613 47.95606 -39.42263 1.000 72.82466 279 ASP F C 1
ATOM 5172 O O . ASP B 2 279 ? -38.51709 47.76135 -38.67926 1.000 75.78225 279 ASP F O 1
ATOM 5177 N N . GLN B 2 280 ? -39.92920 47.03456 -40.27941 1.000 69.67865 280 GLN F N 1
ATOM 5178 C CA . GLN B 2 280 ? -39.39116 45.67824 -40.25720 1.000 77.89350 280 GLN F CA 1
ATOM 5179 C C . GLN B 2 280 ? -37.95536 45.63862 -40.76798 1.000 78.08837 280 GLN F C 1
ATOM 5180 O O . GLN B 2 280 ? -37.09965 44.96122 -40.18605 1.000 65.68328 280 GLN F O 1
ATOM 5186 N N . LYS B 2 281 ? -37.67577 46.35183 -41.86309 1.000 75.10509 281 LYS F N 1
ATOM 5187 C CA . LYS B 2 281 ? -36.32849 46.35519 -42.42715 1.000 73.28927 281 LYS F CA 1
ATOM 5188 C C . LYS B 2 281 ? -35.30295 46.83029 -41.40889 1.000 61.08588 281 LYS F C 1
ATOM 5189 O O . LYS B 2 281 ? -34.22560 46.23845 -41.27544 1.000 68.48557 281 LYS F O 1
ATOM 5195 N N . ARG B 2 282 ? -35.62222 47.89760 -40.67906 1.000 68.28222 282 ARG F N 1
ATOM 5196 C CA . ARG B 2 282 ? -34.68805 48.41955 -39.69071 1.000 65.22822 282 ARG F CA 1
ATOM 5197 C C . ARG B 2 282 ? -34.54226 47.46945 -38.50554 1.000 68.59684 282 ARG F C 1
ATOM 5198 O O . ARG B 2 282 ? -33.43218 47.26663 -37.99863 1.000 62.37757 282 ARG F O 1
ATOM 5206 N N . PHE B 2 283 ? -35.64686 46.86918 -38.05501 1.000 64.55660 283 PHE F N 1
ATOM 5207 C CA . PHE B 2 283 ? -35.55689 45.88006 -36.98497 1.000 64.66502 283 PHE F CA 1
ATOM 5208 C C . PHE B 2 283 ? -34.74640 44.66660 -37.42703 1.000 59.76308 283 PHE F C 1
ATOM 5209 O O . PHE B 2 283 ? -33.94532 44.12887 -36.65233 1.000 53.84778 283 PHE F O 1
ATOM 5217 N N . SER B 2 284 ? -34.93541 44.22778 -38.67461 1.000 55.40887 284 SER F N 1
ATOM 5218 C CA . SER B 2 284 ? -34.19024 43.07951 -39.18257 1.000 66.66726 284 SER F CA 1
ATOM 5219 C C . SER B 2 284 ? -32.69320 43.36038 -39.21859 1.000 57.70427 284 SER F C 1
ATOM 5220 O O . SER B 2 284 ? -31.88269 42.48456 -38.89392 1.000 55.30380 284 SER F O 1
ATOM 5223 N N . SER B 2 285 ? -32.30641 44.57605 -39.61423 1.000 57.13176 285 SER F N 1
ATOM 5224 C CA . SER B 2 285 ? -30.89046 44.93003 -39.62998 1.000 61.77597 285 SER F CA 1
ATOM 5225 C C . SER B 2 285 ? -30.29646 44.88944 -38.22717 1.000 57.81115 285 SER F C 1
ATOM 5226 O O . SER B 2 285 ? -29.15786 44.44482 -38.03947 1.000 61.33145 285 SER F O 1
ATOM 5229 N N . LEU B 2 286 ? -31.05752 45.34150 -37.22719 1.000 56.95881 286 LEU F N 1
ATOM 5230 C CA . LEU B 2 286 ? -30.55988 45.33647 -35.85459 1.000 65.06922 286 LEU F CA 1
ATOM 5231 C C . LEU B 2 286 ? -30.42334 43.91779 -35.31573 1.000 60.27617 286 LEU F C 1
ATOM 5232 O O . LEU B 2 286 ? -29.45769 43.60928 -34.60724 1.000 61.78995 286 LEU F O 1
ATOM 5237 N N . ILE B 2 287 ? -31.38494 43.04547 -35.62969 1.000 54.19852 287 ILE F N 1
ATOM 5238 C CA . ILE B 2 287 ? -31.28722 41.64693 -35.21773 1.000 62.69367 287 ILE F CA 1
ATOM 5239 C C . ILE B 2 287 ? -30.04253 41.00421 -35.81328 1.000 61.85875 287 ILE F C 1
ATOM 5240 O O . ILE B 2 287 ? -29.31669 40.26919 -35.13233 1.000 54.94650 287 ILE F O 1
ATOM 5245 N N . GLN B 2 288 ? -29.77297 41.27215 -37.09195 1.000 55.29573 288 GLN F N 1
ATOM 5246 C CA . GLN B 2 288 ? -28.56218 40.74528 -37.70991 1.000 62.16987 288 GLN F CA 1
ATOM 5247 C C . GLN B 2 288 ? -27.31513 41.42830 -37.16077 1.000 58.01846 288 GLN F C 1
ATOM 5248 O O . GLN B 2 288 ? -26.22626 40.84388 -37.18801 1.000 60.01529 288 GLN F O 1
ATOM 5254 N N . GLN B 2 289 ? -27.45483 42.65694 -36.65790 1.000 72.80398 289 GLN F N 1
ATOM 5255 C CA . GLN B 2 289 ? -26.34755 43.39598 -36.06315 1.000 85.65201 289 GLN F CA 1
ATOM 5256 C C . GLN B 2 289 ? -25.99068 42.90786 -34.66193 1.000 81.67531 289 GLN F C 1
ATOM 5257 O O . GLN B 2 289 ? -24.91240 43.24639 -34.16010 1.000 84.32934 289 GLN F O 1
ATOM 5263 N N . LEU B 2 290 ? -26.85900 42.11498 -34.02760 1.000 66.70100 290 LEU F N 1
ATOM 5264 C CA . LEU B 2 290 ? -26.60259 41.66893 -32.66075 1.000 64.53776 290 LEU F CA 1
ATOM 5265 C C . LEU B 2 290 ? -25.33927 40.82167 -32.57463 1.000 64.63441 290 LEU F C 1
ATOM 5266 O O . LEU B 2 290 ? -24.52401 41.00181 -31.66257 1.000 77.89452 290 LEU F O 1
ATOM 5271 N N . SER B 2 291 ? -25.15732 39.89634 -33.51374 1.000 73.57338 291 SER F N 1
ATOM 5272 C CA . SER B 2 291 ? -24.05170 38.94787 -33.46660 1.000 79.83038 291 SER F CA 1
ATOM 5273 C C . SER B 2 291 ? -22.75093 39.51006 -34.02638 1.000 88.35315 291 SER F C 1
ATOM 5274 O O . SER B 2 291 ? -21.78640 38.75265 -34.17863 1.000 88.63853 291 SER F O 1
ATOM 5277 N N . MET B 2 292 ? -22.69548 40.80365 -34.33856 1.000 89.71457 292 MET F N 1
ATOM 5278 C CA . MET B 2 292 ? -21.47800 41.38773 -34.88672 1.000 98.08834 292 MET F CA 1
ATOM 5279 C C . MET B 2 292 ? -20.39393 41.45470 -33.82013 1.000 106.60320 292 MET F C 1
ATOM 5280 O O . MET B 2 292 ? -19.36519 40.77927 -33.92676 1.000 105.19863 292 MET F O 1
ATOM 5285 N N . ASP B 2 293 ? -20.61447 42.26856 -32.79134 1.000 107.68113 293 ASP F N 1
ATOM 5286 C CA . ASP B 2 293 ? -19.69057 42.33948 -31.66539 1.000 106.45499 293 ASP F CA 1
ATOM 5287 C C . ASP B 2 293 ? -19.85526 41.08636 -30.81440 1.000 107.25967 293 ASP F C 1
ATOM 5288 O O . ASP B 2 293 ? -20.91464 40.86536 -30.21864 1.000 105.61402 293 ASP F O 1
ATOM 5293 N N . GLU B 2 294 ? -18.80804 40.25913 -30.76429 1.000 125.12801 294 GLU F N 1
ATOM 5294 C CA . GLU B 2 294 ? -18.88485 39.00627 -30.02025 1.000 133.65300 294 GLU F CA 1
ATOM 5295 C C . GLU B 2 294 ? -19.06004 39.24755 -28.52681 1.000 131.13281 294 GLU F C 1
ATOM 5296 O O . GLU B 2 294 ? -19.70673 38.44803 -27.83989 1.000 127.22224 294 GLU F O 1
ATOM 5302 N N . HIS B 2 295 ? -18.50285 40.34028 -28.00921 1.000 97.11094 295 HIS F N 1
ATOM 5303 C CA . HIS B 2 295 ? -18.56552 40.64088 -26.58634 1.000 93.23991 295 HIS F CA 1
ATOM 5304 C C . HIS B 2 295 ? -19.79296 41.45321 -26.19621 1.000 85.89467 295 HIS F C 1
ATOM 5305 O O . HIS B 2 295 ? -20.06122 41.59878 -24.99921 1.000 85.18966 295 HIS F O 1
ATOM 5312 N N . PHE B 2 296 ? -20.54158 41.98226 -27.16694 1.000 79.45529 296 PHE F N 1
ATOM 5313 C CA . PHE B 2 296 ? -21.70700 42.79759 -26.83745 1.000 85.25398 296 PHE F CA 1
ATOM 5314 C C . PHE B 2 296 ? -22.79042 41.97237 -26.15553 1.000 78.55876 296 PHE F C 1
ATOM 5315 O O . PHE B 2 296 ? -23.39260 42.42122 -25.17330 1.000 80.98726 296 PHE F O 1
ATOM 5323 N N . ILE B 2 297 ? -23.05226 40.76500 -26.65944 1.000 80.24098 297 ILE F N 1
ATOM 5324 C CA . ILE B 2 297 ? -24.12251 39.94641 -26.09920 1.000 73.52317 297 ILE F CA 1
ATOM 5325 C C . ILE B 2 297 ? -23.76523 39.48080 -24.69293 1.000 76.85513 297 ILE F C 1
ATOM 5326 O O . ILE B 2 297 ? -24.59500 39.53728 -23.77796 1.000 71.62176 297 ILE F O 1
ATOM 5331 N N . GLU B 2 298 ? -22.52677 39.02371 -24.49317 1.000 77.91929 298 GLU F N 1
ATOM 5332 C CA . GLU B 2 298 ? -22.13008 38.51672 -23.18265 1.000 88.63958 298 GLU F CA 1
ATOM 5333 C C . GLU B 2 298 ? -22.10678 39.62500 -22.13632 1.000 84.27237 298 GLU F C 1
ATOM 5334 O O . GLU B 2 298 ? -22.50361 39.40577 -20.98577 1.000 73.50672 298 GLU F O 1
ATOM 5340 N N . THR B 2 299 ? -21.64784 40.82119 -22.51237 1.000 73.66871 299 THR F N 1
ATOM 5341 C CA . THR B 2 299 ? -21.60097 41.92022 -21.55280 1.000 75.87077 299 THR F CA 1
ATOM 5342 C C . THR B 2 299 ? -22.99570 42.45726 -21.25493 1.000 73.96878 299 THR F C 1
ATOM 5343 O O . THR B 2 299 ? -23.28130 42.85890 -20.12091 1.000 70.94113 299 THR F O 1
ATOM 5347 N N . TYR B 2 300 ? -23.87897 42.47415 -22.25632 1.000 68.48291 300 TYR F N 1
ATOM 5348 C CA . TYR B 2 300 ? -25.23471 42.95839 -22.01990 1.000 64.38497 300 TYR F CA 1
ATOM 5349 C C . TYR B 2 300 ? -26.03444 41.98459 -21.16461 1.000 68.70748 300 TYR F C 1
ATOM 5350 O O . TYR B 2 300 ? -26.88575 42.41110 -20.37599 1.000 63.67046 300 TYR F O 1
ATOM 5359 N N . ILE B 2 301 ? -25.78136 40.68123 -21.30725 1.000 62.23086 301 ILE F N 1
ATOM 5360 C CA . ILE B 2 301 ? -26.43067 39.69957 -20.44281 1.000 63.85896 301 ILE F CA 1
ATOM 5361 C C . ILE B 2 301 ? -26.01474 39.91405 -18.99394 1.000 67.02715 301 ILE F C 1
ATOM 5362 O O . ILE B 2 301 ? -26.84775 39.87667 -18.07985 1.000 62.08914 301 ILE F O 1
ATOM 5367 N N . LYS B 2 302 ? -24.72134 40.15277 -18.76309 1.000 64.58277 302 LYS F N 1
ATOM 5368 C CA . LYS B 2 302 ? -24.23984 40.38679 -17.40577 1.000 77.84277 302 LYS F CA 1
ATOM 5369 C C . LYS B 2 302 ? -24.83599 41.66140 -16.82156 1.000 70.58555 302 LYS F C 1
ATOM 5370 O O . LYS B 2 302 ? -25.20277 41.69958 -15.64126 1.000 74.95680 302 LYS F O 1
ATOM 5376 N N . ASP B 2 303 ? -24.94416 42.71596 -17.63379 1.000 69.85090 303 ASP F N 1
ATOM 5377 C CA . ASP B 2 303 ? -25.56073 43.95037 -17.15852 1.000 76.40444 303 ASP F CA 1
ATOM 5378 C C . ASP B 2 303 ? -27.04263 43.74948 -16.86727 1.000 67.70926 303 ASP F C 1
ATOM 5379 O O . ASP B 2 303 ? -27.56846 44.29697 -15.89111 1.000 68.90697 303 ASP F O 1
ATOM 5384 N N . TYR B 2 304 ? -27.73130 42.96548 -17.70065 1.000 60.72004 304 TYR F N 1
ATOM 5385 C CA . TYR B 2 304 ? -29.15072 42.71473 -17.47313 1.000 64.00473 304 TYR F CA 1
ATOM 5386 C C . TYR B 2 304 ? -29.37249 41.89784 -16.20659 1.000 57.31162 304 TYR F C 1
ATOM 5387 O O . TYR B 2 304 ? -30.32544 42.14926 -15.46084 1.000 58.29048 304 TYR F O 1
ATOM 5396 N N . GLN B 2 305 ? -28.50727 40.91281 -15.95046 1.000 53.25185 305 GLN F N 1
ATOM 5397 C CA . GLN B 2 305 ? -28.64277 40.10205 -14.74426 1.000 55.35314 305 GLN F CA 1
ATOM 5398 C C . GLN B 2 305 ? -28.47161 40.94757 -13.48868 1.000 67.02918 305 GLN F C 1
ATOM 5399 O O . GLN B 2 305 ? -29.17278 40.74070 -12.49113 1.000 65.92092 305 GLN F O 1
ATOM 5405 N N . TRP B 2 306 ? -27.54236 41.90569 -13.51827 1.000 62.63912 306 TRP F N 1
ATOM 5406 C CA . TRP B 2 306 ? -27.37391 42.80719 -12.38335 1.000 65.48779 306 TRP F CA 1
ATOM 5407 C C . TRP B 2 306 ? -28.53655 43.78598 -12.28097 1.000 61.92486 306 TRP F C 1
ATOM 5408 O O . TRP B 2 306 ? -29.01187 44.08270 -11.17848 1.000 62.24837 306 TRP F O 1
ATOM 5419 N N . ARG B 2 307 ? -29.00865 44.29431 -13.42081 1.000 60.96682 307 ARG F N 1
ATOM 5420 C CA . ARG B 2 307 ? -30.13579 45.22051 -13.41163 1.000 63.98822 307 ARG F CA 1
ATOM 5421 C C . ARG B 2 307 ? -31.42691 44.51683 -13.00895 1.000 61.81829 307 ARG F C 1
ATOM 5422 O O . ARG B 2 307 ? -32.26204 45.09703 -12.30493 1.000 57.45599 307 ARG F O 1
ATOM 5430 N N . PHE B 2 308 ? -31.60321 43.26314 -13.43636 1.000 49.07039 308 PHE F N 1
ATOM 5431 C CA . PHE B 2 308 ? -32.79936 42.51374 -13.06307 1.000 54.04795 308 PHE F CA 1
ATOM 5432 C C . PHE B 2 308 ? -32.85856 42.28697 -11.55832 1.000 54.65772 308 PHE F C 1
ATOM 5433 O O . PHE B 2 308 ? -33.92250 42.42648 -10.94326 1.000 44.17229 308 PHE F O 1
ATOM 5441 N N . MET B 2 309 ? -31.72563 41.93064 -10.94805 1.000 48.82039 309 MET F N 1
ATOM 5442 C CA . MET B 2 309 ? -31.70614 41.70054 -9.50776 1.000 56.14416 309 MET F CA 1
ATOM 5443 C C . MET B 2 309 ? -31.89206 43.00123 -8.73728 1.000 54.08935 309 MET F C 1
ATOM 5444 O O . MET B 2 309 ? -32.58807 43.02838 -7.71574 1.000 53.46373 309 MET F O 1
ATOM 5449 N N . ASN B 2 310 ? -31.27620 44.08857 -9.20852 1.000 51.23019 310 ASN F N 1
ATOM 5450 C CA . ASN B 2 310 ? -31.42927 45.37341 -8.53345 1.000 49.55690 310 ASN F CA 1
ATOM 5451 C C . ASN B 2 310 ? -32.87567 45.84641 -8.56712 1.000 52.21024 310 ASN F C 1
ATOM 5452 O O . ASN B 2 310 ? -33.40113 46.33159 -7.55852 1.000 53.46455 310 ASN F O 1
ATOM 5457 N N . GLU B 2 311 ? -33.53699 45.71283 -9.71836 1.000 49.33341 311 GLU F N 1
ATOM 5458 C CA . GLU B 2 311 ? -34.93014 46.13255 -9.81527 1.000 58.62330 311 GLU F CA 1
ATOM 5459 C C . GLU B 2 311 ? -35.83360 45.25653 -8.95696 1.000 53.09455 311 GLU F C 1
ATOM 5460 O O . GLU B 2 311 ? -36.78596 45.75442 -8.34717 1.000 52.36281 311 GLU F O 1
ATOM 5466 N N . LEU B 2 312 ? -35.54781 43.95306 -8.88709 1.000 46.15811 312 LEU F N 1
ATOM 5467 C CA . LEU B 2 312 ? -36.37254 43.06420 -8.07356 1.000 51.58003 312 LEU F CA 1
ATOM 5468 C C . LEU B 2 312 ? -36.27307 43.41887 -6.59548 1.000 47.67610 312 LEU F C 1
ATOM 5469 O O . LEU B 2 312 ? -37.27979 43.40326 -5.87747 1.000 47.46327 312 LEU F O 1
ATOM 5474 N N . VAL B 2 313 ? -35.06513 43.73011 -6.12017 1.000 46.61625 313 VAL F N 1
ATOM 5475 C CA . VAL B 2 313 ? -34.89944 44.14163 -4.72918 1.000 44.43573 313 VAL F CA 1
ATOM 5476 C C . VAL B 2 313 ? -35.66131 45.43346 -4.46690 1.000 44.39863 313 VAL F C 1
ATOM 5477 O O . VAL B 2 313 ? -36.34404 45.57401 -3.44482 1.000 45.52032 313 VAL F O 1
ATOM 5481 N N . ILE B 2 314 ? -35.57135 46.38920 -5.39424 1.000 51.09198 314 ILE F N 1
ATOM 5482 C CA . ILE B 2 314 ? -36.29387 47.64840 -5.24547 1.000 53.38756 314 ILE F CA 1
ATOM 5483 C C . ILE B 2 314 ? -37.79763 47.42310 -5.34897 1.000 50.77398 314 ILE F C 1
ATOM 5484 O O . ILE B 2 314 ? -38.57568 47.96630 -4.55599 1.000 48.30395 314 ILE F O 1
ATOM 5489 N N . ASN B 2 315 ? -38.23209 46.61687 -6.32132 1.000 44.32555 315 ASN F N 1
ATOM 5490 C CA . ASN B 2 315 ? -39.65998 46.44044 -6.56517 1.000 53.80715 315 ASN F CA 1
ATOM 5491 C C . ASN B 2 315 ? -40.35481 45.63683 -5.47508 1.000 47.40572 315 ASN F C 1
ATOM 5492 O O . ASN B 2 315 ? -41.57139 45.77150 -5.30989 1.000 49.95589 315 ASN F O 1
ATOM 5497 N N . PHE B 2 316 ? -39.62577 44.80907 -4.73043 1.000 50.71955 316 PHE F N 1
ATOM 5498 C CA . PHE B 2 316 ? -40.25316 43.97108 -3.71663 1.000 44.83102 316 PHE F CA 1
ATOM 5499 C C . PHE B 2 316 ? -40.60563 44.73171 -2.44522 1.000 52.24480 316 PHE F C 1
ATOM 5500 O O . PHE B 2 316 ? -40.89614 44.10176 -1.42328 1.000 49.91276 316 PHE F O 1
ATOM 5508 N N . ASN B 2 317 ? -40.58858 46.06158 -2.48406 1.000 54.62038 317 ASN F N 1
ATOM 5509 C CA . ASN B 2 317 ? -41.15517 46.87309 -1.41652 1.000 60.09418 317 ASN F CA 1
ATOM 5510 C C . ASN B 2 317 ? -42.54450 47.39534 -1.75124 1.000 72.41521 317 ASN F C 1
ATOM 5511 O O . ASN B 2 317 ? -43.35640 47.58929 -0.84070 1.000 68.54188 317 ASN F O 1
ATOM 5516 N N . GLN B 2 318 ? -42.83756 47.61601 -3.03282 1.000 53.24319 318 GLN F N 1
ATOM 5517 C CA . GLN B 2 318 ? -44.16001 48.04345 -3.46807 1.000 54.70391 318 GLN F CA 1
ATOM 5518 C C . GLN B 2 318 ? -45.05397 46.83284 -3.70099 1.000 49.60167 318 GLN F C 1
ATOM 5519 O O . GLN B 2 318 ? -44.62985 45.83625 -4.29251 1.000 51.94882 318 GLN F O 1
ATOM 5525 N N . LEU B 2 319 ? -46.30286 46.93375 -3.24158 1.000 51.86028 319 LEU F N 1
ATOM 5526 C CA . LEU B 2 319 ? -47.21240 45.79529 -3.31631 1.000 51.34190 319 LEU F CA 1
ATOM 5527 C C . LEU B 2 319 ? -47.61422 45.49272 -4.75540 1.000 59.63239 319 LEU F C 1
ATOM 5528 O O . LEU B 2 319 ? -47.69834 44.32333 -5.14769 1.000 51.79754 319 LEU F O 1
ATOM 5533 N N . HIS B 2 320 ? -47.87039 46.52938 -5.55683 1.000 47.78422 320 HIS F N 1
ATOM 5534 C CA A HIS B 2 320 ? -48.27125 46.30905 -6.94229 0.500 48.87431 320 HIS F CA 1
ATOM 5535 C CA B HIS B 2 320 ? -48.27367 46.29863 -6.93991 0.500 48.87359 320 HIS F CA 1
ATOM 5536 C C . HIS B 2 320 ? -47.12818 45.74826 -7.77898 1.000 45.70601 320 HIS F C 1
ATOM 5537 O O . HIS B 2 320 ? -47.36423 44.95674 -8.69871 1.000 41.73950 320 HIS F O 1
ATOM 5550 N N . ASN B 2 321 ? -45.88912 46.14534 -7.48188 1.000 45.89265 321 ASN F N 1
ATOM 5551 C CA . ASN B 2 321 ? -44.75340 45.61708 -8.22998 1.000 40.16675 321 ASN F CA 1
ATOM 5552 C C . ASN B 2 321 ? -44.55745 44.13065 -7.95920 1.000 35.50601 321 ASN F C 1
ATOM 5553 O O . ASN B 2 321 ? -44.23183 43.36700 -8.87579 1.000 40.08260 321 ASN F O 1
ATOM 5558 N N . ILE B 2 322 ? -44.74981 43.70123 -6.70846 1.000 36.38695 322 ILE F N 1
ATOM 5559 C CA . ILE B 2 322 ? -44.70237 42.27413 -6.39818 1.000 35.55746 322 ILE F CA 1
ATOM 5560 C C . ILE B 2 322 ? -45.77072 41.52842 -7.18797 1.000 35.61039 322 ILE F C 1
ATOM 5561 O O . ILE B 2 322 ? -45.53933 40.41922 -7.68632 1.000 34.63651 322 ILE F O 1
ATOM 5566 N N . TYR B 2 323 ? -46.95318 42.13485 -7.32321 1.000 35.29760 323 TYR F N 1
ATOM 5567 C CA . TYR B 2 323 ? -48.03057 41.52636 -8.09701 1.000 39.48333 323 TYR F CA 1
ATOM 5568 C C . TYR B 2 323 ? -47.63074 41.34694 -9.55678 1.000 29.79471 323 TYR F C 1
ATOM 5569 O O . TYR B 2 323 ? -47.96669 40.33248 -10.17856 1.000 35.34762 323 TYR F O 1
ATOM 5578 N N . ASP B 2 324 ? -46.90295 42.31750 -10.11735 1.000 33.79897 324 ASP F N 1
ATOM 5579 C CA . ASP B 2 324 ? -46.46897 42.20911 -11.50753 1.000 34.31667 324 ASP F CA 1
ATOM 5580 C C . ASP B 2 324 ? -45.51254 41.03876 -11.70423 1.000 36.85936 324 ASP F C 1
ATOM 5581 O O . ASP B 2 324 ? -45.52975 40.38804 -12.75502 1.000 32.59445 324 ASP F O 1
ATOM 5586 N N . TYR B 2 325 ? -44.66318 40.75866 -10.70950 1.000 33.64302 325 TYR F N 1
ATOM 5587 C CA . TYR B 2 325 ? -43.81204 39.57498 -10.79039 1.000 35.86846 325 TYR F CA 1
ATOM 5588 C C . TYR B 2 325 ? -44.62922 38.29264 -10.71056 1.000 39.72038 325 TYR F C 1
ATOM 5589 O O . TYR B 2 325 ? -44.28591 37.29852 -11.36152 1.000 34.90547 325 TYR F O 1
ATOM 5598 N N . MET B 2 326 ? -45.70775 38.29450 -9.92205 1.000 32.33793 326 MET F N 1
ATOM 5599 C CA . MET B 2 326 ? -46.54697 37.10663 -9.81395 1.000 33.50997 326 MET F CA 1
ATOM 5600 C C . MET B 2 326 ? -47.30155 36.82686 -11.10537 1.000 30.00607 326 MET F C 1
ATOM 5601 O O . MET B 2 326 ? -47.56234 35.66323 -11.42723 1.000 35.42334 326 MET F O 1
ATOM 5606 N N . THR B 2 327 ? -47.67284 37.86696 -11.85211 1.000 30.47023 327 THR F N 1
ATOM 5607 C CA . THR B 2 327 ? -48.41668 37.63608 -13.08375 1.000 34.71917 327 THR F CA 1
ATOM 5608 C C . THR B 2 327 ? -47.48677 37.33450 -14.25129 1.000 33.85079 327 THR F C 1
ATOM 5609 O O . THR B 2 327 ? -47.76391 36.42820 -15.04388 1.000 35.09076 327 THR F O 1
ATOM 5613 N N . GLU B 2 328 ? -46.37512 38.06652 -14.36937 1.000 29.82407 328 GLU F N 1
ATOM 5614 C CA . GLU B 2 328 ? -45.49030 37.86052 -15.51227 1.000 34.98085 328 GLU F CA 1
ATOM 5615 C C . GLU B 2 328 ? -44.64361 36.60129 -15.36473 1.000 34.74778 328 GLU F C 1
ATOM 5616 O O . GLU B 2 328 ? -44.47312 35.85280 -16.33201 1.000 32.90551 328 GLU F O 1
ATOM 5622 N N . TYR B 2 329 ? -44.09808 36.34987 -14.17612 1.000 32.31678 329 TYR F N 1
ATOM 5623 C CA . TYR B 2 329 ? -43.19570 35.22371 -13.97057 1.000 38.85096 329 TYR F CA 1
ATOM 5624 C C . TYR B 2 329 ? -43.83615 34.09068 -13.18162 1.000 39.98582 329 TYR F C 1
ATOM 5625 O O . TYR B 2 329 ? -43.14045 33.13717 -12.81314 1.000 36.34469 329 TYR F O 1
ATOM 5634 N N . ARG B 2 330 ? -45.14331 34.16740 -12.92597 1.000 29.08887 330 ARG F N 1
ATOM 5635 C CA . ARG B 2 330 ? -45.86494 33.14250 -12.17089 1.000 28.21961 330 ARG F CA 1
ATOM 5636 C C . ARG B 2 330 ? -45.18062 32.85860 -10.83618 1.000 37.84382 330 ARG F C 1
ATOM 5637 O O . ARG B 2 330 ? -45.10842 31.71691 -10.37717 1.000 32.91326 330 ARG F O 1
ATOM 5645 N N . LEU B 2 331 ? -44.66014 33.91618 -10.21603 1.000 38.49504 331 LEU F N 1
ATOM 5646 C CA . LEU B 2 331 ? -44.05609 33.79349 -8.89731 1.000 42.85163 331 LEU F CA 1
ATOM 5647 C C . LEU B 2 331 ? -45.09219 33.28235 -7.90485 1.000 40.01657 331 LEU F C 1
ATOM 5648 O O . LEU B 2 331 ? -46.20470 33.81133 -7.82005 1.000 34.72456 331 LEU F O 1
ATOM 5653 N N . GLY B 2 332 ? -44.72637 32.24162 -7.16284 1.000 37.82228 332 GLY F N 1
ATOM 5654 C CA . GLY B 2 332 ? -45.68694 31.50807 -6.36286 1.000 36.52904 332 GLY F CA 1
ATOM 5655 C C . GLY B 2 332 ? -45.74449 30.06460 -6.81366 1.000 36.76093 332 GLY F C 1
ATOM 5656 O O . GLY B 2 332 ? -45.51101 29.14925 -6.01997 1.000 43.68096 332 GLY F O 1
ATOM 5657 N N . GLU B 2 333 ? -46.06300 29.84613 -8.09281 1.000 37.80511 333 GLU F N 1
ATOM 5658 C CA . GLU B 2 333 ? -45.81233 28.53772 -8.68658 1.000 44.63945 333 GLU F CA 1
ATOM 5659 C C . GLU B 2 333 ? -44.31655 28.27739 -8.77952 1.000 39.96055 333 GLU F C 1
ATOM 5660 O O . GLU B 2 333 ? -43.85170 27.16629 -8.50151 1.000 44.80169 333 GLU F O 1
ATOM 5666 N N . TYR B 2 334 ? -43.55439 29.29259 -9.17310 1.000 38.28837 334 TYR F N 1
ATOM 5667 C CA . TYR B 2 334 ? -42.10214 29.25967 -9.15932 1.000 41.94921 334 TYR F CA 1
ATOM 5668 C C . TYR B 2 334 ? -41.58192 30.01568 -7.94377 1.000 42.96666 334 TYR F C 1
ATOM 5669 O O . TYR B 2 334 ? -42.17265 31.00609 -7.50464 1.000 37.95486 334 TYR F O 1
ATOM 5678 N N . THR B 2 335 ? -40.46376 29.54169 -7.40668 1.000 38.92198 335 THR F N 1
ATOM 5679 C CA . THR B 2 335 ? -39.80900 30.23572 -6.31279 1.000 50.04997 335 THR F CA 1
ATOM 5680 C C . THR B 2 335 ? -38.95872 31.38454 -6.84996 1.000 50.74110 335 THR F C 1
ATOM 5681 O O . THR B 2 335 ? -38.71136 31.50603 -8.05325 1.000 39.79354 335 THR F O 1
ATOM 5685 N N . VAL B 2 336 ? -38.51108 32.24350 -5.93243 1.000 38.39084 336 VAL F N 1
ATOM 5686 C CA . VAL B 2 336 ? -37.57716 33.29785 -6.31042 1.000 41.47179 336 VAL F CA 1
ATOM 5687 C C . VAL B 2 336 ? -36.22633 32.70021 -6.68387 1.000 51.06575 336 VAL F C 1
ATOM 5688 O O . VAL B 2 336 ? -35.52604 33.22482 -7.55932 1.000 44.29158 336 VAL F O 1
ATOM 5692 N N . ALA B 2 337 ? -35.84172 31.59367 -6.04152 1.000 44.46415 337 ALA F N 1
ATOM 5693 C CA . ALA B 2 337 ? -34.61361 30.90490 -6.42506 1.000 48.06205 337 ALA F CA 1
ATOM 5694 C C . ALA B 2 337 ? -34.68695 30.40900 -7.86374 1.000 48.95626 337 ALA F C 1
ATOM 5695 O O . ALA B 2 337 ? -33.72072 30.54191 -8.62404 1.000 50.96871 337 ALA F O 1
ATOM 5697 N N . GLU B 2 338 ? -35.82906 29.83960 -8.25851 1.000 45.14279 338 GLU F N 1
ATOM 5698 C CA . GLU B 2 3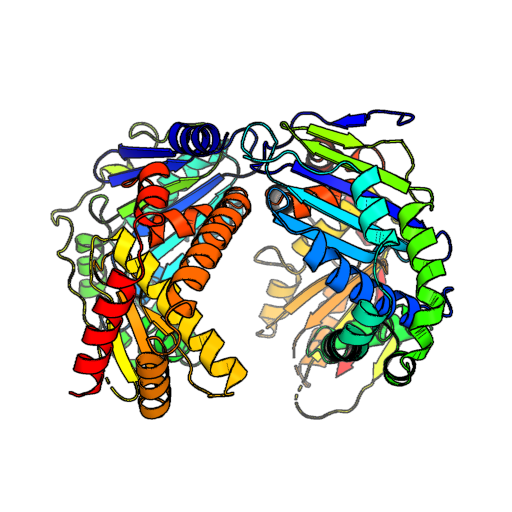38 ? -35.99205 29.39693 -9.63918 1.000 49.30208 338 GLU F CA 1
ATOM 5699 C C . GLU B 2 338 ? -36.01678 30.57319 -10.60577 1.000 47.61080 338 GLU F C 1
ATOM 5700 O O . GLU B 2 338 ? -35.60999 30.42959 -11.76427 1.000 47.69245 338 GLU F O 1
ATOM 5706 N N . LEU B 2 339 ? -36.48469 31.73755 -10.15197 1.000 37.33933 339 LEU F N 1
ATOM 5707 C CA . LEU B 2 339 ? -36.48592 32.92041 -11.00541 1.000 43.10193 339 LEU F CA 1
ATOM 5708 C C . LEU B 2 339 ? -35.06368 33.37536 -11.30961 1.000 48.46718 339 LEU F C 1
ATOM 5709 O O . LEU B 2 339 ? -34.71455 33.62382 -12.46967 1.000 43.96656 339 LEU F O 1
ATOM 5714 N N . PHE B 2 340 ? -34.22487 33.48766 -10.27690 1.000 45.99287 340 PHE F N 1
ATOM 5715 C CA . PHE B 2 340 ? -32.83536 33.87209 -10.49974 1.000 49.73711 340 PHE F CA 1
ATOM 5716 C C . PHE B 2 340 ? -32.03645 32.74687 -11.14405 1.000 48.23212 340 PHE F C 1
ATOM 5717 O O . PHE B 2 340 ? -31.06587 33.01289 -11.86163 1.000 52.09809 340 PHE F O 1
ATOM 5725 N N . GLY B 2 341 ? -32.41993 31.49190 -10.90074 1.000 42.82718 341 GLY F N 1
ATOM 5726 C CA . GLY B 2 341 ? -31.76777 30.38922 -11.58774 1.000 50.84820 341 GLY F CA 1
ATOM 5727 C C . GLY B 2 341 ? -32.00428 30.42560 -13.08530 1.000 49.00365 341 GLY F C 1
ATOM 5728 O O . GLY B 2 341 ? -31.10462 30.12861 -13.87490 1.000 50.79445 341 GLY F O 1
ATOM 5729 N N . SER B 2 342 ? -33.21952 30.79450 -13.49588 1.000 49.47595 342 SER F N 1
ATOM 5730 C CA . SER B 2 342 ? -33.50193 30.96903 -14.91631 1.000 52.25040 342 SER F CA 1
ATOM 5731 C C . SER B 2 342 ? -32.72984 32.15204 -15.48716 1.000 44.58704 342 SER F C 1
ATOM 5732 O O . SER B 2 342 ? -32.19268 32.07294 -16.59796 1.000 47.74959 342 SER F O 1
ATOM 5735 N N . LEU B 2 343 ? -32.65984 33.25394 -14.73574 1.000 45.13620 343 LEU F N 1
ATOM 5736 C CA . LEU B 2 343 ? -31.91975 34.42728 -15.18940 1.000 50.84197 343 LEU F CA 1
ATOM 5737 C C . LEU B 2 343 ? -30.43747 34.11883 -15.36393 1.000 60.17822 343 LEU F C 1
ATOM 5738 O O . LEU B 2 343 ? -29.82121 34.53453 -16.35215 1.000 55.82820 343 LEU F O 1
ATOM 5743 N N . ASP B 2 344 ? -29.84777 33.38779 -14.41497 1.000 51.54448 344 ASP F N 1
ATOM 5744 C CA A ASP B 2 344 ? -28.42460 33.07660 -14.47969 0.500 56.92573 344 ASP F CA 1
ATOM 5745 C CA B ASP B 2 344 ? -28.42363 33.08560 -14.48898 0.500 56.92255 344 ASP F CA 1
ATOM 5746 C C . ASP B 2 344 ? -28.09825 32.06796 -15.57466 1.000 53.94920 344 ASP F C 1
ATOM 5747 O O . ASP B 2 344 ? -26.93770 31.97331 -15.98730 1.000 66.68133 344 ASP F O 1
ATOM 5756 N N . SER B 2 345 ? -29.08845 31.31674 -16.05400 1.000 56.12895 345 SER F N 1
ATOM 5757 C CA . SER B 2 345 ? -28.85901 30.31316 -17.08631 1.000 59.35053 345 SER F CA 1
ATOM 5758 C C . SER B 2 345 ? -28.86328 30.88883 -18.49705 1.000 65.99072 345 SER F C 1
ATOM 5759 O O . SER B 2 345 ? -28.60364 30.14499 -19.44920 1.000 63.93297 345 SER F O 1
ATOM 5762 N N . VAL B 2 346 ? -29.14652 32.17738 -18.65990 1.000 57.19480 346 VAL F N 1
ATOM 5763 C CA . VAL B 2 346 ? -29.20327 32.78567 -19.98545 1.000 65.50077 346 VAL F CA 1
ATOM 5764 C C . VAL B 2 346 ? -27.78366 33.06040 -20.46521 1.000 65.42743 346 VAL F C 1
ATOM 5765 O O . VAL B 2 346 ? -27.04757 33.83765 -19.84859 1.000 63.65132 346 VAL F O 1
ATOM 5769 N N . ASP B 2 347 ? -27.39995 32.42447 -21.56740 1.000 64.84088 347 ASP F N 1
ATOM 5770 C CA . ASP B 2 347 ? -26.08705 32.58968 -22.17108 1.000 71.23207 347 ASP F CA 1
ATOM 5771 C C . ASP B 2 347 ? -26.23335 33.19368 -23.56237 1.000 74.16102 347 ASP F C 1
ATOM 5772 O O . ASP B 2 347 ? -27.33810 33.33060 -24.09477 1.000 56.76657 347 ASP F O 1
ATOM 5777 N N . LYS B 2 348 ? -25.09384 33.55608 -24.15714 1.000 68.78529 348 LYS F N 1
ATOM 5778 C CA . LYS B 2 348 ? -25.11982 34.14849 -25.48902 1.000 77.74260 348 LYS F CA 1
ATOM 5779 C C . LYS B 2 348 ? -25.58611 33.15988 -26.54932 1.000 68.10126 348 LYS F C 1
ATOM 5780 O O . LYS B 2 348 ? -26.06581 33.58576 -27.60509 1.000 64.76724 348 LYS F O 1
ATOM 5786 N N . LEU B 2 349 ? -25.46661 31.85454 -26.29061 1.000 71.08050 349 LEU F N 1
ATOM 5787 C CA . LEU B 2 349 ? -25.95249 30.86758 -27.24802 1.000 69.86136 349 LEU F CA 1
ATOM 5788 C C . LEU B 2 349 ? -27.47246 30.87414 -27.33294 1.000 67.10763 349 LEU F C 1
ATOM 5789 O O . LEU B 2 349 ? -28.03246 30.62732 -28.40688 1.000 68.37599 349 LEU F O 1
ATOM 5794 N N . ASP B 2 350 ? -28.15439 31.14697 -26.21811 1.000 67.36084 350 ASP F N 1
ATOM 5795 C CA . ASP B 2 350 ? -29.60470 31.29511 -26.26213 1.000 65.00509 350 ASP F CA 1
ATOM 5796 C C . ASP B 2 350 ? -30.00272 32.52000 -27.07492 1.000 51.78490 350 ASP F C 1
ATOM 5797 O O . ASP B 2 350 ? -30.98234 32.48169 -27.82811 1.000 50.85453 350 ASP F O 1
ATOM 5802 N N . ILE B 2 351 ? -29.25161 33.61464 -26.93636 1.000 56.43092 351 ILE F N 1
ATOM 5803 C CA . ILE B 2 351 ? -29.54104 34.82103 -27.70414 1.000 53.43096 351 ILE F CA 1
ATOM 5804 C C . ILE B 2 351 ? -29.31993 34.57285 -29.18987 1.000 48.94495 351 ILE F C 1
ATOM 5805 O O . ILE B 2 351 ? -30.12054 34.99950 -30.03034 1.000 57.00460 351 ILE F O 1
ATOM 5810 N N . LEU B 2 352 ? -28.23717 33.87337 -29.53812 1.000 47.52320 352 LEU F N 1
ATOM 5811 C CA . LEU B 2 352 ? -27.96643 33.58367 -30.94152 1.000 55.15663 352 LEU F CA 1
ATOM 5812 C C . LEU B 2 352 ? -28.97397 32.59796 -31.51773 1.000 62.24314 352 LEU F C 1
ATOM 5813 O O . LEU B 2 352 ? -29.30979 32.68181 -32.70445 1.000 59.34110 352 LEU F O 1
ATOM 5818 N N . ALA B 2 353 ? -29.46336 31.66102 -30.70244 1.000 62.10474 353 ALA F N 1
ATOM 5819 C CA . ALA B 2 353 ? -30.48021 30.73087 -31.18104 1.000 58.58348 353 ALA F CA 1
ATOM 5820 C C . ALA B 2 353 ? -31.79235 31.45030 -31.46717 1.000 59.09252 353 ALA F C 1
ATOM 5821 O O . ALA B 2 353 ? -32.44027 31.18776 -32.48700 1.000 62.08594 353 ALA F O 1
ATOM 5823 N N . VAL B 2 354 ? -32.20032 32.36309 -30.58222 1.000 50.44239 354 VAL F N 1
ATOM 5824 C CA . VAL B 2 354 ? -33.40963 33.13939 -30.83636 1.000 54.25990 354 VAL F CA 1
ATOM 5825 C C . VAL B 2 354 ? -33.17632 34.12821 -31.97132 1.000 51.07042 354 VAL F C 1
ATOM 5826 O O . VAL B 2 354 ? -34.07395 34.38524 -32.78209 1.000 52.83115 354 VAL F O 1
ATOM 5830 N N . ARG B 2 355 ? -31.96978 34.69611 -32.05082 1.000 49.42769 355 ARG F N 1
ATOM 5831 C CA . ARG B 2 355 ? -31.64140 35.57413 -33.16994 1.000 52.34648 355 ARG F CA 1
ATOM 5832 C C . ARG B 2 355 ? -31.83269 34.86096 -34.50196 1.000 51.37313 355 ARG F C 1
ATOM 5833 O O . ARG B 2 355 ? -32.34571 35.44885 -35.46132 1.000 56.26647 355 ARG F O 1
ATOM 5841 N N . ASN B 2 356 ? -31.43682 33.58773 -34.57679 1.000 54.97157 356 ASN F N 1
ATOM 5842 C CA . ASN B 2 356 ? -31.61345 32.83340 -35.81320 1.000 54.47026 356 ASN F CA 1
ATOM 5843 C C . ASN B 2 356 ? -33.08875 32.60917 -36.12184 1.000 60.20960 356 ASN F C 1
ATOM 5844 O O . ASN B 2 356 ? -33.51314 32.75265 -37.27411 1.000 55.56420 356 ASN F O 1
ATOM 5849 N N . GLU B 2 357 ? -33.88933 32.26112 -35.10941 1.000 56.73907 357 GLU F N 1
ATOM 5850 C CA . GLU B 2 357 ? -35.30909 32.03152 -35.35888 1.000 60.94333 357 GLU F CA 1
ATOM 5851 C C . GLU B 2 357 ? -36.03770 33.33427 -35.66675 1.000 60.32420 357 GLU F C 1
ATOM 5852 O O . GLU B 2 357 ? -37.02853 33.32768 -36.40647 1.000 58.69883 357 GLU F O 1
ATOM 5858 N N . LEU B 2 358 ? -35.55765 34.45882 -35.12844 1.000 55.50579 358 LEU F N 1
ATOM 5859 C CA . LEU B 2 358 ? -36.13271 35.74962 -35.49287 1.000 53.02602 358 LEU F CA 1
ATOM 5860 C C . LEU B 2 358 ? -35.80267 36.10718 -36.93635 1.000 56.29825 358 LEU F C 1
ATOM 5861 O O . LEU B 2 358 ? -36.64694 36.65465 -37.65452 1.000 54.03625 358 LEU F O 1
ATOM 5866 N N . ILE B 2 359 ? -34.58050 35.80136 -37.37870 1.000 52.25216 359 ILE F N 1
ATOM 5867 C CA . ILE B 2 359 ? -34.19383 36.08217 -38.75806 1.000 60.00256 359 ILE F CA 1
ATOM 5868 C C . ILE B 2 359 ? -34.97566 35.20050 -39.72377 1.000 61.26230 359 ILE F C 1
ATOM 5869 O O . ILE B 2 359 ? -35.44409 35.66667 -40.76948 1.000 59.22760 359 ILE F O 1
ATOM 5874 N N . ASN B 2 360 ? -35.13140 33.91574 -39.39278 1.000 57.79531 360 ASN F N 1
ATOM 5875 C CA . ASN B 2 360 ? -35.90410 33.02363 -40.25190 1.000 62.73771 360 ASN F CA 1
ATOM 5876 C C . ASN B 2 360 ? -37.36076 33.46195 -40.33110 1.000 62.72763 360 ASN F C 1
ATOM 5877 O O . ASN B 2 360 ? -37.98620 33.37602 -41.39447 1.000 69.07534 360 ASN F O 1
ATOM 5882 N N . GLN B 2 361 ? -37.91687 33.93855 -39.21483 1.000 58.40373 361 GLN F N 1
ATOM 5883 C CA . GLN B 2 361 ? -39.28728 34.43948 -39.22478 1.000 64.44214 361 GLN F CA 1
ATOM 5884 C C . GLN B 2 361 ? -39.40297 35.70363 -40.06839 1.000 71.62846 361 GLN F C 1
ATOM 5885 O O . GLN B 2 361 ? -40.37994 35.87820 -40.80618 1.000 66.47687 361 GLN F O 1
ATOM 5891 N N . LEU B 2 362 ? -38.41313 36.59553 -39.97381 1.000 63.87148 362 LEU F N 1
ATOM 5892 C CA . LEU B 2 362 ? -38.42301 37.80603 -40.78930 1.000 66.93745 362 LEU F CA 1
ATOM 5893 C C . LEU B 2 362 ? -38.15523 37.48748 -42.25479 1.000 70.86140 362 LEU F C 1
ATOM 5894 O O . LEU B 2 362 ? -38.70922 38.13916 -43.14789 1.000 80.55482 362 LEU F O 1
ATOM 5899 N N . THR B 2 363 ? -37.30232 36.49350 -42.52068 1.000 70.59949 363 THR F N 1
ATOM 5900 C CA . THR B 2 363 ? -37.02521 36.10001 -43.89839 1.000 76.72152 363 THR F CA 1
ATOM 5901 C C . THR B 2 363 ? -38.28657 35.62236 -44.60464 1.000 84.54242 363 THR F C 1
ATOM 5902 O O . THR B 2 363 ? -38.44701 35.84429 -45.81071 1.000 90.18273 363 THR F O 1
ATOM 5906 N N . VAL B 2 364 ? -39.19520 34.98546 -43.87482 1.000 82.62809 364 VAL F N 1
ATOM 5907 C CA . VAL B 2 364 ? -40.43645 34.51062 -44.46293 1.000 95.52064 364 VAL F CA 1
ATOM 5908 C C . VAL B 2 364 ? -41.56403 34.54993 -43.43813 1.000 96.92651 364 VAL F C 1
ATOM 5909 O O . VAL B 2 364 ? -42.61466 35.14455 -43.68041 1.000 97.37705 364 VAL F O 1
#

B-factor: mean 67.38, std 29.2, range [24.19, 184.54]

Secondary structure (DSSP, 8-state):
--S--EEE-S----SSEEEEEEEE--S-TTT-TTHHHHHHHHHHHHHHHHHHH-STTEEEEEEEEEESSS-EEEEEEEEE--GGG-SSPPPPHHHHHHHHHT--HHHHHHHHHHHHHHHHHHHHHHHS-SSHHHHHHHHHHHHT-GGGTGGGG--HHHHHT--GGGGGGHHHHHHHHHHS-EEEEEE-SS-EEES---PPPP--PPPSS-SEEEE-------EEEEEEESS--HHIIIIIHHHHHHHHHTSSS-HHHHHHHTT--EEEEEETTTTEEEEEE--HHHHHHHHHHHHHHT----HHHHHHHHHHHHHHHHHHHHSHHHHHHHHHHS-GGGGSHHHHHHHHHT--HHHHHHHHHTEEEEEEEE-/-HHHHHHHHHHHEEEEEETTEEEEEE-BTT-S-EEEEEEES--TTTSTTSHHHHHHHHTTEETTEEHHHHHHHTT--EEEEE-SS-EEEEEEE-GGGHHHHHHHHHHHHT-----HHHHHHHHHHHHHHHH--HHHHHHHH--HHHHTT--HHHHHHHHHHHSSSTTEEEEEESBSPPP-TTT-GGGG---S--PPP--------EEEEEE-SSSHHHHHHHHHHHHHHHHHHHHHTT----EEEE--TT-SSEEEEEEGGGHHHHHHHHHHHTTSHHHHHHHHHHHHHHHHHHHHHHTTSHHHHHHHHHHS-BTTB-HHHHHHHHHT--HHHHHHHHHHHHHHHH-

Solvent-accessible surface area: 33122 Å² total; per-residue (Å²): 228,77,105,84,102,47,117,18,96,40,0,2,125,21,5,4,20,0,36,0,8,0,2,36,15,68,100,14,0,22,99,6,195,62,2,2,70,22,27,0,1,4,16,0,0,9,34,11,1,76,144,76,10,41,76,44,4,4,16,65,0,50,1,134,15,31,35,14,9,1,28,0,8,4,19,6,5,2,12,12,3,10,56,69,48,3,82,96,95,29,88,55,52,125,78,4,34,77,25,1,86,99,29,73,81,110,90,5,62,105,15,14,116,152,3,28,109,76,16,22,69,95,0,50,138,50,50,125,27,136,33,124,22,9,16,9,93,0,12,21,109,0,5,62,51,114,22,17,0,14,14,34,69,0,30,58,122,78,0,75,144,7,75,77,96,6,20,174,39,7,88,91,17,22,87,56,4,4,112,16,135,28,12,49,0,58,2,22,98,13,1,0,33,6,7,46,120,125,57,46,129,29,81,58,8,78,33,119,62,102,44,5,88,8,155,104,127,103,189,129,97,23,0,2,0,0,5,9,8,95,116,35,61,51,55,4,15,20,0,3,0,26,0,1,18,3,24,0,14,126,21,39,108,5,26,0,88,83,17,12,125,130,57,146,179,47,53,23,110,13,22,58,41,6,13,0,0,9,0,11,6,101,170,94,17,76,78,10,44,70,74,0,25,109,18,10,116,80,5,108,17,69,72,122,32,6,57,35,6,36,62,10,11,12,22,53,2,30,85,118,4,5,39,6,80,21,0,18,41,20,0,13,97,14,35,47,129,37,21,38,0,82,17,9,3,130,19,0,82,98,8,72,49,65,28,0,84,105,1,54,84,28,27,89,86,0,0,2,3,52,42,108,49,184,43,1,23,147,56,0,32,133,31,11,96,94,99,128,6,21,34,0,45,4,5,12,8,67,15,112,79,22,8,3,3,5,0,0,0,25,0,16,0,0,1,14,24,67,73,35,1,0,1,8,0,0,12,31,0,1,32,62,74,154,68,90,24,1,79,78,41,0,18,123,120,4,2,84,5,79,19,82,11,44,36,13,18,0,4,1,21,4,47,6,60,42,141,44,4,36,115,2,0,30,31,0,0,26,3,0,4,15,27,101,6,76,99,180,24,3,52,93,10,40,86,72,0,42,102,60,23,116,98,183,141,142,63,118,94,39,15,2,8,50,26,120,7,0,65,171,12,25,87,178,80,0,33,83,14,0,60,67,11,0,0,0,63,9,5,37,2,16,1,0,0,6,72,104,71,5,50,71,176,83,1,73,10,0,74,79,62,34,158,52,47,113,28,106,94,126,53,74,82,153,207,82,86,34,61,2,33,0,59,72,43,79,8,8,23,0,0,0,0,0,40,0,0,9,38,0,0,127,66,18,9,108,117,86,144,48,121,20,56,37,23,65,13,40,13,21,44,28,96,19,0,45,0,55,1,99,108,91,9,52,176,91,0,24,47,0,0,82,77,0,43,123,83,106,113,31,3,91,75,33,10,151,77,10,41,118,77,13,33,14,85,0,0,62,34,4,4,38,2,78,36,0,9,78,20,2,17,46,9,66,2,16,81,56,58,0,50,89,0,29,42,10,6,112,54,6,66,44,119,16,0,46,30,0,35,78,51,0,30,96,88,20,108,168